Protein 7OJG (pdb70)

Structure (mmCIF, N/CA/C/O backbone):
data_7OJG
#
_entry.id   7OJG
#
_cell.length_a   1.000
_cell.length_b   1.000
_cell.length_c   1.000
_cell.angle_alpha   90.00
_cell.angle_beta   90.00
_cell.angle_gamma   90.00
#
_symmetry.space_group_name_H-M   'P 1'
#
loop_
_entity.id
_entity.type
_entity.pdbx_description
1 polymer 'Outer membrane lipoprotein slyB'
2 non-polymer 'PALMITIC ACID'
3 non-polymer GLYCEROL
4 non-polymer '(2~{R},4~{R},5~{R},6~{R})-6-[(1~{R})-1,2-bis(oxidanyl)ethyl]-2-[[(2~{R},3~{S},4~{R},5~{R},6~{R})-5-[[(~{E},3~{R})-3-dodecanoyloxytetradec-5-enoyl]amino]-6-[[(2~{R},3~{S},4~{R},5~{R},6~{R})-3-oxidanyl-5-[[(~{E},3~{R})-3-oxidanyltetradec-11-enoyl]amino]-4-[(~{E},3~{R})-3-oxidanyltetradec-5-enoyl]oxy-6-phosphonooxy-oxan-2-yl]methoxy]-3-phosphonooxy-4-[(~{E},3~{R})-3-tetradecanoyloxytetradec-7-enoyl]oxy-oxan-2-yl]methoxy]-4,5-bis(oxidanyl)oxane-2-carboxylic acid'
5 non-polymer '2-(HEXADECANOYLOXY)-1-[(PHOSPHONOOXY)METHYL]ETHYL HEXADECANOATE'
#
loop_
_atom_site.group_PDB
_atom_site.id
_atom_site.type_symbol
_atom_site.label_atom_id
_atom_site.label_alt_id
_atom_site.label_comp_id
_atom_site.label_asym_id
_atom_site.label_entity_id
_atom_site.label_seq_id
_atom_site.pdbx_PDB_ins_code
_atom_site.Cartn_x
_atom_site.Cartn_y
_atom_site.Cartn_z
_atom_site.occupancy
_atom_site.B_iso_or_equiv
_atom_site.auth_seq_id
_atom_site.auth_comp_id
_atom_site.auth_asym_id
_atom_site.auth_atom_id
_atom_site.pdbx_PDB_model_num
ATOM 1 N N . CYS A 1 18 ? 118.049 143.719 108.785 1.00 71.74 18 CYS A N 1
ATOM 2 C CA . CYS A 1 18 ? 118.414 144.636 107.717 1.00 71.74 18 CYS A CA 1
ATOM 3 C C . CYS A 1 18 ? 118.831 143.866 106.475 1.00 71.74 18 CYS A C 1
ATOM 4 O O . CYS A 1 18 ? 119.292 142.731 106.565 1.00 71.74 18 CYS A O 1
ATOM 7 N N . VAL A 1 19 ? 118.663 144.487 105.312 1.00 75.29 19 VAL A N 1
ATOM 8 C CA . VAL A 1 19 ? 119.138 143.944 104.047 1.00 75.29 19 VAL A CA 1
ATOM 9 C C . VAL A 1 19 ? 120.036 144.986 103.401 1.00 75.29 19 VAL A C 1
ATOM 10 O O . VAL A 1 19 ? 119.661 146.160 103.303 1.00 75.29 19 VAL A O 1
ATOM 14 N N . ASN A 1 20 ? 121.222 144.558 102.969 1.00 75.90 20 ASN A N 1
ATOM 15 C CA . ASN A 1 20 ? 122.249 145.472 102.471 1.00 75.90 20 ASN A CA 1
ATOM 16 C C . ASN A 1 20 ? 122.088 145.594 100.958 1.00 75.90 20 ASN A C 1
ATOM 17 O O . ASN A 1 20 ? 122.769 144.941 100.167 1.00 75.90 20 ASN A O 1
ATOM 22 N N . ASN A 1 21 ? 121.150 146.448 100.553 1.00 71.69 21 ASN A N 1
ATOM 23 C CA . ASN A 1 21 ? 120.898 146.685 99.133 1.00 71.69 21 ASN A CA 1
ATOM 24 C C . ASN A 1 21 ? 121.688 147.895 98.628 1.00 71.69 21 ASN A C 1
ATOM 25 O O . ASN A 1 21 ? 121.156 148.844 98.058 1.00 71.69 21 ASN A O 1
ATOM 30 N N . ASP A 1 22 ? 123.001 147.831 98.836 1.00 67.91 22 ASP A N 1
ATOM 31 C CA . ASP A 1 22 ? 123.919 148.802 98.260 1.00 67.91 22 ASP A CA 1
ATOM 32 C C . ASP A 1 22 ? 124.642 148.232 97.046 1.00 67.91 22 ASP A C 1
ATOM 33 O O . ASP A 1 22 ? 125.400 148.947 96.391 1.00 67.91 22 ASP A O 1
ATOM 38 N N . THR A 1 23 ? 124.418 146.962 96.730 1.00 62.87 23 THR A N 1
ATOM 39 C CA . THR A 1 23 ? 124.936 146.372 95.508 1.00 62.87 23 THR A CA 1
ATOM 40 C C . THR A 1 23 ? 124.061 146.673 94.301 1.00 62.87 23 THR A C 1
ATOM 41 O O . THR A 1 23 ? 124.208 146.012 93.269 1.00 62.87 23 THR A O 1
ATOM 45 N N . LEU A 1 24 ? 123.149 147.634 94.411 1.00 60.42 24 LEU A N 1
ATOM 46 C CA . LEU A 1 24 ? 122.279 148.045 93.316 1.00 60.42 24 LEU A CA 1
ATOM 47 C C . LEU A 1 24 ? 122.642 149.439 92.826 1.00 60.42 24 LEU A C 1
ATOM 48 O O . LEU A 1 24 ? 121.780 150.212 92.414 1.00 60.42 24 LEU A O 1
ATOM 53 N N . SER A 1 25 ? 123.921 149.776 92.876 1.00 57.70 25 SER A N 1
ATOM 54 C CA . SER A 1 25 ? 124.419 151.050 92.390 1.00 57.70 25 SER A CA 1
ATOM 55 C C . SER A 1 25 ? 125.297 150.818 91.166 1.00 57.70 25 SER A C 1
ATOM 56 O O . SER A 1 25 ? 125.540 149.684 90.745 1.00 57.70 25 SER A O 1
ATOM 59 N N . GLY A 1 26 ? 125.771 151.912 90.583 1.00 59.31 26 GLY A N 1
ATOM 60 C CA . GLY A 1 26 ? 126.603 151.823 89.402 1.00 59.31 26 GLY A CA 1
ATOM 61 C C . GLY A 1 26 ? 128.072 151.941 89.733 1.00 59.31 26 GLY A C 1
ATOM 62 O O . GLY A 1 26 ? 128.897 152.244 88.866 1.00 59.31 26 GLY A O 1
ATOM 63 N N . ASP A 1 27 ? 128.402 151.706 91.005 1.00 56.30 27 ASP A N 1
ATOM 64 C CA . ASP A 1 27 ? 129.758 151.899 91.502 1.00 56.30 27 ASP A CA 1
ATOM 65 C C . ASP A 1 27 ? 130.156 150.782 92.465 1.00 56.30 27 ASP A C 1
ATOM 66 O O . ASP A 1 27 ? 131.182 150.887 93.138 1.00 56.30 27 ASP A O 1
ATOM 71 N N . VAL A 1 28 ? 129.393 149.697 92.521 1.00 51.10 28 VAL A N 1
ATOM 72 C CA . VAL A 1 28 ? 129.662 148.588 93.431 1.00 51.10 28 VAL A CA 1
ATOM 73 C C . VAL A 1 28 ? 129.265 147.296 92.740 1.00 51.10 28 VAL A C 1
ATOM 74 O O . VAL A 1 28 ? 128.134 147.164 92.266 1.00 51.10 28 VAL A O 1
ATOM 78 N N . TYR A 1 29 ? 130.181 146.337 92.692 1.00 49.83 29 TYR A N 1
ATOM 79 C CA . TYR A 1 29 ? 129.941 145.049 92.057 1.00 49.83 29 TYR A CA 1
ATOM 80 C C . TYR A 1 29 ? 129.885 143.956 93.110 1.00 49.83 29 TYR A C 1
ATOM 81 O O . TYR A 1 29 ? 130.749 143.893 93.986 1.00 49.83 29 TYR A O 1
ATOM 90 N N . THR A 1 30 ? 128.881 143.092 93.020 1.00 50.56 30 THR A N 1
ATOM 91 C CA . THR A 1 30 ? 128.882 141.904 93.858 1.00 50.56 30 THR A CA 1
ATOM 92 C C . THR A 1 30 ? 130.043 141.003 93.462 1.00 50.56 30 THR A C 1
ATOM 93 O O . THR A 1 30 ? 130.511 141.026 92.323 1.00 50.56 30 THR A O 1
ATOM 97 N N . ALA A 1 31 ? 130.524 140.214 94.417 1.00 55.83 31 ALA A N 1
ATOM 98 C CA . ALA A 1 31 ? 131.759 139.467 94.215 1.00 55.83 31 ALA A CA 1
ATOM 99 C C . ALA A 1 31 ? 131.559 138.163 93.465 1.00 55.83 31 ALA A C 1
ATOM 100 O O . ALA A 1 31 ? 132.542 137.459 93.219 1.00 55.83 31 ALA A O 1
ATOM 102 N N . SER A 1 32 ? 130.330 137.816 93.104 1.00 58.47 32 SER A N 1
ATOM 103 C CA . SER A 1 32 ? 130.081 136.627 92.305 1.00 58.47 32 SER A CA 1
ATOM 104 C C . SER A 1 32 ? 130.125 136.906 90.811 1.00 58.47 32 SER A C 1
ATOM 105 O O . SER A 1 32 ? 129.855 135.999 90.019 1.00 58.47 32 SER A O 1
ATOM 108 N N . GLU A 1 33 ? 130.445 138.131 90.410 1.00 58.99 33 GLU A N 1
ATOM 109 C CA . GLU A 1 33 ? 130.578 138.491 89.006 1.00 58.99 33 GLU A CA 1
ATOM 110 C C . GLU A 1 33 ? 131.865 139.267 88.775 1.00 58.99 33 GLU A C 1
ATOM 111 O O . GLU A 1 33 ? 131.928 140.184 87.954 1.00 58.99 33 GLU A O 1
ATOM 117 N N . ALA A 1 34 ? 132.914 138.902 89.501 1.00 59.17 34 ALA A N 1
ATOM 118 C CA . ALA A 1 34 ? 134.261 139.359 89.211 1.00 59.17 34 ALA A CA 1
ATOM 119 C C . ALA A 1 34 ? 135.022 138.243 88.512 1.00 59.17 34 ALA A C 1
ATOM 120 O O . ALA A 1 34 ? 134.753 137.059 88.726 1.00 59.17 34 ALA A O 1
ATOM 122 N N . LYS A 1 35 ? 135.973 138.634 87.665 1.00 61.28 35 LYS A N 1
ATOM 123 C CA . LYS A 1 35 ? 136.695 137.710 86.793 1.00 61.28 35 LYS A CA 1
ATOM 124 C C . LYS A 1 35 ? 135.728 136.955 85.878 1.00 61.28 35 LYS A C 1
ATOM 125 O O . LYS A 1 35 ? 135.647 135.728 85.892 1.00 61.28 35 LYS A O 1
ATOM 131 N N . GLN A 1 36 ? 134.985 137.722 85.082 1.00 63.39 36 GLN A N 1
ATOM 132 C CA . GLN A 1 36 ? 134.125 137.187 84.032 1.00 63.39 36 GLN A CA 1
ATOM 133 C C . GLN A 1 36 ? 134.165 138.152 82.855 1.00 63.39 36 GLN A C 1
ATOM 134 O O . GLN A 1 36 ? 134.771 139.222 82.930 1.00 63.39 36 GLN A O 1
ATOM 140 N N . VAL A 1 37 ? 133.512 137.774 81.759 1.00 67.27 37 VAL A N 1
ATOM 141 C CA . VAL A 1 37 ? 133.529 138.552 80.525 1.00 67.27 37 VAL A CA 1
ATOM 142 C C . VAL A 1 37 ? 132.171 139.204 80.312 1.00 67.27 37 VAL A C 1
ATOM 143 O O . VAL A 1 37 ? 131.126 138.573 80.506 1.00 67.27 37 VAL A O 1
ATOM 147 N N . GLN A 1 38 ? 132.192 140.475 79.918 1.00 66.10 38 GLN A N 1
ATOM 148 C CA . GLN A 1 38 ? 130.985 141.258 79.711 1.00 66.10 38 GLN A CA 1
ATOM 149 C C . GLN A 1 38 ? 131.126 142.075 78.435 1.00 66.10 38 GLN A C 1
ATOM 150 O O . GLN A 1 38 ? 132.209 142.585 78.138 1.00 66.10 38 GLN A O 1
ATOM 156 N N . ASN A 1 39 ? 130.029 142.206 77.694 1.00 63.49 39 ASN A N 1
ATOM 157 C CA . ASN A 1 39 ? 130.024 142.883 76.406 1.00 63.49 39 ASN A CA 1
ATOM 158 C C . ASN A 1 39 ? 129.792 144.382 76.578 1.00 63.49 39 ASN A C 1
ATOM 159 O O . ASN A 1 39 ? 129.399 144.857 77.643 1.00 63.49 39 ASN A O 1
ATOM 164 N N . VAL A 1 40 ? 130.038 145.134 75.507 1.00 61.77 40 VAL A N 1
ATOM 165 C CA . VAL A 1 40 ? 130.034 146.592 75.551 1.00 61.77 40 VAL A CA 1
ATOM 166 C C . VAL A 1 40 ? 129.182 147.140 74.412 1.00 61.77 40 VAL A C 1
ATOM 167 O O . VAL A 1 40 ? 129.307 146.690 73.268 1.00 61.77 40 VAL A O 1
ATOM 171 N N . SER A 1 41 ? 128.324 148.113 74.725 1.00 62.11 41 SER A N 1
ATOM 172 C CA . SER A 1 41 ? 127.522 148.824 73.738 1.00 62.11 41 SER A CA 1
ATOM 173 C C . SER A 1 41 ? 127.526 150.308 74.079 1.00 62.11 41 SER A C 1
ATOM 174 O O . SER A 1 41 ? 127.997 150.716 75.141 1.00 62.11 41 SER A O 1
ATOM 177 N N . TYR A 1 42 ? 126.993 151.125 73.172 1.00 68.17 42 TYR A N 1
ATOM 178 C CA . TYR A 1 42 ? 126.941 152.570 73.358 1.00 68.17 42 TYR A CA 1
ATOM 179 C C . TYR A 1 42 ? 125.514 153.064 73.162 1.00 68.17 42 TYR A C 1
ATOM 180 O O . TYR A 1 42 ? 124.690 152.394 72.538 1.00 68.17 42 TYR A O 1
ATOM 189 N N . GLY A 1 43 ? 125.219 154.240 73.707 1.00 74.25 43 GLY A N 1
ATOM 190 C CA . GLY A 1 43 ? 123.874 154.764 73.600 1.00 74.25 43 GLY A CA 1
ATOM 191 C C . GLY A 1 43 ? 123.784 156.241 73.920 1.00 74.25 43 GLY A C 1
ATOM 192 O O . GLY A 1 43 ? 124.793 156.942 74.009 1.00 74.25 43 GLY A O 1
ATOM 193 N N . THR A 1 44 ? 122.545 156.705 74.086 1.00 75.03 44 THR A N 1
ATOM 194 C CA . THR A 1 44 ? 122.251 158.090 74.429 1.00 75.03 44 THR A CA 1
ATOM 195 C C . THR A 1 44 ? 121.085 158.099 75.411 1.00 75.03 44 THR A C 1
ATOM 196 O O . THR A 1 44 ? 120.291 157.158 75.457 1.00 75.03 44 THR A O 1
ATOM 200 N N . ILE A 1 45 ? 120.975 159.171 76.196 1.00 74.29 45 ILE A N 1
ATOM 201 C CA . ILE A 1 45 ? 120.131 159.202 77.388 1.00 74.29 45 ILE A CA 1
ATOM 202 C C . ILE A 1 45 ? 119.049 160.267 77.233 1.00 74.29 45 ILE A C 1
ATOM 203 O O . ILE A 1 45 ? 119.335 161.392 76.807 1.00 74.29 45 ILE A O 1
ATOM 208 N N . VAL A 1 46 ? 117.807 159.909 77.579 1.00 76.54 46 VAL A N 1
ATOM 209 C CA . VAL A 1 46 ? 116.683 160.845 77.586 1.00 76.54 46 VAL A CA 1
ATOM 210 C C . VAL A 1 46 ? 115.726 160.484 78.721 1.00 76.54 46 VAL A C 1
ATOM 211 O O . VAL A 1 46 ? 115.581 159.316 79.092 1.00 76.54 46 VAL A O 1
ATOM 215 N N . ASN A 1 47 ? 115.070 161.511 79.272 1.00 78.34 47 ASN A N 1
ATOM 216 C CA . ASN A 1 47 ? 113.898 161.374 80.142 1.00 78.34 47 ASN A CA 1
ATOM 217 C C . ASN A 1 47 ? 114.198 160.566 81.411 1.00 78.34 47 ASN A C 1
ATOM 218 O O . ASN A 1 47 ? 113.725 159.445 81.603 1.00 78.34 47 ASN A O 1
ATOM 223 N N . VAL A 1 48 ? 115.008 161.170 82.275 1.00 68.01 48 VAL A N 1
ATOM 224 C CA . VAL A 1 48 ? 115.229 160.667 83.628 1.00 68.01 48 VAL A CA 1
ATOM 225 C C . VAL A 1 48 ? 114.148 161.213 84.557 1.00 68.01 48 VAL A C 1
ATOM 226 O O . VAL A 1 48 ? 113.822 162.404 84.508 1.00 68.01 48 VAL A O 1
ATOM 230 N N . ARG A 1 49 ? 113.570 160.345 85.388 1.00 60.38 49 ARG A N 1
ATOM 231 C CA . ARG A 1 49 ? 112.638 160.784 86.422 1.00 60.38 49 ARG A CA 1
ATOM 232 C C . ARG A 1 49 ? 112.880 159.997 87.703 1.00 60.38 49 ARG A C 1
ATOM 233 O O . ARG A 1 49 ? 113.306 158.838 87.650 1.00 60.38 49 ARG A O 1
ATOM 241 N N . PRO A 1 50 ? 112.621 160.600 88.863 1.00 57.55 50 PRO A N 1
ATOM 242 C CA . PRO A 1 50 ? 112.950 159.947 90.135 1.00 57.55 50 PRO A CA 1
ATOM 243 C C . PRO A 1 50 ? 111.903 158.942 90.595 1.00 57.55 50 PRO A C 1
ATOM 244 O O . PRO A 1 50 ? 110.712 159.065 90.309 1.00 57.55 50 PRO A O 1
ATOM 248 N N . VAL A 1 51 ? 112.379 157.950 91.355 1.00 53.69 51 VAL A N 1
ATOM 249 C CA . VAL A 1 51 ? 111.611 156.765 91.719 1.00 53.69 51 VAL A CA 1
ATOM 250 C C . VAL A 1 51 ? 112.145 156.238 93.047 1.00 53.69 51 VAL A C 1
ATOM 251 O O . VAL A 1 51 ? 113.303 156.458 93.396 1.00 53.69 51 VAL A O 1
ATOM 255 N N . GLN A 1 52 ? 111.290 155.548 93.801 1.00 50.91 52 GLN A N 1
ATOM 256 C CA . GLN A 1 52 ? 111.676 154.918 95.056 1.00 50.91 52 GLN A CA 1
ATOM 257 C C . GLN A 1 52 ? 111.814 153.413 94.868 1.00 50.91 52 GLN A C 1
ATOM 258 O O . GLN A 1 52 ? 111.187 152.829 93.985 1.00 50.91 52 GLN A O 1
ATOM 264 N N . ILE A 1 53 ? 112.639 152.783 95.704 1.00 49.79 53 ILE A N 1
ATOM 265 C CA . ILE A 1 53 ? 112.952 151.361 95.582 1.00 49.79 53 ILE A CA 1
ATOM 266 C C . ILE A 1 53 ? 112.725 150.683 96.926 1.00 49.79 53 ILE A C 1
ATOM 267 O O . ILE A 1 53 ? 113.203 151.165 97.957 1.00 49.79 53 ILE A O 1
ATOM 272 N N . GLN A 1 54 ? 112.018 149.555 96.910 1.00 53.32 54 GLN A N 1
ATOM 273 C CA . GLN A 1 54 ? 111.623 148.826 98.114 1.00 53.32 54 GLN A CA 1
ATOM 274 C C . GLN A 1 54 ? 112.246 147.435 98.070 1.00 53.32 54 GLN A C 1
ATOM 275 O O . GLN A 1 54 ? 111.794 146.568 97.318 1.00 53.32 54 GLN A O 1
ATOM 281 N N . GLY A 1 55 ? 113.284 147.221 98.867 1.00 60.35 55 GLY A N 1
ATOM 282 C CA . GLY A 1 55 ? 113.967 145.946 98.931 1.00 60.35 55 GLY A CA 1
ATOM 283 C C . GLY A 1 55 ? 113.331 144.994 99.919 1.00 60.35 55 GLY A C 1
ATOM 284 O O . GLY A 1 55 ? 112.194 145.175 100.358 1.00 60.35 55 GLY A O 1
ATOM 285 N N . GLY A 1 56 ? 114.081 143.950 100.265 1.00 72.10 56 GLY A N 1
ATOM 286 C CA . GLY A 1 56 ? 113.635 143.030 101.294 1.00 72.10 56 GLY A CA 1
ATOM 287 C C . GLY A 1 56 ? 112.613 142.027 100.784 1.00 72.10 56 GLY A C 1
ATOM 288 O O . GLY A 1 56 ? 112.545 141.717 99.595 1.00 72.10 56 GLY A O 1
ATOM 289 N N . ASP A 1 57 ? 111.806 141.515 101.712 1.00 80.11 57 ASP A N 1
ATOM 290 C CA . ASP A 1 57 ? 110.774 140.536 101.405 1.00 80.11 57 ASP A CA 1
ATOM 291 C C . ASP A 1 57 ? 109.450 140.985 102.004 1.00 80.11 57 ASP A C 1
ATOM 292 O O . ASP A 1 57 ? 109.417 141.728 102.988 1.00 80.11 57 ASP A O 1
ATOM 297 N N . ASP A 1 58 ? 108.354 140.521 101.400 1.00 80.23 58 ASP A N 1
ATOM 298 C CA . ASP A 1 58 ? 107.028 141.011 101.762 1.00 80.23 58 ASP A CA 1
ATOM 299 C C . ASP A 1 58 ? 106.551 140.455 103.099 1.00 80.23 58 ASP A C 1
ATOM 300 O O . ASP A 1 58 ? 105.943 141.182 103.891 1.00 80.23 58 ASP A O 1
ATOM 305 N N . SER A 1 59 ? 106.797 139.176 103.369 1.00 79.92 59 SER A N 1
ATOM 306 C CA . SER A 1 59 ? 106.403 138.575 104.642 1.00 79.92 59 SER A CA 1
ATOM 307 C C . SER A 1 59 ? 107.507 138.836 105.656 1.00 79.92 59 SER A C 1
ATOM 308 O O . SER A 1 59 ? 108.526 138.144 105.676 1.00 79.92 59 SER A O 1
ATOM 311 N N . ASN A 1 60 ? 107.304 139.836 106.508 1.00 69.05 60 ASN A N 1
ATOM 312 C CA . ASN A 1 60 ? 108.307 140.229 107.489 1.00 69.05 60 ASN A CA 1
ATOM 313 C C . ASN A 1 60 ? 108.219 139.297 108.691 1.00 69.05 60 ASN A C 1
ATOM 314 O O . ASN A 1 60 ? 107.210 139.283 109.401 1.00 69.05 60 ASN A O 1
ATOM 319 N N . VAL A 1 61 ? 109.269 138.515 108.917 1.00 67.09 61 VAL A N 1
ATOM 320 C CA . VAL A 1 61 ? 109.307 137.561 110.015 1.00 67.09 61 VAL A CA 1
ATOM 321 C C . VAL A 1 61 ? 110.217 138.033 111.142 1.00 67.09 61 VAL A C 1
ATOM 322 O O . VAL A 1 61 ? 109.846 137.954 112.312 1.00 67.09 61 VAL A O 1
ATOM 326 N N . ILE A 1 62 ? 111.408 138.534 110.808 1.00 62.12 62 ILE A N 1
ATOM 327 C CA . ILE A 1 62 ? 112.357 138.940 111.840 1.00 62.12 62 ILE A CA 1
ATOM 328 C C . ILE A 1 62 ? 111.830 140.120 112.646 1.00 62.12 62 ILE A C 1
ATOM 329 O O . ILE A 1 62 ? 112.095 140.223 113.848 1.00 62.12 62 ILE A O 1
ATOM 334 N N . GLY A 1 63 ? 111.087 141.028 112.016 1.00 59.06 63 GLY A N 1
ATOM 335 C CA . GLY A 1 63 ? 110.508 142.132 112.764 1.00 59.06 63 GLY A CA 1
ATOM 336 C C . GLY A 1 63 ? 109.466 141.677 113.767 1.00 59.06 63 GLY A C 1
ATOM 337 O O . GLY A 1 63 ? 109.358 142.237 114.864 1.00 59.06 63 GLY A O 1
ATOM 338 N N . ALA A 1 64 ? 108.695 140.646 113.414 1.00 57.06 64 ALA A N 1
ATOM 339 C CA . ALA A 1 64 ? 107.622 140.184 114.288 1.00 57.06 64 ALA A CA 1
ATOM 340 C C . ALA A 1 64 ? 108.168 139.662 115.609 1.00 57.06 64 ALA A C 1
ATOM 341 O O . ALA A 1 64 ? 107.653 139.999 116.678 1.00 57.06 64 ALA A O 1
ATOM 343 N N . ILE A 1 65 ? 109.224 138.850 115.561 1.00 54.82 65 ILE A N 1
ATOM 344 C CA . ILE A 1 65 ? 109.740 138.241 116.783 1.00 54.82 65 ILE A CA 1
ATOM 345 C C . ILE A 1 65 ? 110.396 139.283 117.682 1.00 54.82 65 ILE A C 1
ATOM 346 O O . ILE A 1 65 ? 110.200 139.277 118.904 1.00 54.82 65 ILE A O 1
ATOM 351 N N . GLY A 1 66 ? 111.187 140.186 117.103 1.00 53.36 66 GLY A N 1
ATOM 352 C CA . GLY A 1 66 ? 111.786 141.240 117.904 1.00 53.36 66 GLY A CA 1
ATOM 353 C C . GLY A 1 66 ? 110.744 142.117 118.569 1.00 53.36 66 GLY A C 1
ATOM 354 O O . GLY A 1 66 ? 110.818 142.396 119.773 1.00 53.36 66 GLY A O 1
ATOM 355 N N . GLY A 1 67 ? 109.743 142.547 117.799 1.00 52.43 67 GLY A N 1
ATOM 356 C CA . GLY A 1 67 ? 108.669 143.327 118.386 1.00 52.43 67 GLY A CA 1
ATOM 357 C C . GLY A 1 67 ? 107.925 142.568 119.466 1.00 52.43 67 GLY A C 1
ATOM 358 O O . GLY A 1 67 ? 107.582 143.130 120.507 1.00 52.43 67 GLY A O 1
ATOM 359 N N . ALA A 1 68 ? 107.698 141.271 119.249 1.00 54.60 68 ALA A N 1
ATOM 360 C CA . ALA A 1 68 ? 106.959 140.467 120.213 1.00 54.60 68 ALA A CA 1
ATOM 361 C C . ALA A 1 68 ? 107.698 140.372 121.540 1.00 54.60 68 ALA A C 1
ATOM 362 O O . ALA A 1 68 ? 107.113 140.605 122.600 1.00 54.60 68 ALA A O 1
ATOM 364 N N . VAL A 1 69 ? 108.987 140.027 121.508 1.00 53.62 69 VAL A N 1
ATOM 365 C CA . VAL A 1 69 ? 109.706 139.885 122.772 1.00 53.62 69 VAL A CA 1
ATOM 366 C C . VAL A 1 69 ? 109.826 141.230 123.473 1.00 53.62 69 VAL A C 1
ATOM 367 O O . VAL A 1 69 ? 109.574 141.337 124.682 1.00 53.62 69 VAL A O 1
ATOM 371 N N . LEU A 1 70 ? 110.178 142.288 122.735 1.00 53.53 70 LEU A N 1
ATOM 372 C CA . LEU A 1 70 ? 110.356 143.574 123.400 1.00 53.53 70 LEU A CA 1
ATOM 373 C C . LEU A 1 70 ? 109.043 144.126 123.938 1.00 53.53 70 LEU A C 1
ATOM 374 O O . LEU A 1 70 ? 109.053 144.880 124.914 1.00 53.53 70 LEU A O 1
ATOM 379 N N . GLY A 1 71 ? 107.910 143.775 123.335 1.00 53.61 71 GLY A N 1
ATOM 380 C CA . GLY A 1 71 ? 106.639 144.213 123.876 1.00 53.61 71 GLY A CA 1
ATOM 381 C C . GLY A 1 71 ? 106.169 143.368 125.040 1.00 53.61 71 GLY A C 1
ATOM 382 O O . GLY A 1 71 ? 105.555 143.877 125.979 1.00 53.61 71 GLY A O 1
ATOM 383 N N . GLY A 1 72 ? 106.445 142.066 124.982 1.00 55.06 72 GLY A N 1
ATOM 384 C CA . GLY A 1 72 ? 106.040 141.185 126.062 1.00 55.06 72 GLY A CA 1
ATOM 385 C C . GLY A 1 72 ? 106.782 141.459 127.353 1.00 55.06 72 GLY A C 1
ATOM 386 O O . GLY A 1 72 ? 106.180 141.487 128.427 1.00 55.06 72 GLY A O 1
ATOM 387 N N . PHE A 1 73 ? 108.093 141.676 127.271 1.00 54.25 73 PHE A N 1
ATOM 388 C CA . PHE A 1 73 ? 108.831 141.915 128.507 1.00 54.25 73 PHE A CA 1
ATOM 389 C C . PHE A 1 73 ? 108.562 143.286 129.106 1.00 54.25 73 PHE A C 1
ATOM 390 O O . PHE A 1 73 ? 109.061 143.568 130.198 1.00 54.25 73 PHE A O 1
ATOM 398 N N . LEU A 1 74 ? 107.804 144.140 128.428 1.00 55.71 74 LEU A N 1
ATOM 399 C CA . LEU A 1 74 ? 107.338 145.397 128.994 1.00 55.71 74 LEU A CA 1
ATOM 400 C C . LEU A 1 74 ? 105.984 145.248 129.676 1.00 55.71 74 LEU A C 1
ATOM 401 O O . LEU A 1 74 ? 105.431 146.238 130.165 1.00 55.71 74 LEU A O 1
ATOM 406 N N . GLY A 1 75 ? 105.446 144.036 129.736 1.00 59.14 75 GLY A N 1
ATOM 407 C CA . GLY A 1 75 ? 104.139 143.827 130.322 1.00 59.14 75 GLY A CA 1
ATOM 408 C C . GLY A 1 75 ? 104.152 143.369 131.765 1.00 59.14 75 GLY A C 1
ATOM 409 O O . GLY A 1 75 ? 103.207 143.649 132.503 1.00 59.14 75 GLY A O 1
ATOM 410 N N . ASN A 1 76 ? 105.207 142.669 132.187 1.00 59.23 76 ASN A N 1
ATOM 411 C CA . ASN A 1 76 ? 105.246 142.162 133.554 1.00 59.23 76 ASN A CA 1
ATOM 412 C C . ASN A 1 76 ? 105.247 143.270 134.594 1.00 59.23 76 ASN A C 1
ATOM 413 O O . ASN A 1 76 ? 104.830 143.035 135.732 1.00 59.23 76 ASN A O 1
ATOM 418 N N . THR A 1 77 ? 105.690 144.469 134.238 1.00 63.46 77 THR A N 1
ATOM 419 C CA . THR A 1 77 ? 105.950 145.493 135.238 1.00 63.46 77 THR A CA 1
ATOM 420 C C . THR A 1 77 ? 104.695 146.208 135.725 1.00 63.46 77 THR A C 1
ATOM 421 O O . THR A 1 77 ? 104.816 147.156 136.507 1.00 63.46 77 THR A O 1
ATOM 425 N N . VAL A 1 78 ? 103.504 145.801 135.293 1.00 65.06 78 VAL A N 1
ATOM 426 C CA . VAL A 1 78 ? 102.264 146.386 135.788 1.00 65.06 78 VAL A CA 1
ATOM 427 C C . VAL A 1 78 ? 101.427 145.301 136.450 1.00 65.06 78 VAL A C 1
ATOM 428 O O . VAL A 1 78 ? 101.438 144.137 136.039 1.00 65.06 78 VAL A O 1
ATOM 432 N N . GLY A 1 79 ? 100.716 145.690 137.505 1.00 69.97 79 GLY A N 1
ATOM 433 C CA . GLY A 1 79 ? 99.743 144.818 138.136 1.00 69.97 79 GLY A CA 1
ATOM 434 C C . GLY A 1 79 ? 100.368 143.624 138.839 1.00 69.97 79 GLY A C 1
ATOM 435 O O . GLY A 1 79 ? 101.582 143.466 138.926 1.00 69.97 79 GLY A O 1
ATOM 436 N N . GLY A 1 80 ? 99.491 142.764 139.348 1.00 73.24 80 GLY A N 1
ATOM 437 C CA . GLY A 1 80 ? 99.919 141.538 139.993 1.00 73.24 80 GLY A CA 1
ATOM 438 C C . GLY A 1 80 ? 98.752 140.593 140.156 1.00 73.24 80 GLY A C 1
ATOM 439 O O . GLY A 1 80 ? 97.599 141.020 140.246 1.00 73.24 80 GLY A O 1
ATOM 440 N N . GLY A 1 81 ? 99.054 139.305 140.195 1.00 69.62 81 GLY A N 1
ATOM 441 C CA . GLY A 1 81 ? 98.030 138.284 140.341 1.00 69.62 81 GLY A CA 1
ATOM 442 C C . GLY A 1 81 ? 97.693 137.641 139.003 1.00 69.62 81 GLY A C 1
ATOM 443 O O . GLY A 1 81 ? 98.577 137.163 138.300 1.00 69.62 81 GLY A O 1
ATOM 444 N N . THR A 1 82 ? 96.404 137.616 138.668 1.00 69.44 82 THR A N 1
ATOM 445 C CA . THR A 1 82 ? 95.953 137.173 137.356 1.00 69.44 82 THR A CA 1
ATOM 446 C C . THR A 1 82 ? 95.738 138.328 136.393 1.00 69.44 82 THR A C 1
ATOM 447 O O . THR A 1 82 ? 95.378 138.094 135.238 1.00 69.44 82 THR A O 1
ATOM 451 N N . GLY A 1 83 ? 95.932 139.560 136.841 1.00 66.70 83 GLY A N 1
ATOM 452 C CA . GLY A 1 83 ? 95.903 140.708 135.968 1.00 66.70 83 GLY A CA 1
ATOM 453 C C . GLY A 1 83 ? 97.225 141.046 135.326 1.00 66.70 83 GLY A C 1
ATOM 454 O O . GLY A 1 83 ? 97.304 142.004 134.555 1.00 66.70 83 GLY A O 1
ATOM 455 N N . ARG A 1 84 ? 98.281 140.296 135.643 1.00 63.83 84 ARG A N 1
ATOM 456 C CA . ARG A 1 84 ? 99.565 140.475 134.977 1.00 63.83 84 ARG A CA 1
ATOM 457 C C . ARG A 1 84 ? 99.625 139.683 133.678 1.00 63.83 84 ARG A C 1
ATOM 458 O O . ARG A 1 84 ? 100.187 140.152 132.679 1.00 63.83 84 ARG A O 1
ATOM 466 N N . SER A 1 85 ? 99.045 138.482 133.679 1.00 60.18 85 SER A N 1
ATOM 467 C CA . SER A 1 85 ? 99.041 137.657 132.478 1.00 60.18 85 SER A CA 1
ATOM 468 C C . SER A 1 85 ? 98.307 138.350 131.340 1.00 60.18 85 SER A C 1
ATOM 469 O O . SER A 1 85 ? 98.753 138.311 130.189 1.00 60.18 85 SER A O 1
ATOM 472 N N . LEU A 1 86 ? 97.181 138.994 131.641 1.00 58.34 86 LEU A N 1
ATOM 473 C CA . LEU A 1 86 ? 96.456 139.720 130.606 1.00 58.34 86 LEU A CA 1
ATOM 474 C C . LEU A 1 86 ? 97.308 140.837 130.021 1.00 58.34 86 LEU A C 1
ATOM 475 O O . LEU A 1 86 ? 97.325 141.041 128.800 1.00 58.34 86 LEU A O 1
ATOM 480 N N . ALA A 1 87 ? 98.031 141.564 130.874 1.00 55.62 87 ALA A N 1
ATOM 481 C CA . ALA A 1 87 ? 98.862 142.659 130.388 1.00 55.62 87 ALA A CA 1
ATOM 482 C C . ALA A 1 87 ? 99.975 142.153 129.481 1.00 55.62 87 ALA A C 1
ATOM 483 O O . ALA A 1 87 ? 100.213 142.720 128.407 1.00 55.62 87 ALA A O 1
ATOM 485 N N . THR A 1 88 ? 100.665 141.083 129.885 1.00 54.04 88 THR A N 1
ATOM 486 C CA . THR A 1 88 ? 101.739 140.581 129.033 1.00 54.04 88 THR A CA 1
ATOM 487 C C . THR A 1 88 ? 101.191 140.025 127.720 1.00 54.04 88 THR A C 1
ATOM 488 O O . THR A 1 88 ? 101.790 140.235 126.655 1.00 54.04 88 THR A O 1
ATOM 492 N N . ALA A 1 89 ? 100.033 139.358 127.758 1.00 52.12 89 ALA A N 1
ATOM 493 C CA . ALA A 1 89 ? 99.456 138.828 126.528 1.00 52.12 89 ALA A CA 1
ATOM 494 C C . ALA A 1 89 ? 99.060 139.942 125.569 1.00 52.12 89 ALA A C 1
ATOM 495 O O . ALA A 1 89 ? 99.273 139.824 124.359 1.00 52.12 89 ALA A O 1
ATOM 497 N N . ALA A 1 90 ? 98.477 141.028 126.081 1.00 51.93 90 ALA A N 1
ATOM 498 C CA . ALA A 1 90 ? 98.128 142.142 125.204 1.00 51.93 90 ALA A CA 1
ATOM 499 C C . ALA A 1 90 ? 99.371 142.807 124.626 1.00 51.93 90 ALA A C 1
ATOM 500 O O . ALA A 1 90 ? 99.426 143.104 123.420 1.00 51.93 90 ALA A O 1
ATOM 502 N N . GLY A 1 91 ? 100.378 143.045 125.469 1.00 51.53 91 GLY A N 1
ATOM 503 C CA . GLY A 1 91 ? 101.592 143.678 124.993 1.00 51.53 91 GLY A CA 1
ATOM 504 C C . GLY A 1 91 ? 102.291 142.878 123.915 1.00 51.53 91 GLY A C 1
ATOM 505 O O . GLY A 1 91 ? 102.870 143.456 122.989 1.00 51.53 91 GLY A O 1
ATOM 506 N N . ALA A 1 92 ? 102.232 141.546 124.001 1.00 51.83 92 ALA A N 1
ATOM 507 C CA . ALA A 1 92 ? 102.905 140.722 123.002 1.00 51.83 92 ALA A CA 1
ATOM 508 C C . ALA A 1 92 ? 102.420 141.041 121.590 1.00 51.83 92 ALA A C 1
ATOM 509 O O . ALA A 1 92 ? 103.225 141.361 120.710 1.00 51.83 92 ALA A O 1
ATOM 511 N N . VAL A 1 93 ? 101.106 141.000 121.355 1.00 52.47 93 VAL A N 1
ATOM 512 C CA . VAL A 1 93 ? 100.608 141.235 119.999 1.00 52.47 93 VAL A CA 1
ATOM 513 C C . VAL A 1 93 ? 100.705 142.713 119.631 1.00 52.47 93 VAL A C 1
ATOM 514 O O . VAL A 1 93 ? 101.008 143.063 118.474 1.00 52.47 93 VAL A O 1
ATOM 518 N N . ALA A 1 94 ? 100.460 143.610 120.594 1.00 54.39 94 ALA A N 1
ATOM 519 C CA . ALA A 1 94 ? 100.541 145.024 120.256 1.00 54.39 94 ALA A CA 1
ATOM 520 C C . ALA A 1 94 ? 101.963 145.469 119.955 1.00 54.39 94 ALA A C 1
ATOM 521 O O . ALA A 1 94 ? 102.145 146.561 119.409 1.00 54.39 94 ALA A O 1
ATOM 523 N N . GLY A 1 95 ? 102.966 144.670 120.306 1.00 53.31 95 GLY A N 1
ATOM 524 C CA . GLY A 1 95 ? 104.315 144.941 119.852 1.00 53.31 95 GLY A CA 1
ATOM 525 C C . GLY A 1 95 ? 104.648 144.156 118.602 1.00 53.31 95 GLY A C 1
ATOM 526 O O . GLY A 1 95 ? 105.461 144.587 117.775 1.00 53.31 95 GLY A O 1
ATOM 527 N N . GLY A 1 96 ? 104.010 142.995 118.452 1.00 52.88 96 GLY A N 1
ATOM 528 C CA . GLY A 1 96 ? 104.254 142.175 117.278 1.00 52.88 96 GLY A CA 1
ATOM 529 C C . GLY A 1 96 ? 103.891 142.881 115.988 1.00 52.88 96 GLY A C 1
ATOM 530 O O . GLY A 1 96 ? 104.649 142.851 115.018 1.00 52.88 96 GLY A O 1
ATOM 531 N N . VAL A 1 97 ? 102.726 143.529 115.956 1.00 55.03 97 VAL A N 1
ATOM 532 C CA . VAL A 1 97 ? 102.362 144.214 114.712 1.00 55.03 97 VAL A CA 1
ATOM 533 C C . VAL A 1 97 ? 103.263 145.426 114.462 1.00 55.03 97 VAL A C 1
ATOM 534 O O . VAL A 1 97 ? 103.616 145.721 113.310 1.00 55.03 97 VAL A O 1
ATOM 538 N N . ALA A 1 98 ? 103.671 146.138 115.515 1.00 53.47 98 ALA A N 1
ATOM 539 C CA . ALA A 1 98 ? 104.560 147.279 115.317 1.00 53.47 98 ALA A CA 1
ATOM 540 C C . ALA A 1 98 ? 105.931 146.842 114.822 1.00 53.47 98 ALA A C 1
ATOM 541 O O . ALA A 1 98 ? 106.629 147.620 114.158 1.00 53.47 98 ALA A O 1
ATOM 543 N N . GLY A 1 99 ? 106.336 145.612 115.135 1.00 54.43 99 GLY A N 1
ATOM 544 C CA . GLY A 1 99 ? 107.593 145.111 114.600 1.00 54.43 99 GLY A CA 1
ATOM 545 C C . GLY A 1 99 ? 107.608 145.087 113.084 1.00 54.43 99 GLY A C 1
ATOM 546 O O . GLY A 1 99 ? 108.547 145.574 112.450 1.00 54.43 99 GLY A O 1
ATOM 547 N N . GLN A 1 100 ? 106.556 144.530 112.480 1.00 55.48 100 GLN A N 1
ATOM 548 C CA . GLN A 1 100 ? 106.433 144.566 111.028 1.00 55.48 100 GLN A CA 1
ATOM 549 C C . GLN A 1 100 ? 106.198 145.979 110.526 1.00 55.48 100 GLN A C 1
ATOM 550 O O . GLN A 1 100 ? 106.543 146.296 109.385 1.00 55.48 100 GLN A O 1
ATOM 556 N N . GLY A 1 101 ? 105.594 146.833 111.349 1.00 53.92 101 GLY A N 1
ATOM 557 C CA . GLY A 1 101 ? 105.437 148.221 110.948 1.00 53.92 101 GLY A CA 1
ATOM 558 C C . GLY A 1 101 ? 106.765 148.928 110.752 1.00 53.92 101 GLY A C 1
ATOM 559 O O . GLY A 1 101 ? 106.921 149.729 109.829 1.00 53.92 101 GLY A O 1
ATOM 560 N N . VAL A 1 102 ? 107.733 148.649 111.620 1.00 55.69 102 VAL A N 1
ATOM 561 C CA . VAL A 1 102 ? 109.016 149.348 111.548 1.00 55.69 102 VAL A CA 1
ATOM 562 C C . VAL A 1 102 ? 110.024 148.642 110.641 1.00 55.69 102 VAL A C 1
ATOM 563 O O . VAL A 1 102 ? 110.798 149.308 109.948 1.00 55.69 102 VAL A O 1
ATOM 567 N N . GLN A 1 103 ? 110.025 147.309 110.604 1.00 57.64 103 GLN A N 1
ATOM 568 C CA . GLN A 1 103 ? 111.054 146.588 109.861 1.00 57.64 103 GLN A CA 1
ATOM 569 C C . GLN A 1 103 ? 110.924 146.755 108.353 1.00 57.64 103 GLN A C 1
ATOM 570 O O . GLN A 1 103 ? 111.860 146.413 107.628 1.00 57.64 103 GLN A O 1
ATOM 576 N N . SER A 1 104 ? 109.809 147.298 107.865 1.00 56.97 104 SER A N 1
ATOM 577 C CA . SER A 1 104 ? 109.597 147.535 106.442 1.00 56.97 104 SER A CA 1
ATOM 578 C C . SER A 1 104 ? 109.525 149.022 106.117 1.00 56.97 104 SER A C 1
ATOM 579 O O . SER A 1 104 ? 108.851 149.422 105.167 1.00 56.97 104 SER A O 1
ATOM 582 N N . ALA A 1 105 ? 110.195 149.849 106.912 1.00 57.26 105 ALA A N 1
ATOM 583 C CA . ALA A 1 105 ? 110.381 151.252 106.588 1.00 57.26 105 ALA A CA 1
ATOM 584 C C . ALA A 1 105 ? 111.837 151.670 106.676 1.00 57.26 105 ALA A C 1
ATOM 585 O O . ALA A 1 105 ? 112.140 152.849 106.472 1.00 57.26 105 ALA A O 1
ATOM 587 N N . MET A 1 106 ? 112.742 150.742 106.981 1.00 60.20 106 MET A N 1
ATOM 588 C CA . MET A 1 106 ? 114.174 150.989 106.936 1.00 60.20 106 MET A CA 1
ATOM 589 C C . MET A 1 106 ? 114.832 150.316 105.739 1.00 60.20 106 MET A C 1
ATOM 590 O O . MET A 1 106 ? 116.062 150.244 105.678 1.00 60.20 106 MET A O 1
ATOM 595 N N . ASN A 1 107 ? 114.044 149.809 104.794 1.00 56.40 107 ASN A N 1
ATOM 596 C CA . ASN A 1 107 ? 114.579 149.191 103.590 1.00 56.40 107 ASN A CA 1
ATOM 597 C C . ASN A 1 107 ? 114.072 149.924 102.356 1.00 56.40 107 ASN A C 1
ATOM 598 O O . ASN A 1 107 ? 113.642 149.293 101.390 1.00 56.40 107 ASN A O 1
ATOM 603 N N . LYS A 1 108 ? 114.113 151.253 102.380 1.00 55.15 108 LYS A N 1
ATOM 604 C CA . LYS A 1 108 ? 113.516 152.078 101.338 1.00 55.15 108 LYS A CA 1
ATOM 605 C C . LYS A 1 108 ? 114.515 153.139 100.905 1.00 55.15 108 LYS A C 1
ATOM 606 O O . LYS A 1 108 ? 114.843 154.035 101.687 1.00 55.15 108 LYS A O 1
ATOM 612 N N . THR A 1 109 ? 114.982 153.051 99.663 1.00 56.34 109 THR A N 1
ATOM 613 C CA . THR A 1 109 ? 115.984 153.961 99.125 1.00 56.34 109 THR A CA 1
ATOM 614 C C . THR A 1 109 ? 115.405 154.727 97.942 1.00 56.34 109 THR A C 1
ATOM 615 O O . THR A 1 109 ? 114.289 154.465 97.495 1.00 56.34 109 THR A O 1
ATOM 619 N N . GLN A 1 110 ? 116.181 155.674 97.421 1.00 57.34 110 GLN A N 1
ATOM 620 C CA . GLN A 1 110 ? 115.746 156.519 96.317 1.00 57.34 110 GLN A CA 1
ATOM 621 C C . GLN A 1 110 ? 116.654 156.316 95.114 1.00 57.34 110 GLN A C 1
ATOM 622 O O . GLN A 1 110 ? 117.879 156.343 95.248 1.00 57.34 110 GLN A O 1
ATOM 628 N N . GLY A 1 111 ? 116.052 156.128 93.941 1.00 54.59 111 GLY A N 1
ATOM 629 C CA . GLY A 1 111 ? 116.804 155.930 92.716 1.00 54.59 111 GLY A CA 1
ATOM 630 C C . GLY A 1 111 ? 116.252 156.713 91.542 1.00 54.59 111 GLY A C 1
ATOM 631 O O . GLY A 1 111 ? 115.376 157.561 91.721 1.00 54.59 111 GLY A O 1
ATOM 632 N N . VAL A 1 112 ? 116.755 156.444 90.336 1.00 55.47 112 VAL A N 1
ATOM 633 C CA . VAL A 1 112 ? 116.315 157.128 89.130 1.00 55.47 112 VAL A CA 1
ATOM 634 C C . VAL A 1 112 ? 115.926 156.094 88.084 1.00 55.47 112 VAL A C 1
ATOM 635 O O . VAL A 1 112 ? 116.337 154.934 88.138 1.00 55.47 112 VAL A O 1
ATOM 639 N N . GLU A 1 113 ? 115.115 156.534 87.123 1.00 60.05 113 GLU A N 1
ATOM 640 C CA . GLU A 1 113 ? 114.734 155.722 85.978 1.00 60.05 113 GLU A CA 1
ATOM 641 C C . GLU A 1 113 ? 115.168 156.430 84.706 1.00 60.05 113 GLU A C 1
ATOM 642 O O . GLU A 1 113 ? 114.833 157.602 84.499 1.00 60.05 113 GLU A O 1
ATOM 648 N N . LEU A 1 114 ? 115.892 155.711 83.852 1.00 62.37 114 LEU A N 1
ATOM 649 C CA . LEU A 1 114 ? 116.540 156.269 82.674 1.00 62.37 114 LEU A CA 1
ATOM 650 C C . LEU A 1 114 ? 115.990 155.610 81.421 1.00 62.37 114 LEU A C 1
ATOM 651 O O . LEU A 1 114 ? 115.821 154.392 81.390 1.00 62.37 114 LEU A O 1
ATOM 656 N N . GLU A 1 115 ? 115.753 156.404 80.373 1.00 71.39 115 GLU A N 1
ATOM 657 C CA . GLU A 1 115 ? 115.357 155.893 79.061 1.00 71.39 115 GLU A CA 1
ATOM 658 C C . GLU A 1 115 ? 116.501 156.146 78.082 1.00 71.39 115 GLU A C 1
ATOM 659 O O . GLU A 1 115 ? 116.763 157.294 77.708 1.00 71.39 115 GLU A O 1
ATOM 665 N N . ILE A 1 116 ? 117.179 155.079 77.668 1.00 70.39 116 ILE A N 1
ATOM 666 C CA . ILE A 1 116 ? 118.341 155.177 76.793 1.00 70.39 116 ILE A CA 1
ATOM 667 C C . ILE A 1 116 ? 117.990 154.616 75.423 1.00 70.39 116 ILE A C 1
ATOM 668 O O . ILE A 1 116 ? 117.356 153.560 75.310 1.00 70.39 116 ILE A O 1
ATOM 673 N N . ARG A 1 117 ? 118.381 155.345 74.382 1.00 79.08 117 ARG A N 1
ATOM 674 C CA . ARG A 1 117 ? 118.206 154.936 72.995 1.00 79.08 117 ARG A CA 1
ATOM 675 C C . ARG A 1 117 ? 119.561 154.520 72.444 1.00 79.08 117 ARG A C 1
ATOM 676 O O . ARG A 1 117 ? 120.493 155.330 72.415 1.00 79.08 117 ARG A O 1
ATOM 684 N N . LYS A 1 118 ? 119.668 153.272 72.002 1.00 83.41 118 LYS A N 1
ATOM 685 C CA . LYS A 1 118 ? 120.944 152.754 71.540 1.00 83.41 118 LYS A CA 1
ATOM 686 C C . LYS A 1 118 ? 121.225 153.219 70.111 1.00 83.41 118 LYS A C 1
ATOM 687 O O . LYS A 1 118 ? 120.362 153.773 69.428 1.00 83.41 118 LYS A O 1
ATOM 693 N N . ASP A 1 119 ? 122.462 153.000 69.662 1.00 90.82 119 ASP A N 1
ATOM 694 C CA . ASP A 1 119 ? 122.841 153.334 68.293 1.00 90.82 119 ASP A CA 1
ATOM 695 C C . ASP A 1 119 ? 122.298 152.352 67.267 1.00 90.82 119 ASP A C 1
ATOM 696 O O . ASP A 1 119 ? 122.362 152.638 66.065 1.00 90.82 119 ASP A O 1
ATOM 701 N N . ASP A 1 120 ? 121.787 151.206 67.712 1.00 96.45 120 ASP A N 1
ATOM 702 C CA . ASP A 1 120 ? 121.078 150.305 66.813 1.00 96.45 120 ASP A CA 1
ATOM 703 C C . ASP A 1 120 ? 119.828 150.967 66.245 1.00 96.45 120 ASP A C 1
ATOM 704 O O . ASP A 1 120 ? 119.549 150.861 65.046 1.00 96.45 120 ASP A O 1
ATOM 709 N N . GLY A 1 121 ? 119.074 151.665 67.091 1.00 92.48 121 GLY A N 1
ATOM 710 C CA . GLY A 1 121 ? 117.816 152.272 66.709 1.00 92.48 121 GLY A CA 1
ATOM 711 C C . GLY A 1 121 ? 116.709 151.750 67.596 1.00 92.48 121 GLY A C 1
ATOM 712 O O . GLY A 1 121 ? 115.523 151.990 67.354 1.00 92.48 121 GLY A O 1
ATOM 713 N N . ASN A 1 122 ? 117.104 151.013 68.626 1.00 87.62 122 ASN A N 1
ATOM 714 C CA . ASN A 1 122 ? 116.194 150.379 69.562 1.00 87.62 122 ASN A CA 1
ATOM 715 C C . ASN A 1 122 ? 116.237 151.119 70.892 1.00 87.62 122 ASN A C 1
ATOM 716 O O . ASN A 1 122 ? 117.276 151.650 71.290 1.00 87.62 122 ASN A O 1
ATOM 721 N N . THR A 1 123 ? 115.093 151.158 71.568 1.00 75.13 123 THR A N 1
ATOM 722 C CA . THR A 1 123 ? 114.915 151.934 72.786 1.00 75.13 123 THR A CA 1
ATOM 723 C C . THR A 1 123 ? 114.638 151.016 73.969 1.00 75.13 123 THR A C 1
ATOM 724 O O . THR A 1 123 ? 113.897 150.037 73.844 1.00 75.13 123 THR A O 1
ATOM 728 N N . ILE A 1 124 ? 115.246 151.329 75.116 1.00 68.19 124 ILE A N 1
ATOM 729 C CA . ILE A 1 124 ? 115.021 150.608 76.364 1.00 68.19 124 ILE A CA 1
ATOM 730 C C . ILE A 1 124 ? 115.053 151.603 77.517 1.00 68.19 124 ILE A C 1
ATOM 731 O O . ILE A 1 124 ? 115.441 152.761 77.356 1.00 68.19 124 ILE A O 1
ATOM 736 N N . MET A 1 125 ? 114.636 151.138 78.697 1.00 64.64 125 MET A N 1
ATOM 737 C CA . MET A 1 125 ? 114.808 151.912 79.919 1.00 64.64 125 MET A CA 1
ATOM 738 C C . MET A 1 125 ? 115.240 150.996 81.056 1.00 64.64 125 MET A C 1
ATOM 739 O O . MET A 1 125 ? 114.877 149.819 81.097 1.00 64.64 125 MET A O 1
ATOM 744 N N . VAL A 1 126 ? 116.016 151.562 81.986 1.00 57.11 126 VAL A N 1
ATOM 745 C CA . VAL A 1 126 ? 116.596 150.831 83.109 1.00 57.11 126 VAL A CA 1
ATOM 746 C C . VAL A 1 126 ? 116.516 151.700 84.359 1.00 57.11 126 VAL A C 1
ATOM 747 O O . VAL A 1 126 ? 116.583 152.931 84.286 1.00 57.11 126 VAL A O 1
ATOM 751 N N . VAL A 1 127 ? 116.371 151.051 85.515 1.00 56.86 127 VAL A N 1
ATOM 752 C CA . VAL A 1 127 ? 116.180 151.728 86.794 1.00 56.86 127 VAL A CA 1
ATOM 753 C C . VAL A 1 127 ? 117.345 151.390 87.715 1.00 56.86 127 VAL A C 1
ATOM 754 O O . VAL A 1 127 ? 117.784 150.237 87.779 1.00 56.86 127 VAL A O 1
ATOM 758 N N . GLN A 1 128 ? 117.846 152.396 88.431 1.00 57.02 128 GLN A N 1
ATOM 759 C CA . GLN A 1 128 ? 119.121 152.252 89.117 1.00 57.02 128 GLN A CA 1
ATOM 760 C C . GLN A 1 128 ? 119.186 153.227 90.285 1.00 57.02 128 GLN A C 1
ATOM 761 O O . GLN A 1 128 ? 118.618 154.319 90.223 1.00 57.02 128 GLN A O 1
ATOM 767 N N . LYS A 1 129 ? 119.893 152.826 91.341 1.00 58.29 129 LYS A N 1
ATOM 768 C CA . LYS A 1 129 ? 119.912 153.594 92.581 1.00 58.29 129 LYS A CA 1
ATOM 769 C C . LYS A 1 129 ? 120.713 154.881 92.436 1.00 58.29 129 LYS A C 1
ATOM 770 O O . LYS A 1 129 ? 121.738 154.922 91.754 1.00 58.29 129 LYS A O 1
ATOM 776 N N . GLN A 1 130 ? 120.240 155.936 93.094 1.00 66.61 130 GLN A N 1
ATOM 777 C CA . GLN A 1 130 ? 120.931 157.216 93.069 1.00 66.61 130 GLN A CA 1
ATOM 778 C C . GLN A 1 130 ? 122.264 157.121 93.796 1.00 66.61 130 GLN A C 1
ATOM 779 O O . GLN A 1 130 ? 122.358 156.533 94.876 1.00 66.61 130 GLN A O 1
ATOM 785 N N . GLY A 1 131 ? 123.295 157.715 93.204 1.00 79.40 131 GLY A N 1
ATOM 786 C CA . GLY A 1 131 ? 124.620 157.704 93.794 1.00 79.40 131 GLY A CA 1
ATOM 787 C C . GLY A 1 131 ? 125.162 159.091 94.072 1.00 79.40 131 GLY A C 1
ATOM 788 O O . GLY A 1 131 ? 124.562 159.856 94.830 1.00 79.40 131 GLY A O 1
ATOM 789 N N . ASN A 1 132 ? 126.304 159.426 93.468 1.00 89.74 132 ASN A N 1
ATOM 790 C CA . ASN A 1 132 ? 126.902 160.746 93.625 1.00 89.74 132 ASN A CA 1
ATOM 791 C C . ASN A 1 132 ? 127.200 161.418 92.289 1.00 89.74 132 ASN A C 1
ATOM 792 O O . ASN A 1 132 ? 127.880 162.451 92.267 1.00 89.74 132 ASN A O 1
ATOM 797 N N . THR A 1 133 ? 126.717 160.862 91.183 1.00 86.63 133 THR A N 1
ATOM 798 C CA . THR A 1 133 ? 126.820 161.471 89.867 1.00 86.63 133 THR A CA 1
ATOM 799 C C . THR A 1 133 ? 125.428 161.834 89.375 1.00 86.63 133 THR A C 1
ATOM 800 O O . THR A 1 133 ? 124.469 161.090 89.596 1.00 86.63 133 THR A O 1
ATOM 804 N N . ARG A 1 134 ? 125.321 162.979 88.712 1.00 82.81 134 ARG A N 1
ATOM 805 C CA . ARG A 1 134 ? 124.045 163.486 88.231 1.00 82.81 134 ARG A CA 1
ATOM 806 C C . ARG A 1 134 ? 123.905 163.204 86.742 1.00 82.81 134 ARG A C 1
ATOM 807 O O . ARG A 1 134 ? 124.777 163.577 85.951 1.00 82.81 134 ARG A O 1
ATOM 815 N N . PHE A 1 135 ? 122.812 162.546 86.367 1.00 73.23 135 PHE A N 1
ATOM 816 C CA . PHE A 1 135 ? 122.497 162.310 84.967 1.00 73.23 135 PHE A CA 1
ATOM 817 C C . PHE A 1 135 ? 121.647 163.451 84.427 1.00 73.23 135 PHE A C 1
ATOM 818 O O . PHE A 1 135 ? 120.778 163.978 85.124 1.00 73.23 135 PHE A O 1
ATOM 826 N N . SER A 1 136 ? 121.902 163.830 83.184 1.00 77.07 136 SER A N 1
ATOM 827 C CA . SER A 1 136 ? 121.257 164.959 82.538 1.00 77.07 136 SER A CA 1
ATOM 828 C C . SER A 1 136 ? 120.692 164.522 81.196 1.00 77.07 136 SER A C 1
ATOM 829 O O . SER A 1 136 ? 121.136 163.522 80.626 1.00 77.07 136 SER A O 1
ATOM 832 N N . PRO A 1 137 ? 119.700 165.243 80.671 1.00 78.45 137 PRO A N 1
ATOM 833 C CA . PRO A 1 137 ? 119.174 164.920 79.336 1.00 78.45 137 PRO A CA 1
ATOM 834 C C . PRO A 1 137 ? 120.152 165.346 78.253 1.00 78.45 137 PRO A C 1
ATOM 835 O O . PRO A 1 137 ? 120.420 166.536 78.066 1.00 78.45 137 PRO A O 1
ATOM 839 N N . GLY A 1 138 ? 120.697 164.364 77.541 1.00 77.17 138 GLY A N 1
ATOM 840 C CA . GLY A 1 138 ? 121.681 164.611 76.505 1.00 77.17 138 GLY A CA 1
ATOM 841 C C . GLY A 1 138 ? 123.082 164.323 76.998 1.00 77.17 138 GLY A C 1
ATOM 842 O O . GLY A 1 138 ? 123.711 165.173 77.633 1.00 77.17 138 GLY A O 1
ATOM 843 N N . GLN A 1 139 ? 123.589 163.137 76.684 1.00 75.68 139 GLN A N 1
ATOM 844 C CA . GLN A 1 139 ? 124.847 162.645 77.229 1.00 75.68 139 GLN A CA 1
ATOM 845 C C . GLN A 1 139 ? 125.143 161.316 76.553 1.00 75.68 139 GLN A C 1
ATOM 846 O O . GLN A 1 139 ? 124.282 160.735 75.888 1.00 75.68 139 GLN A O 1
ATOM 852 N N . ARG A 1 140 ? 126.370 160.839 76.724 1.00 71.80 140 ARG A N 1
ATOM 853 C CA . ARG A 1 140 ? 126.808 159.580 76.140 1.00 71.80 140 ARG A CA 1
ATOM 854 C C . ARG A 1 140 ? 127.119 158.598 77.256 1.00 71.80 140 ARG A C 1
ATOM 855 O O . ARG A 1 140 ? 127.875 158.921 78.176 1.00 71.80 140 ARG A O 1
ATOM 863 N N . VAL A 1 141 ? 126.541 157.403 77.176 1.00 65.08 141 VAL A N 1
ATOM 864 C CA . VAL A 1 141 ? 126.755 156.376 78.182 1.00 65.08 141 VAL A CA 1
ATOM 865 C C . VAL A 1 141 ? 127.192 155.097 77.487 1.00 65.08 141 VAL A C 1
ATOM 866 O O . VAL A 1 141 ? 126.924 154.881 76.304 1.00 65.08 141 VAL A O 1
ATOM 870 N N . VAL A 1 142 ? 127.882 154.249 78.243 1.00 60.63 142 VAL A N 1
ATOM 871 C CA . VAL A 1 142 ? 128.369 152.964 77.756 1.00 60.63 142 VAL A CA 1
ATOM 872 C C . VAL A 1 142 ? 127.755 151.866 78.613 1.00 60.63 142 VAL A C 1
ATOM 873 O O . VAL A 1 142 ? 127.834 151.909 79.846 1.00 60.63 142 VAL A O 1
ATOM 877 N N . LEU A 1 143 ? 127.114 150.903 77.965 1.00 60.29 143 LEU A N 1
ATOM 878 C CA . LEU A 1 143 ? 126.415 149.834 78.661 1.00 60.29 143 LEU A CA 1
ATOM 879 C C . LEU A 1 143 ? 127.322 148.619 78.771 1.00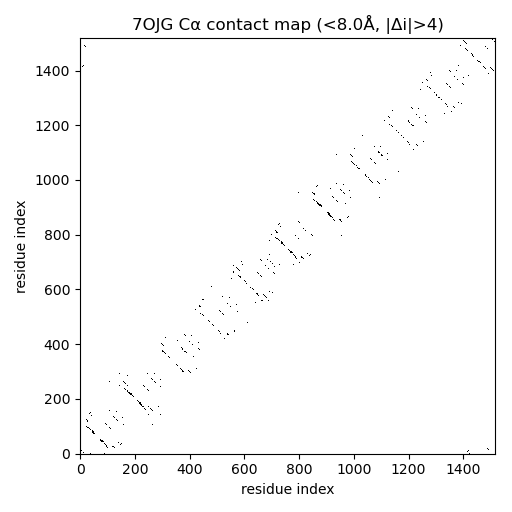 60.29 143 LEU A C 1
ATOM 880 O O . LEU A 1 143 ? 127.762 148.078 77.754 1.00 60.29 143 LEU A O 1
ATOM 885 N N . ALA A 1 144 ? 127.586 148.179 79.994 1.00 55.74 144 ALA A N 1
ATOM 886 C CA . ALA A 1 144 ? 128.300 146.934 80.230 1.00 55.74 144 ALA A CA 1
ATOM 887 C C . ALA A 1 144 ? 127.268 145.865 80.539 1.00 55.74 144 ALA A C 1
ATOM 888 O O . ALA A 1 144 ? 126.558 145.959 81.543 1.00 55.74 144 ALA A O 1
ATOM 890 N N . SER A 1 145 ? 127.189 144.850 79.689 1.00 62.33 145 SER A N 1
ATOM 891 C CA . SER A 1 145 ? 126.053 143.946 79.698 1.00 62.33 145 SER A CA 1
ATOM 892 C C . SER A 1 145 ? 126.496 142.499 79.828 1.00 62.33 145 SER A C 1
ATOM 893 O O . SER A 1 145 ? 127.615 142.131 79.467 1.00 62.33 145 SER A O 1
ATOM 896 N N . ASN A 1 146 ? 125.586 141.688 80.351 1.00 67.25 146 ASN A N 1
ATOM 897 C CA . ASN A 1 146 ? 125.724 140.242 80.412 1.00 67.25 146 ASN A CA 1
ATOM 898 C C . ASN A 1 146 ? 124.380 139.663 79.992 1.00 67.25 146 ASN A C 1
ATOM 899 O O . ASN A 1 146 ? 123.537 140.397 79.467 1.00 67.25 146 ASN A O 1
ATOM 904 N N . GLY A 1 147 ? 124.156 138.370 80.193 1.00 72.74 147 GLY A N 1
ATOM 905 C CA . GLY A 1 147 ? 122.835 137.841 79.930 1.00 72.74 147 GLY A CA 1
ATOM 906 C C . GLY A 1 147 ? 121.837 138.329 80.960 1.00 72.74 147 GLY A C 1
ATOM 907 O O . GLY A 1 147 ? 121.846 137.871 82.106 1.00 72.74 147 GLY A O 1
ATOM 908 N N . SER A 1 148 ? 120.965 139.254 80.554 1.00 75.09 148 SER A N 1
ATOM 909 C CA . SER A 1 148 ? 119.939 139.833 81.426 1.00 75.09 148 SER A CA 1
ATOM 910 C C . SER A 1 148 ? 120.545 140.494 82.667 1.00 75.09 148 SER A C 1
ATOM 911 O O . SER A 1 148 ? 120.084 140.296 83.791 1.00 75.09 148 SER A O 1
ATOM 914 N N . GLN A 1 149 ? 121.587 141.295 82.449 1.00 67.06 149 GLN A N 1
ATOM 915 C CA . GLN A 1 149 ? 122.182 142.149 83.470 1.00 67.06 149 GLN A CA 1
ATOM 916 C C . GLN A 1 149 ? 122.805 143.341 82.763 1.00 67.06 149 GLN A C 1
ATOM 917 O O . GLN A 1 149 ? 123.431 143.176 81.715 1.00 67.06 149 GLN A O 1
ATOM 923 N N . VAL A 1 150 ? 122.647 144.533 83.332 1.00 58.14 150 VAL A N 1
ATOM 924 C CA . VAL A 1 150 ? 123.164 145.752 82.716 1.00 58.14 150 VAL A CA 1
ATOM 925 C C . VAL A 1 150 ? 123.600 146.722 83.804 1.00 58.14 150 VAL A C 1
ATOM 926 O O . VAL A 1 150 ? 122.940 146.848 84.839 1.00 58.14 150 VAL A O 1
ATOM 930 N N . THR A 1 151 ? 124.725 147.401 83.572 1.00 56.74 151 THR A N 1
ATOM 931 C CA . THR A 1 151 ? 125.160 148.527 84.386 1.00 56.74 151 THR A CA 1
ATOM 932 C C . THR A 1 151 ? 125.413 149.711 83.469 1.00 56.74 151 THR A C 1
ATOM 933 O O . THR A 1 151 ? 126.016 149.557 82.404 1.00 56.74 151 THR A O 1
ATOM 937 N N . VAL A 1 152 ? 124.969 150.891 83.884 1.00 56.93 152 VAL A N 1
ATOM 938 C CA . VAL A 1 152 ? 125.126 152.111 83.102 1.00 56.93 152 VAL A CA 1
ATOM 939 C C . VAL A 1 152 ? 126.084 153.032 83.837 1.00 56.93 152 VAL A C 1
ATOM 940 O O . VAL A 1 152 ? 125.918 153.282 85.035 1.00 56.93 152 VAL A O 1
ATOM 944 N N . SER A 1 153 ? 127.080 153.536 83.122 1.00 64.03 153 SER A N 1
ATOM 945 C CA . SER A 1 153 ? 128.093 154.410 83.686 1.00 64.03 153 SER A CA 1
ATOM 946 C C . SER A 1 153 ? 128.316 155.578 82.746 1.00 64.03 153 SER A C 1
ATOM 947 O O . SER A 1 153 ? 128.208 155.422 81.525 1.00 64.03 153 SER A O 1
ATOM 950 N N . PRO A 1 154 ? 128.644 156.754 83.272 1.00 68.98 154 PRO A N 1
ATOM 951 C CA . PRO A 1 154 ? 128.770 157.934 82.415 1.00 68.98 154 PRO A CA 1
ATOM 952 C C . PRO A 1 154 ? 130.007 157.849 81.536 1.00 68.98 154 PRO A C 1
ATOM 953 O O . PRO A 1 154 ? 130.811 156.920 81.622 1.00 68.98 154 PRO A O 1
ATOM 957 N N . ARG A 1 155 ? 130.139 158.847 80.667 1.00 75.74 155 ARG A N 1
ATOM 958 C CA . ARG A 1 155 ? 131.210 158.895 79.676 1.00 75.74 155 ARG A CA 1
ATOM 959 C C . ARG A 1 155 ? 132.600 158.718 80.267 1.00 75.74 155 ARG A C 1
ATOM 960 O O . ARG A 1 155 ? 133.417 157.978 79.722 1.00 75.74 155 ARG A O 1
ATOM 968 N N . CYS B 1 18 ? 100.566 141.621 108.786 1.00 70.41 18 CYS B N 1
ATOM 969 C CA . CYS B 1 18 ? 100.377 142.589 107.718 1.00 70.41 18 CYS B CA 1
ATOM 970 C C . CYS B 1 18 ? 101.144 142.167 106.476 1.00 70.41 18 CYS B C 1
ATOM 971 O O . CYS B 1 18 ? 102.145 141.461 106.566 1.00 70.41 18 CYS B O 1
ATOM 974 N N . VAL B 1 19 ? 100.667 142.599 105.313 1.00 72.31 19 VAL B N 1
ATOM 975 C CA . VAL B 1 19 ? 101.360 142.398 104.048 1.00 72.31 19 VAL B CA 1
ATOM 976 C C . VAL B 1 19 ? 101.552 143.760 103.402 1.00 72.31 19 VAL B C 1
ATOM 977 O O . VAL B 1 19 ? 100.602 144.545 103.303 1.00 72.31 19 VAL B O 1
ATOM 981 N N . ASN B 1 20 ? 102.782 144.040 102.970 1.00 74.10 20 ASN B N 1
ATOM 982 C CA . ASN B 1 20 ? 103.152 145.364 102.471 1.00 74.10 20 ASN B CA 1
ATOM 983 C C . ASN B 1 20 ? 102.950 145.379 100.958 1.00 74.10 20 ASN B C 1
ATOM 984 O O . ASN B 1 20 ? 103.876 145.197 100.167 1.00 74.10 20 ASN B O 1
ATOM 989 N N . ASN B 1 21 ? 101.700 145.591 100.553 1.00 69.91 21 ASN B N 1
ATOM 990 C CA . ASN B 1 21 ? 101.360 145.653 99.133 1.00 69.91 21 ASN B CA 1
ATOM 991 C C . ASN B 1 21 ? 101.370 147.099 98.628 1.00 69.91 21 ASN B C 1
ATOM 992 O O . ASN B 1 21 ? 100.410 147.609 98.057 1.00 69.91 21 ASN B O 1
ATOM 997 N N . ASP B 1 22 ? 102.510 147.754 98.835 1.00 66.17 22 ASP B N 1
ATOM 998 C CA . ASP B 1 22 ? 102.758 149.067 98.259 1.00 66.17 22 ASP B CA 1
ATOM 999 C C . ASP B 1 22 ? 103.674 148.977 97.045 1.00 66.17 22 ASP B C 1
ATOM 1000 O O . ASP B 1 22 ? 103.926 149.989 96.389 1.00 66.17 22 ASP B O 1
ATOM 1005 N N . THR B 1 23 ? 104.172 147.788 96.729 1.00 60.89 23 THR B N 1
ATOM 1006 C CA . THR B 1 23 ? 104.926 147.571 95.507 1.00 60.89 23 THR B CA 1
ATOM 1007 C C . THR B 1 23 ? 104.027 147.351 94.301 1.00 60.89 23 THR B C 1
ATOM 1008 O O . THR B 1 23 ? 104.508 146.874 93.269 1.00 60.89 23 THR B O 1
ATOM 1012 N N . LEU B 1 24 ? 102.740 147.667 94.411 1.00 56.51 24 LEU B N 1
ATOM 1013 C CA . LEU B 1 24 ? 101.786 147.543 93.316 1.00 56.51 24 LEU B CA 1
ATOM 1014 C C . LEU B 1 24 ? 101.339 148.912 92.825 1.00 56.51 24 LEU B C 1
ATOM 1015 O O . LEU B 1 24 ? 100.195 149.097 92.414 1.00 56.51 24 LEU B O 1
ATOM 1020 N N . SER B 1 25 ? 102.233 149.886 92.875 1.00 52.96 25 SER B N 1
ATOM 1021 C CA . SER B 1 25 ? 101.964 151.227 92.389 1.00 52.96 25 SER B CA 1
ATOM 1022 C C . SER B 1 25 ? 102.828 151.506 91.164 1.00 52.96 25 SER B C 1
ATOM 1023 O O . SER B 1 25 ? 103.644 150.683 90.744 1.00 52.96 25 SER B O 1
ATOM 1026 N N . GLY B 1 26 ? 102.635 152.683 90.582 1.00 54.28 26 GLY B N 1
ATOM 1027 C CA . GLY B 1 26 ? 103.384 153.057 89.400 1.00 54.28 26 GLY B CA 1
ATOM 1028 C C . GLY B 1 26 ? 104.556 153.951 89.730 1.00 54.28 26 GLY B C 1
ATOM 1029 O O . GLY B 1 26 ? 105.086 154.651 88.863 1.00 54.28 26 GLY B O 1
ATOM 1030 N N . ASP B 1 27 ? 104.961 153.931 91.002 1.00 53.57 27 ASP B N 1
ATOM 1031 C CA . ASP B 1 27 ? 105.997 154.826 91.499 1.00 53.57 27 ASP B CA 1
ATOM 1032 C C . ASP B 1 27 ? 106.936 154.102 92.462 1.00 53.57 27 ASP B C 1
ATOM 1033 O O . ASP B 1 27 ? 107.743 154.744 93.135 1.00 53.57 27 ASP B O 1
ATOM 1038 N N . VAL B 1 28 ? 106.880 152.776 92.519 1.00 48.55 28 VAL B N 1
ATOM 1039 C CA . VAL B 1 28 ? 107.706 151.989 93.429 1.00 48.55 28 VAL B CA 1
ATOM 1040 C C . VAL B 1 28 ? 108.069 150.686 92.738 1.00 48.55 28 VAL B C 1
ATOM 1041 O O . VAL B 1 28 ? 107.189 149.964 92.265 1.00 48.55 28 VAL B O 1
ATOM 1045 N N . TYR B 1 29 ? 109.359 150.374 92.690 1.00 48.89 29 TYR B N 1
ATOM 1046 C CA . TYR B 1 29 ? 109.853 149.161 92.055 1.00 48.89 29 TYR B CA 1
ATOM 1047 C C . TYR B 1 29 ? 110.395 148.211 93.109 1.00 48.89 29 TYR B C 1
ATOM 1048 O O . TYR B 1 29 ? 111.157 148.625 93.984 1.00 48.89 29 TYR B O 1
ATOM 1057 N N . THR B 1 30 ? 110.018 146.941 93.019 1.00 51.86 30 THR B N 1
ATOM 1058 C CA . THR B 1 30 ? 110.660 145.943 93.857 1.00 51.86 30 THR B CA 1
ATOM 1059 C C . THR B 1 30 ? 112.124 145.812 93.461 1.00 51.86 30 THR B C 1
ATOM 1060 O O . THR B 1 30 ? 112.506 146.083 92.322 1.00 51.86 30 THR B O 1
ATOM 1064 N N . ALA B 1 31 ? 112.955 145.408 94.416 1.00 55.69 31 ALA B N 1
ATOM 1065 C CA . ALA B 1 31 ? 114.398 145.447 94.214 1.00 55.69 31 ALA B CA 1
ATOM 1066 C C . ALA B 1 31 ? 114.934 144.241 93.464 1.00 55.69 31 ALA B C 1
ATOM 1067 O O . ALA B 1 31 ? 116.142 144.179 93.218 1.00 55.69 31 ALA B O 1
ATOM 1069 N N . SER B 1 32 ? 114.088 143.285 93.104 1.00 57.97 32 SER B N 1
ATOM 1070 C CA . SER B 1 32 ? 114.520 142.149 92.304 1.00 57.97 32 SER B CA 1
ATOM 1071 C C . SER B 1 32 ? 114.406 142.407 90.811 1.00 57.97 32 SER B C 1
ATOM 1072 O O . SER B 1 32 ? 114.669 141.499 90.019 1.00 57.97 32 SER B O 1
ATOM 1075 N N . GLU B 1 33 ? 114.014 143.611 90.409 1.00 59.28 33 GLU B N 1
ATOM 1076 C CA . GLU B 1 33 ? 113.931 143.986 89.006 1.00 59.28 33 GLU B CA 1
ATOM 1077 C C . GLU B 1 33 ? 114.595 145.334 88.774 1.00 59.28 33 GLU B C 1
ATOM 1078 O O . GLU B 1 33 ? 114.152 146.140 87.953 1.00 59.28 33 GLU B O 1
ATOM 1084 N N . ALA B 1 34 ? 115.674 145.594 89.500 1.00 56.91 34 ALA B N 1
ATOM 1085 C CA . ALA B 1 34 ? 116.561 146.706 89.210 1.00 56.91 34 ALA B CA 1
ATOM 1086 C C . ALA B 1 34 ? 117.805 146.178 88.510 1.00 56.91 34 ALA B C 1
ATOM 1087 O O . ALA B 1 34 ? 118.218 145.036 88.724 1.00 56.91 34 ALA B O 1
ATOM 1089 N N . LYS B 1 35 ? 118.393 147.021 87.663 1.00 58.64 35 LYS B N 1
ATOM 1090 C CA . LYS B 1 35 ? 119.500 146.633 86.791 1.00 58.64 35 LYS B CA 1
ATOM 1091 C C . LYS B 1 35 ? 119.095 145.475 85.876 1.00 58.64 35 LYS B C 1
ATOM 1092 O O . LYS B 1 35 ? 119.690 144.398 85.890 1.00 58.64 35 LYS B O 1
ATOM 1098 N N . GLN B 1 36 ? 118.054 145.718 85.080 1.00 62.97 36 GLN B N 1
ATOM 1099 C CA . GLN B 1 36 ? 117.620 144.803 84.031 1.00 62.97 36 GLN B CA 1
ATOM 1100 C C . GLN B 1 36 ? 117.132 145.636 82.853 1.00 62.97 36 GLN B C 1
ATOM 1101 O O . GLN B 1 36 ? 117.064 146.864 82.928 1.00 62.97 36 GLN B O 1
ATOM 1107 N N . VAL B 1 37 ? 116.787 144.965 81.758 1.00 67.03 37 VAL B N 1
ATOM 1108 C CA . VAL B 1 37 ? 116.381 145.630 80.523 1.00 67.03 37 VAL B CA 1
ATOM 1109 C C . VAL B 1 37 ? 114.886 145.444 80.311 1.00 67.03 37 VAL B C 1
ATOM 1110 O O . VAL B 1 37 ? 114.347 144.348 80.506 1.00 67.03 37 VAL B O 1
ATOM 1114 N N . GLN B 1 38 ? 114.217 146.525 79.917 1.00 65.93 38 GLN B N 1
ATOM 1115 C CA . GLN B 1 38 ? 112.778 146.531 79.709 1.00 65.93 38 GLN B CA 1
ATOM 1116 C C . GLN B 1 38 ? 112.455 147.295 78.434 1.00 65.93 38 GLN B C 1
ATOM 1117 O O . GLN B 1 38 ? 113.090 148.309 78.136 1.00 65.93 38 GLN B O 1
ATOM 1123 N N . ASN B 1 39 ? 111.461 146.813 77.693 1.00 62.27 39 ASN B N 1
ATOM 1124 C CA . ASN B 1 39 ? 111.090 147.379 76.405 1.00 62.27 39 ASN B CA 1
ATOM 1125 C C . ASN B 1 39 ? 110.086 148.515 76.577 1.00 62.27 39 ASN B C 1
ATOM 1126 O O . ASN B 1 39 ? 109.498 148.703 77.641 1.00 62.27 39 ASN B O 1
ATOM 1131 N N . VAL B 1 40 ? 109.886 149.280 75.505 1.00 60.60 40 VAL B N 1
ATOM 1132 C CA . VAL B 1 40 ? 109.095 150.505 75.549 1.00 60.60 40 VAL B CA 1
ATOM 1133 C C . VAL B 1 40 ? 108.083 150.506 74.410 1.00 60.60 40 VAL B C 1
ATOM 1134 O O . VAL B 1 40 ? 108.430 150.195 73.266 1.00 60.60 40 VAL B O 1
ATOM 1138 N N . SER B 1 41 ? 106.835 150.861 74.724 1.00 61.16 41 SER B N 1
ATOM 1139 C CA . SER B 1 41 ? 105.775 151.026 73.736 1.00 61.16 41 SER B CA 1
ATOM 1140 C C . SER B 1 41 ? 104.977 152.277 74.077 1.00 61.16 41 SER B C 1
ATOM 1141 O O . SER B 1 41 ? 105.153 152.875 75.139 1.00 61.16 41 SER B O 1
ATOM 1144 N N . TYR B 1 42 ? 104.087 152.676 73.170 1.00 67.84 42 TYR B N 1
ATOM 1145 C CA . TYR B 1 42 ? 103.263 153.864 73.356 1.00 67.84 42 TYR B CA 1
ATOM 1146 C C . TYR B 1 42 ? 101.795 153.509 73.160 1.00 67.84 42 TYR B C 1
ATOM 1147 O O . TYR B 1 42 ? 101.463 152.500 72.537 1.00 67.84 42 TYR B O 1
ATOM 1156 N N . GLY B 1 43 ? 100.911 154.339 73.705 1.00 69.30 43 GLY B N 1
ATOM 1157 C CA . GLY B 1 43 ? 99.497 154.053 73.598 1.00 69.30 43 GLY B CA 1
ATOM 1158 C C . GLY B 1 43 ? 98.623 155.248 73.918 1.00 69.30 43 GLY B C 1
ATOM 1159 O O . GLY B 1 43 ? 99.093 156.382 74.006 1.00 69.30 43 GLY B O 1
ATOM 1160 N N . THR B 1 44 ? 97.330 154.969 74.084 1.00 70.04 44 THR B N 1
ATOM 1161 C CA . THR B 1 44 ? 96.334 155.976 74.427 1.00 70.04 44 THR B CA 1
ATOM 1162 C C . THR B 1 44 ? 95.348 155.353 75.409 1.00 70.04 44 THR B C 1
ATOM 1163 O O . THR B 1 44 ? 95.188 154.133 75.455 1.00 70.04 44 THR B O 1
ATOM 1167 N N . ILE B 1 45 ? 94.677 156.196 76.194 1.00 71.38 45 ILE B N 1
ATOM 1168 C CA . ILE B 1 45 ? 93.949 155.767 77.386 1.00 71.38 45 ILE B CA 1
ATOM 1169 C C . ILE B 1 45 ? 92.464 156.079 77.232 1.00 71.38 45 ILE B C 1
ATOM 1170 O O . ILE B 1 45 ? 92.096 157.180 76.805 1.00 71.38 45 ILE B O 1
ATOM 1175 N N . VAL B 1 46 ? 91.612 155.106 77.578 1.00 71.94 46 VAL B N 1
ATOM 1176 C CA . VAL B 1 46 ? 90.160 155.287 77.584 1.00 71.94 46 VAL B CA 1
ATOM 1177 C C . VAL B 1 46 ? 89.550 154.466 78.720 1.00 71.94 46 VAL B C 1
ATOM 1178 O O . VAL B 1 46 ? 90.059 153.405 79.091 1.00 71.94 46 VAL B O 1
ATOM 1182 N N . ASN B 1 47 ? 88.444 154.977 79.271 1.00 72.08 47 ASN B N 1
ATOM 1183 C CA . ASN B 1 47 ? 87.532 154.228 80.142 1.00 72.08 47 ASN B CA 1
ATOM 1184 C C . ASN B 1 47 ? 88.220 153.710 81.411 1.00 72.08 47 ASN B C 1
ATOM 1185 O O . ASN B 1 47 ? 88.428 152.512 81.602 1.00 72.08 47 ASN B O 1
ATOM 1190 N N . VAL B 1 48 ? 88.576 154.656 82.274 1.00 63.74 48 VAL B N 1
ATOM 1191 C CA . VAL B 1 48 ? 89.034 154.352 83.627 1.00 63.74 48 VAL B CA 1
ATOM 1192 C C . VAL B 1 48 ? 87.829 154.228 84.556 1.00 63.74 48 VAL B C 1
ATOM 1193 O O . VAL B 1 48 ? 86.911 155.055 84.507 1.00 63.74 48 VAL B O 1
ATOM 1197 N N . ARG B 1 49 ? 87.812 153.186 85.387 1.00 57.85 49 ARG B N 1
ATOM 1198 C CA . ARG B 1 49 ? 86.790 153.052 86.421 1.00 57.85 49 ARG B CA 1
ATOM 1199 C C . ARG B 1 49 ? 87.419 152.521 87.703 1.00 57.85 49 ARG B C 1
ATOM 1200 O O . ARG B 1 49 ? 88.404 151.776 87.650 1.00 57.85 49 ARG B O 1
ATOM 1208 N N . PRO B 1 50 ? 86.876 152.889 88.862 1.00 54.44 50 PRO B N 1
ATOM 1209 C CA . PRO B 1 50 ? 87.506 152.517 90.135 1.00 54.44 50 PRO B CA 1
ATOM 1210 C C . PRO B 1 50 ? 87.168 151.107 90.595 1.00 54.44 50 PRO B C 1
ATOM 1211 O O . PRO B 1 50 ? 86.099 150.566 90.310 1.00 54.44 50 PRO B O 1
ATOM 1215 N N . VAL B 1 51 ? 88.104 150.529 91.355 1.00 52.00 51 VAL B N 1
ATOM 1216 C CA . VAL B 1 51 ? 88.098 149.116 91.720 1.00 52.00 51 VAL B CA 1
ATOM 1217 C C . VAL B 1 51 ? 88.832 148.962 93.047 1.00 52.00 51 VAL B C 1
ATOM 1218 O O . VAL B 1 51 ? 89.687 149.773 93.396 1.00 52.00 51 VAL B O 1
ATOM 1222 N N . GLN B 1 52 ? 88.486 147.920 93.802 1.00 50.83 52 GLN B N 1
ATOM 1223 C CA . GLN B 1 52 ? 89.151 147.599 95.057 1.00 50.83 52 GLN B CA 1
ATOM 1224 C C . GLN B 1 52 ? 90.080 146.407 94.869 1.00 50.83 52 GLN B C 1
ATOM 1225 O O . GLN B 1 52 ? 89.868 145.576 93.986 1.00 50.83 52 GLN B O 1
ATOM 1231 N N . ILE B 1 53 ? 91.115 146.322 95.705 1.00 49.93 53 ILE B N 1
ATOM 1232 C CA . ILE B 1 53 ? 92.146 145.295 95.583 1.00 49.93 53 ILE B CA 1
ATOM 1233 C C . ILE B 1 53 ? 92.321 144.602 96.927 1.00 49.93 53 ILE B C 1
ATOM 1234 O O . ILE B 1 53 ? 92.463 145.266 97.958 1.00 49.93 53 ILE B O 1
ATOM 1239 N N . GLN B 1 54 ? 92.336 143.271 96.911 1.00 54.21 54 GLN B N 1
ATOM 1240 C CA . GLN B 1 54 ? 92.397 142.444 98.116 1.00 54.21 54 GLN B CA 1
ATOM 1241 C C . GLN B 1 54 ? 93.673 141.610 98.072 1.00 54.21 54 GLN B C 1
ATOM 1242 O O . GLN B 1 54 ? 93.761 140.637 97.320 1.00 54.21 54 GLN B O 1
ATOM 1248 N N . GLY B 1 55 ? 94.663 141.991 98.869 1.00 63.26 55 GLY B N 1
ATOM 1249 C CA . GLY B 1 55 ? 95.926 141.287 98.933 1.00 63.26 55 GLY B CA 1
ATOM 1250 C C . GLY B 1 55 ? 95.906 140.143 99.922 1.00 63.26 55 GLY B C 1
ATOM 1251 O O . GLY B 1 55 ? 94.851 139.681 100.360 1.00 63.26 55 GLY B O 1
ATOM 1252 N N . GLY B 1 56 ? 97.101 139.670 100.267 1.00 76.09 56 GLY B N 1
ATOM 1253 C CA . GLY B 1 56 ? 97.223 138.655 101.296 1.00 76.09 56 GLY B CA 1
ATOM 1254 C C . GLY B 1 56 ? 96.904 137.259 100.787 1.00 76.09 56 GLY B C 1
ATOM 1255 O O . GLY B 1 56 ? 97.014 136.961 99.598 1.00 76.09 56 GLY B O 1
ATOM 1256 N N . ASP B 1 57 ? 96.502 136.392 101.715 1.00 85.89 57 ASP B N 1
ATOM 1257 C CA . ASP B 1 57 ? 96.163 135.010 101.408 1.00 85.89 57 ASP B CA 1
ATOM 1258 C C . ASP B 1 57 ? 94.806 134.673 102.008 1.00 85.89 57 ASP B C 1
ATOM 1259 O O . ASP B 1 57 ? 94.376 135.281 102.992 1.00 85.89 57 ASP B O 1
ATOM 1264 N N . ASP B 1 58 ? 94.134 133.690 101.404 1.00 86.87 58 ASP B N 1
ATOM 1265 C CA . ASP B 1 58 ? 92.754 133.387 101.766 1.00 86.87 58 ASP B CA 1
ATOM 1266 C C . ASP B 1 58 ? 92.653 132.661 103.104 1.00 86.87 58 ASP B C 1
ATOM 1267 O O . ASP B 1 58 ? 91.749 132.945 103.895 1.00 86.87 58 ASP B O 1
ATOM 1272 N N . SER B 1 59 ? 93.551 131.718 103.373 1.00 83.90 59 SER B N 1
ATOM 1273 C CA . SER B 1 59 ? 93.544 131.000 104.646 1.00 83.90 59 SER B CA 1
ATOM 1274 C C . SER B 1 59 ? 94.332 131.816 105.660 1.00 83.90 59 SER B C 1
ATOM 1275 O O . SER B 1 59 ? 95.564 131.784 105.681 1.00 83.90 59 SER B O 1
ATOM 1278 N N . ASN B 1 60 ? 93.621 132.548 106.512 1.00 75.03 60 ASN B N 1
ATOM 1279 C CA . ASN B 1 60 ? 94.253 133.421 107.493 1.00 75.03 60 ASN B CA 1
ATOM 1280 C C . ASN B 1 60 ? 94.682 132.590 108.695 1.00 75.03 60 ASN B C 1
ATOM 1281 O O . ASN B 1 60 ? 93.841 132.033 109.406 1.00 75.03 60 ASN B O 1
ATOM 1286 N N . VAL B 1 61 ? 95.989 132.499 108.921 1.00 70.52 61 VAL B N 1
ATOM 1287 C CA . VAL B 1 61 ? 96.536 131.717 110.019 1.00 70.52 61 VAL B CA 1
ATOM 1288 C C . VAL B 1 61 ? 97.047 132.605 111.146 1.00 70.52 61 VAL B C 1
ATOM 1289 O O . VAL B 1 61 ? 96.777 132.339 112.316 1.00 70.52 61 VAL B O 1
ATOM 1293 N N . ILE B 1 62 ? 97.778 133.671 110.812 1.00 66.53 62 ILE B N 1
ATOM 1294 C CA . ILE B 1 62 ? 98.358 134.526 111.843 1.00 66.53 62 ILE B CA 1
ATOM 1295 C C . ILE B 1 62 ? 97.277 135.233 112.650 1.00 66.53 62 ILE B C 1
ATOM 1296 O O . ILE B 1 62 ? 97.445 135.464 113.851 1.00 66.53 62 ILE B O 1
ATOM 1301 N N . GLY B 1 63 ? 96.161 135.596 112.019 1.00 61.66 63 GLY B N 1
ATOM 1302 C CA . GLY B 1 63 ? 95.078 136.213 112.767 1.00 61.66 63 GLY B CA 1
ATOM 1303 C C . GLY B 1 63 ? 94.446 135.267 113.770 1.00 61.66 63 GLY B C 1
ATOM 1304 O O . GLY B 1 63 ? 94.053 135.680 114.867 1.00 61.66 63 GLY B O 1
ATOM 1305 N N . ALA B 1 64 ? 94.354 133.983 113.418 1.00 57.01 64 ALA B N 1
ATOM 1306 C CA . ALA B 1 64 ? 93.702 133.015 114.292 1.00 57.01 64 ALA B CA 1
ATOM 1307 C C . ALA B 1 64 ? 94.443 132.871 115.613 1.00 57.01 64 ALA B C 1
ATOM 1308 O O . ALA B 1 64 ? 93.827 132.877 116.682 1.00 57.01 64 ALA B O 1
ATOM 1310 N N . ILE B 1 65 ? 95.770 132.758 115.565 1.00 54.16 65 ILE B N 1
ATOM 1311 C CA . ILE B 1 65 ? 96.534 132.524 116.787 1.00 54.16 65 ILE B CA 1
ATOM 1312 C C . ILE B 1 65 ? 96.522 133.756 117.685 1.00 54.16 65 ILE B C 1
ATOM 1313 O O . ILE B 1 65 ? 96.361 133.645 118.908 1.00 54.16 65 ILE B O 1
ATOM 1318 N N . GLY B 1 66 ? 96.700 134.943 117.106 1.00 50.66 66 GLY B N 1
ATOM 1319 C CA . GLY B 1 66 ? 96.635 136.154 117.907 1.00 50.66 66 GLY B CA 1
ATOM 1320 C C . GLY B 1 66 ? 95.285 136.329 118.572 1.00 50.66 66 GLY B C 1
ATOM 1321 O O . GLY B 1 66 ? 95.196 136.604 119.776 1.00 50.66 66 GLY B O 1
ATOM 1322 N N . GLY B 1 67 ? 94.210 136.150 117.802 1.00 50.56 67 GLY B N 1
ATOM 1323 C CA . GLY B 1 67 ? 92.884 136.226 118.389 1.00 50.56 67 GLY B CA 1
ATOM 1324 C C . GLY B 1 67 ? 92.669 135.186 119.470 1.00 50.56 67 GLY B C 1
ATOM 1325 O O . GLY B 1 67 ? 92.076 135.474 120.511 1.00 50.56 67 GLY B O 1
ATOM 1326 N N . ALA B 1 68 ? 93.179 133.972 119.253 1.00 52.25 68 ALA B N 1
ATOM 1327 C CA . ALA B 1 68 ? 92.991 132.896 120.217 1.00 52.25 68 ALA B CA 1
ATOM 1328 C C . ALA B 1 68 ? 93.665 133.216 121.544 1.00 52.25 68 ALA B C 1
ATOM 1329 O O . ALA B 1 68 ? 93.047 133.096 122.605 1.00 52.25 68 ALA B O 1
ATOM 1331 N N . VAL B 1 69 ? 94.936 133.622 121.512 1.00 51.27 69 VAL B N 1
ATOM 1332 C CA . VAL B 1 69 ? 95.617 133.891 122.776 1.00 51.27 69 VAL B CA 1
ATOM 1333 C C . VAL B 1 69 ? 94.992 135.089 123.477 1.00 51.27 69 VAL B C 1
ATOM 1334 O O . VAL B 1 69 ? 94.722 135.042 124.685 1.00 51.27 69 VAL B O 1
ATOM 1338 N N . LEU B 1 70 ? 94.716 136.169 122.738 1.00 50.61 70 LEU B N 1
ATOM 1339 C CA . LEU B 1 70 ? 94.172 137.347 123.402 1.00 50.61 70 LEU B CA 1
ATOM 1340 C C . LEU B 1 70 ? 92.768 137.102 123.941 1.00 50.61 70 LEU B C 1
ATOM 1341 O O . LEU B 1 70 ? 92.369 137.742 124.917 1.00 50.61 70 LEU B O 1
ATOM 1346 N N . GLY B 1 71 ? 92.005 136.194 123.338 1.00 51.46 71 GLY B N 1
ATOM 1347 C CA . GLY B 1 71 ? 90.699 135.876 123.880 1.00 51.46 71 GLY B CA 1
ATOM 1348 C C . GLY B 1 71 ? 90.760 134.912 125.044 1.00 51.46 71 GLY B C 1
ATOM 1349 O O . GLY B 1 71 ? 89.968 135.009 125.983 1.00 51.46 71 GLY B O 1
ATOM 1350 N N . GLY B 1 72 ? 91.695 133.965 124.986 1.00 52.73 72 GLY B N 1
ATOM 1351 C CA . GLY B 1 72 ? 91.830 133.005 126.066 1.00 52.73 72 GLY B CA 1
ATOM 1352 C C . GLY B 1 72 ? 92.307 133.637 127.357 1.00 52.73 72 GLY B C 1
ATOM 1353 O O . GLY B 1 72 ? 91.785 133.336 128.432 1.00 52.73 72 GLY B O 1
ATOM 1354 N N . PHE B 1 73 ? 93.293 134.529 127.275 1.00 53.11 73 PHE B N 1
ATOM 1355 C CA . PHE B 1 73 ? 93.785 135.128 128.511 1.00 53.11 73 PHE B CA 1
ATOM 1356 C C . PHE B 1 73 ? 92.818 136.136 129.110 1.00 53.11 73 PHE B C 1
ATOM 1357 O O . PHE B 1 73 ? 93.086 136.644 130.201 1.00 53.11 73 PHE B O 1
ATOM 1365 N N . LEU B 1 74 ? 91.719 136.446 128.432 1.00 55.28 74 LEU B N 1
ATOM 1366 C CA . LEU B 1 74 ? 90.648 137.252 128.997 1.00 55.28 74 LEU B CA 1
ATOM 1367 C C . LEU B 1 74 ? 89.588 136.395 129.679 1.00 55.28 74 LEU B C 1
ATOM 1368 O O . LEU B 1 74 ? 88.589 136.929 130.168 1.00 55.28 74 LEU B O 1
ATOM 1373 N N . GLY B 1 75 ? 89.791 135.084 129.740 1.00 58.18 75 GLY B N 1
ATOM 1374 C CA . GLY B 1 75 ? 88.804 134.202 130.326 1.00 58.18 75 GLY B CA 1
ATOM 1375 C C . GLY B 1 75 ? 89.063 133.825 131.769 1.00 58.18 75 GLY B C 1
ATOM 1376 O O . GLY B 1 75 ? 88.116 133.550 132.508 1.00 58.18 75 GLY B O 1
ATOM 1377 N N . ASN B 1 76 ? 90.329 133.806 132.192 1.00 58.52 76 ASN B N 1
ATOM 1378 C CA . ASN B 1 76 ? 90.636 133.400 133.558 1.00 58.52 76 ASN B CA 1
ATOM 1379 C C . ASN B 1 76 ? 90.038 134.334 134.598 1.00 58.52 76 ASN B C 1
ATOM 1380 O O . ASN B 1 76 ? 89.813 133.911 135.736 1.00 58.52 76 ASN B O 1
ATOM 1385 N N . THR B 1 77 ? 89.763 135.582 134.242 1.00 63.63 77 THR B N 1
ATOM 1386 C CA . THR B 1 77 ? 89.428 136.584 135.241 1.00 63.63 77 THR B CA 1
ATOM 1387 C C . THR B 1 77 ? 87.986 136.508 135.729 1.00 63.63 77 THR B C 1
ATOM 1388 O O . THR B 1 77 ? 87.576 137.372 136.510 1.00 63.63 77 THR B O 1
ATOM 1392 N N . VAL B 1 78 ? 87.204 135.522 135.297 1.00 65.19 78 VAL B N 1
ATOM 1393 C CA . VAL B 1 78 ? 85.844 135.344 135.792 1.00 65.19 78 VAL B CA 1
ATOM 1394 C C . VAL B 1 78 ? 85.725 133.980 136.455 1.00 65.19 78 VAL B C 1
ATOM 1395 O O . VAL B 1 78 ? 86.364 133.006 136.044 1.00 65.19 78 VAL B O 1
ATOM 1399 N N . GLY B 1 79 ? 84.918 133.923 137.509 1.00 70.21 79 GLY B N 1
ATOM 1400 C CA . GLY B 1 79 ? 84.570 132.663 138.141 1.00 70.21 79 GLY B CA 1
ATOM 1401 C C . GLY B 1 79 ? 85.741 131.997 138.844 1.00 70.21 79 GLY B C 1
ATOM 1402 O O . GLY B 1 79 ? 86.848 132.520 138.931 1.00 70.21 79 GLY B O 1
ATOM 1403 N N . GLY B 1 80 ? 85.468 130.799 139.354 1.00 72.98 80 GLY B N 1
ATOM 1404 C CA . GLY B 1 80 ? 86.490 129.999 139.998 1.00 72.98 80 GLY B CA 1
ATOM 1405 C C . GLY B 1 80 ? 86.019 128.574 140.162 1.00 72.98 80 GLY B C 1
ATOM 1406 O O . GLY B 1 80 ? 84.818 128.310 140.252 1.00 72.98 80 GLY B O 1
ATOM 1407 N N . GLY B 1 81 ? 86.969 127.653 140.201 1.00 68.91 81 GLY B N 1
ATOM 1408 C CA . GLY B 1 81 ? 86.659 126.241 140.348 1.00 68.91 81 GLY B CA 1
ATOM 1409 C C . GLY B 1 81 ? 86.722 125.517 139.010 1.00 68.91 81 GLY B C 1
ATOM 1410 O O . GLY B 1 81 ? 87.725 125.592 138.306 1.00 68.91 81 GLY B O 1
ATOM 1411 N N . THR B 1 82 ? 85.652 124.799 138.675 1.00 68.62 82 THR B N 1
ATOM 1412 C CA . THR B 1 82 ? 85.511 124.183 137.364 1.00 68.62 82 THR B CA 1
ATOM 1413 C C . THR B 1 82 ? 84.706 125.038 136.400 1.00 68.62 82 THR B C 1
ATOM 1414 O O . THR B 1 82 ? 84.529 124.647 135.245 1.00 68.62 82 THR B O 1
ATOM 1418 N N . GLY B 1 83 ? 84.204 126.180 136.848 1.00 66.49 83 GLY B N 1
ATOM 1419 C CA . GLY B 1 83 ? 83.559 127.130 135.974 1.00 66.49 83 GLY B CA 1
ATOM 1420 C C . GLY B 1 83 ? 84.489 128.128 135.333 1.00 66.49 83 GLY B C 1
ATOM 1421 O O . GLY B 1 83 ? 84.037 128.977 134.561 1.00 66.49 83 GLY B O 1
ATOM 1422 N N . ARG B 1 84 ? 85.783 128.068 135.649 1.00 62.17 84 ARG B N 1
ATOM 1423 C CA . ARG B 1 84 ? 86.766 128.912 134.983 1.00 62.17 84 ARG B CA 1
ATOM 1424 C C . ARG B 1 84 ? 87.244 128.278 133.684 1.00 62.17 84 ARG B C 1
ATOM 1425 O O . ARG B 1 84 ? 87.464 128.976 132.685 1.00 62.17 84 ARG B O 1
ATOM 1433 N N . SER B 1 85 ? 87.405 126.954 133.685 1.00 59.97 85 SER B N 1
ATOM 1434 C CA . SER B 1 85 ? 87.847 126.257 132.485 1.00 59.97 85 SER B CA 1
ATOM 1435 C C . SER B 1 85 ? 86.855 126.443 131.347 1.00 59.97 85 SER B C 1
ATOM 1436 O O . SER B 1 85 ? 87.252 126.651 130.195 1.00 59.97 85 SER B O 1
ATOM 1439 N N . LEU B 1 86 ? 85.559 126.377 131.648 1.00 58.32 86 LEU B N 1
ATOM 1440 C CA . LEU B 1 86 ? 84.557 126.596 130.613 1.00 58.32 86 LEU B CA 1
ATOM 1441 C C . LEU B 1 86 ? 84.671 127.996 130.027 1.00 58.32 86 LEU B C 1
ATOM 1442 O O . LEU B 1 86 ? 84.575 128.177 128.806 1.00 58.32 86 LEU B O 1
ATOM 1447 N N . ALA B 1 87 ? 84.886 128.999 130.880 1.00 55.23 87 ALA B N 1
ATOM 1448 C CA . ALA B 1 87 ? 84.994 130.369 130.393 1.00 55.23 87 ALA B CA 1
ATOM 1449 C C . ALA B 1 87 ? 86.204 130.544 129.487 1.00 55.23 87 ALA B C 1
ATOM 1450 O O . ALA B 1 87 ? 86.098 131.150 128.413 1.00 55.23 87 ALA B O 1
ATOM 1452 N N . THR B 1 88 ? 87.363 130.017 129.890 1.00 53.83 88 THR B N 1
ATOM 1453 C CA . THR B 1 88 ? 88.538 130.174 129.038 1.00 53.83 88 THR B CA 1
ATOM 1454 C C . THR B 1 88 ? 88.377 129.411 127.725 1.00 53.83 88 THR B C 1
ATOM 1455 O O . THR B 1 88 ? 88.768 129.910 126.661 1.00 53.83 88 THR B O 1
ATOM 1459 N N . ALA B 1 89 ? 87.763 128.223 127.764 1.00 51.25 89 ALA B N 1
ATOM 1460 C CA . ALA B 1 89 ? 87.564 127.465 126.534 1.00 51.25 89 ALA B CA 1
ATOM 1461 C C . ALA B 1 89 ? 86.629 128.189 125.575 1.00 51.25 89 ALA B C 1
ATOM 1462 O O . ALA B 1 89 ? 86.871 128.203 124.365 1.00 51.25 89 ALA B O 1
ATOM 1464 N N . ALA B 1 90 ? 85.551 128.787 126.087 1.00 51.59 90 ALA B N 1
ATOM 1465 C CA . ALA B 1 90 ? 84.655 129.536 125.210 1.00 51.59 90 ALA B CA 1
ATOM 1466 C C . ALA B 1 90 ? 85.342 130.767 124.632 1.00 51.59 90 ALA B C 1
ATOM 1467 O O . ALA B 1 90 ? 85.228 131.047 123.426 1.00 51.59 90 ALA B O 1
ATOM 1469 N N . GLY B 1 91 ? 86.061 131.512 125.475 1.00 50.56 91 GLY B N 1
ATOM 1470 C CA . GLY B 1 91 ? 86.741 132.700 124.998 1.00 50.56 91 GLY B CA 1
ATOM 1471 C C . GLY B 1 91 ? 87.761 132.404 123.919 1.00 50.56 91 GLY B C 1
ATOM 1472 O O . GLY B 1 91 ? 87.936 133.203 122.994 1.00 50.56 91 GLY B O 1
ATOM 1473 N N . ALA B 1 92 ? 88.431 131.252 124.006 1.00 50.83 92 ALA B N 1
ATOM 1474 C CA . ALA B 1 92 ? 89.442 130.921 123.007 1.00 50.83 92 ALA B CA 1
ATOM 1475 C C . ALA B 1 92 ? 88.862 130.928 121.595 1.00 50.83 92 ALA B C 1
ATOM 1476 O O . ALA B 1 92 ? 89.366 131.631 120.715 1.00 50.83 92 ALA B O 1
ATOM 1478 N N . VAL B 1 93 ? 87.778 130.183 121.360 1.00 51.54 93 VAL B N 1
ATOM 1479 C CA . VAL B 1 93 ? 87.231 130.111 120.005 1.00 51.54 93 VAL B CA 1
ATOM 1480 C C . VAL B 1 93 ? 86.515 131.408 119.636 1.00 51.54 93 VAL B C 1
ATOM 1481 O O . VAL B 1 93 ? 86.581 131.865 118.480 1.00 51.54 93 VAL B O 1
ATOM 1485 N N . ALA B 1 94 ? 85.824 132.030 120.599 1.00 54.87 94 ALA B N 1
ATOM 1486 C CA . ALA B 1 94 ? 85.129 133.263 120.261 1.00 54.87 94 ALA B CA 1
ATOM 1487 C C . ALA B 1 94 ? 86.085 134.407 119.960 1.00 54.87 94 ALA B C 1
ATOM 1488 O O . ALA B 1 94 ? 85.648 135.423 119.414 1.00 54.87 94 ALA B O 1
ATOM 1490 N N . GLY B 1 95 ? 87.361 134.276 120.310 1.00 53.62 95 GLY B N 1
ATOM 1491 C CA . GLY B 1 95 ? 88.349 135.232 119.856 1.00 53.62 95 GLY B CA 1
ATOM 1492 C C . GLY B 1 95 ? 89.054 134.751 118.606 1.00 53.62 95 GLY B C 1
ATOM 1493 O O . GLY B 1 95 ? 89.504 135.553 117.779 1.00 53.62 95 GLY B O 1
ATOM 1494 N N . GLY B 1 96 ? 89.144 133.429 118.456 1.00 54.43 96 GLY B N 1
ATOM 1495 C CA . GLY B 1 96 ? 89.792 132.871 117.283 1.00 54.43 96 GLY B CA 1
ATOM 1496 C C . GLY B 1 96 ? 89.105 133.269 115.993 1.00 54.43 96 GLY B C 1
ATOM 1497 O O . GLY B 1 96 ? 89.759 133.653 115.022 1.00 54.43 96 GLY B O 1
ATOM 1498 N N . VAL B 1 97 ? 87.774 133.185 115.961 1.00 56.68 97 VAL B N 1
ATOM 1499 C CA . VAL B 1 97 ? 87.098 133.564 114.717 1.00 56.68 97 VAL B CA 1
ATOM 1500 C C . VAL B 1 97 ? 87.202 135.071 114.466 1.00 56.68 97 VAL B C 1
ATOM 1501 O O . VAL B 1 97 ? 87.339 135.509 113.314 1.00 56.68 97 VAL B O 1
ATOM 1505 N N . ALA B 1 98 ? 87.160 135.891 115.519 1.00 55.50 98 ALA B N 1
ATOM 1506 C CA . ALA B 1 98 ? 87.292 137.331 115.320 1.00 55.50 98 ALA B CA 1
ATOM 1507 C C . ALA B 1 98 ? 88.681 137.704 114.826 1.00 55.50 98 ALA B C 1
ATOM 1508 O O . ALA B 1 98 ? 88.848 138.735 114.161 1.00 55.50 98 ALA B O 1
ATOM 1510 N N . GLY B 1 99 ? 89.687 136.887 115.139 1.00 55.61 99 GLY B N 1
ATOM 1511 C CA . GLY B 1 99 ? 91.015 137.145 114.603 1.00 55.61 99 GLY B CA 1
ATOM 1512 C C . GLY B 1 99 ? 91.041 137.132 113.087 1.00 55.61 99 GLY B C 1
ATOM 1513 O O . GLY B 1 99 ? 91.568 138.050 112.453 1.00 55.61 99 GLY B O 1
ATOM 1514 N N . GLN B 1 100 ? 90.456 136.095 112.484 1.00 58.36 100 GLN B N 1
ATOM 1515 C CA . GLN B 1 100 ? 90.333 136.059 111.031 1.00 58.36 100 GLN B CA 1
ATOM 1516 C C . GLN B 1 100 ? 89.371 137.121 110.530 1.00 58.36 100 GLN B C 1
ATOM 1517 O O . GLN B 1 100 ? 89.491 137.574 109.389 1.00 58.36 100 GLN B O 1
ATOM 1523 N N . GLY B 1 101 ? 88.402 137.514 111.352 1.00 56.45 101 GLY B N 1
ATOM 1524 C CA . GLY B 1 101 ? 87.521 138.596 110.951 1.00 56.45 101 GLY B CA 1
ATOM 1525 C C . GLY B 1 101 ? 88.255 139.909 110.755 1.00 56.45 101 GLY B C 1
ATOM 1526 O O . GLY B 1 101 ? 87.955 140.667 109.832 1.00 56.45 101 GLY B O 1
ATOM 1527 N N . VAL B 1 102 ? 89.221 140.198 111.623 1.00 57.53 102 VAL B N 1
ATOM 1528 C CA . VAL B 1 102 ? 89.923 141.478 111.550 1.00 57.53 102 VAL B CA 1
ATOM 1529 C C . VAL B 1 102 ? 91.153 141.429 110.643 1.00 57.53 102 VAL B C 1
ATOM 1530 O O . VAL B 1 102 ? 91.444 142.407 109.950 1.00 57.53 102 VAL B O 1
ATOM 1534 N N . GLN B 1 103 ? 91.874 140.308 110.607 1.00 60.25 103 GLN B N 1
ATOM 1535 C CA . GLN B 1 103 ? 93.130 140.256 109.864 1.00 60.25 103 GLN B CA 1
ATOM 1536 C C . GLN B 1 103 ? 92.929 140.326 108.355 1.00 60.25 103 GLN B C 1
ATOM 1537 O O . GLN B 1 103 ? 93.902 140.545 107.630 1.00 60.25 103 GLN B O 1
ATOM 1543 N N . SER B 1 104 ? 91.698 140.181 107.867 1.00 60.51 104 SER B N 1
ATOM 1544 C CA . SER B 1 104 ? 91.391 140.266 106.445 1.00 60.51 104 SER B CA 1
ATOM 1545 C C . SER B 1 104 ? 90.527 141.477 106.119 1.00 60.51 104 SER B C 1
ATOM 1546 O O . SER B 1 104 ? 89.744 141.450 105.170 1.00 60.51 104 SER B O 1
ATOM 1549 N N . ALA B 1 105 ? 90.644 142.536 106.914 1.00 59.61 105 ALA B N 1
ATOM 1550 C CA . ALA B 1 105 ? 90.043 143.817 106.589 1.00 59.61 105 ALA B CA 1
ATOM 1551 C C . ALA B 1 105 ? 91.042 144.955 106.677 1.00 59.61 105 ALA B C 1
ATOM 1552 O O . ALA B 1 105 ? 90.660 146.111 106.473 1.00 59.61 105 ALA B O 1
ATOM 1554 N N . MET B 1 106 ? 92.305 144.663 106.982 1.00 62.77 106 MET B N 1
ATOM 1555 C CA . MET B 1 106 ? 93.377 145.645 106.937 1.00 62.77 106 MET B CA 1
ATOM 1556 C C . MET B 1 106 ? 94.294 145.434 105.740 1.00 62.77 106 MET B C 1
ATOM 1557 O O . MET B 1 106 ? 95.367 146.037 105.679 1.00 62.77 106 MET B O 1
ATOM 1562 N N . ASN B 1 107 ? 93.904 144.581 104.796 1.00 56.54 107 ASN B N 1
ATOM 1563 C CA . ASN B 1 107 ? 94.688 144.350 103.591 1.00 56.54 107 ASN B CA 1
ATOM 1564 C C . ASN B 1 107 ? 93.866 144.693 102.357 1.00 56.54 107 ASN B C 1
ATOM 1565 O O . ASN B 1 107 ? 93.845 143.929 101.391 1.00 56.54 107 ASN B O 1
ATOM 1570 N N . LYS B 1 108 ? 93.182 145.833 102.381 1.00 54.97 108 LYS B N 1
ATOM 1571 C CA . LYS B 1 108 ? 92.234 146.204 101.339 1.00 54.97 108 LYS B CA 1
ATOM 1572 C C . LYS B 1 108 ? 92.501 147.637 100.906 1.00 54.97 108 LYS B C 1
ATOM 1573 O O . LYS B 1 108 ? 92.293 148.568 101.687 1.00 54.97 108 LYS B O 1
ATOM 1579 N N . THR B 1 109 ? 92.942 147.815 99.664 1.00 55.91 109 THR B N 1
ATOM 1580 C CA . THR B 1 109 ? 93.293 149.122 99.125 1.00 55.91 109 THR B CA 1
ATOM 1581 C C . THR B 1 109 ? 92.392 149.453 97.942 1.00 55.91 109 THR B C 1
ATOM 1582 O O . THR B 1 109 ? 91.594 148.629 97.495 1.00 55.91 109 THR B O 1
ATOM 1586 N N . GLN B 1 110 ? 92.533 150.669 97.421 1.00 58.42 110 GLN B N 1
ATOM 1587 C CA . GLN B 1 110 ? 91.711 151.145 96.317 1.00 58.42 110 GLN B CA 1
ATOM 1588 C C . GLN B 1 110 ? 92.584 151.464 95.114 1.00 58.42 110 GLN B C 1
ATOM 1589 O O . GLN B 1 110 ? 93.600 152.149 95.248 1.00 58.42 110 GLN B O 1
ATOM 1595 N N . GLY B 1 111 ? 92.180 150.981 93.941 1.00 53.54 111 GLY B N 1
ATOM 1596 C CA . GLY B 1 111 ? 92.919 151.220 92.716 1.00 53.54 111 GLY B CA 1
ATOM 1597 C C . GLY B 1 111 ? 92.032 151.580 91.542 1.00 53.54 111 GLY B C 1
ATOM 1598 O O . GLY B 1 111 ? 90.836 151.821 91.720 1.00 53.54 111 GLY B O 1
ATOM 1599 N N . VAL B 1 112 ? 92.600 151.625 90.336 1.00 54.72 112 VAL B N 1
ATOM 1600 C CA . VAL B 1 112 ? 91.860 151.963 89.129 1.00 54.72 112 VAL B CA 1
ATOM 1601 C C . VAL B 1 112 ? 92.091 150.883 88.084 1.00 54.72 112 VAL B C 1
ATOM 1602 O O . VAL B 1 112 ? 93.064 150.128 88.138 1.00 54.72 112 VAL B O 1
ATOM 1606 N N . GLU B 1 113 ? 91.171 150.814 87.123 1.00 58.48 113 GLU B N 1
ATOM 1607 C CA . GLU B 1 113 ? 91.289 149.925 85.978 1.00 58.48 113 GLU B CA 1
ATOM 1608 C C . GLU B 1 113 ? 91.271 150.755 84.706 1.00 58.48 113 GLU B C 1
ATOM 1609 O O . GLU B 1 113 ? 90.357 151.560 84.499 1.00 58.48 113 GLU B O 1
ATOM 1615 N N . LEU B 1 114 ? 92.268 150.541 83.851 1.00 60.26 114 LEU B N 1
ATOM 1616 C CA . LEU B 1 114 ? 92.512 151.360 82.674 1.00 60.26 114 LEU B CA 1
ATOM 1617 C C . LEU B 1 114 ? 92.406 150.508 81.421 1.00 60.26 114 LEU B C 1
ATOM 1618 O O . LEU B 1 114 ? 92.922 149.392 81.390 1.00 60.26 114 LEU B O 1
ATOM 1623 N N . GLU B 1 115 ? 91.778 151.048 80.372 1.00 69.84 115 GLU B N 1
ATOM 1624 C CA . GLU B 1 115 ? 91.720 150.404 79.060 1.00 69.84 115 GLU B CA 1
ATOM 1625 C C . GLU B 1 115 ? 92.546 151.235 78.082 1.00 69.84 115 GLU B C 1
ATOM 1626 O O . GLU B 1 115 ? 92.146 152.342 77.707 1.00 69.84 115 GLU B O 1
ATOM 1632 N N . ILE B 1 116 ? 93.693 150.703 77.667 1.00 67.61 116 ILE B N 1
ATOM 1633 C CA . ILE B 1 116 ? 94.618 151.412 76.792 1.00 67.61 116 ILE B CA 1
ATOM 1634 C C . ILE B 1 116 ? 94.625 150.750 75.422 1.00 67.61 116 ILE B C 1
ATOM 1635 O O . ILE B 1 116 ? 94.662 149.520 75.310 1.00 67.61 116 ILE B O 1
ATOM 1640 N N . ARG B 1 117 ? 94.560 151.575 74.382 1.00 72.88 117 ARG B N 1
ATOM 1641 C CA . ARG B 1 117 ? 94.634 151.136 72.994 1.00 72.88 117 ARG B CA 1
ATOM 1642 C C . ARG B 1 117 ? 95.999 151.518 72.443 1.00 72.88 117 ARG B C 1
ATOM 1643 O O . ARG B 1 117 ? 96.346 152.703 72.413 1.00 72.88 117 ARG B O 1
ATOM 1651 N N . LYS B 1 118 ? 96.763 150.525 72.001 1.00 74.36 118 LYS B N 1
ATOM 1652 C CA . LYS B 1 118 ? 98.116 150.778 71.539 1.00 74.36 118 LYS B CA 1
ATOM 1653 C C . LYS B 1 118 ? 98.102 151.321 70.110 1.00 74.36 118 LYS B C 1
ATOM 1654 O O . LYS B 1 118 ? 97.077 151.321 69.427 1.00 74.36 118 LYS B O 1
ATOM 1660 N N . ASP B 1 119 ? 99.261 151.805 69.661 1.00 81.35 119 ASP B N 1
ATOM 1661 C CA . ASP B 1 119 ? 99.399 152.291 68.292 1.00 81.35 119 ASP B CA 1
ATOM 1662 C C . ASP B 1 119 ? 99.472 151.171 67.266 1.00 81.35 119 ASP B C 1
ATOM 1663 O O . ASP B 1 119 ? 99.372 151.445 66.064 1.00 81.35 119 ASP B O 1
ATOM 1668 N N . ASP B 1 120 ? 99.662 149.930 67.711 1.00 85.83 120 ASP B N 1
ATOM 1669 C CA . ASP B 1 120 ? 99.552 148.788 66.812 1.00 85.83 120 ASP B CA 1
ATOM 1670 C C . ASP B 1 120 ? 98.142 148.670 66.245 1.00 85.83 120 ASP B C 1
ATOM 1671 O O . ASP B 1 120 ? 97.964 148.430 65.046 1.00 85.83 120 ASP B O 1
ATOM 1676 N N . GLY B 1 121 ? 97.131 148.850 67.090 1.00 82.62 121 GLY B N 1
ATOM 1677 C CA . GLY B 1 121 ? 95.744 148.682 66.709 1.00 82.62 121 GLY B CA 1
ATOM 1678 C C . GLY B 1 121 ? 95.095 147.645 67.596 1.00 82.62 121 GLY B C 1
ATOM 1679 O O . GLY B 1 121 ? 93.968 147.206 67.354 1.00 82.62 121 GLY B O 1
ATOM 1680 N N . ASN B 1 122 ? 95.825 147.238 68.626 1.00 80.50 122 ASN B N 1
ATOM 1681 C CA . ASN B 1 122 ? 95.402 146.214 69.563 1.00 80.50 122 ASN B CA 1
ATOM 1682 C C . ASN B 1 122 ? 95.039 146.859 70.892 1.00 80.50 122 ASN B C 1
ATOM 1683 O O . ASN B 1 122 ? 95.627 147.868 71.290 1.00 80.50 122 ASN B O 1
ATOM 1688 N N . THR B 1 123 ? 94.056 146.274 71.569 1.00 72.58 123 THR B N 1
ATOM 1689 C CA . THR B 1 123 ? 93.486 146.831 72.787 1.00 72.58 123 THR B CA 1
ATOM 1690 C C . THR B 1 123 ? 93.749 145.909 73.970 1.00 72.58 123 THR B C 1
ATOM 1691 O O . THR B 1 123 ? 93.654 144.685 73.845 1.00 72.58 123 THR B O 1
ATOM 1695 N N . ILE B 1 124 ? 94.092 146.502 75.117 1.00 66.60 124 ILE B N 1
ATOM 1696 C CA . ILE B 1 124 ? 94.293 145.774 76.365 1.00 66.60 124 ILE B CA 1
ATOM 1697 C C . ILE B 1 124 ? 93.782 146.629 77.518 1.00 66.60 124 ILE B C 1
ATOM 1698 O O . ILE B 1 124 ? 93.483 147.813 77.357 1.00 66.60 124 ILE B O 1
ATOM 1703 N N . MET B 1 125 ? 93.682 146.013 78.698 1.00 63.41 125 MET B N 1
ATOM 1704 C CA . MET B 1 125 ? 93.409 146.757 79.919 1.00 63.41 125 MET B CA 1
ATOM 1705 C C . MET B 1 125 ? 94.267 146.220 81.056 1.00 63.41 125 MET B C 1
ATOM 1706 O O . MET B 1 125 ? 94.598 145.033 81.097 1.00 63.41 125 MET B O 1
ATOM 1711 N N . VAL B 1 126 ? 94.614 147.115 81.987 1.00 58.39 126 VAL B N 1
ATOM 1712 C CA . VAL B 1 126 ? 95.498 146.815 83.109 1.00 58.39 126 VAL B CA 1
ATOM 1713 C C . VAL B 1 126 ? 94.961 147.503 84.359 1.00 58.39 126 VAL B C 1
ATOM 1714 O O . VAL B 1 126 ? 94.353 148.575 84.286 1.00 58.39 126 VAL B O 1
ATOM 1718 N N . VAL B 1 127 ? 95.190 146.878 85.515 1.00 57.09 127 VAL B N 1
ATOM 1719 C CA . VAL B 1 127 ? 94.663 147.345 86.794 1.00 57.09 127 VAL B CA 1
ATOM 1720 C C . VAL B 1 127 ? 95.826 147.691 87.715 1.00 57.09 127 VAL B C 1
ATOM 1721 O O . VAL B 1 127 ? 96.819 146.958 87.779 1.00 57.09 127 VAL B O 1
ATOM 1725 N N . GLN B 1 128 ? 95.704 148.808 88.431 1.00 55.82 128 GLN B N 1
ATOM 1726 C CA . GLN B 1 128 ? 96.856 149.376 89.117 1.00 55.82 128 GLN B CA 1
ATOM 1727 C C . GLN B 1 128 ? 96.383 150.231 90.284 1.00 55.82 128 GLN B C 1
ATOM 1728 O O . GLN B 1 128 ? 95.316 150.843 90.223 1.00 55.82 128 GLN B O 1
ATOM 1734 N N . LYS B 1 129 ? 97.195 150.276 91.340 1.00 57.64 129 LYS B N 1
ATOM 1735 C CA . LYS B 1 129 ? 96.797 150.933 92.581 1.00 57.64 129 LYS B CA 1
ATOM 1736 C C . LYS B 1 129 ? 96.775 152.449 92.435 1.00 57.64 129 LYS B C 1
ATOM 1737 O O . LYS B 1 129 ? 97.615 153.037 91.752 1.00 57.64 129 LYS B O 1
ATOM 1743 N N . GLN B 1 130 ? 95.807 153.081 93.092 1.00 68.17 130 GLN B N 1
ATOM 1744 C CA . GLN B 1 130 ? 95.697 154.532 93.068 1.00 68.17 130 GLN B CA 1
ATOM 1745 C C . GLN B 1 130 ? 96.870 155.172 93.794 1.00 68.17 130 GLN B C 1
ATOM 1746 O O . GLN B 1 130 ? 97.267 154.729 94.874 1.00 68.17 130 GLN B O 1
ATOM 1752 N N . GLY B 1 131 ? 97.417 156.229 93.202 1.00 79.88 131 GLY B N 1
ATOM 1753 C CA . GLY B 1 131 ? 98.538 156.936 93.791 1.00 79.88 131 GLY B CA 1
ATOM 1754 C C . GLY B 1 131 ? 98.245 158.396 94.069 1.00 79.88 131 GLY B C 1
ATOM 1755 O O . GLY B 1 131 ? 97.326 158.716 94.827 1.00 79.88 131 GLY B O 1
ATOM 1756 N N . ASN B 1 132 ? 99.025 159.295 93.464 1.00 90.86 132 ASN B N 1
ATOM 1757 C CA . ASN B 1 132 ? 98.814 160.728 93.621 1.00 90.86 132 ASN B CA 1
ATOM 1758 C C . ASN B 1 132 ? 98.702 161.455 92.285 1.00 90.86 132 ASN B C 1
ATOM 1759 O O . ASN B 1 132 ? 98.716 162.691 92.263 1.00 90.86 132 ASN B O 1
ATOM 1764 N N . THR B 1 133 ? 98.596 160.725 91.180 1.00 89.61 133 THR B N 1
ATOM 1765 C CA . THR B 1 133 ? 98.353 161.293 89.863 1.00 89.61 133 THR B CA 1
ATOM 1766 C C . THR B 1 133 ? 96.986 160.847 89.371 1.00 89.61 133 THR B C 1
ATOM 1767 O O . THR B 1 133 ? 96.581 159.703 89.593 1.00 89.61 133 THR B O 1
ATOM 1771 N N . ARG B 1 134 ? 96.277 161.752 88.708 1.00 83.05 134 ARG B N 1
ATOM 1772 C CA . ARG B 1 134 ? 94.929 161.489 88.228 1.00 83.05 134 ARG B CA 1
ATOM 1773 C C . ARG B 1 134 ? 94.964 161.176 86.739 1.00 83.05 134 ARG B C 1
ATOM 1774 O O . ARG B 1 134 ? 95.497 161.960 85.947 1.00 83.05 134 ARG B O 1
ATOM 1782 N N . PHE B 1 135 ? 94.400 160.032 86.364 1.00 74.72 135 PHE B N 1
ATOM 1783 C CA . PHE B 1 135 ? 94.262 159.663 84.964 1.00 74.72 135 PHE B CA 1
ATOM 1784 C C . PHE B 1 135 ? 92.930 160.164 84.424 1.00 74.72 135 PHE B C 1
ATOM 1785 O O . PHE B 1 135 ? 91.914 160.137 85.121 1.00 74.72 135 PHE B O 1
ATOM 1793 N N . SER B 1 136 ? 92.941 160.620 83.181 1.00 79.98 136 SER B N 1
ATOM 1794 C CA . SER B 1 136 ? 91.787 161.221 82.535 1.00 79.98 136 SER B CA 1
ATOM 1795 C C . SER B 1 136 ? 91.548 160.548 81.194 1.00 79.98 136 SER B C 1
ATOM 1796 O O . SER B 1 136 ? 92.462 159.946 80.624 1.00 79.98 136 SER B O 1
ATOM 1799 N N . PRO B 1 137 ? 90.324 160.618 80.668 1.00 82.84 137 PRO B N 1
ATOM 1800 C CA . PRO B 1 137 ? 90.055 160.062 79.334 1.00 82.84 137 PRO B CA 1
ATOM 1801 C C . PRO B 1 137 ? 90.648 160.949 78.251 1.00 82.84 137 PRO B C 1
ATOM 1802 O O . PRO B 1 137 ? 90.231 162.095 78.063 1.00 82.84 137 PRO B O 1
ATOM 1806 N N . GLY B 1 138 ? 91.637 160.417 77.538 1.00 79.03 138 GLY B N 1
ATOM 1807 C CA . GLY B 1 138 ? 92.331 161.156 76.502 1.00 79.03 138 GLY B CA 1
ATOM 1808 C C . GLY B 1 138 ? 93.666 161.671 76.995 1.00 79.03 138 GLY B C 1
ATOM 1809 O O . GLY B 1 138 ? 93.736 162.726 77.630 1.00 79.03 138 GLY B O 1
ATOM 1810 N N . GLN B 1 139 ? 94.733 160.946 76.681 1.00 74.08 139 GLN B N 1
ATOM 1811 C CA . GLN B 1 139 ? 96.058 161.212 77.226 1.00 74.08 139 GLN B CA 1
ATOM 1812 C C . GLN B 1 139 ? 97.025 160.253 76.549 1.00 74.08 139 GLN B C 1
ATOM 1813 O O . GLN B 1 139 ? 96.614 159.299 75.885 1.00 74.08 139 GLN B O 1
ATOM 1819 N N . ARG B 1 140 ? 98.315 160.515 76.721 1.00 71.34 140 ARG B N 1
ATOM 1820 C CA . ARG B 1 140 ? 99.363 159.692 76.137 1.00 71.34 140 ARG B CA 1
ATOM 1821 C C . ARG B 1 140 ? 100.156 159.034 77.253 1.00 71.34 140 ARG B C 1
ATOM 1822 O O . ARG B 1 140 ? 100.617 159.714 78.173 1.00 71.34 140 ARG B O 1
ATOM 1830 N N . VAL B 1 141 ? 100.316 157.716 77.173 1.00 65.62 141 VAL B N 1
ATOM 1831 C CA . VAL B 1 141 ? 101.051 156.968 78.179 1.00 65.62 141 VAL B CA 1
ATOM 1832 C C . VAL B 1 141 ? 102.109 156.127 77.485 1.00 65.62 141 VAL B C 1
ATOM 1833 O O . VAL B 1 141 ? 102.000 155.800 76.301 1.00 65.62 141 VAL B O 1
ATOM 1837 N N . VAL B 1 142 ? 103.148 155.787 78.240 1.00 59.41 142 VAL B N 1
ATOM 1838 C CA . VAL B 1 142 ? 104.252 154.968 77.754 1.00 59.41 142 VAL B CA 1
ATOM 1839 C C . VAL B 1 142 ? 104.329 153.713 78.611 1.00 59.41 142 VAL B C 1
ATOM 1840 O O . VAL B 1 142 ? 104.372 153.792 79.843 1.00 59.41 142 VAL B O 1
ATOM 1844 N N . LEU B 1 143 ? 104.309 152.556 77.963 1.00 57.62 143 LEU B N 1
ATOM 1845 C CA . LEU B 1 143 ? 104.298 151.279 78.660 1.00 57.62 143 LEU B CA 1
ATOM 1846 C C . LEU B 1 143 ? 105.718 150.747 78.769 1.00 57.62 143 LEU B C 1
ATOM 1847 O O . LEU B 1 143 ? 106.381 150.529 77.752 1.00 57.62 143 LEU B O 1
ATOM 1852 N N . ALA B 1 144 ? 106.178 150.519 79.992 1.00 54.07 144 ALA B N 1
ATOM 1853 C CA . ALA B 1 144 ? 107.452 149.857 80.228 1.00 54.07 144 ALA B CA 1
ATOM 1854 C C . ALA B 1 144 ? 107.161 148.400 80.538 1.00 54.07 144 ALA B C 1
ATOM 1855 O O . ALA B 1 144 ? 106.512 148.096 81.542 1.00 54.07 144 ALA B O 1
ATOM 1857 N N . SER B 1 145 ? 107.643 147.503 79.689 1.00 62.02 145 SER B N 1
ATOM 1858 C CA . SER B 1 145 ? 107.176 146.129 79.698 1.00 62.02 145 SER B CA 1
ATOM 1859 C C . SER B 1 145 ? 108.330 145.151 79.828 1.00 62.02 145 SER B C 1
ATOM 1860 O O . SER B 1 145 ? 109.470 145.445 79.467 1.00 62.02 145 SER B O 1
ATOM 1863 N N . ASN B 1 146 ? 108.002 143.976 80.351 1.00 67.97 146 ASN B N 1
ATOM 1864 C CA . ASN B 1 146 ? 108.900 142.834 80.412 1.00 67.97 146 ASN B CA 1
ATOM 1865 C C . ASN B 1 146 ? 108.082 141.621 79.992 1.00 67.97 146 ASN B C 1
ATOM 1866 O O . ASN B 1 146 ? 106.976 141.783 79.468 1.00 67.97 146 ASN B O 1
ATOM 1871 N N . GLY B 1 147 ? 108.592 140.412 80.194 1.00 73.58 147 GLY B N 1
ATOM 1872 C CA . GLY B 1 147 ? 107.766 139.253 79.931 1.00 73.58 147 GLY B CA 1
ATOM 1873 C C . GLY B 1 147 ? 106.662 139.124 80.961 1.00 73.58 147 GLY B C 1
ATOM 1874 O O . GLY B 1 147 ? 106.918 138.745 82.107 1.00 73.58 147 GLY B O 1
ATOM 1875 N N . SER B 1 148 ? 105.429 139.432 80.555 1.00 75.08 148 SER B N 1
ATOM 1876 C CA . SER B 1 148 ? 104.253 139.365 81.427 1.00 75.08 148 SER B CA 1
ATOM 1877 C C . SER B 1 148 ? 104.406 140.249 82.668 1.00 75.08 148 SER B C 1
ATOM 1878 O O . SER B 1 148 ? 104.125 139.833 83.792 1.00 75.08 148 SER B O 1
ATOM 1881 N N . GLN B 1 149 ? 104.850 141.486 82.450 1.00 66.40 149 GLN B N 1
ATOM 1882 C CA . GLN B 1 149 ? 104.889 142.527 83.471 1.00 66.40 149 GLN B CA 1
ATOM 1883 C C . GLN B 1 149 ? 104.769 143.866 82.764 1.00 66.40 149 GLN B C 1
ATOM 1884 O O . GLN B 1 149 ? 105.385 144.065 81.715 1.00 66.40 149 GLN B O 1
ATOM 1890 N N . VAL B 1 150 ? 103.992 144.784 83.332 1.00 57.83 150 VAL B N 1
ATOM 1891 C CA . VAL B 1 150 ? 103.769 146.088 82.716 1.00 57.83 150 VAL B CA 1
ATOM 1892 C C . VAL B 1 150 ? 103.612 147.141 83.803 1.00 57.83 150 VAL B C 1
ATOM 1893 O O . VAL B 1 150 ? 102.989 146.890 84.838 1.00 57.83 150 VAL B O 1
ATOM 1897 N N . THR B 1 151 ? 104.192 148.320 83.571 1.00 56.08 151 THR B N 1
ATOM 1898 C CA . THR B 1 151 ? 103.949 149.502 84.384 1.00 56.08 151 THR B CA 1
ATOM 1899 C C . THR B 1 151 ? 103.523 150.635 83.468 1.00 56.08 151 THR B C 1
ATOM 1900 O O . THR B 1 151 ? 104.113 150.831 82.403 1.00 56.08 151 THR B O 1
ATOM 1904 N N . VAL B 1 152 ? 102.511 151.389 83.883 1.00 53.83 152 VAL B N 1
ATOM 1905 C CA . VAL B 1 152 ? 101.984 152.499 83.101 1.00 53.83 152 VAL B CA 1
ATOM 1906 C C . VAL B 1 152 ? 102.293 153.792 83.835 1.00 53.83 152 VAL B C 1
ATOM 1907 O O . VAL B 1 152 ? 102.018 153.913 85.033 1.00 53.83 152 VAL B O 1
ATOM 1911 N N . SER B 1 153 ? 102.858 154.755 83.120 1.00 60.77 153 SER B N 1
ATOM 1912 C CA . SER B 1 153 ? 103.239 156.037 83.683 1.00 60.77 153 SER B CA 1
ATOM 1913 C C . SER B 1 153 ? 102.795 157.141 82.743 1.00 60.77 153 SER B C 1
ATOM 1914 O O . SER B 1 153 ? 102.789 156.951 81.522 1.00 60.77 153 SER B O 1
ATOM 1917 N N . PRO B 1 154 ? 102.436 158.307 83.268 1.00 66.26 154 PRO B N 1
ATOM 1918 C CA . PRO B 1 154 ? 101.904 159.369 82.412 1.00 66.26 154 PRO B CA 1
ATOM 1919 C C . PRO B 1 154 ? 102.991 159.965 81.532 1.00 66.26 154 PRO B C 1
ATOM 1920 O O . PRO B 1 154 ? 104.170 159.617 81.618 1.00 66.26 154 PRO B O 1
ATOM 1924 N N . ARG B 1 155 ? 102.563 160.876 80.663 1.00 73.63 155 ARG B N 1
ATOM 1925 C CA . ARG B 1 155 ? 103.439 161.494 79.672 1.00 73.63 155 ARG B CA 1
ATOM 1926 C C . ARG B 1 155 ? 104.704 162.097 80.263 1.00 73.63 155 ARG B C 1
ATOM 1927 O O . ARG B 1 155 ? 105.792 161.915 79.717 1.00 73.63 155 ARG B O 1
ATOM 1935 N N . CYS C 1 18 ? 87.005 130.385 108.789 1.00 74.40 18 CYS C N 1
ATOM 1936 C CA . CYS C 1 18 ? 86.322 131.098 107.721 1.00 74.40 18 CYS C CA 1
ATOM 1937 C C . CYS C 1 18 ? 87.195 131.158 106.478 1.00 74.40 18 CYS C C 1
ATOM 1938 O O . CYS C 1 18 ? 88.420 131.106 106.568 1.00 74.40 18 CYS C O 1
ATOM 1941 N N . VAL C 1 19 ? 86.561 131.263 105.315 1.00 73.86 19 VAL C N 1
ATOM 1942 C CA . VAL C 1 19 ? 87.252 131.470 104.051 1.00 73.86 19 VAL C CA 1
ATOM 1943 C C . VAL C 1 19 ? 86.677 132.720 103.405 1.00 73.86 19 VAL C C 1
ATOM 1944 O O . VAL C 1 19 ? 85.454 132.866 103.307 1.00 73.86 19 VAL C O 1
ATOM 1948 N N . ASN C 1 20 ? 87.560 133.621 102.973 1.00 75.71 20 ASN C N 1
ATOM 1949 C CA . ASN C 1 20 ? 87.154 134.935 102.475 1.00 75.71 20 ASN C CA 1
ATOM 1950 C C . ASN C 1 20 ? 86.976 134.839 100.962 1.00 75.71 20 ASN C C 1
ATOM 1951 O O . ASN C 1 20 ? 87.853 135.188 100.171 1.00 75.71 20 ASN C O 1
ATOM 1956 N N . ASN C 1 21 ? 85.810 134.341 100.557 1.00 69.43 21 ASN C N 1
ATOM 1957 C CA . ASN C 1 21 ? 85.490 134.210 99.137 1.00 69.43 21 ASN C CA 1
ATOM 1958 C C . ASN C 1 21 ? 84.717 135.431 98.632 1.00 69.43 21 ASN C C 1
ATOM 1959 O O . ASN C 1 21 ? 83.633 135.341 98.062 1.00 69.43 21 ASN C O 1
ATOM 1964 N N . ASP C 1 22 ? 85.321 136.599 98.840 1.00 63.63 22 ASP C N 1
ATOM 1965 C CA . ASP C 1 22 ? 84.819 137.837 98.265 1.00 63.63 22 ASP C CA 1
ATOM 1966 C C . ASP C 1 22 ? 85.637 138.258 97.051 1.00 63.63 22 ASP C C 1
ATOM 1967 O O . ASP C 1 22 ? 85.302 139.246 96.395 1.00 63.63 22 ASP C O 1
ATOM 1972 N N . THR C 1 23 ? 86.700 137.528 96.734 1.00 58.47 23 THR C N 1
ATOM 1973 C CA . THR C 1 23 ? 87.452 137.754 95.512 1.00 58.47 23 THR C CA 1
ATOM 1974 C C . THR C 1 23 ? 86.815 137.083 94.306 1.00 58.47 23 THR C C 1
ATOM 1975 O O . THR C 1 23 ? 87.477 136.943 93.274 1.00 58.47 23 THR C O 1
ATOM 1979 N N . LEU C 1 24 ? 85.561 136.653 94.415 1.00 54.29 24 LEU C N 1
ATOM 1980 C CA . LEU C 1 24 ? 84.826 136.032 93.320 1.00 54.29 24 LEU C CA 1
ATOM 1981 C C . LEU C 1 24 ? 83.709 136.941 92.830 1.00 54.29 24 LEU C C 1
ATOM 1982 O O . LEU C 1 24 ? 82.648 136.478 92.418 1.00 54.29 24 LEU C O 1
ATOM 1987 N N . SER C 1 25 ? 83.934 138.244 92.880 1.00 50.53 25 SER C N 1
ATOM 1988 C CA . SER C 1 25 ? 82.982 139.227 92.395 1.00 50.53 25 SER C CA 1
ATOM 1989 C C . SER C 1 25 ? 83.558 139.930 91.171 1.00 50.53 25 SER C C 1
ATOM 1990 O O . SER C 1 25 ? 84.690 139.680 90.750 1.00 50.53 25 SER C O 1
ATOM 1993 N N . GLY C 1 26 ? 82.759 140.815 90.588 1.00 52.14 26 GLY C N 1
ATOM 1994 C CA . GLY C 1 26 ? 83.186 141.536 89.406 1.00 52.14 26 GLY C CA 1
ATOM 1995 C C . GLY C 1 26 ? 83.688 142.921 89.738 1.00 52.14 26 GLY C C 1
ATOM 1996 O O . GLY C 1 26 ? 83.755 143.797 88.871 1.00 52.14 26 GLY C O 1
ATOM 1997 N N . ASP C 1 27 ? 84.039 143.123 91.010 1.00 51.68 27 ASP C N 1
ATOM 1998 C CA . ASP C 1 27 ? 84.426 144.436 91.507 1.00 51.68 27 ASP C CA 1
ATOM 1999 C C . ASP C 1 27 ? 85.608 144.335 92.471 1.00 51.68 27 ASP C C 1
ATOM 2000 O O . ASP C 1 27 ? 85.938 145.312 93.144 1.00 51.68 27 ASP C O 1
ATOM 2005 N N . VAL C 1 28 ? 86.278 143.190 92.526 1.00 47.45 28 VAL C N 1
ATOM 2006 C CA . VAL C 1 28 ? 87.398 142.975 93.437 1.00 47.45 28 VAL C CA 1
ATOM 2007 C C . VAL C 1 28 ? 88.409 142.076 92.745 1.00 47.45 28 VAL C C 1
ATOM 2008 O O . VAL C 1 28 ? 88.059 140.993 92.272 1.00 47.45 28 VAL C O 1
ATOM 2012 N N . TYR C 1 29 ? 89.662 142.511 92.697 1.00 48.87 29 TYR C N 1
ATOM 2013 C CA . TYR C 1 29 ? 90.734 141.759 92.062 1.00 48.87 29 TYR C CA 1
ATOM 2014 C C . TYR C 1 29 ? 91.705 141.253 93.116 1.00 48.87 29 TYR C C 1
ATOM 2015 O O . TYR C 1 29 ? 92.121 142.014 93.992 1.00 48.87 29 TYR C O 1
ATOM 2024 N N . THR C 1 30 ? 92.074 139.981 93.026 1.00 51.85 30 THR C N 1
ATOM 2025 C CA . THR C 1 30 ? 93.155 139.489 93.863 1.00 51.85 30 THR C CA 1
ATOM 2026 C C . THR C 1 30 ? 94.456 140.171 93.467 1.00 51.85 30 THR C C 1
ATOM 2027 O O . THR C 1 30 ? 94.630 140.606 92.329 1.00 51.85 30 THR C O 1
ATOM 2031 N N . ALA C 1 31 ? 95.374 140.281 94.423 1.00 55.32 31 ALA C N 1
ATOM 2032 C CA . ALA C 1 31 ? 96.567 141.095 94.221 1.00 55.32 31 ALA C CA 1
ATOM 2033 C C . ALA C 1 31 ? 97.670 140.371 93.471 1.00 55.32 31 ALA C C 1
ATOM 2034 O O . ALA C 1 31 ? 98.718 140.972 93.225 1.00 55.32 31 ALA C O 1
ATOM 2036 N N . SER C 1 32 ? 97.476 139.109 93.110 1.00 57.82 32 SER C N 1
ATOM 2037 C CA . SER C 1 32 ? 98.454 138.388 92.310 1.00 57.82 32 SER C CA 1
ATOM 2038 C C . SER C 1 32 ? 98.218 138.544 90.817 1.00 57.82 32 SER C C 1
ATOM 2039 O O . SER C 1 32 ? 98.931 137.923 90.024 1.00 57.82 32 SER C O 1
ATOM 2042 N N . GLU C 1 33 ? 97.237 139.345 90.415 1.00 58.58 33 GLU C N 1
ATOM 2043 C CA . GLU C 1 33 ? 96.964 139.616 89.012 1.00 58.58 33 GLU C CA 1
ATOM 2044 C C . GLU C 1 33 ? 96.793 141.108 88.781 1.00 58.58 33 GLU C C 1
ATOM 2045 O O . GLU C 1 33 ? 95.984 141.546 87.960 1.00 58.58 33 GLU C O 1
ATOM 2051 N N . ALA C 1 34 ? 97.560 141.911 89.507 1.00 55.39 34 ALA C N 1
ATOM 2052 C CA . ALA C 1 34 ? 97.704 143.326 89.218 1.00 55.39 34 ALA C CA 1
ATOM 2053 C C . ALA C 1 34 ? 99.036 143.555 88.518 1.00 55.39 34 ALA C C 1
ATOM 2054 O O . ALA C 1 34 ? 100.001 142.819 88.732 1.00 55.39 34 ALA C O 1
ATOM 2056 N N . LYS C 1 35 ? 99.074 144.583 87.672 1.00 57.67 35 LYS C N 1
ATOM 2057 C CA . LYS C 1 35 ? 100.215 144.856 86.800 1.00 57.67 35 LYS C CA 1
ATOM 2058 C C . LYS C 1 35 ? 100.501 143.663 85.885 1.00 57.67 35 LYS C C 1
ATOM 2059 O O . LYS C 1 35 ? 101.584 143.080 85.898 1.00 57.67 35 LYS C O 1
ATOM 2065 N N . GLN C 1 36 ? 99.494 143.305 85.088 1.00 59.66 36 GLN C N 1
ATOM 2066 C CA . GLN C 1 36 ? 99.624 142.301 84.039 1.00 59.66 36 GLN C CA 1
ATOM 2067 C C . GLN C 1 36 ? 98.763 142.738 82.861 1.00 59.66 36 GLN C C 1
ATOM 2068 O O . GLN C 1 36 ? 98.041 143.734 82.936 1.00 59.66 36 GLN C O 1
ATOM 2074 N N . VAL C 1 37 ? 98.836 141.987 81.765 1.00 63.18 37 VAL C N 1
ATOM 2075 C CA . VAL C 1 37 ? 98.135 142.327 80.531 1.00 63.18 37 VAL C CA 1
ATOM 2076 C C . VAL C 1 37 ? 96.978 141.362 80.318 1.00 63.18 37 VAL C C 1
ATOM 2077 O O . VAL C 1 37 ? 97.118 140.149 80.512 1.00 63.18 37 VAL C O 1
ATOM 2081 N N . GLN C 1 38 ? 95.831 141.909 79.924 1.00 64.89 38 GLN C N 1
ATOM 2082 C CA . GLN C 1 38 ? 94.617 141.136 79.716 1.00 64.89 38 GLN C CA 1
ATOM 2083 C C . GLN C 1 38 ? 93.933 141.604 78.441 1.00 64.89 38 GLN C C 1
ATOM 2084 O O . GLN C 1 38 ? 93.918 142.800 78.144 1.00 64.89 38 GLN C O 1
ATOM 2090 N N . ASN C 1 39 ? 93.357 140.660 77.700 1.00 62.97 39 ASN C N 1
ATOM 2091 C CA . ASN C 1 39 ? 92.740 140.937 76.412 1.00 62.97 39 ASN C CA 1
ATOM 2092 C C . ASN C 1 39 ? 91.280 141.348 76.584 1.00 62.97 39 ASN C C 1
ATOM 2093 O O . ASN C 1 39 ? 90.684 141.188 77.648 1.00 62.97 39 ASN C O 1
ATOM 2098 N N . VAL C 1 40 ? 90.698 141.885 75.512 1.00 62.82 40 VAL C N 1
ATOM 2099 C CA . VAL C 1 40 ? 89.370 142.487 75.556 1.00 62.82 40 VAL C CA 1
ATOM 2100 C C . VAL C 1 40 ? 88.518 141.939 74.417 1.00 62.82 40 VAL C C 1
ATOM 2101 O O . VAL C 1 40 ? 88.979 141.866 73.273 1.00 62.82 40 VAL C O 1
ATOM 2105 N N . SER C 1 41 ? 87.276 141.563 74.731 1.00 63.88 41 SER C N 1
ATOM 2106 C CA . SER C 1 41 ? 86.296 141.128 73.743 1.00 63.88 41 SER C CA 1
ATOM 2107 C C . SER C 1 41 ? 84.948 141.748 74.084 1.00 63.88 41 SER C C 1
ATOM 2108 O O . SER C 1 41 ? 84.773 142.346 75.146 1.00 63.88 41 SER C O 1
ATOM 2111 N N . TYR C 1 42 ? 83.983 141.603 73.177 1.00 70.36 42 TYR C N 1
ATOM 2112 C CA . TYR C 1 42 ? 82.647 142.156 73.363 1.00 70.36 42 TYR C CA 1
ATOM 2113 C C . TYR C 1 42 ? 81.606 141.062 73.167 1.00 70.36 42 TYR C C 1
ATOM 2114 O O . TYR C 1 42 ? 81.873 140.035 72.543 1.00 70.36 42 TYR C O 1
ATOM 2123 N N . GLY C 1 43 ? 80.413 141.282 73.712 1.00 72.88 43 GLY C N 1
ATOM 2124 C CA . GLY C 1 43 ? 79.379 140.277 73.605 1.00 72.88 43 GLY C CA 1
ATOM 2125 C C . GLY C 1 43 ? 77.997 140.808 73.925 1.00 72.88 43 GLY C C 1
ATOM 2126 O O . GLY C 1 43 ? 77.779 142.016 74.013 1.00 72.88 43 GLY C O 1
ATOM 2127 N N . THR C 1 44 ? 77.060 139.874 74.090 1.00 73.60 44 THR C N 1
ATOM 2128 C CA . THR C 1 44 ? 75.679 140.181 74.433 1.00 73.60 44 THR C CA 1
ATOM 2129 C C . THR C 1 44 ? 75.186 139.123 75.415 1.00 73.60 44 THR C C 1
ATOM 2130 O O . THR C 1 44 ? 75.712 138.011 75.461 1.00 73.60 44 THR C O 1
ATOM 2134 N N . ILE C 1 45 ? 74.165 139.469 76.200 1.00 75.05 45 ILE C N 1
ATOM 2135 C CA . ILE C 1 45 ? 73.786 138.714 77.392 1.00 75.05 45 ILE C CA 1
ATOM 2136 C C . ILE C 1 45 ? 72.368 138.172 77.237 1.00 75.05 45 ILE C C 1
ATOM 2137 O O . ILE C 1 45 ? 71.463 138.899 76.811 1.00 75.05 45 ILE C O 1
ATOM 2142 N N . VAL C 1 46 ? 72.178 136.893 77.582 1.00 76.58 46 VAL C N 1
ATOM 2143 C CA . VAL C 1 46 ? 70.860 136.259 77.589 1.00 76.58 46 VAL C CA 1
ATOM 2144 C C . VAL C 1 46 ? 70.790 135.238 78.724 1.00 76.58 46 VAL C C 1
ATOM 2145 O O . VAL C 1 46 ? 71.793 134.621 79.094 1.00 76.58 46 VAL C O 1
ATOM 2149 N N . ASN C 1 47 ? 69.584 135.069 79.275 1.00 77.53 47 ASN C N 1
ATOM 2150 C CA . ASN C 1 47 ? 69.222 133.945 80.145 1.00 77.53 47 ASN C CA 1
ATOM 2151 C C . ASN C 1 47 ? 70.081 133.882 81.414 1.00 77.53 47 ASN C C 1
ATOM 2152 O O . ASN C 1 47 ? 70.904 132.987 81.605 1.00 77.53 47 ASN C O 1
ATOM 2157 N N . VAL C 1 48 ? 69.868 134.870 82.278 1.00 67.64 48 VAL C N 1
ATOM 2158 C CA . VAL C 1 48 ? 70.418 134.861 83.631 1.00 67.64 48 VAL C CA 1
ATOM 2159 C C . VAL C 1 48 ? 69.472 134.104 84.560 1.00 67.64 48 VAL C C 1
ATOM 2160 O O . VAL C 1 48 ? 68.253 134.303 84.510 1.00 67.64 48 VAL C O 1
ATOM 2164 N N . ARG C 1 49 ? 70.022 133.218 85.391 1.00 60.03 49 ARG C N 1
ATOM 2165 C CA . ARG C 1 49 ? 69.235 132.553 86.424 1.00 60.03 49 ARG C CA 1
ATOM 2166 C C . ARG C 1 49 ? 70.051 132.446 87.706 1.00 60.03 49 ARG C C 1
ATOM 2167 O O . ARG C 1 49 ? 71.283 132.352 87.653 1.00 60.03 49 ARG C O 1
ATOM 2175 N N . PRO C 1 50 ? 69.395 132.461 88.865 1.00 54.12 50 PRO C N 1
ATOM 2176 C CA . PRO C 1 50 ? 70.126 132.488 90.138 1.00 54.12 50 PRO C CA 1
ATOM 2177 C C . PRO C 1 50 ? 70.605 131.119 90.598 1.00 54.12 50 PRO C C 1
ATOM 2178 O O . PRO C 1 50 ? 69.999 130.086 90.312 1.00 54.12 50 PRO C O 1
ATOM 2182 N N . VAL C 1 51 ? 71.705 131.140 91.357 1.00 50.83 51 VAL C N 1
ATOM 2183 C CA . VAL C 1 51 ? 72.464 129.948 91.722 1.00 50.83 51 VAL C CA 1
ATOM 2184 C C . VAL C 1 51 ? 73.165 130.215 93.049 1.00 50.83 51 VAL C C 1
ATOM 2185 O O . VAL C 1 51 ? 73.445 131.360 93.399 1.00 50.83 51 VAL C O 1
ATOM 2189 N N . GLN C 1 52 ? 73.438 129.151 93.804 1.00 48.57 52 GLN C N 1
ATOM 2190 C CA . GLN C 1 52 ? 74.171 129.241 95.058 1.00 48.57 52 GLN C CA 1
ATOM 2191 C C . GLN C 1 52 ? 75.598 128.741 94.870 1.00 48.57 52 GLN C C 1
ATOM 2192 O O . GLN C 1 52 ? 75.869 127.929 93.987 1.00 48.57 52 GLN C O 1
ATOM 2198 N N . ILE C 1 53 ? 76.513 129.229 95.706 1.00 48.04 53 ILE C N 1
ATOM 2199 C CA . ILE C 1 53 ? 77.936 128.924 95.584 1.00 48.04 53 ILE C CA 1
ATOM 2200 C C . ILE C 1 53 ? 78.459 128.435 96.928 1.00 48.04 53 ILE C C 1
ATOM 2201 O O . ILE C 1 53 ? 78.219 129.070 97.959 1.00 48.04 53 ILE C O 1
ATOM 2206 N N . GLN C 1 54 ? 79.191 127.324 96.912 1.00 51.79 54 GLN C N 1
ATOM 2207 C CA . GLN C 1 54 ? 79.691 126.662 98.116 1.00 51.79 54 GLN C CA 1
ATOM 2208 C C . GLN C 1 54 ? 81.215 126.651 98.072 1.00 51.79 54 GLN C C 1
ATOM 2209 O O . GLN C 1 54 ? 81.816 125.880 97.320 1.00 51.79 54 GLN C O 1
ATOM 2215 N N . GLY C 1 55 ? 81.841 127.506 98.870 1.00 59.42 55 GLY C N 1
ATOM 2216 C CA . GLY C 1 55 ? 83.284 127.598 98.934 1.00 59.42 55 GLY C CA 1
ATOM 2217 C C . GLY C 1 55 ? 83.886 126.624 99.922 1.00 59.42 55 GLY C C 1
ATOM 2218 O O . GLY C 1 55 ? 83.249 125.665 100.360 1.00 59.42 55 GLY C O 1
ATOM 2219 N N . GLY C 1 56 ? 85.147 126.873 100.268 1.00 71.79 56 GLY C N 1
ATOM 2220 C CA . GLY C 1 56 ? 85.799 126.085 101.297 1.00 71.79 56 GLY C CA 1
ATOM 2221 C C . GLY C 1 56 ? 86.287 124.739 100.787 1.00 71.79 56 GLY C C 1
ATOM 2222 O O . GLY C 1 56 ? 86.540 124.549 99.598 1.00 71.79 56 GLY C O 1
ATOM 2223 N N . ASP C 1 57 ? 86.418 123.792 101.714 1.00 77.72 57 ASP C N 1
ATOM 2224 C CA . ASP C 1 57 ? 86.880 122.447 101.407 1.00 77.72 57 ASP C CA 1
ATOM 2225 C C . ASP C 1 57 ? 85.921 121.428 102.006 1.00 77.72 57 ASP C C 1
ATOM 2226 O O . ASP C 1 57 ? 85.231 121.707 102.990 1.00 77.72 57 ASP C O 1
ATOM 2231 N N . ASP C 1 58 ? 85.888 120.239 101.401 1.00 77.56 58 ASP C N 1
ATOM 2232 C CA . ASP C 1 58 ? 84.892 119.236 101.764 1.00 77.56 58 ASP C CA 1
ATOM 2233 C C . ASP C 1 58 ? 85.200 118.571 103.101 1.00 77.56 58 ASP C C 1
ATOM 2234 O O . ASP C 1 58 ? 84.286 118.320 103.892 1.00 77.56 58 ASP C O 1
ATOM 2239 N N . SER C 1 59 ? 86.465 118.264 103.370 1.00 75.17 59 SER C N 1
ATOM 2240 C CA . SER C 1 59 ? 86.848 117.656 104.643 1.00 75.17 59 SER C CA 1
ATOM 2241 C C . SER C 1 59 ? 87.069 118.768 105.657 1.00 75.17 59 SER C C 1
ATOM 2242 O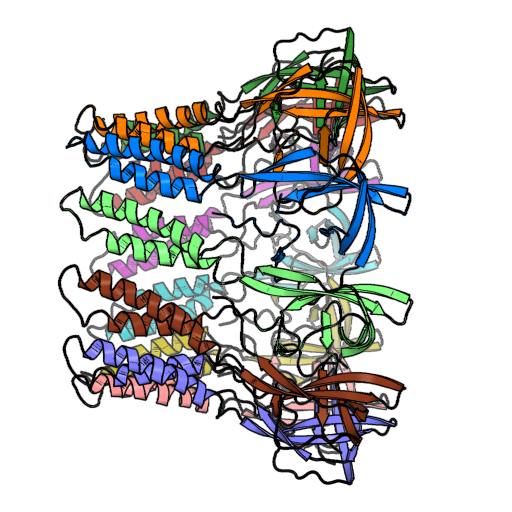 O . SER C 1 59 ? 88.122 119.408 105.678 1.00 75.17 59 SER C O 1
ATOM 2245 N N . ASN C 1 60 ? 86.075 118.998 106.509 1.00 66.38 60 ASN C N 1
ATOM 2246 C CA . ASN C 1 60 ? 86.134 120.074 107.491 1.00 66.38 60 ASN C CA 1
ATOM 2247 C C . ASN C 1 60 ? 86.945 119.607 108.692 1.00 66.38 60 ASN C C 1
ATOM 2248 O O . ASN C 1 60 ? 86.539 118.683 109.403 1.00 66.38 60 ASN C O 1
ATOM 2253 N N . VAL C 1 61 ? 88.092 120.238 108.919 1.00 64.17 61 VAL C N 1
ATOM 2254 C CA . VAL C 1 61 ? 88.976 119.875 110.017 1.00 64.17 61 VAL C CA 1
ATOM 2255 C C . VAL C 1 61 ? 88.925 120.899 111.144 1.00 64.17 61 VAL C C 1
ATOM 2256 O O . VAL C 1 61 ? 88.842 120.528 112.314 1.00 64.17 61 VAL C O 1
ATOM 2260 N N . ILE C 1 62 ? 88.963 122.190 110.811 1.00 61.33 62 ILE C N 1
ATOM 2261 C CA . ILE C 1 62 ? 88.988 123.223 111.843 1.00 61.33 62 ILE C CA 1
ATOM 2262 C C . ILE C 1 62 ? 87.696 123.232 112.649 1.00 61.33 62 ILE C C 1
ATOM 2263 O O . ILE C 1 62 ? 87.712 123.516 113.851 1.00 61.33 62 ILE C O 1
ATOM 2268 N N . GLY C 1 63 ? 86.561 122.934 112.018 1.00 57.99 63 GLY C N 1
ATOM 2269 C CA . GLY C 1 63 ? 85.317 122.866 112.766 1.00 57.99 63 GLY C CA 1
ATOM 2270 C C . GLY C 1 63 ? 85.297 121.728 113.769 1.00 57.99 63 GLY C C 1
ATOM 2271 O O . GLY C 1 63 ? 84.743 121.863 114.866 1.00 57.99 63 GLY C O 1
ATOM 2272 N N . ALA C 1 64 ? 85.915 120.599 113.416 1.00 54.44 64 ALA C N 1
ATOM 2273 C CA . ALA C 1 64 ? 85.890 119.431 114.289 1.00 54.44 64 ALA C CA 1
ATOM 2274 C C . ALA C 1 64 ? 86.591 119.711 115.611 1.00 54.44 64 ALA C C 1
ATOM 2275 O O . ALA C 1 64 ? 86.070 119.382 116.679 1.00 54.44 64 ALA C O 1
ATOM 2277 N N . ILE C 1 65 ? 87.769 120.335 115.563 1.00 52.16 65 ILE C N 1
ATOM 2278 C CA . ILE C 1 65 ? 88.537 120.550 116.785 1.00 52.16 65 ILE C CA 1
ATOM 2279 C C . ILE C 1 65 ? 87.861 121.580 117.684 1.00 52.16 65 ILE C C 1
ATOM 2280 O O . ILE C 1 65 ? 87.785 121.399 118.906 1.00 52.16 65 ILE C O 1
ATOM 2285 N N . GLY C 1 66 ? 87.368 122.674 117.105 1.00 51.04 66 GLY C N 1
ATOM 2286 C CA . GLY C 1 66 ? 86.658 123.657 117.906 1.00 51.04 66 GLY C CA 1
ATOM 2287 C C . GLY C 1 66 ? 85.427 123.073 118.571 1.00 51.04 66 GLY C C 1
ATOM 2288 O O . GLY C 1 66 ? 85.204 123.256 119.775 1.00 51.04 66 GLY C O 1
ATOM 2289 N N . GLY C 1 67 ? 84.621 122.341 117.801 1.00 50.68 67 GLY C N 1
ATOM 2290 C CA . GLY C 1 67 ? 83.465 121.688 118.387 1.00 50.68 67 GLY C CA 1
ATOM 2291 C C . GLY C 1 67 ? 83.847 120.696 119.468 1.00 50.68 67 GLY C C 1
ATOM 2292 O O . GLY C 1 67 ? 83.192 120.617 120.509 1.00 50.68 67 GLY C O 1
ATOM 2293 N N . ALA C 1 68 ? 84.932 119.951 119.250 1.00 53.22 68 ALA C N 1
ATOM 2294 C CA . ALA C 1 68 ? 85.357 118.944 120.214 1.00 53.22 68 ALA C CA 1
ATOM 2295 C C . ALA C 1 68 ? 85.750 119.578 121.541 1.00 53.22 68 ALA C C 1
ATOM 2296 O O . ALA C 1 68 ? 85.295 119.142 122.602 1.00 53.22 68 ALA C O 1
ATOM 2298 N N . VAL C 1 69 ? 86.599 120.607 121.510 1.00 51.28 69 VAL C N 1
ATOM 2299 C CA . VAL C 1 69 ? 87.027 121.201 122.774 1.00 51.28 69 VAL C CA 1
ATOM 2300 C C . VAL C 1 69 ? 85.853 121.870 123.475 1.00 51.28 69 VAL C C 1
ATOM 2301 O O . VAL C 1 69 ? 85.651 121.684 124.684 1.00 51.28 69 VAL C O 1
ATOM 2305 N N . LEU C 1 70 ? 85.036 122.629 122.737 1.00 52.47 70 LEU C N 1
ATOM 2306 C CA . LEU C 1 70 ? 83.941 123.325 123.402 1.00 52.47 70 LEU C CA 1
ATOM 2307 C C . LEU C 1 70 ? 82.893 122.359 123.940 1.00 52.47 70 LEU C C 1
ATOM 2308 O O . LEU C 1 70 ? 82.211 122.681 124.916 1.00 52.47 70 LEU C O 1
ATOM 2313 N N . GLY C 1 71 ? 82.742 121.183 123.336 1.00 53.58 71 GLY C N 1
ATOM 2314 C CA . GLY C 1 71 ? 81.816 120.208 123.878 1.00 53.58 71 GLY C CA 1
ATOM 2315 C C . GLY C 1 71 ? 82.389 119.430 125.041 1.00 53.58 71 GLY C C 1
ATOM 2316 O O . GLY C 1 71 ? 81.671 119.083 125.981 1.00 53.58 71 GLY C O 1
ATOM 2317 N N . GLY C 1 72 ? 83.689 119.140 124.984 1.00 56.12 72 GLY C N 1
ATOM 2318 C CA . GLY C 1 72 ? 84.321 118.406 126.063 1.00 56.12 72 GLY C CA 1
ATOM 2319 C C . GLY C 1 72 ? 84.380 119.194 127.354 1.00 56.12 72 GLY C C 1
ATOM 2320 O O . GLY C 1 72 ? 84.105 118.658 128.429 1.00 56.12 72 GLY C O 1
ATOM 2321 N N . PHE C 1 73 ? 84.727 120.478 127.273 1.00 55.32 73 PHE C N 1
ATOM 2322 C CA . PHE C 1 73 ? 84.816 121.247 128.509 1.00 55.32 73 PHE C CA 1
ATOM 2323 C C . PHE C 1 73 ? 83.457 121.572 129.108 1.00 55.32 73 PHE C C 1
ATOM 2324 O O . PHE C 1 73 ? 83.408 122.143 130.200 1.00 55.32 73 PHE C O 1
ATOM 2332 N N . LEU C 1 74 ? 82.366 121.237 128.430 1.00 58.52 74 LEU C N 1
ATOM 2333 C CA . LEU C 1 74 ? 81.029 121.335 128.996 1.00 58.52 74 LEU C CA 1
ATOM 2334 C C . LEU C 1 74 ? 80.601 120.042 129.677 1.00 58.52 74 LEU C C 1
ATOM 2335 O O . LEU C 1 74 ? 79.472 119.949 130.166 1.00 58.52 74 LEU C O 1
ATOM 2340 N N . GLY C 1 75 ? 81.481 119.048 129.738 1.00 61.35 75 GLY C N 1
ATOM 2341 C CA . GLY C 1 75 ? 81.129 117.773 130.323 1.00 61.35 75 GLY C CA 1
ATOM 2342 C C . GLY C 1 75 ? 81.550 117.594 131.766 1.00 61.35 75 GLY C C 1
ATOM 2343 O O . GLY C 1 75 ? 80.903 116.850 132.504 1.00 61.35 75 GLY C O 1
ATOM 2344 N N . ASN C 1 76 ? 82.625 118.263 132.189 1.00 61.67 76 ASN C N 1
ATOM 2345 C CA . ASN C 1 76 ? 83.103 118.088 133.555 1.00 61.67 76 ASN C CA 1
ATOM 2346 C C . ASN C 1 76 ? 82.095 118.549 134.595 1.00 61.67 76 ASN C C 1
ATOM 2347 O O . ASN C 1 76 ? 82.135 118.071 135.733 1.00 61.67 76 ASN C O 1
ATOM 2352 N N . THR C 1 77 ? 81.188 119.450 134.239 1.00 65.25 77 THR C N 1
ATOM 2353 C CA . THR C 1 77 ? 80.364 120.111 135.239 1.00 65.25 77 THR C CA 1
ATOM 2354 C C . THR C 1 77 ? 79.193 119.266 135.726 1.00 65.25 77 THR C C 1
ATOM 2355 O O . THR C 1 77 ? 78.381 119.770 136.508 1.00 65.25 77 THR C O 1
ATOM 2359 N N . VAL C 1 78 ? 79.069 118.014 135.294 1.00 65.51 78 VAL C N 1
ATOM 2360 C CA . VAL C 1 78 ? 78.022 117.128 135.789 1.00 65.51 78 VAL C CA 1
ATOM 2361 C C . VAL C 1 78 ? 78.660 115.917 136.451 1.00 65.51 78 VAL C C 1
ATOM 2362 O O . VAL C 1 78 ? 79.724 115.443 136.039 1.00 65.51 78 VAL C O 1
ATOM 2366 N N . GLY C 1 79 ? 78.012 115.431 137.505 1.00 70.61 79 GLY C N 1
ATOM 2367 C CA . GLY C 1 79 ? 78.401 114.184 138.136 1.00 70.61 79 GLY C CA 1
ATOM 2368 C C . GLY C 1 79 ? 79.746 114.256 138.839 1.00 70.61 79 GLY C C 1
ATOM 2369 O O . GLY C 1 79 ? 80.394 115.296 138.926 1.00 70.61 79 GLY C O 1
ATOM 2370 N N . GLY C 1 80 ? 80.165 113.101 139.348 1.00 72.70 80 GLY C N 1
ATOM 2371 C CA . GLY C 1 80 ? 81.458 112.981 139.993 1.00 72.70 80 GLY C CA 1
ATOM 2372 C C . GLY C 1 80 ? 81.833 111.528 140.156 1.00 72.70 80 GLY C C 1
ATOM 2373 O O . GLY C 1 80 ? 80.965 110.657 140.246 1.00 72.70 80 GLY C O 1
ATOM 2374 N N . GLY C 1 81 ? 83.130 111.268 140.195 1.00 67.74 81 GLY C N 1
ATOM 2375 C CA . GLY C 1 81 ? 83.633 109.912 140.341 1.00 67.74 81 GLY C CA 1
ATOM 2376 C C . GLY C 1 81 ? 84.078 109.338 139.003 1.00 67.74 81 GLY C C 1
ATOM 2377 O O . GLY C 1 81 ? 84.881 109.945 138.300 1.00 67.74 81 GLY C O 1
ATOM 2378 N N . THR C 1 82 ? 83.567 108.156 138.668 1.00 66.95 82 THR C N 1
ATOM 2379 C CA . THR C 1 82 ? 83.781 107.562 137.356 1.00 66.95 82 THR C CA 1
ATOM 2380 C C . THR C 1 82 ? 82.642 107.846 136.393 1.00 66.95 82 THR C C 1
ATOM 2381 O O . THR C 1 82 ? 82.705 107.422 135.237 1.00 66.95 82 THR C O 1
ATOM 2385 N N . GLY C 1 83 ? 81.602 108.534 136.840 1.00 65.87 83 GLY C N 1
ATOM 2386 C CA . GLY C 1 83 ? 80.545 108.984 135.967 1.00 65.87 83 GLY C CA 1
ATOM 2387 C C . GLY C 1 83 ? 80.787 110.327 135.326 1.00 65.87 83 GLY C C 1
ATOM 2388 O O . GLY C 1 83 ? 79.948 110.797 134.554 1.00 65.87 83 GLY C O 1
ATOM 2389 N N . ARG C 1 84 ? 81.908 110.977 135.643 1.00 62.41 84 ARG C N 1
ATOM 2390 C CA . ARG C 1 84 ? 82.278 112.219 134.977 1.00 62.41 84 ARG C CA 1
ATOM 2391 C C . ARG C 1 84 ? 83.023 111.945 133.679 1.00 62.41 84 ARG C C 1
ATOM 2392 O O . ARG C 1 84 ? 82.830 112.652 132.679 1.00 62.41 84 ARG C O 1
ATOM 2400 N N . SER C 1 85 ? 83.875 110.919 133.679 1.00 59.49 85 SER C N 1
ATOM 2401 C CA . SER C 1 85 ? 84.624 110.572 132.479 1.00 59.49 85 SER C CA 1
ATOM 2402 C C . SER C 1 85 ? 83.689 110.193 131.340 1.00 59.49 85 SER C C 1
ATOM 2403 O O . SER C 1 85 ? 83.910 110.583 130.189 1.00 59.49 85 SER C O 1
ATOM 2406 N N . LEU C 1 86 ? 82.635 109.436 131.641 1.00 58.50 86 LEU C N 1
ATOM 2407 C CA . LEU C 1 86 ? 81.674 109.078 130.606 1.00 58.50 86 LEU C CA 1
ATOM 2408 C C . LEU C 1 86 ? 81.012 110.317 130.021 1.00 58.50 86 LEU C C 1
ATOM 2409 O O . LEU C 1 86 ? 80.833 110.418 128.800 1.00 58.50 86 LEU C O 1
ATOM 2414 N N . ALA C 1 87 ? 80.650 111.277 130.874 1.00 56.87 87 ALA C N 1
ATOM 2415 C CA . ALA C 1 87 ? 79.999 112.487 130.388 1.00 56.87 87 ALA C CA 1
ATOM 2416 C C . ALA C 1 87 ? 80.922 113.289 129.482 1.00 56.87 87 ALA C C 1
ATOM 2417 O O . ALA C 1 87 ? 80.505 113.742 128.408 1.00 56.87 87 ALA C O 1
ATOM 2419 N N . THR C 1 88 ? 82.182 113.473 129.885 1.00 53.81 88 THR C N 1
ATOM 2420 C CA . THR C 1 88 ? 83.085 114.242 129.033 1.00 53.81 88 THR C CA 1
ATOM 2421 C C . THR C 1 88 ? 83.363 113.513 127.720 1.00 53.81 88 THR C C 1
ATOM 2422 O O . THR C 1 88 ? 83.421 114.145 126.656 1.00 53.81 88 THR C O 1
ATOM 2426 N N . ALA C 1 89 ? 83.489 112.183 127.759 1.00 50.92 89 ALA C N 1
ATOM 2427 C CA . ALA C 1 89 ? 83.732 111.437 126.528 1.00 50.92 89 ALA C CA 1
ATOM 2428 C C . ALA C 1 89 ? 82.554 111.540 125.569 1.00 50.92 89 ALA C C 1
ATOM 2429 O O . ALA C 1 89 ? 82.750 111.684 124.359 1.00 50.92 89 ALA C O 1
ATOM 2431 N N . ALA C 1 90 ? 81.324 111.460 126.081 1.00 50.35 90 ALA C N 1
ATOM 2432 C CA . ALA C 1 90 ? 80.165 111.606 125.204 1.00 50.35 90 ALA C CA 1
ATOM 2433 C C . ALA C 1 90 ? 80.077 113.013 124.626 1.00 50.35 90 ALA C C 1
ATOM 2434 O O . ALA C 1 90 ? 79.829 113.186 123.421 1.00 50.35 90 ALA C O 1
ATOM 2436 N N . GLY C 1 91 ? 80.278 114.028 125.470 1.00 49.19 91 GLY C N 1
ATOM 2437 C CA . GLY C 1 91 ? 80.207 115.395 124.993 1.00 49.19 91 GLY C CA 1
ATOM 2438 C C . GLY C 1 91 ? 81.224 115.699 123.915 1.00 49.19 91 GLY C C 1
ATOM 2439 O O . GLY C 1 91 ? 80.940 116.465 122.990 1.00 49.19 91 GLY C O 1
ATOM 2440 N N . ALA C 1 92 ? 82.412 115.092 124.001 1.00 50.64 92 ALA C N 1
ATOM 2441 C CA . ALA C 1 92 ? 83.441 115.361 123.003 1.00 50.64 92 ALA C CA 1
ATOM 2442 C C . ALA C 1 92 ? 82.949 115.054 121.590 1.00 50.64 92 ALA C C 1
ATOM 2443 O O . ALA C 1 92 ? 82.993 115.919 120.711 1.00 50.64 92 ALA C O 1
ATOM 2445 N N . VAL C 1 93 ? 82.441 113.841 121.355 1.00 50.77 93 VAL C N 1
ATOM 2446 C CA . VAL C 1 93 ? 82.021 113.485 120.000 1.00 50.77 93 VAL C CA 1
ATOM 2447 C C . VAL C 1 93 ? 80.717 114.188 119.631 1.00 50.77 93 VAL C C 1
ATOM 2448 O O . VAL C 1 93 ? 80.524 114.609 118.475 1.00 50.77 93 VAL C O 1
ATOM 2452 N N . ALA C 1 94 ? 79.798 114.337 120.594 1.00 51.47 94 ALA C N 1
ATOM 2453 C CA . ALA C 1 94 ? 78.547 114.998 120.256 1.00 51.47 94 ALA C CA 1
ATOM 2454 C C . ALA C 1 94 ? 78.731 116.477 119.956 1.00 51.47 94 ALA C C 1
ATOM 2455 O O . ALA C 1 94 ? 77.815 117.096 119.410 1.00 51.47 94 ALA C O 1
ATOM 2457 N N . GLY C 1 95 ? 79.875 117.058 120.306 1.00 51.74 95 GLY C N 1
ATOM 2458 C CA . GLY C 1 95 ? 80.189 118.397 119.853 1.00 51.74 95 GLY C CA 1
ATOM 2459 C C . GLY C 1 95 ? 81.042 118.375 118.603 1.00 51.74 95 GLY C C 1
ATOM 2460 O O . GLY C 1 95 ? 80.987 119.293 117.776 1.00 51.74 95 GLY C O 1
ATOM 2461 N N . GLY C 1 96 ? 81.833 117.311 118.453 1.00 51.58 96 GLY C N 1
ATOM 2462 C CA . GLY C 1 96 ? 82.680 117.193 117.279 1.00 51.58 96 GLY C CA 1
ATOM 2463 C C . GLY C 1 96 ? 81.887 117.157 115.989 1.00 51.58 96 GLY C C 1
ATOM 2464 O O . GLY C 1 96 ? 82.230 117.834 115.019 1.00 51.58 96 GLY C O 1
ATOM 2465 N N . VAL C 1 97 ? 80.813 116.365 115.957 1.00 55.21 97 VAL C N 1
ATOM 2466 C CA . VAL C 1 97 ? 80.040 116.319 114.713 1.00 55.21 97 VAL C CA 1
ATOM 2467 C C . VAL C 1 97 ? 79.311 117.642 114.463 1.00 55.21 97 VAL C C 1
ATOM 2468 O O . VAL C 1 97 ? 79.190 118.086 113.311 1.00 55.21 97 VAL C O 1
ATOM 2472 N N . ALA C 1 98 ? 78.832 118.309 115.516 1.00 52.32 98 ALA C N 1
ATOM 2473 C CA . ALA C 1 98 ? 78.164 119.592 115.318 1.00 52.32 98 ALA C CA 1
ATOM 2474 C C . ALA C 1 98 ? 79.130 120.658 114.823 1.00 52.32 98 ALA C C 1
ATOM 2475 O O . ALA C 1 98 ? 78.713 121.615 114.159 1.00 52.32 98 ALA C O 1
ATOM 2477 N N . GLY C 1 99 ? 80.418 120.515 115.136 1.00 52.68 99 GLY C N 1
ATOM 2478 C CA . GLY C 1 99 ? 81.395 121.451 114.602 1.00 52.68 99 GLY C CA 1
ATOM 2479 C C . GLY C 1 99 ? 81.424 121.454 113.085 1.00 52.68 99 GLY C C 1
ATOM 2480 O O . GLY C 1 99 ? 81.371 122.511 112.452 1.00 52.68 99 GLY C O 1
ATOM 2481 N N . GLN C 1 100 ? 81.494 120.266 112.481 1.00 54.70 100 GLN C N 1
ATOM 2482 C CA . GLN C 1 100 ? 81.410 120.169 111.029 1.00 54.70 100 GLN C CA 1
ATOM 2483 C C . GLN C 1 100 ? 80.027 120.542 110.528 1.00 54.70 100 GLN C C 1
ATOM 2484 O O . GLN C 1 100 ? 79.882 120.989 109.387 1.00 54.70 100 GLN C O 1
ATOM 2490 N N . GLY C 1 101 ? 78.999 120.348 111.350 1.00 53.16 101 GLY C N 1
ATOM 2491 C CA . GLY C 1 101 ? 77.672 120.781 110.949 1.00 53.16 101 GLY C CA 1
ATOM 2492 C C . GLY C 1 101 ? 77.579 122.283 110.754 1.00 53.16 101 GLY C C 1
ATOM 2493 O O . GLY C 1 101 ? 76.917 122.758 109.831 1.00 53.16 101 GLY C O 1
ATOM 2494 N N . VAL C 1 102 ? 78.236 123.048 111.622 1.00 55.07 102 VAL C N 1
ATOM 2495 C CA . VAL C 1 102 ? 78.133 124.505 111.550 1.00 55.07 102 VAL C CA 1
ATOM 2496 C C . VAL C 1 102 ? 79.193 125.129 110.643 1.00 55.07 102 VAL C C 1
ATOM 2497 O O . VAL C 1 102 ? 78.909 126.110 109.950 1.00 55.07 102 VAL C O 1
ATOM 2501 N N . GLN C 1 103 ? 80.407 124.577 110.606 1.00 56.80 103 GLN C N 1
ATOM 2502 C CA . GLN C 1 103 ? 81.490 125.213 109.864 1.00 56.80 103 GLN C CA 1
ATOM 2503 C C . GLN C 1 103 ? 81.284 125.164 108.355 1.00 56.80 103 GLN C C 1
ATOM 2504 O O . GLN C 1 103 ? 81.983 125.874 107.630 1.00 56.80 103 GLN C O 1
ATOM 2510 N N . SER C 1 104 ? 80.327 124.376 107.867 1.00 56.79 104 SER C N 1
ATOM 2511 C CA . SER C 1 104 ? 80.023 124.282 106.444 1.00 56.79 104 SER C CA 1
ATOM 2512 C C . SER C 1 104 ? 78.641 124.833 106.119 1.00 56.79 104 SER C C 1
ATOM 2513 O O . SER C 1 104 ? 77.997 124.387 105.169 1.00 56.79 104 SER C O 1
ATOM 2516 N N . ALA C 1 105 ? 78.166 125.786 106.914 1.00 57.36 105 ALA C N 1
ATOM 2517 C CA . ALA C 1 105 ? 76.967 126.538 106.590 1.00 57.36 105 ALA C CA 1
ATOM 2518 C C . ALA C 1 105 ? 77.192 128.036 106.678 1.00 57.36 105 ALA C C 1
ATOM 2519 O O . ALA C 1 105 ? 76.245 128.802 106.474 1.00 57.36 105 ALA C O 1
ATOM 2521 N N . MET C 1 106 ? 78.412 128.474 106.983 1.00 60.79 106 MET C N 1
ATOM 2522 C CA . MET C 1 106 ? 78.782 129.879 106.939 1.00 60.79 106 MET C CA 1
ATOM 2523 C C . MET C 1 106 ? 79.667 130.199 105.742 1.00 60.79 106 MET C C 1
ATOM 2524 O O . MET C 1 106 ? 80.244 131.287 105.681 1.00 60.79 106 MET C O 1
ATOM 2529 N N . ASN C 1 107 ? 79.802 129.271 104.797 1.00 55.35 107 ASN C N 1
ATOM 2530 C CA . ASN C 1 107 ? 80.586 129.502 103.592 1.00 55.35 107 ASN C CA 1
ATOM 2531 C C . ASN C 1 107 ? 79.709 129.345 102.359 1.00 55.35 107 ASN C C 1
ATOM 2532 O O . ASN C 1 107 ? 80.104 128.692 101.392 1.00 55.35 107 ASN C O 1
ATOM 2537 N N . LYS C 1 108 ? 78.517 129.934 102.383 1.00 54.46 108 LYS C N 1
ATOM 2538 C CA . LYS C 1 108 ? 77.518 129.734 101.341 1.00 54.46 108 LYS C CA 1
ATOM 2539 C C . LYS C 1 108 ? 76.968 131.083 100.908 1.00 54.46 108 LYS C C 1
ATOM 2540 O O . LYS C 1 108 ? 76.289 131.753 101.690 1.00 54.46 108 LYS C O 1
ATOM 2546 N N . THR C 1 109 ? 77.242 131.472 99.666 1.00 54.02 109 THR C N 1
ATOM 2547 C CA . THR C 1 109 ? 76.830 132.761 99.128 1.00 54.02 109 THR C CA 1
ATOM 2548 C C . THR C 1 109 ? 75.893 132.553 97.945 1.00 54.02 109 THR C C 1
ATOM 2549 O O . THR C 1 109 ? 75.668 131.428 97.498 1.00 54.02 109 THR C O 1
ATOM 2553 N N . GLN C 1 110 ? 75.354 133.652 97.424 1.00 55.34 110 GLN C N 1
ATOM 2554 C CA . GLN C 1 110 ? 74.405 133.608 96.320 1.00 55.34 110 GLN C CA 1
ATOM 2555 C C . GLN C 1 110 ? 74.967 134.349 95.117 1.00 55.34 110 GLN C C 1
ATOM 2556 O O . GLN C 1 110 ? 75.450 135.475 95.252 1.00 55.34 110 GLN C O 1
ATOM 2562 N N . GLY C 1 111 ? 74.888 133.724 93.944 1.00 53.87 111 GLY C N 1
ATOM 2563 C CA . GLY C 1 111 ? 75.380 134.325 92.719 1.00 53.87 111 GLY C CA 1
ATOM 2564 C C . GLY C 1 111 ? 74.439 134.149 91.545 1.00 53.87 111 GLY C C 1
ATOM 2565 O O . GLY C 1 111 ? 73.303 133.705 91.724 1.00 53.87 111 GLY C O 1
ATOM 2566 N N . VAL C 1 112 ? 74.893 134.495 90.339 1.00 54.10 112 VAL C N 1
ATOM 2567 C CA . VAL C 1 112 ? 74.087 134.379 89.133 1.00 54.10 112 VAL C CA 1
ATOM 2568 C C . VAL C 1 112 ? 74.866 133.596 88.087 1.00 54.10 112 VAL C C 1
ATOM 2569 O O . VAL C 1 112 ? 76.093 133.488 88.142 1.00 54.10 112 VAL C O 1
ATOM 2573 N N . GLU C 1 113 ? 74.130 133.041 87.126 1.00 60.27 113 GLU C N 1
ATOM 2574 C CA . GLU C 1 113 ? 74.711 132.357 85.980 1.00 60.27 113 GLU C CA 1
ATOM 2575 C C . GLU C 1 113 ? 74.246 133.046 84.709 1.00 60.27 113 GLU C C 1
ATOM 2576 O O . GLU C 1 113 ? 73.042 133.228 84.502 1.00 60.27 113 GLU C O 1
ATOM 2582 N N . LEU C 1 114 ? 75.201 133.406 83.855 1.00 62.49 114 LEU C N 1
ATOM 2583 C CA . LEU C 1 114 ? 74.962 134.228 82.677 1.00 62.49 114 LEU C CA 1
ATOM 2584 C C . LEU C 1 114 ? 75.334 133.454 81.424 1.00 62.49 114 LEU C C 1
ATOM 2585 O O . LEU C 1 114 ? 76.372 132.795 81.393 1.00 62.49 114 LEU C O 1
ATOM 2590 N N . GLU C 1 115 ? 74.513 133.569 80.376 1.00 71.50 115 GLU C N 1
ATOM 2591 C CA . GLU C 1 115 ? 74.814 132.997 79.063 1.00 71.50 115 GLU C CA 1
ATOM 2592 C C . GLU C 1 115 ? 75.059 134.142 78.085 1.00 71.50 115 GLU C C 1
ATOM 2593 O O . GLU C 1 115 ? 74.123 134.857 77.711 1.00 71.50 115 GLU C O 1
ATOM 2599 N N . ILE C 1 116 ? 76.311 134.316 77.671 1.00 68.58 116 ILE C N 1
ATOM 2600 C CA . ILE C 1 116 ? 76.705 135.414 76.797 1.00 68.58 116 ILE C CA 1
ATOM 2601 C C . ILE C 1 116 ? 77.069 134.862 75.426 1.00 68.58 116 ILE C C 1
ATOM 2602 O O . ILE C 1 116 ? 77.766 133.847 75.313 1.00 68.58 116 ILE C O 1
ATOM 2607 N N . ARG C 1 117 ? 76.568 135.520 74.386 1.00 74.80 117 ARG C N 1
ATOM 2608 C CA . ARG C 1 117 ? 76.868 135.192 72.998 1.00 74.80 117 ARG C CA 1
ATOM 2609 C C . ARG C 1 117 ? 77.809 136.252 72.448 1.00 74.80 117 ARG C C 1
ATOM 2610 O O . ARG C 1 117 ? 77.459 137.436 72.418 1.00 74.80 117 ARG C O 1
ATOM 2618 N N . LYS C 1 118 ? 78.989 135.831 72.006 1.00 79.05 118 LYS C N 1
ATOM 2619 C CA . LYS C 1 118 ? 79.990 136.776 71.544 1.00 79.05 118 LYS C CA 1
ATOM 2620 C C . LYS C 1 118 ? 79.684 137.225 70.115 1.00 79.05 118 LYS C C 1
ATOM 2621 O O . LYS C 1 118 ? 78.822 136.671 69.432 1.00 79.05 118 LYS C O 1
ATOM 2627 N N . ASP C 1 119 ? 80.397 138.260 69.666 1.00 87.11 119 ASP C N 1
ATOM 2628 C CA . ASP C 1 119 ? 80.250 138.744 68.298 1.00 87.11 119 ASP C CA 1
ATOM 2629 C C . ASP C 1 119 ? 80.918 137.842 67.271 1.00 87.11 119 ASP C C 1
ATOM 2630 O O . ASP C 1 119 ? 80.685 138.019 66.069 1.00 87.11 119 ASP C O 1
ATOM 2635 N N . ASP C 1 120 ? 81.749 136.901 67.716 1.00 91.63 120 ASP C N 1
ATOM 2636 C CA . ASP C 1 120 ? 82.274 135.882 66.817 1.00 91.63 120 ASP C CA 1
ATOM 2637 C C . ASP C 1 120 ? 81.153 135.020 66.249 1.00 91.63 120 ASP C C 1
ATOM 2638 O O . ASP C 1 120 ? 81.133 134.722 65.050 1.00 91.63 120 ASP C O 1
ATOM 2643 N N . GLY C 1 121 ? 80.205 134.623 67.094 1.00 87.20 121 GLY C N 1
ATOM 2644 C CA . GLY C 1 121 ? 79.130 133.731 66.712 1.00 87.20 121 GLY C CA 1
ATOM 2645 C C . GLY C 1 121 ? 79.145 132.508 67.599 1.00 87.20 121 GLY C C 1
ATOM 2646 O O . GLY C 1 121 ? 78.435 131.529 67.357 1.00 87.20 121 GLY C O 1
ATOM 2647 N N . ASN C 1 122 ? 79.979 132.561 68.629 1.00 82.99 122 ASN C N 1
ATOM 2648 C CA . ASN C 1 122 ? 80.178 131.470 69.565 1.00 82.99 122 ASN C CA 1
ATOM 2649 C C . ASN C 1 122 ? 79.523 131.815 70.895 1.00 82.99 122 ASN C C 1
ATOM 2650 O O . ASN C 1 122 ? 79.471 132.982 71.293 1.00 82.99 122 ASN C O 1
ATOM 2655 N N . THR C 1 123 ? 79.013 130.791 71.571 1.00 74.13 123 THR C N 1
ATOM 2656 C CA . THR C 1 123 ? 78.233 130.951 72.789 1.00 74.13 123 THR C CA 1
ATOM 2657 C C . THR C 1 123 ? 78.952 130.318 73.972 1.00 74.13 123 THR C C 1
ATOM 2658 O O . THR C 1 123 ? 79.535 129.237 73.846 1.00 74.13 123 THR C O 1
ATOM 2662 N N . ILE C 1 124 ? 78.920 131.001 75.119 1.00 66.25 124 ILE C N 1
ATOM 2663 C CA . ILE C 1 124 ? 79.483 130.497 76.367 1.00 66.25 124 ILE C CA 1
ATOM 2664 C C . ILE C 1 124 ? 78.590 130.939 77.520 1.00 66.25 124 ILE C C 1
ATOM 2665 O O . ILE C 1 124 ? 77.698 131.773 77.359 1.00 66.25 124 ILE C O 1
ATOM 2670 N N . MET C 1 125 ? 78.840 130.366 78.700 1.00 61.92 125 MET C N 1
ATOM 2671 C CA . MET C 1 125 ? 78.207 130.843 79.922 1.00 61.92 125 MET C CA 1
ATOM 2672 C C . MET C 1 125 ? 79.219 130.856 81.059 1.00 61.92 125 MET C C 1
ATOM 2673 O O . MET C 1 125 ? 80.140 130.037 81.099 1.00 61.92 125 MET C O 1
ATOM 2678 N N . VAL C 1 126 ? 79.027 131.796 81.989 1.00 56.90 126 VAL C N 1
ATOM 2679 C CA . VAL C 1 126 ? 79.933 132.021 83.112 1.00 56.90 126 VAL C CA 1
ATOM 2680 C C . VAL C 1 126 ? 79.109 132.309 84.362 1.00 56.90 126 VAL C C 1
ATOM 2681 O O . VAL C 1 126 ? 78.017 132.881 84.289 1.00 56.90 126 VAL C O 1
ATOM 2685 N N . VAL C 1 127 ? 79.640 131.907 85.518 1.00 54.17 127 VAL C N 1
ATOM 2686 C CA . VAL C 1 127 ? 78.944 132.014 86.797 1.00 54.17 127 VAL C CA 1
ATOM 2687 C C . VAL C 1 127 ? 79.735 132.934 87.719 1.00 54.17 127 VAL C C 1
ATOM 2688 O O . VAL C 1 127 ? 80.966 132.855 87.782 1.00 54.17 127 VAL C O 1
ATOM 2692 N N . GLN C 1 128 ? 79.028 133.807 88.435 1.00 53.71 128 GLN C N 1
ATOM 2693 C CA . GLN C 1 128 ? 79.689 134.907 89.121 1.00 53.71 128 GLN C CA 1
ATOM 2694 C C . GLN C 1 128 ? 78.828 135.370 90.288 1.00 53.71 128 GLN C C 1
ATOM 2695 O O . GLN C 1 128 ? 77.599 135.307 90.227 1.00 53.71 128 GLN C O 1
ATOM 2701 N N . LYS C 1 129 ? 79.487 135.847 91.344 1.00 55.90 129 LYS C N 1
ATOM 2702 C CA . LYS C 1 129 ? 78.796 136.183 92.585 1.00 55.90 129 LYS C CA 1
ATOM 2703 C C . LYS C 1 129 ? 77.958 137.447 92.440 1.00 55.90 129 LYS C C 1
ATOM 2704 O O . LYS C 1 129 ? 78.346 138.396 91.758 1.00 55.90 129 LYS C O 1
ATOM 2710 N N . GLN C 1 130 ? 76.801 137.454 93.097 1.00 65.89 130 GLN C N 1
ATOM 2711 C CA . GLN C 1 130 ? 75.924 138.615 93.073 1.00 65.89 130 GLN C CA 1
ATOM 2712 C C . GLN C 1 130 ? 76.564 139.787 93.800 1.00 65.89 130 GLN C C 1
ATOM 2713 O O . GLN C 1 130 ? 77.138 139.629 94.880 1.00 65.89 130 GLN C O 1
ATOM 2719 N N . GLY C 1 131 ? 76.452 140.972 93.208 1.00 76.28 131 GLY C N 1
ATOM 2720 C CA . GLY C 1 131 ? 77.012 142.173 93.798 1.00 76.28 131 GLY C CA 1
ATOM 2721 C C . GLY C 1 131 ? 75.975 143.242 94.076 1.00 76.28 131 GLY C C 1
ATOM 2722 O O . GLY C 1 131 ? 75.030 143.013 94.834 1.00 76.28 131 GLY C O 1
ATOM 2723 N N . ASN C 1 132 ? 76.144 144.420 93.472 1.00 86.50 132 ASN C N 1
ATOM 2724 C CA . ASN C 1 132 ? 75.192 145.512 93.630 1.00 86.50 132 ASN C CA 1
ATOM 2725 C C . ASN C 1 132 ? 74.704 146.063 92.294 1.00 86.50 132 ASN C C 1
ATOM 2726 O O . ASN C 1 132 ? 74.047 147.109 92.273 1.00 86.50 132 ASN C O 1
ATOM 2731 N N . THR C 1 133 ? 75.010 145.391 91.188 1.00 84.31 133 THR C N 1
ATOM 2732 C CA . THR C 1 133 ? 74.498 145.739 89.872 1.00 84.31 133 THR C CA 1
ATOM 2733 C C . THR C 1 133 ? 73.590 144.624 89.379 1.00 84.31 133 THR C C 1
ATOM 2734 O O . THR C 1 133 ? 73.869 143.442 89.600 1.00 84.31 133 THR C O 1
ATOM 2738 N N . ARG C 1 134 ? 72.505 145.001 88.716 1.00 83.68 134 ARG C N 1
ATOM 2739 C CA . ARG C 1 134 ? 71.513 144.051 88.235 1.00 83.68 134 ARG C CA 1
ATOM 2740 C C . ARG C 1 134 ? 71.712 143.807 86.746 1.00 83.68 134 ARG C C 1
ATOM 2741 O O . ARG C 1 134 ? 71.735 144.755 85.955 1.00 83.68 134 ARG C O 1
ATOM 2749 N N . PHE C 1 135 ? 71.857 142.540 86.371 1.00 74.57 135 PHE C N 1
ATOM 2750 C CA . PHE C 1 135 ? 71.941 142.156 84.971 1.00 74.57 135 PHE C CA 1
ATOM 2751 C C . PHE C 1 135 ? 70.549 141.856 84.431 1.00 74.57 135 PHE C C 1
ATOM 2752 O O . PHE C 1 135 ? 69.709 141.284 85.128 1.00 74.57 135 PHE C O 1
ATOM 2760 N N . SER C 1 136 ? 70.311 142.246 83.188 1.00 79.87 136 SER C N 1
ATOM 2761 C CA . SER C 1 136 ? 69.016 142.128 82.542 1.00 79.87 136 SER C CA 1
ATOM 2762 C C . SER C 1 136 ? 69.179 141.433 81.200 1.00 79.87 136 SER C C 1
ATOM 2763 O O . SER C 1 136 ? 70.274 141.421 80.630 1.00 79.87 136 SER C O 1
ATOM 2766 N N . PRO C 1 137 ? 68.112 140.829 80.674 1.00 83.35 137 PRO C N 1
ATOM 2767 C CA . PRO C 1 137 ? 68.187 140.217 79.340 1.00 83.35 137 PRO C CA 1
ATOM 2768 C C . PRO C 1 137 ? 68.206 141.284 78.257 1.00 83.35 137 PRO C C 1
ATOM 2769 O O . PRO C 1 137 ? 67.234 142.022 78.069 1.00 83.35 137 PRO C O 1
ATOM 2773 N N . GLY C 1 138 ? 69.325 141.372 77.544 1.00 80.61 138 GLY C N 1
ATOM 2774 C CA . GLY C 1 138 ? 69.509 142.370 76.509 1.00 80.61 138 GLY C CA 1
ATOM 2775 C C . GLY C 1 138 ? 70.353 143.525 77.003 1.00 80.61 138 GLY C C 1
ATOM 2776 O O . GLY C 1 138 ? 69.841 144.450 77.638 1.00 80.61 138 GLY C O 1
ATOM 2777 N N . GLN C 1 139 ? 71.643 143.493 76.688 1.00 75.28 139 GLN C N 1
ATOM 2778 C CA . GLN C 1 139 ? 72.612 144.433 77.234 1.00 75.28 139 GLN C CA 1
ATOM 2779 C C . GLN C 1 139 ? 73.944 144.151 76.557 1.00 75.28 139 GLN C C 1
ATOM 2780 O O . GLN C 1 139 ? 74.116 143.126 75.893 1.00 75.28 139 GLN C O 1
ATOM 2786 N N . ARG C 1 140 ? 74.887 145.069 76.729 1.00 71.90 140 ARG C N 1
ATOM 2787 C CA . ARG C 1 140 ? 76.214 144.945 76.145 1.00 71.90 140 ARG C CA 1
ATOM 2788 C C . ARG C 1 140 ? 77.237 144.820 77.261 1.00 71.90 140 ARG C C 1
ATOM 2789 O O . ARG C 1 140 ? 77.257 145.641 78.181 1.00 71.90 140 ARG C O 1
ATOM 2797 N N . VAL C 1 141 ? 78.085 143.798 77.181 1.00 65.35 141 VAL C N 1
ATOM 2798 C CA . VAL C 1 141 ? 79.108 143.566 78.187 1.00 65.35 141 VAL C CA 1
ATOM 2799 C C . VAL C 1 141 ? 80.452 143.432 77.492 1.00 65.35 141 VAL C C 1
ATOM 2800 O O . VAL C 1 141 ? 80.538 143.099 76.309 1.00 65.35 141 VAL C O 1
ATOM 2804 N N . VAL C 1 142 ? 81.511 143.708 78.248 1.00 60.26 142 VAL C N 1
ATOM 2805 C CA . VAL C 1 142 ? 82.881 143.617 77.761 1.00 60.26 142 VAL C CA 1
ATOM 2806 C C . VAL C 1 142 ? 83.626 142.603 78.618 1.00 60.26 142 VAL C C 1
ATOM 2807 O O . VAL C 1 142 ? 83.619 142.692 79.851 1.00 60.26 142 VAL C O 1
ATOM 2811 N N . LEU C 1 143 ? 84.235 141.620 77.970 1.00 59.73 143 LEU C N 1
ATOM 2812 C CA . LEU C 1 143 ? 84.917 140.540 78.666 1.00 59.73 143 LEU C CA 1
ATOM 2813 C C . LEU C 1 143 ? 86.399 140.861 78.776 1.00 59.73 143 LEU C C 1
ATOM 2814 O O . LEU C 1 143 ? 87.074 141.037 77.759 1.00 59.73 143 LEU C O 1
ATOM 2819 N N . ALA C 1 144 ? 86.909 140.918 79.999 1.00 56.53 144 ALA C N 1
ATOM 2820 C CA . ALA C 1 144 ? 88.338 141.050 80.235 1.00 56.53 144 ALA C CA 1
ATOM 2821 C C . ALA C 1 144 ? 88.882 139.667 80.544 1.00 56.53 144 ALA C C 1
ATOM 2822 O O . ALA C 1 144 ? 88.502 139.060 81.548 1.00 56.53 144 ALA C O 1
ATOM 2824 N N . SER C 1 145 ? 89.773 139.174 79.694 1.00 63.37 145 SER C N 1
ATOM 2825 C CA . SER C 1 145 ? 90.124 137.766 79.703 1.00 63.37 145 SER C CA 1
ATOM 2826 C C . SER C 1 145 ? 91.624 137.568 79.833 1.00 63.37 145 SER C C 1
ATOM 2827 O O . SER C 1 145 ? 92.424 138.432 79.473 1.00 63.37 145 SER C O 1
ATOM 2830 N N . ASN C 1 146 ? 91.984 136.403 80.355 1.00 68.99 146 ASN C N 1
ATOM 2831 C CA . ASN C 1 146 ? 93.357 135.928 80.417 1.00 68.99 146 ASN C CA 1
ATOM 2832 C C . ASN C 1 146 ? 93.325 134.465 79.996 1.00 68.99 146 ASN C C 1
ATOM 2833 O O . ASN C 1 146 ? 92.308 134.003 79.471 1.00 68.99 146 ASN C O 1
ATOM 2838 N N . GLY C 1 147 ? 94.409 133.724 80.198 1.00 75.91 147 GLY C N 1
ATOM 2839 C CA . GLY C 1 147 ? 94.341 132.302 79.935 1.00 75.91 147 GLY C CA 1
ATOM 2840 C C . GLY C 1 147 ? 93.483 131.597 80.964 1.00 75.91 147 GLY C C 1
ATOM 2841 O O . GLY C 1 147 ? 93.903 131.416 82.110 1.00 75.91 147 GLY C O 1
ATOM 2842 N N . SER C 1 148 ? 92.279 131.188 80.558 1.00 75.91 148 SER C N 1
ATOM 2843 C CA . SER C 1 148 ? 91.326 130.495 81.430 1.00 75.91 148 SER C CA 1
ATOM 2844 C C . SER C 1 148 ? 90.976 131.321 82.671 1.00 75.91 148 SER C C 1
ATOM 2845 O O . SER C 1 148 ? 90.966 130.819 83.794 1.00 75.91 148 SER C O 1
ATOM 2848 N N . GLN C 1 149 ? 90.681 132.602 82.453 1.00 68.13 149 GLN C N 1
ATOM 2849 C CA . GLN C 1 149 ? 90.151 133.497 83.475 1.00 68.13 149 GLN C CA 1
ATOM 2850 C C . GLN C 1 149 ? 89.325 134.559 82.768 1.00 68.13 149 GLN C C 1
ATOM 2851 O O . GLN C 1 149 ? 89.735 135.060 81.720 1.00 68.13 149 GLN C O 1
ATOM 2857 N N . VAL C 1 150 ? 88.175 134.910 83.336 1.00 58.73 150 VAL C N 1
ATOM 2858 C CA . VAL C 1 150 ? 87.281 135.886 82.721 1.00 58.73 150 VAL C CA 1
ATOM 2859 C C . VAL C 1 150 ? 86.579 136.687 83.808 1.00 58.73 150 VAL C C 1
ATOM 2860 O O . VAL C 1 150 ? 86.191 136.138 84.843 1.00 58.73 150 VAL C O 1
ATOM 2864 N N . THR C 1 151 ? 86.429 137.991 83.576 1.00 58.04 151 THR C N 1
ATOM 2865 C CA . THR C 1 151 ? 85.585 138.854 84.390 1.00 58.04 151 THR C CA 1
ATOM 2866 C C . THR C 1 151 ? 84.613 139.577 83.474 1.00 58.04 151 THR C C 1
ATOM 2867 O O . THR C 1 151 ? 85.004 140.061 82.409 1.00 58.04 151 THR C O 1
ATOM 2871 N N . VAL C 1 152 ? 83.355 139.663 83.889 1.00 57.76 152 VAL C N 1
ATOM 2872 C CA . VAL C 1 152 ? 82.311 140.312 83.107 1.00 57.76 152 VAL C CA 1
ATOM 2873 C C . VAL C 1 152 ? 81.871 141.566 83.842 1.00 57.76 152 VAL C C 1
ATOM 2874 O O . VAL C 1 152 ? 81.574 141.518 85.040 1.00 57.76 152 VAL C O 1
ATOM 2878 N N . SER C 1 153 ? 81.825 142.682 83.127 1.00 63.07 153 SER C N 1
ATOM 2879 C CA . SER C 1 153 ? 81.452 143.965 83.691 1.00 63.07 153 SER C CA 1
ATOM 2880 C C . SER C 1 153 ? 80.481 144.654 82.751 1.00 63.07 153 SER C C 1
ATOM 2881 O O . SER C 1 153 ? 80.579 144.491 81.530 1.00 63.07 153 SER C O 1
ATOM 2884 N N . PRO C 1 154 ? 79.548 145.440 83.277 1.00 68.85 154 PRO C N 1
ATOM 2885 C CA . PRO C 1 154 ? 78.526 146.045 82.420 1.00 68.85 154 PRO C CA 1
ATOM 2886 C C . PRO C 1 154 ? 79.118 147.135 81.541 1.00 68.85 154 PRO C C 1
ATOM 2887 O O . PRO C 1 154 ? 80.297 147.481 81.628 1.00 68.85 154 PRO C O 1
ATOM 2891 N N . ARG C 1 155 ? 78.265 147.670 80.672 1.00 76.22 155 ARG C N 1
ATOM 2892 C CA . ARG C 1 155 ? 78.666 148.664 79.682 1.00 76.22 155 ARG C CA 1
ATOM 2893 C C . ARG C 1 155 ? 79.404 149.856 80.273 1.00 76.22 155 ARG C C 1
ATOM 2894 O O . ARG C 1 155 ? 80.417 150.291 79.728 1.00 76.22 155 ARG C O 1
ATOM 2902 N N . CYS D 1 18 ? 81.660 113.610 108.787 1.00 70.48 18 CYS D N 1
ATOM 2903 C CA . CYS D 1 18 ? 80.700 113.840 107.719 1.00 70.48 18 CYS D CA 1
ATOM 2904 C C . CYS D 1 18 ? 81.403 114.363 106.476 1.00 70.48 18 CYS D C 1
ATOM 2905 O O . CYS D 1 18 ? 82.461 114.981 106.566 1.00 70.48 18 CYS D O 1
ATOM 2908 N N . VAL D 1 19 ? 80.812 114.108 105.313 1.00 71.88 19 VAL D N 1
ATOM 2909 C CA . VAL D 1 19 ? 81.282 114.656 104.049 1.00 71.88 19 VAL D CA 1
ATOM 2910 C C . VAL D 1 19 ? 80.122 115.396 103.403 1.00 71.88 19 VAL D C 1
ATOM 2911 O O . VAL D 1 19 ? 79.014 114.857 103.305 1.00 71.88 19 VAL D O 1
ATOM 2915 N N . ASN D 1 20 ? 80.377 116.632 102.971 1.00 73.66 20 ASN D N 1
ATOM 2916 C CA . ASN D 1 20 ? 79.325 117.517 102.473 1.00 73.66 20 ASN D CA 1
ATOM 2917 C C . ASN D 1 20 ? 79.227 117.340 100.960 1.00 73.66 20 ASN D C 1
ATOM 2918 O O . ASN D 1 20 ? 79.777 118.108 100.169 1.00 73.66 20 ASN D O 1
ATOM 2923 N N . ASN D 1 21 ? 78.516 116.291 100.555 1.00 69.47 21 ASN D N 1
ATOM 2924 C CA . ASN D 1 21 ? 78.318 116.007 99.135 1.00 69.47 21 ASN D CA 1
ATOM 2925 C C . ASN D 1 21 ? 77.007 116.616 98.630 1.00 69.47 21 ASN D C 1
ATOM 2926 O O . ASN D 1 21 ? 76.144 115.954 98.060 1.00 69.47 21 ASN D O 1
ATOM 2931 N N . ASP D 1 22 ? 76.883 117.925 98.838 1.00 64.34 22 ASP D N 1
ATOM 2932 C CA . ASP D 1 22 ? 75.792 118.695 98.262 1.00 64.34 22 ASP D CA 1
ATOM 2933 C C . ASP D 1 22 ? 76.253 119.492 97.048 1.00 64.34 22 ASP D C 1
ATOM 2934 O O . ASP D 1 22 ? 75.436 120.141 96.393 1.00 64.34 22 ASP D O 1
ATOM 2939 N N . THR D 1 23 ? 77.541 119.452 96.732 1.00 59.40 23 THR D N 1
ATOM 2940 C CA . THR D 1 23 ? 78.051 120.049 95.510 1.00 59.40 23 THR D CA 1
ATOM 2941 C C . THR D 1 23 ? 77.879 119.140 94.303 1.00 59.40 23 THR D C 1
ATOM 2942 O O . THR D 1 23 ? 78.511 119.379 93.271 1.00 59.40 23 THR D O 1
ATOM 2946 N N . LEU D 1 24 ? 77.057 118.099 94.413 1.00 55.97 24 LEU D N 1
ATOM 2947 C CA . LEU D 1 24 ? 76.774 117.180 93.318 1.00 55.97 24 LEU D CA 1
ATOM 2948 C C . LEU D 1 24 ? 75.342 117.341 92.828 1.00 55.97 24 LEU D C 1
ATOM 2949 O O . LEU D 1 24 ? 74.700 116.377 92.416 1.00 55.97 24 LEU D O 1
ATOM 2954 N N . SER D 1 25 ? 74.827 118.558 92.878 1.00 52.59 25 SER D N 1
ATOM 2955 C CA . SER D 1 25 ? 73.495 118.870 92.392 1.00 52.59 25 SER D CA 1
ATOM 2956 C C . SER D 1 25 ? 73.599 119.772 91.168 1.00 52.59 25 SER D C 1
ATOM 2957 O O . SER D 1 25 ? 74.687 120.174 90.747 1.00 52.59 25 SER D O 1
ATOM 2960 N N . GLY D 1 26 ? 72.449 120.085 90.586 1.00 55.29 26 GLY D N 1
ATOM 2961 C CA . GLY D 1 26 ? 72.418 120.922 89.404 1.00 55.29 26 GLY D CA 1
ATOM 2962 C C . GLY D 1 26 ? 72.091 122.359 89.735 1.00 55.29 26 GLY D C 1
ATOM 2963 O O . GLY D 1 26 ? 71.674 123.132 88.868 1.00 55.29 26 GLY D O 1
ATOM 2964 N N . ASP D 1 27 ? 72.278 122.719 91.007 1.00 53.89 27 ASP D N 1
ATOM 2965 C CA . ASP D 1 27 ? 71.893 124.033 91.504 1.00 53.89 27 ASP D CA 1
ATOM 2966 C C . ASP D 1 27 ? 72.942 124.587 92.467 1.00 53.89 27 ASP D C 1
ATOM 2967 O O . ASP D 1 27 ? 72.692 125.587 93.140 1.00 53.89 27 ASP D O 1
ATOM 2972 N N . VAL D 1 28 ? 74.125 123.986 92.523 1.00 49.22 28 VAL D N 1
ATOM 2973 C CA . VAL D 1 28 ? 75.183 124.411 93.433 1.00 49.22 28 VAL D CA 1
ATOM 2974 C C . VAL D 1 28 ? 76.519 124.201 92.742 1.00 49.22 28 VAL D C 1
ATOM 2975 O O . VAL D 1 28 ? 76.811 123.101 92.268 1.00 49.22 28 VAL D O 1
ATOM 2979 N N . TYR D 1 29 ? 77.338 125.245 92.694 1.00 48.48 29 TYR D N 1
ATOM 2980 C CA . TYR D 1 29 ? 78.647 125.191 92.058 1.00 48.48 29 TYR D CA 1
ATOM 2981 C C . TYR D 1 29 ? 79.737 125.291 93.112 1.00 48.48 29 TYR D C 1
ATOM 2982 O O . TYR D 1 29 ? 79.676 126.156 93.988 1.00 48.48 29 TYR D O 1
ATOM 2991 N N . THR D 1 30 ? 80.736 124.421 93.022 1.00 48.31 30 THR D N 1
ATOM 2992 C CA . THR D 1 30 ? 81.911 124.591 93.860 1.00 48.31 30 THR D CA 1
ATOM 2993 C C . THR D 1 30 ? 82.637 125.869 93.463 1.00 48.31 30 THR D C 1
ATOM 2994 O O . THR D 1 30 ? 82.548 126.329 92.325 1.00 48.31 30 THR D O 1
ATOM 2998 N N . ALA D 1 31 ? 83.349 126.458 94.419 1.00 51.81 31 ALA D N 1
ATOM 2999 C CA . ALA D 1 31 ? 83.913 127.787 94.217 1.00 51.81 31 ALA D CA 1
ATOM 3000 C C . ALA D 1 31 ? 85.232 127.775 93.467 1.00 51.81 31 ALA D C 1
ATOM 3001 O O . ALA D 1 31 ? 85.789 128.847 93.220 1.00 51.81 31 ALA D O 1
ATOM 3003 N N . SER D 1 32 ? 85.751 126.608 93.106 1.00 53.65 32 SER D N 1
ATOM 3004 C CA . SER D 1 32 ? 86.963 126.530 92.306 1.00 53.65 32 SER D CA 1
ATOM 3005 C C . SER D 1 32 ? 86.681 126.534 90.813 1.00 53.65 32 SER D C 1
ATOM 3006 O O . SER D 1 32 ? 87.616 126.396 90.020 1.00 53.65 32 SER D O 1
ATOM 3009 N N . GLU D 1 33 ? 85.422 126.677 90.411 1.00 57.22 33 GLU D N 1
ATOM 3010 C CA . GLU D 1 33 ? 85.047 126.757 89.008 1.00 57.22 33 GLU D CA 1
ATOM 3011 C C . GLU D 1 33 ? 84.096 127.920 88.777 1.00 57.22 33 GLU D C 1
ATOM 3012 O O . GLU D 1 33 ? 83.178 127.851 87.956 1.00 57.22 33 GLU D O 1
ATOM 3018 N N . ALA D 1 34 ? 84.307 129.010 89.502 1.00 54.23 34 ALA D N 1
ATOM 3019 C CA . ALA D 1 34 ? 83.663 130.278 89.213 1.00 54.23 34 ALA D CA 1
ATOM 3020 C C . ALA D 1 34 ? 84.659 131.191 88.513 1.00 54.23 34 ALA D C 1
ATOM 3021 O O . ALA D 1 34 ? 85.869 131.094 88.727 1.00 54.23 34 ALA D O 1
ATOM 3023 N N . LYS D 1 35 ? 84.136 132.076 87.667 1.00 56.34 35 LYS D N 1
ATOM 3024 C CA . LYS D 1 35 ? 84.948 132.923 86.795 1.00 56.34 35 LYS D CA 1
ATOM 3025 C C . LYS D 1 35 ? 85.833 132.074 85.880 1.00 56.34 35 LYS D C 1
ATOM 3026 O O . LYS D 1 35 ? 87.059 132.168 85.893 1.00 56.34 35 LYS D O 1
ATOM 3032 N N . GLN D 1 36 ? 85.179 131.228 85.084 1.00 60.97 36 GLN D N 1
ATOM 3033 C CA . GLN D 1 36 ? 85.832 130.454 84.034 1.00 60.97 36 GLN D CA 1
ATOM 3034 C C . GLN D 1 36 ? 84.871 130.355 82.856 1.00 60.97 36 GLN D C 1
ATOM 3035 O O . GLN D 1 36 ? 83.725 130.803 82.931 1.00 60.97 36 GLN D O 1
ATOM 3041 N N . VAL D 1 37 ? 85.338 129.763 81.761 1.00 64.69 37 VAL D N 1
ATOM 3042 C CA . VAL D 1 37 ? 84.565 129.669 80.526 1.00 64.69 37 VAL D CA 1
ATOM 3043 C C . VAL D 1 37 ? 84.114 128.232 80.314 1.00 64.69 37 VAL D C 1
ATOM 3044 O O . VAL D 1 37 ? 84.887 127.288 80.508 1.00 64.69 37 VAL D O 1
ATOM 3048 N N . GLN D 1 38 ? 82.853 128.072 79.920 1.00 64.22 38 GLN D N 1
ATOM 3049 C CA . GLN D 1 38 ? 82.250 126.765 79.712 1.00 64.22 38 GLN D CA 1
ATOM 3050 C C . GLN D 1 38 ? 81.421 126.788 78.437 1.00 64.22 38 GLN D C 1
ATOM 3051 O O . GLN D 1 38 ? 80.761 127.787 78.140 1.00 64.22 38 GLN D O 1
ATOM 3057 N N . ASN D 1 39 ? 81.447 125.684 77.696 1.00 63.47 39 ASN D N 1
ATOM 3058 C CA . ASN D 1 39 ? 80.778 125.582 76.408 1.00 63.47 39 ASN D CA 1
ATOM 3059 C C . ASN D 1 39 ? 79.327 125.139 76.580 1.00 63.47 39 ASN D C 1
ATOM 3060 O O . ASN D 1 39 ? 78.913 124.682 77.645 1.00 63.47 39 ASN D O 1
ATOM 3065 N N . VAL D 1 40 ? 78.548 125.275 75.509 1.00 63.11 40 VAL D N 1
ATOM 3066 C CA . VAL D 1 40 ? 77.105 125.063 75.553 1.00 63.11 40 VAL D CA 1
ATOM 3067 C C . VAL D 1 40 ? 76.685 124.142 74.414 1.00 63.11 40 VAL D C 1
ATOM 3068 O O . VAL D 1 40 ? 77.112 124.330 73.270 1.00 63.11 40 VAL D O 1
ATOM 3072 N N . SER D 1 41 ? 75.844 123.154 74.727 1.00 63.09 41 SER D N 1
ATOM 3073 C CA . SER D 1 41 ? 75.254 122.258 73.740 1.00 63.09 41 SER D CA 1
ATOM 3074 C C . SER D 1 41 ? 73.785 122.051 74.081 1.00 63.09 41 SER D C 1
ATOM 3075 O O . SER D 1 41 ? 73.314 122.459 75.143 1.00 63.09 41 SER D O 1
ATOM 3078 N N . TYR D 1 42 ? 73.052 121.407 73.174 1.00 68.98 42 TYR D N 1
ATOM 3079 C CA . TYR D 1 42 ? 71.629 121.150 73.361 1.00 68.98 42 TYR D CA 1
ATOM 3080 C C . TYR D 1 42 ? 71.344 119.667 73.164 1.00 68.98 42 TYR D C 1
ATOM 3081 O O . TYR D 1 42 ? 72.124 118.947 72.540 1.00 68.98 42 TYR D O 1
ATOM 3090 N N . GLY D 1 43 ? 70.222 119.207 73.709 1.00 72.63 43 GLY D N 1
ATOM 3091 C CA . GLY D 1 43 ? 69.896 117.802 73.603 1.00 72.63 43 GLY D CA 1
ATOM 3092 C C . GLY D 1 43 ? 68.447 117.502 73.923 1.00 72.63 43 GLY D C 1
ATOM 3093 O O . GLY D 1 43 ? 67.609 118.400 74.011 1.00 72.63 43 GLY D O 1
ATOM 3094 N N . THR D 1 44 ? 68.163 116.209 74.088 1.00 74.28 44 THR D N 1
ATOM 3095 C CA . THR D 1 44 ? 66.835 115.721 74.431 1.00 74.28 44 THR D CA 1
ATOM 3096 C C . THR D 1 44 ? 66.993 114.565 75.413 1.00 74.28 44 THR D C 1
ATOM 3097 O O . THR D 1 44 ? 68.037 113.914 75.459 1.00 74.28 44 THR D O 1
ATOM 3101 N N . ILE D 1 45 ? 65.947 114.304 76.198 1.00 75.17 45 ILE D N 1
ATOM 3102 C CA . ILE D 1 45 ? 66.036 113.464 77.390 1.00 75.17 45 ILE D CA 1
ATOM 3103 C C . ILE D 1 45 ? 65.136 112.241 77.236 1.00 75.17 45 ILE D C 1
ATOM 3104 O O . ILE D 1 45 ? 63.982 112.363 76.810 1.00 75.17 45 ILE D O 1
ATOM 3109 N N . VAL D 1 46 ? 65.668 111.062 77.581 1.00 75.73 46 VAL D N 1
ATOM 3110 C CA . VAL D 1 46 ? 64.902 109.817 77.588 1.00 75.73 46 VAL D CA 1
ATOM 3111 C C . VAL D 1 46 ? 65.395 108.921 78.723 1.00 75.73 46 VAL D C 1
ATOM 3112 O O . VAL D 1 46 ? 66.573 108.943 79.094 1.00 75.73 46 VAL D O 1
ATOM 3116 N N . ASN D 1 47 ? 64.472 108.125 79.274 1.00 75.66 47 ASN D N 1
ATOM 3117 C CA . ASN D 1 47 ? 64.776 106.985 80.145 1.00 75.66 47 ASN D CA 1
ATOM 3118 C C . ASN D 1 47 ? 65.533 107.397 81.414 1.00 75.66 47 ASN D C 1
ATOM 3119 O O . ASN D 1 47 ? 66.709 107.088 81.605 1.00 75.66 47 ASN D O 1
ATOM 3124 N N . VAL D 1 48 ? 64.819 108.112 82.277 1.00 67.43 48 VAL D N 1
ATOM 3125 C CA . VAL D 1 48 ? 65.286 108.403 83.631 1.00 67.43 48 VAL D CA 1
ATOM 3126 C C . VAL D 1 48 ? 64.900 107.255 84.559 1.00 67.43 48 VAL D C 1
ATOM 3127 O O . VAL D 1 48 ? 63.767 106.762 84.510 1.00 67.43 48 VAL D O 1
ATOM 3131 N N . ARG D 1 49 ? 65.841 106.807 85.390 1.00 57.60 49 ARG D N 1
ATOM 3132 C CA . ARG D 1 49 ? 65.539 105.821 86.424 1.00 57.60 49 ARG D CA 1
ATOM 3133 C C . ARG D 1 49 ? 66.284 106.173 87.705 1.00 57.60 49 ARG D C 1
ATOM 3134 O O . ARG D 1 49 ? 67.371 106.760 87.652 1.00 57.60 49 ARG D O 1
ATOM 3142 N N . PRO D 1 50 ? 65.724 105.831 88.865 1.00 55.68 50 PRO D N 1
ATOM 3143 C CA . PRO D 1 50 ? 66.324 106.249 90.138 1.00 55.68 50 PRO D CA 1
ATOM 3144 C C . PRO D 1 50 ? 67.467 105.357 90.597 1.00 55.68 50 PRO D C 1
ATOM 3145 O O . PRO D 1 50 ? 67.516 104.160 90.312 1.00 55.68 50 PRO D O 1
ATOM 3149 N N . VAL D 1 51 ? 68.381 105.969 91.357 1.00 51.74 51 VAL D N 1
ATOM 3150 C CA . VAL D 1 51 ? 69.665 105.378 91.721 1.00 51.74 51 VAL D CA 1
ATOM 3151 C C . VAL D 1 51 ? 70.109 105.981 93.049 1.00 51.74 51 VAL D C 1
ATOM 3152 O O . VAL D 1 51 ? 69.726 107.096 93.398 1.00 51.74 51 VAL D O 1
ATOM 3156 N N . GLN D 1 52 ? 70.915 105.234 93.803 1.00 51.32 52 GLN D N 1
ATOM 3157 C CA . GLN D 1 52 ? 71.483 105.706 95.058 1.00 51.32 52 GLN D CA 1
ATOM 3158 C C . GLN D 1 52 ? 72.953 106.057 94.870 1.00 51.32 52 GLN D C 1
ATOM 3159 O O . GLN D 1 52 ? 73.621 105.520 93.987 1.00 51.32 52 GLN D O 1
ATOM 3165 N N . ILE D 1 53 ? 73.459 106.963 95.706 1.00 49.60 53 ILE D N 1
ATOM 3166 C CA . ILE D 1 53 ? 74.822 107.475 95.584 1.00 49.60 53 ILE D CA 1
ATOM 3167 C C . ILE D 1 53 ? 75.526 107.347 96.928 1.00 49.60 53 ILE D C 1
ATOM 3168 O O . ILE D 1 53 ? 74.980 107.752 97.959 1.00 49.60 53 ILE D O 1
ATOM 3173 N N . GLN D 1 54 ? 76.742 106.808 96.911 1.00 53.24 54 GLN D N 1
ATOM 3174 C CA . GLN D 1 54 ? 77.521 106.521 98.116 1.00 53.24 54 GLN D CA 1
ATOM 3175 C C . GLN D 1 54 ? 78.809 107.336 98.071 1.00 53.24 54 GLN D C 1
ATOM 3176 O O . GLN D 1 54 ? 79.731 107.013 97.319 1.00 53.24 54 GLN D O 1
ATOM 3182 N N . GLY D 1 55 ? 78.873 108.394 98.869 1.00 60.14 55 GLY D N 1
ATOM 3183 C CA . GLY D 1 55 ? 80.038 109.252 98.932 1.00 60.14 55 GLY D CA 1
ATOM 3184 C C . GLY D 1 55 ? 81.070 108.759 99.921 1.00 60.14 55 GLY D C 1
ATOM 3185 O O . GLY D 1 55 ? 81.053 107.607 100.359 1.00 60.14 55 GLY D O 1
ATOM 3186 N N . GLY D 1 56 ? 81.996 109.650 100.267 1.00 74.14 56 GLY D N 1
ATOM 3187 C CA . GLY D 1 56 ? 82.971 109.339 101.295 1.00 74.14 56 GLY D CA 1
ATOM 3188 C C . GLY D 1 56 ? 84.109 108.471 100.786 1.00 74.14 56 GLY D C 1
ATOM 3189 O O . GLY D 1 56 ? 84.425 108.448 99.596 1.00 74.14 56 GLY D O 1
ATOM 3190 N N . ASP D 1 57 ? 84.731 107.745 101.713 1.00 84.32 57 ASP D N 1
ATOM 3191 C CA . ASP D 1 57 ? 85.847 106.864 101.406 1.00 84.32 57 ASP D CA 1
ATOM 3192 C C . ASP D 1 57 ? 85.592 105.489 102.006 1.00 84.32 57 ASP D C 1
ATOM 3193 O O . ASP D 1 57 ? 84.861 105.350 102.990 1.00 84.32 57 ASP D O 1
ATOM 3198 N N . ASP D 1 58 ? 86.207 104.470 101.401 1.00 84.84 58 ASP D N 1
ATOM 3199 C CA . ASP D 1 58 ? 85.911 103.088 101.763 1.00 84.84 58 ASP D CA 1
ATOM 3200 C C . ASP D 1 58 ? 86.530 102.695 103.101 1.00 84.84 58 ASP D C 1
ATOM 3201 O O . ASP D 1 58 ? 85.897 101.990 103.892 1.00 84.84 58 ASP D O 1
ATOM 3206 N N . SER D 1 59 ? 87.760 103.121 103.370 1.00 82.81 59 SER D N 1
ATOM 3207 C CA . SER D 1 59 ? 88.411 102.817 104.643 1.00 82.81 59 SER D CA 1
ATOM 3208 C C . SER D 1 59 ? 87.995 103.872 105.657 1.00 82.81 59 SER D C 1
ATOM 3209 O O . SER D 1 59 ? 88.535 104.979 105.677 1.00 82.81 59 SER D O 1
ATOM 3212 N N . ASN D 1 60 ? 87.035 103.528 106.509 1.00 72.43 60 ASN D N 1
ATOM 3213 C CA . ASN D 1 60 ? 86.503 104.466 107.490 1.00 72.43 60 ASN D CA 1
ATOM 3214 C C . ASN D 1 60 ? 87.438 104.511 108.692 1.00 72.43 60 ASN D C 1
ATOM 3215 O O . ASN D 1 60 ? 87.596 103.514 109.402 1.00 72.43 60 ASN D O 1
ATOM 3220 N N . VAL D 1 61 ? 88.062 105.662 108.918 1.00 67.98 61 VAL D N 1
ATOM 3221 C CA . VAL D 1 61 ? 89.001 105.835 110.016 1.00 67.98 61 VAL D CA 1
ATOM 3222 C C . VAL D 1 61 ? 88.405 106.669 111.143 1.00 67.98 61 VAL D C 1
ATOM 3223 O O . VAL D 1 61 ? 88.535 106.312 112.313 1.00 67.98 61 VAL D O 1
ATOM 3227 N N . ILE D 1 62 ? 87.739 107.776 110.810 1.00 63.78 62 ILE D N 1
ATOM 3228 C CA . ILE D 1 62 ? 87.201 108.658 111.841 1.00 63.78 62 ILE D CA 1
ATOM 3229 C C . ILE D 1 62 ? 86.109 107.967 112.648 1.00 63.78 62 ILE D C 1
ATOM 3230 O O . ILE D 1 62 ? 85.970 108.215 113.850 1.00 63.78 62 ILE D O 1
ATOM 3235 N N . GLY D 1 63 ? 85.316 107.103 112.017 1.00 60.48 63 GLY D N 1
ATOM 3236 C CA . GLY D 1 63 ? 84.306 106.373 112.765 1.00 60.48 63 GLY D CA 1
ATOM 3237 C C . GLY D 1 63 ? 84.905 105.405 113.768 1.00 60.48 63 GLY D C 1
ATOM 3238 O O . GLY D 1 63 ? 84.366 105.219 114.865 1.00 60.48 63 GLY D O 1
ATOM 3239 N N . ALA D 1 64 ? 86.035 104.789 113.415 1.00 57.28 64 ALA D N 1
ATOM 3240 C CA . ALA D 1 64 ? 86.646 103.794 114.289 1.00 57.28 64 ALA D CA 1
ATOM 3241 C C . ALA D 1 64 ? 87.085 104.408 115.610 1.00 57.28 64 ALA D C 1
ATOM 3242 O O . ALA D 1 64 ? 86.824 103.850 116.679 1.00 57.28 64 ALA D O 1
ATOM 3244 N N . ILE D 1 65 ? 87.737 105.570 115.562 1.00 52.80 65 ILE D N 1
ATOM 3245 C CA . ILE D 1 65 ? 88.267 106.167 116.785 1.00 52.80 65 ILE D CA 1
ATOM 3246 C C . ILE D 1 65 ? 87.142 106.667 117.683 1.00 52.80 65 ILE D C 1
ATOM 3247 O O . ILE D 1 65 ? 87.176 106.474 118.906 1.00 52.80 65 ILE D O 1
ATOM 3252 N N . GLY D 1 66 ? 86.136 107.321 117.104 1.00 50.20 66 GLY D N 1
ATOM 3253 C CA . GLY D 1 66 ? 85.007 107.764 117.905 1.00 50.20 66 GLY D CA 1
ATOM 3254 C C . GLY D 1 66 ? 84.287 106.608 118.570 1.00 50.20 66 GLY D C 1
ATOM 3255 O O . GLY D 1 66 ? 84.001 106.641 119.774 1.00 50.20 66 GLY D O 1
ATOM 3256 N N . GLY D 1 67 ? 84.005 105.556 117.800 1.00 50.29 67 GLY D N 1
ATOM 3257 C CA . GLY D 1 67 ? 83.386 104.381 118.387 1.00 50.29 67 GLY D CA 1
ATOM 3258 C C . GLY D 1 67 ? 84.243 103.754 119.467 1.00 50.29 67 GLY D C 1
ATOM 3259 O O . GLY D 1 67 ? 83.736 103.333 120.508 1.00 50.29 67 GLY D O 1
ATOM 3260 N N . ALA D 1 68 ? 85.559 103.714 119.250 1.00 52.53 68 ALA D N 1
ATOM 3261 C CA . ALA D 1 68 ? 86.461 103.097 120.214 1.00 52.53 68 ALA D CA 1
ATOM 3262 C C . ALA D 1 68 ? 86.449 103.842 121.541 1.00 52.53 68 ALA D C 1
ATOM 3263 O O . ALA D 1 68 ? 86.302 103.230 122.602 1.00 52.53 68 ALA D O 1
ATOM 3265 N N . VAL D 1 69 ? 86.607 105.167 121.509 1.00 51.16 69 VAL D N 1
ATOM 3266 C CA . VAL D 1 69 ? 86.645 105.899 122.773 1.00 51.16 69 VAL D CA 1
ATOM 3267 C C . VAL D 1 69 ? 85.296 105.826 123.474 1.00 51.16 69 VAL D C 1
ATOM 3268 O O . VAL D 1 69 ? 85.227 105.561 124.683 1.00 51.16 69 VAL D O 1
ATOM 3272 N N . LEU D 1 70 ? 84.199 106.023 122.737 1.00 51.77 70 LEU D N 1
ATOM 3273 C CA . LEU D 1 70 ? 82.901 106.016 123.401 1.00 51.77 70 LEU D CA 1
ATOM 3274 C C . LEU D 1 70 ? 82.542 104.638 123.939 1.00 51.77 70 LEU D C 1
ATOM 3275 O O . LEU D 1 70 ? 81.794 104.540 124.915 1.00 51.77 70 LEU D O 1
ATOM 3280 N N . GLY D 1 71 ? 83.051 103.566 123.336 1.00 53.32 71 GLY D N 1
ATOM 3281 C CA . GLY D 1 71 ? 82.799 102.246 123.878 1.00 53.32 71 GLY D CA 1
ATOM 3282 C C . GLY D 1 71 ? 83.702 101.901 125.041 1.00 53.32 71 GLY D C 1
ATOM 3283 O O . GLY D 1 71 ? 83.285 101.221 125.981 1.00 53.32 71 GLY D O 1
ATOM 3284 N N . GLY D 1 72 ? 84.952 102.360 124.983 1.00 54.55 72 GLY D N 1
ATOM 3285 C CA . GLY D 1 72 ? 85.881 102.085 126.063 1.00 54.55 72 GLY D CA 1
ATOM 3286 C C . GLY D 1 72 ? 85.504 102.780 127.354 1.00 54.55 72 GLY D C 1
ATOM 3287 O O . GLY D 1 72 ? 85.562 102.180 128.429 1.00 54.55 72 GLY D O 1
ATOM 3288 N N . PHE D 1 73 ? 85.102 104.047 127.272 1.00 56.42 73 PHE D N 1
ATOM 3289 C CA . PHE D 1 73 ? 84.761 104.743 128.508 1.00 56.42 73 PHE D CA 1
ATOM 3290 C C . PHE D 1 73 ? 83.442 104.281 129.108 1.00 56.42 73 PHE D C 1
ATOM 3291 O O . PHE D 1 73 ? 83.092 104.735 130.199 1.00 56.42 73 PHE D O 1
ATOM 3299 N N . LEU D 1 74 ? 82.705 103.410 128.430 1.00 57.86 74 LEU D N 1
ATOM 3300 C CA . LEU D 1 74 ? 81.528 102.769 128.996 1.00 57.86 74 LEU D CA 1
ATOM 3301 C C . LEU D 1 74 ? 81.867 101.450 129.677 1.00 57.86 74 LEU D C 1
ATOM 3302 O O . LEU D 1 74 ? 80.967 100.762 130.166 1.00 57.86 74 LEU D O 1
ATOM 3307 N N . GLY D 1 75 ? 83.144 101.090 129.738 1.00 60.98 75 GLY D N 1
ATOM 3308 C CA . GLY D 1 75 ? 83.538 99.827 130.323 1.00 60.98 75 GLY D CA 1
ATOM 3309 C C . GLY D 1 75 ? 83.989 99.905 131.766 1.00 60.98 75 GLY D C 1
ATOM 3310 O O . GLY D 1 75 ? 83.847 98.929 132.504 1.00 60.98 75 GLY D O 1
ATOM 3311 N N . ASN D 1 76 ? 84.532 101.049 132.189 1.00 63.19 76 ASN D N 1
ATOM 3312 C CA . ASN D 1 76 ? 85.028 101.160 133.555 1.00 63.19 76 ASN D CA 1
ATOM 3313 C C . ASN D 1 76 ? 83.931 101.003 134.595 1.00 63.19 76 ASN D C 1
ATOM 3314 O O . ASN D 1 76 ? 84.223 100.623 135.733 1.00 63.19 76 ASN D O 1
ATOM 3319 N N . THR D 1 77 ? 82.681 101.270 134.239 1.00 67.27 77 THR D N 1
ATOM 3320 C CA . THR D 1 77 ? 81.631 101.381 135.239 1.00 67.27 77 THR D CA 1
ATOM 3321 C C . THR D 1 77 ? 81.102 100.037 135.726 1.00 67.27 77 THR D C 1
ATOM 3322 O O . THR D 1 77 ? 80.146 100.022 136.508 1.00 67.27 77 THR D O 1
ATOM 3326 N N . VAL D 1 78 ? 81.675 98.917 135.294 1.00 68.39 78 VAL D N 1
ATOM 3327 C CA . VAL D 1 78 ? 81.273 97.605 135.789 1.00 68.39 78 VAL D CA 1
ATOM 3328 C C . VAL D 1 78 ? 82.465 96.931 136.452 1.00 68.39 78 VAL D C 1
ATOM 3329 O O . VAL D 1 78 ? 83.616 97.108 136.040 1.00 68.39 78 VAL D O 1
ATOM 3333 N N . GLY D 1 79 ? 82.182 96.173 137.506 1.00 74.51 79 GLY D N 1
ATOM 3334 C CA . GLY D 1 79 ? 83.184 95.334 138.137 1.00 74.51 79 GLY D CA 1
ATOM 3335 C C . GLY D 1 79 ? 84.276 96.122 138.840 1.00 74.51 79 GLY D C 1
ATOM 3336 O O . GLY D 1 79 ? 84.260 97.347 138.927 1.00 74.51 79 GLY D O 1
ATOM 3337 N N . GLY D 1 80 ? 85.253 95.377 139.349 1.00 77.22 80 GLY D N 1
ATOM 3338 C CA . GLY D 1 80 ? 86.406 95.976 139.994 1.00 77.22 80 GLY D CA 1
ATOM 3339 C C . GLY D 1 80 ? 87.507 94.956 140.157 1.00 77.22 80 GLY D C 1
ATOM 3340 O O . GLY D 1 80 ? 87.248 93.754 140.247 1.00 77.22 80 GLY D O 1
ATOM 3341 N N . GLY D 1 81 ? 88.738 95.438 140.196 1.00 72.81 81 GLY D N 1
ATOM 3342 C CA . GLY D 1 81 ? 89.895 94.570 140.342 1.00 72.81 81 GLY D CA 1
ATOM 3343 C C . GLY D 1 81 ? 90.580 94.328 139.004 1.00 72.81 81 GLY D C 1
ATOM 3344 O O . GLY D 1 81 ? 90.927 95.272 138.300 1.00 72.81 81 GLY D O 1
ATOM 3345 N N . THR D 1 82 ? 90.789 93.056 138.669 1.00 70.70 82 THR D N 1
ATOM 3346 C CA . THR D 1 82 ? 91.291 92.672 137.357 1.00 70.70 82 THR D CA 1
ATOM 3347 C C . THR D 1 82 ? 90.178 92.295 136.394 1.00 70.70 82 THR D C 1
ATOM 3348 O O . THR D 1 82 ? 90.461 91.972 135.238 1.00 70.70 82 THR D O 1
ATOM 3352 N N . GLY D 1 83 ? 88.931 92.312 136.842 1.00 68.37 83 GLY D N 1
ATOM 3353 C CA . GLY D 1 83 ? 87.799 92.119 135.969 1.00 68.37 83 GLY D CA 1
ATOM 3354 C C . GLY D 1 83 ? 87.276 93.380 135.327 1.00 68.37 83 GLY D C 1
ATOM 3355 O O . GLY D 1 83 ? 86.316 93.321 134.556 1.00 68.37 83 GLY D O 1
ATOM 3356 N N . ARG D 1 84 ? 87.868 94.532 135.644 1.00 65.26 84 ARG D N 1
ATOM 3357 C CA . ARG D 1 84 ? 87.507 95.777 134.978 1.00 65.26 84 ARG D CA 1
ATOM 3358 C C . ARG D 1 84 ? 88.283 95.949 133.679 1.00 65.26 84 ARG D C 1
ATOM 3359 O O . ARG D 1 84 ? 87.738 96.439 132.680 1.00 65.26 84 ARG D O 1
ATOM 3367 N N . SER D 1 85 ? 89.554 95.547 133.680 1.00 61.01 85 SER D N 1
ATOM 3368 C CA . SER D 1 85 ? 90.371 95.660 132.479 1.00 61.01 85 SER D CA 1
ATOM 3369 C C . SER D 1 85 ? 89.790 94.835 131.341 1.00 61.01 85 SER D C 1
ATOM 3370 O O . SER D 1 85 ? 89.765 95.282 130.189 1.00 61.01 85 SER D O 1
ATOM 3373 N N . LEU D 1 86 ? 89.313 93.628 131.642 1.00 58.16 86 LEU D N 1
ATOM 3374 C CA . LEU D 1 86 ? 88.698 92.807 130.607 1.00 58.16 86 LEU D CA 1
ATOM 3375 C C . LEU D 1 86 ? 87.471 93.491 130.022 1.00 58.16 86 LEU D C 1
ATOM 3376 O O . LEU D 1 86 ? 87.266 93.480 128.801 1.00 58.16 86 LEU D O 1
ATOM 3381 N N . ALA D 1 87 ? 86.648 94.103 130.875 1.00 56.35 87 ALA D N 1
ATOM 3382 C CA . ALA D 1 87 ? 85.446 94.770 130.389 1.00 56.35 87 ALA D CA 1
ATOM 3383 C C . ALA D 1 87 ? 85.788 95.943 129.483 1.00 56.35 87 ALA D C 1
ATOM 3384 O O . ALA D 1 87 ? 85.192 96.099 128.409 1.00 56.35 87 ALA D O 1
ATOM 3386 N N . THR D 1 88 ? 86.749 96.779 129.886 1.00 54.41 88 THR D N 1
ATOM 3387 C CA . THR D 1 88 ? 87.092 97.914 129.034 1.00 54.41 88 THR D CA 1
ATOM 3388 C C . THR D 1 88 ? 87.720 97.451 127.721 1.00 54.41 88 THR D C 1
ATOM 3389 O O . THR D 1 88 ? 87.427 98.014 126.656 1.00 54.41 88 THR D O 1
ATOM 3393 N N . ALA D 1 89 ? 88.546 96.400 127.759 1.00 51.42 89 ALA D N 1
ATOM 3394 C CA . ALA D 1 89 ? 89.153 95.904 126.529 1.00 51.42 89 ALA D CA 1
ATOM 3395 C C . ALA D 1 89 ? 88.107 95.354 125.570 1.00 51.42 89 ALA D C 1
ATOM 3396 O O . ALA D 1 89 ? 88.193 95.581 124.360 1.00 51.42 89 ALA D O 1
ATOM 3398 N N . ALA D 1 90 ? 87.115 94.622 126.082 1.00 50.30 90 ALA D N 1
ATOM 3399 C CA . ALA D 1 90 ? 86.062 94.117 125.205 1.00 50.30 90 ALA D CA 1
ATOM 3400 C C . ALA D 1 90 ? 85.226 95.253 124.627 1.00 50.30 90 ALA D C 1
ATOM 3401 O O . ALA D 1 90 ? 84.924 95.265 123.422 1.00 50.30 90 ALA D O 1
ATOM 3403 N N . GLY D 1 91 ? 84.847 96.216 125.470 1.00 49.66 91 GLY D N 1
ATOM 3404 C CA . GLY D 1 91 ? 84.048 97.327 124.994 1.00 49.66 91 GLY D CA 1
ATOM 3405 C C . GLY D 1 91 ? 84.739 98.133 123.916 1.00 49.66 91 GLY D C 1
ATOM 3406 O O . GLY D 1 91 ? 84.086 98.624 122.991 1.00 49.66 91 GLY D O 1
ATOM 3407 N N . ALA D 1 92 ? 86.066 98.264 124.002 1.00 50.46 92 ALA D N 1
ATOM 3408 C CA . ALA D 1 92 ? 86.787 99.048 123.003 1.00 50.46 92 ALA D CA 1
ATOM 3409 C C . ALA D 1 92 ? 86.539 98.523 121.591 1.00 50.46 92 ALA D C 1
ATOM 3410 O O . ALA D 1 92 ? 86.108 99.273 120.711 1.00 50.46 92 ALA D O 1
ATOM 3412 N N . VAL D 1 93 ? 86.767 97.227 121.356 1.00 49.59 93 VAL D N 1
ATOM 3413 C CA . VAL D 1 93 ? 86.606 96.701 120.000 1.00 49.59 93 VAL D CA 1
ATOM 3414 C C . VAL D 1 93 ? 85.129 96.587 119.632 1.00 49.59 93 VAL D C 1
ATOM 3415 O O . VAL D 1 93 ? 84.740 96.836 118.476 1.00 49.59 93 VAL D O 1
ATOM 3419 N N . ALA D 1 94 ? 84.276 96.216 120.595 1.00 53.12 94 ALA D N 1
ATOM 3420 C CA . ALA D 1 94 ? 82.865 96.095 120.257 1.00 53.12 94 ALA D CA 1
ATOM 3421 C C . ALA D 1 94 ? 82.221 97.439 119.957 1.00 53.12 94 ALA D C 1
ATOM 3422 O O . ALA D 1 94 ? 81.115 97.464 119.411 1.00 53.12 94 ALA D O 1
ATOM 3424 N N . GLY D 1 95 ? 82.870 98.546 120.307 1.00 53.03 95 GLY D N 1
ATOM 3425 C CA . GLY D 1 95 ? 82.409 99.842 119.853 1.00 53.03 95 GLY D CA 1
ATOM 3426 C C . GLY D 1 95 ? 83.139 100.284 118.603 1.00 53.03 95 GLY D C 1
ATOM 3427 O O . GLY D 1 95 ? 82.596 101.027 117.776 1.00 53.03 95 GLY D O 1
ATOM 3428 N N . GLY D 1 96 ? 84.379 99.817 118.453 1.00 53.34 96 GLY D N 1
ATOM 3429 C CA . GLY D 1 96 ? 85.155 100.176 117.279 1.00 53.34 96 GLY D CA 1
ATOM 3430 C C . GLY D 1 96 ? 84.508 99.716 115.989 1.00 53.34 96 GLY D C 1
ATOM 3431 O O . GLY D 1 96 ? 84.430 100.471 115.019 1.00 53.34 96 GLY D O 1
ATOM 3432 N N . VAL D 1 97 ? 84.033 98.470 115.958 1.00 56.51 97 VAL D N 1
ATOM 3433 C CA . VAL D 1 97 ? 83.407 98.012 114.713 1.00 56.51 97 VAL D CA 1
ATOM 3434 C C . VAL D 1 97 ? 82.079 98.732 114.463 1.00 56.51 97 VAL D C 1
ATOM 3435 O O . VAL D 1 97 ? 81.737 99.039 113.311 1.00 56.51 97 VAL D O 1
ATOM 3439 N N . ALA D 1 98 ? 81.316 99.034 115.516 1.00 53.71 98 ALA D N 1
ATOM 3440 C CA . ALA D 1 98 ? 80.060 99.751 115.318 1.00 53.71 98 ALA D CA 1
ATOM 3441 C C . ALA D 1 98 ? 80.296 101.170 114.824 1.00 53.71 98 ALA D C 1
ATOM 3442 O O . ALA D 1 98 ? 79.427 101.750 114.159 1.00 53.71 98 ALA D O 1
ATOM 3444 N N . GLY D 1 99 ? 81.457 101.747 115.136 1.00 55.65 99 GLY D N 1
ATOM 3445 C CA . GLY D 1 99 ? 81.773 103.062 114.601 1.00 55.65 99 GLY D CA 1
ATOM 3446 C C . GLY D 1 99 ? 81.795 103.081 113.085 1.00 55.65 99 GLY D C 1
ATOM 3447 O O . GLY D 1 99 ? 81.179 103.941 112.451 1.00 55.65 99 GLY D O 1
ATOM 3448 N N . GLN D 1 100 ? 82.496 102.118 112.481 1.00 58.00 100 GLN D N 1
ATOM 3449 C CA . GLN D 1 100 ? 82.477 101.991 111.029 1.00 58.00 100 GLN D CA 1
ATOM 3450 C C . GLN D 1 100 ? 81.112 101.557 110.528 1.00 58.00 100 GLN D C 1
ATOM 3451 O O . GLN D 1 100 ? 80.750 101.855 109.387 1.00 58.00 100 GLN D O 1
ATOM 3457 N N . GLY D 1 101 ? 80.353 100.838 111.350 1.00 56.26 101 GLY D N 1
ATOM 3458 C CA . GLY D 1 101 ? 79.002 100.485 110.949 1.00 56.26 101 GLY D CA 1
ATOM 3459 C C . GLY D 1 101 ? 78.113 101.698 110.754 1.00 56.26 101 GLY D C 1
ATOM 3460 O O . GLY D 1 101 ? 77.298 101.739 109.831 1.00 56.26 101 GLY D O 1
ATOM 3461 N N . VAL D 1 102 ? 78.251 102.697 111.622 1.00 55.66 102 VAL D N 1
ATOM 3462 C CA . VAL D 1 102 ? 77.377 103.867 111.549 1.00 55.66 102 VAL D CA 1
ATOM 3463 C C . VAL D 1 102 ? 77.931 104.965 110.643 1.00 55.66 102 VAL D C 1
ATOM 3464 O O . VAL D 1 102 ? 77.162 105.636 109.950 1.00 55.66 102 VAL D O 1
ATOM 3468 N N . GLN D 1 103 ? 79.251 105.157 110.606 1.00 58.96 103 GLN D N 1
ATOM 3469 C CA . GLN D 1 103 ? 79.818 106.278 109.863 1.00 58.96 103 GLN D CA 1
ATOM 3470 C C . GLN D 1 103 ? 79.671 106.124 108.354 1.00 58.96 103 GLN D C 1
ATOM 3471 O O . GLN D 1 103 ? 79.875 107.100 107.630 1.00 58.96 103 GLN D O 1
ATOM 3477 N N . SER D 1 104 ? 79.292 104.944 107.866 1.00 58.92 104 SER D N 1
ATOM 3478 C CA . SER D 1 104 ? 79.087 104.701 106.444 1.00 58.92 104 SER D CA 1
ATOM 3479 C C . SER D 1 104 ? 77.627 104.417 106.118 1.00 58.92 104 SER D C 1
ATOM 3480 O O . SER D 1 104 ? 77.326 103.693 105.169 1.00 58.92 104 SER D O 1
ATOM 3483 N N . ALA D 1 105 ? 76.712 104.962 106.913 1.00 59.01 105 ALA D N 1
ATOM 3484 C CA . ALA D 1 105 ? 75.297 104.946 106.589 1.00 59.01 105 ALA D CA 1
ATOM 3485 C C . ALA D 1 105 ? 74.676 106.328 106.678 1.00 59.01 105 ALA D C 1
ATOM 3486 O O . ALA D 1 105 ? 73.466 106.460 106.474 1.00 59.01 105 ALA D O 1
ATOM 3488 N N . MET D 1 106 ? 75.465 107.356 106.983 1.00 63.53 106 MET D N 1
ATOM 3489 C CA . MET D 1 106 ? 75.017 108.738 106.938 1.00 63.53 106 MET D CA 1
ATOM 3490 C C . MET D 1 106 ? 75.589 109.485 105.741 1.00 63.53 106 MET D C 1
ATOM 3491 O O . MET D 1 106 ? 75.485 110.713 105.680 1.00 63.53 106 MET D O 1
ATOM 3496 N N . ASN D 1 107 ? 76.203 108.777 104.796 1.00 57.36 107 ASN D N 1
ATOM 3497 C CA . ASN D 1 107 ? 76.738 109.395 103.591 1.00 57.36 107 ASN D CA 1
ATOM 3498 C C . ASN D 1 107 ? 76.085 108.789 102.358 1.00 57.36 107 ASN D C 1
ATOM 3499 O O . ASN D 1 107 ? 76.771 108.454 101.391 1.00 57.36 107 ASN D O 1
ATOM 3504 N N . LYS D 1 108 ? 74.764 108.640 102.382 1.00 55.26 108 LYS D N 1
ATOM 3505 C CA . LYS D 1 108 ? 74.032 107.931 101.340 1.00 55.26 108 LYS D CA 1
ATOM 3506 C C . LYS D 1 108 ? 72.839 108.769 100.907 1.00 55.26 108 LYS D C 1
ATOM 3507 O O . LYS D 1 108 ? 71.906 108.965 101.689 1.00 55.26 108 LYS D O 1
ATOM 3513 N N . THR D 1 109 ? 72.860 109.244 99.665 1.00 54.62 109 THR D N 1
ATOM 3514 C CA . THR D 1 109 ? 71.816 110.106 99.127 1.00 54.62 109 THR D CA 1
ATOM 3515 C C . THR D 1 109 ? 71.141 109.424 97.945 1.00 54.62 109 THR D C 1
ATOM 3516 O O . THR D 1 109 ? 71.559 108.356 97.497 1.00 54.62 109 THR D O 1
ATOM 3520 N N . GLN D 1 110 ? 70.093 110.056 97.423 1.00 56.98 110 GLN D N 1
ATOM 3521 C CA . GLN D 1 110 ? 69.318 109.506 96.319 1.00 56.98 110 GLN D CA 1
ATOM 3522 C C . GLN D 1 110 ? 69.390 110.433 95.116 1.00 56.98 110 GLN D C 1
ATOM 3523 O O . GLN D 1 110 ? 69.188 111.642 95.251 1.00 56.98 110 GLN D O 1
ATOM 3529 N N . GLY D 1 111 ? 69.662 109.865 93.944 1.00 53.69 111 GLY D N 1
ATOM 3530 C CA . GLY D 1 111 ? 69.750 110.637 92.718 1.00 53.69 111 GLY D CA 1
ATOM 3531 C C . GLY D 1 111 ? 69.054 109.979 91.544 1.00 53.69 111 GLY D C 1
ATOM 3532 O O . GLY D 1 111 ? 68.339 108.991 91.723 1.00 53.69 111 GLY D O 1
ATOM 3533 N N . VAL D 1 112 ? 69.249 110.515 90.338 1.00 55.00 112 VAL D N 1
ATOM 3534 C CA . VAL D 1 112 ? 68.634 109.982 89.132 1.00 55.00 112 VAL D CA 1
ATOM 3535 C C . VAL D 1 112 ? 69.712 109.744 88.086 1.00 55.00 112 VAL D C 1
ATOM 3536 O O . VAL D 1 112 ? 70.803 110.317 88.140 1.00 55.00 112 VAL D O 1
ATOM 3540 N N . GLU D 1 113 ? 69.393 108.879 87.126 1.00 59.05 113 GLU D N 1
ATOM 3541 C CA . GLU D 1 113 ? 70.251 108.618 85.980 1.00 59.05 113 GLU D CA 1
ATOM 3542 C C . GLU D 1 113 ? 69.488 108.946 84.708 1.00 59.05 113 GLU D C 1
ATOM 3543 O O . GLU D 1 113 ? 68.376 108.448 84.502 1.00 59.05 113 GLU D O 1
ATOM 3549 N N . LEU D 1 114 ? 70.096 109.765 83.854 1.00 63.43 114 LEU D N 1
ATOM 3550 C CA . LEU D 1 114 ? 69.451 110.327 82.676 1.00 63.43 114 LEU D CA 1
ATOM 3551 C C . LEU D 1 114 ? 70.182 109.877 81.423 1.00 63.43 114 LEU D C 1
ATOM 3552 O O . LEU D 1 114 ? 71.412 109.883 81.392 1.00 63.43 114 LEU D O 1
ATOM 3557 N N . GLU D 1 115 ? 69.430 109.529 80.375 1.00 73.16 115 GLU D N 1
ATOM 3558 C CA . GLU D 1 115 ? 69.993 109.210 79.063 1.00 73.16 115 GLU D CA 1
ATOM 3559 C C . GLU D 1 115 ? 69.579 110.306 78.084 1.00 73.16 115 GLU D C 1
ATOM 3560 O O . GLU D 1 115 ? 68.405 110.402 77.710 1.00 73.16 115 GLU D O 1
ATOM 3566 N N . ILE D 1 116 ? 70.538 111.129 77.670 1.00 70.29 116 ILE D N 1
ATOM 3567 C CA . ILE D 1 116 ? 70.276 112.266 76.795 1.00 70.29 116 ILE D CA 1
ATOM 3568 C C . ILE D 1 116 ? 70.881 111.998 75.425 1.00 70.29 116 ILE D C 1
ATOM 3569 O O . ILE D 1 116 ? 72.016 111.521 75.312 1.00 70.29 116 ILE D O 1
ATOM 3574 N N . ARG D 1 117 ? 70.104 112.281 74.384 1.00 76.70 117 ARG D N 1
ATOM 3575 C CA . ARG D 1 117 ? 70.533 112.166 72.997 1.00 76.70 117 ARG D CA 1
ATOM 3576 C C . ARG D 1 117 ? 70.751 113.567 72.446 1.00 76.70 117 ARG D C 1
ATOM 3577 O O . ARG D 1 117 ? 69.817 114.374 72.417 1.00 76.70 117 ARG D O 1
ATOM 3585 N N . LYS D 1 118 ? 71.971 113.851 72.004 1.00 79.25 118 LYS D N 1
ATOM 3586 C CA . LYS D 1 118 ? 72.302 115.187 71.542 1.00 79.25 118 LYS D CA 1
ATOM 3587 C C . LYS D 1 118 ? 71.802 115.399 70.114 1.00 79.25 118 LYS D C 1
ATOM 3588 O O . LYS D 1 118 ? 71.377 114.467 69.430 1.00 79.25 118 LYS D O 1
ATOM 3594 N N . ASP D 1 119 ? 71.842 116.655 69.664 1.00 86.44 119 ASP D N 1
ATOM 3595 C CA . ASP D 1 119 ? 71.457 116.982 68.296 1.00 86.44 119 ASP D CA 1
ATOM 3596 C C . ASP D 1 119 ? 72.507 116.585 67.269 1.00 86.44 119 ASP D C 1
ATOM 3597 O O . ASP D 1 119 ? 72.215 116.608 66.067 1.00 86.44 119 ASP D O 1
ATOM 3602 N N . ASP D 1 120 ? 73.714 116.243 67.714 1.00 89.39 120 ASP D N 1
ATOM 3603 C CA . ASP D 1 120 ? 74.708 115.669 66.815 1.00 89.39 120 ASP D CA 1
ATOM 3604 C C . ASP D 1 120 ? 74.230 114.338 66.247 1.00 89.39 120 ASP D C 1
ATOM 3605 O O . ASP D 1 120 ? 74.375 114.076 65.048 1.00 89.39 120 ASP D O 1
ATOM 3610 N N . GLY D 1 121 ? 73.647 113.492 67.093 1.00 85.28 121 GLY D N 1
ATOM 3611 C CA . GLY D 1 121 ? 73.225 112.160 66.711 1.00 85.28 121 GLY D CA 1
ATOM 3612 C C . GLY D 1 121 ? 73.900 111.139 67.598 1.00 85.28 121 GLY D C 1
ATOM 3613 O O . GLY D 1 121 ? 73.832 109.932 67.356 1.00 85.28 121 GLY D O 1
ATOM 3614 N N . ASN D 1 122 ? 74.573 111.635 68.628 1.00 81.66 122 ASN D N 1
ATOM 3615 C CA . ASN D 1 122 ? 75.330 110.825 69.564 1.00 81.66 122 ASN D CA 1
ATOM 3616 C C . ASN D 1 122 ? 74.592 110.762 70.893 1.00 81.66 122 ASN D C 1
ATOM 3617 O O . ASN D 1 122 ? 73.918 111.715 71.292 1.00 81.66 122 ASN D O 1
ATOM 3622 N N . THR D 1 123 ? 74.717 109.624 71.570 1.00 72.51 123 THR D N 1
ATOM 3623 C CA . THR D 1 123 ? 73.974 109.337 72.788 1.00 72.51 123 THR D CA 1
ATOM 3624 C C . THR D 1 123 ? 74.922 109.194 73.971 1.00 72.51 123 THR D C 1
ATOM 3625 O O . THR D 1 123 ? 75.997 108.600 73.845 1.00 72.51 123 THR D O 1
ATOM 3629 N N . ILE D 1 124 ? 74.525 109.751 75.118 1.00 67.25 124 ILE D N 1
ATOM 3630 C CA . ILE D 1 124 ? 75.271 109.631 76.366 1.00 67.25 124 ILE D CA 1
ATOM 3631 C C . ILE D 1 124 ? 74.282 109.521 77.519 1.00 67.25 124 ILE D C 1
ATOM 3632 O O . ILE D 1 124 ? 73.080 109.740 77.358 1.00 67.25 124 ILE D O 1
ATOM 3637 N N . MET D 1 125 ? 74.801 109.175 78.699 1.00 64.26 125 MET D N 1
ATOM 3638 C CA . MET D 1 125 ? 74.011 109.234 79.921 1.00 64.26 125 MET D CA 1
ATOM 3639 C C . MET D 1 125 ? 74.856 109.792 81.057 1.00 64.26 125 MET D C 1
ATOM 3640 O O . MET D 1 125 ? 76.073 109.601 81.098 1.00 64.26 125 MET D O 1
ATOM 3645 N N . VAL D 1 126 ? 74.186 110.479 81.988 1.00 58.51 126 VAL D N 1
ATOM 3646 C CA . VAL D 1 126 ? 74.826 111.158 83.111 1.00 58.51 126 VAL D CA 1
ATOM 3647 C C . VAL D 1 126 ? 73.977 110.955 84.360 1.00 58.51 126 VAL D C 1
ATOM 3648 O O . VAL D 1 126 ? 72.750 110.846 84.288 1.00 58.51 126 VAL D O 1
ATOM 3652 N N . VAL D 1 127 ? 74.641 110.904 85.517 1.00 56.91 127 VAL D N 1
ATOM 3653 C CA . VAL D 1 127 ? 73.999 110.618 86.796 1.00 56.91 127 VAL D CA 1
ATOM 3654 C C . VAL D 1 127 ? 74.166 111.820 87.717 1.00 56.91 127 VAL D C 1
ATOM 3655 O O . VAL D 1 127 ? 75.245 112.419 87.781 1.00 56.91 127 VAL D O 1
ATOM 3659 N N . GLN D 1 128 ? 73.099 112.172 88.433 1.00 56.04 128 GLN D N 1
ATOM 3660 C CA . GLN D 1 128 ? 73.060 113.455 89.119 1.00 56.04 128 GLN D CA 1
ATOM 3661 C C . GLN D 1 128 ? 72.086 113.379 90.287 1.00 56.04 128 GLN D C 1
ATOM 3662 O O . GLN D 1 128 ? 71.086 112.662 90.225 1.00 56.04 128 GLN D O 1
ATOM 3668 N N . LYS D 1 129 ? 72.382 114.137 91.343 1.00 57.35 129 LYS D N 1
ATOM 3669 C CA . LYS D 1 129 ? 71.620 114.046 92.583 1.00 57.35 129 LYS D CA 1
ATOM 3670 C C . LYS D 1 129 ? 70.231 114.656 92.438 1.00 57.35 129 LYS D C 1
ATOM 3671 O O . LYS D 1 129 ? 70.044 115.664 91.756 1.00 57.35 129 LYS D O 1
ATOM 3677 N N . GLN D 1 130 ? 69.254 114.037 93.096 1.00 66.19 130 GLN D N 1
ATOM 3678 C CA . GLN D 1 130 ? 67.888 114.539 93.071 1.00 66.19 130 GLN D CA 1
ATOM 3679 C C . GLN D 1 130 ? 67.793 115.871 93.799 1.00 66.19 130 GLN D C 1
ATOM 3680 O O . GLN D 1 130 ? 68.362 116.048 94.878 1.00 66.19 130 GLN D O 1
ATOM 3686 N N . GLY D 1 131 ? 67.058 116.807 93.206 1.00 76.75 131 GLY D N 1
ATOM 3687 C CA . GLY D 1 131 ? 66.880 118.120 93.796 1.00 76.75 131 GLY D CA 1
ATOM 3688 C C . GLY D 1 131 ? 65.430 118.459 94.074 1.00 76.75 131 GLY D C 1
ATOM 3689 O O . GLY D 1 131 ? 64.758 117.756 94.832 1.00 76.75 131 GLY D O 1
ATOM 3690 N N . ASN D 1 132 ? 64.935 119.542 93.470 1.00 85.55 132 ASN D N 1
ATOM 3691 C CA . ASN D 1 132 ? 63.544 119.945 93.627 1.00 85.55 132 ASN D CA 1
ATOM 3692 C C . ASN D 1 132 ? 62.836 120.144 92.292 1.00 85.55 132 ASN D C 1
ATOM 3693 O O . ASN D 1 132 ? 61.717 120.670 92.270 1.00 85.55 132 ASN D O 1
ATOM 3698 N N . THR D 1 133 ? 63.456 119.745 91.186 1.00 83.49 133 THR D N 1
ATOM 3699 C CA . THR D 1 133 ? 62.837 119.760 89.869 1.00 83.49 133 THR D CA 1
ATOM 3700 C C . THR D 1 133 ? 62.676 118.331 89.377 1.00 83.49 133 THR D C 1
ATOM 3701 O O . THR D 1 133 ? 63.550 117.488 89.598 1.00 83.49 133 THR D O 1
ATOM 3705 N N . ARG D 1 134 ? 61.559 118.062 88.714 1.00 80.85 134 ARG D N 1
ATOM 3706 C CA . ARG D 1 134 ? 61.238 116.726 88.234 1.00 80.85 134 ARG D CA 1
ATOM 3707 C C . ARG D 1 134 ? 61.538 116.628 86.745 1.00 80.85 134 ARG D C 1
ATOM 3708 O O . ARG D 1 134 ? 61.045 117.438 85.953 1.00 80.85 134 ARG D O 1
ATOM 3716 N N . PHE D 1 135 ? 62.345 115.641 86.369 1.00 71.92 135 PHE D N 1
ATOM 3717 C CA . PHE D 1 135 ? 62.623 115.362 84.969 1.00 71.92 135 PHE D CA 1
ATOM 3718 C C . PHE D 1 135 ? 61.615 114.358 84.429 1.00 71.92 135 PHE D C 1
ATOM 3719 O O . PHE D 1 135 ? 61.217 113.422 85.126 1.00 71.92 135 PHE D O 1
ATOM 3727 N N . SER D 1 136 ? 61.204 114.557 83.186 1.00 75.38 136 SER D N 1
ATOM 3728 C CA . SER D 1 136 ? 60.178 113.757 82.541 1.00 75.38 136 SER D CA 1
ATOM 3729 C C . SER D 1 136 ? 60.691 113.260 81.199 1.00 75.38 136 SER D C 1
ATOM 3730 O O . SER D 1 136 ? 61.618 113.843 80.629 1.00 75.38 136 SER D O 1
ATOM 3733 N N . PRO D 1 137 ? 60.119 112.176 80.673 1.00 78.44 137 PRO D N 1
ATOM 3734 C CA . PRO D 1 137 ? 60.514 111.701 79.339 1.00 78.44 137 PRO D CA 1
ATOM 3735 C C . PRO D 1 137 ? 59.952 112.608 78.256 1.00 78.44 137 PRO D C 1
ATOM 3736 O O . PRO D 1 137 ? 58.736 112.704 78.068 1.00 78.44 137 PRO D O 1
ATOM 3740 N N . GLY D 1 138 ? 60.846 113.288 77.543 1.00 77.50 138 GLY D N 1
ATOM 3741 C CA . GLY D 1 138 ? 60.461 114.227 76.508 1.00 77.50 138 GLY D CA 1
ATOM 3742 C C . GLY D 1 138 ? 60.547 115.654 77.001 1.00 77.50 138 GLY D C 1
ATOM 3743 O O . GLY D 1 138 ? 59.616 116.156 77.636 1.00 77.50 138 GLY D O 1
ATOM 3744 N N . GLN D 1 139 ? 61.649 116.325 76.687 1.00 74.21 139 GLN D N 1
ATOM 3745 C CA . GLN D 1 139 ? 61.956 117.640 77.232 1.00 74.21 139 GLN D CA 1
ATOM 3746 C C . GLN D 1 139 ? 63.230 118.123 76.555 1.00 74.21 139 GLN D C 1
ATOM 3747 O O . GLN D 1 139 ? 63.928 117.353 75.891 1.00 74.21 139 GLN D O 1
ATOM 3753 N N . ARG D 1 140 ? 63.526 119.405 76.727 1.00 70.40 140 ARG D N 1
ATOM 3754 C CA . ARG D 1 140 ? 64.710 120.018 76.143 1.00 70.40 140 ARG D CA 1
ATOM 3755 C C . ARG D 1 140 ? 65.638 120.466 77.259 1.00 70.40 140 ARG D C 1
ATOM 3756 O O . ARG D 1 140 ? 65.210 121.168 78.179 1.00 70.40 140 ARG D O 1
ATOM 3764 N N . VAL D 1 141 ? 66.903 120.065 77.178 1.00 62.89 141 VAL D N 1
ATOM 3765 C CA . VAL D 1 141 ? 67.889 120.423 78.185 1.00 62.89 141 VAL D CA 1
ATOM 3766 C C . VAL D 1 141 ? 69.093 121.038 77.489 1.00 62.89 141 VAL D C 1
ATOM 3767 O O . VAL D 1 141 ? 69.345 120.803 76.306 1.00 62.89 141 VAL D O 1
ATOM 3771 N N . VAL D 1 142 ? 69.834 121.842 78.245 1.00 59.06 142 VAL D N 1
ATOM 3772 C CA . VAL D 1 142 ? 71.036 122.506 77.758 1.00 59.06 142 VAL D CA 1
ATOM 3773 C C . VAL D 1 142 ? 72.211 122.056 78.615 1.00 59.06 142 VAL D C 1
ATOM 3774 O O . VAL D 1 142 ? 72.157 122.127 79.848 1.00 59.06 142 VAL D O 1
ATOM 3778 N N . LEU D 1 143 ? 73.255 121.558 77.967 1.00 58.61 143 LEU D N 1
ATOM 3779 C CA . LEU D 1 143 ? 74.413 121.019 78.663 1.00 58.61 143 LEU D CA 1
ATOM 3780 C C . LEU D 1 143 ? 75.486 122.090 78.773 1.00 58.61 143 LEU D C 1
ATOM 3781 O O . LEU D 1 143 ? 75.958 122.603 77.756 1.00 58.61 143 LEU D O 1
ATOM 3786 N N . ALA D 1 144 ? 75.884 122.414 79.996 1.00 54.71 144 ALA D N 1
ATOM 3787 C CA . ALA D 1 144 ? 77.015 123.298 80.232 1.00 54.71 144 ALA D CA 1
ATOM 3788 C C . ALA D 1 144 ? 78.220 122.429 80.541 1.00 54.71 144 ALA D C 1
ATOM 3789 O O . ALA D 1 144 ? 78.228 121.712 81.545 1.00 54.71 144 ALA D O 1
ATOM 3791 N N . SER D 1 145 ? 79.236 122.495 79.691 1.00 62.02 145 SER D N 1
ATOM 3792 C CA . SER D 1 145 ? 80.293 121.501 79.700 1.00 62.02 145 SER D CA 1
ATOM 3793 C C . SER D 1 145 ? 81.661 122.145 79.830 1.00 62.02 145 SER D C 1
ATOM 3794 O O . SER D 1 145 ? 81.867 123.305 79.469 1.00 62.02 145 SER D O 1
ATOM 3797 N N . ASN D 1 146 ? 82.594 121.360 80.352 1.00 67.74 146 ASN D N 1
ATOM 3798 C CA . ASN D 1 146 ? 84.006 121.703 80.413 1.00 67.74 146 ASN D CA 1
ATOM 3799 C C . ASN D 1 146 ? 84.770 120.455 79.993 1.00 67.74 146 ASN D C 1
ATOM 3800 O O . ASN D 1 146 ? 84.164 119.516 79.469 1.00 67.74 146 ASN D O 1
ATOM 3805 N N . GLY D 1 147 ? 86.082 120.418 80.195 1.00 72.35 147 GLY D N 1
ATOM 3806 C CA . GLY D 1 147 ? 86.794 119.185 79.932 1.00 72.35 147 GLY D CA 1
ATOM 3807 C C . GLY D 1 147 ? 86.454 118.128 80.961 1.00 72.35 147 GLY D C 1
ATOM 3808 O O . GLY D 1 147 ? 86.905 118.203 82.107 1.00 72.35 147 GLY D O 1
ATOM 3809 N N . SER D 1 148 ? 85.662 117.133 80.555 1.00 72.99 148 SER D N 1
ATOM 3810 C CA . SER D 1 148 ? 85.235 116.035 81.427 1.00 72.99 148 SER D CA 1
ATOM 3811 C C . SER D 1 148 ? 84.494 116.541 82.668 1.00 72.99 148 SER D C 1
ATOM 3812 O O . SER D 1 148 ? 84.757 116.113 83.792 1.00 72.99 148 SER D O 1
ATOM 3815 N N . GLN D 1 149 ? 83.553 117.458 82.450 1.00 66.11 149 GLN D N 1
ATOM 3816 C CA . GLN D 1 149 ? 82.623 117.925 83.472 1.00 66.11 149 GLN D CA 1
ATOM 3817 C C . GLN D 1 149 ? 81.354 118.372 82.765 1.00 66.11 149 GLN D C 1
ATOM 3818 O O . GLN D 1 149 ? 81.428 119.014 81.717 1.00 66.11 149 GLN D O 1
ATOM 3824 N N . VAL D 1 150 ? 80.197 118.045 83.333 1.00 56.35 150 VAL D N 1
ATOM 3825 C CA . VAL D 1 150 ? 78.917 118.383 82.718 1.00 56.35 150 VAL D CA 1
ATOM 3826 C C . VAL D 1 150 ? 77.894 118.677 83.805 1.00 56.35 150 VAL D C 1
ATOM 3827 O O . VAL D 1 150 ? 77.864 118.006 84.840 1.00 56.35 150 VAL D O 1
ATOM 3831 N N . THR D 1 151 ? 77.063 119.693 83.574 1.00 55.07 151 THR D N 1
ATOM 3832 C CA . THR D 1 151 ? 75.886 119.963 84.388 1.00 55.07 151 THR D CA 1
ATOM 3833 C C . THR D 1 151 ? 74.678 120.045 83.471 1.00 55.07 151 THR D C 1
ATOM 3834 O O . THR D 1 151 ? 74.744 120.664 82.406 1.00 55.07 151 THR D O 1
ATOM 3838 N N . VAL D 1 152 ? 73.573 119.437 83.886 1.00 55.06 152 VAL D N 1
ATOM 3839 C CA . VAL D 1 152 ? 72.344 119.418 83.104 1.00 55.06 152 VAL D CA 1
ATOM 3840 C C . VAL D 1 152 ? 71.295 120.235 83.839 1.00 55.06 152 VAL D C 1
ATOM 3841 O O . VAL D 1 152 ? 71.072 120.035 85.038 1.00 55.06 152 VAL D O 1
ATOM 3845 N N . SER D 1 153 ? 70.654 121.149 83.125 1.00 60.83 153 SER D N 1
ATOM 3846 C CA . SER D 1 153 ? 69.645 122.027 83.688 1.00 60.83 153 SER D CA 1
ATOM 3847 C C . SER D 1 153 ? 68.457 122.081 82.749 1.00 60.83 153 SER D C 1
ATOM 3848 O O . SER D 1 153 ? 68.626 121.997 81.527 1.00 60.83 153 SER D O 1
ATOM 3851 N N . PRO D 1 154 ? 67.246 122.238 83.274 1.00 63.78 154 PRO D N 1
ATOM 3852 C CA . PRO D 1 154 ? 66.060 122.195 82.418 1.00 63.78 154 PRO D CA 1
ATOM 3853 C C . PRO D 1 154 ? 65.968 123.431 81.538 1.00 63.78 154 PRO D C 1
ATOM 3854 O O . PRO D 1 154 ? 66.773 124.359 81.625 1.00 63.78 154 PRO D O 1
ATOM 3858 N N . ARG D 1 155 ? 64.961 123.420 80.669 1.00 72.97 155 ARG D N 1
ATOM 3859 C CA . ARG D 1 155 ? 64.761 124.473 79.678 1.00 72.97 155 ARG D CA 1
ATOM 3860 C C . ARG D 1 155 ? 64.738 125.874 80.270 1.00 72.97 155 ARG D C 1
ATOM 3861 O O . ARG D 1 155 ? 65.354 126.789 79.724 1.00 72.97 155 ARG D O 1
ATOM 3869 N N . CYS E 1 18 ? 86.237 96.611 108.787 1.00 71.73 18 CYS E N 1
ATOM 3870 C CA . CYS E 1 18 ? 85.305 96.286 107.719 1.00 71.73 18 CYS E CA 1
ATOM 3871 C C . CYS E 1 18 ? 85.614 97.106 106.476 1.00 71.73 18 CYS E C 1
ATOM 3872 O O . CYS E 1 18 ? 86.170 98.198 106.566 1.00 71.73 18 CYS E O 1
ATOM 3875 N N . VAL E 1 19 ? 85.254 96.572 105.314 1.00 74.30 19 VAL E N 1
ATOM 3876 C CA . VAL E 1 19 ? 85.353 97.287 104.049 1.00 74.30 19 VAL E CA 1
ATOM 3877 C C . VAL E 1 19 ? 83.978 97.283 103.403 1.00 74.30 19 VAL E C 1
ATOM 3878 O O . VAL E 1 19 ? 83.336 96.231 103.305 1.00 74.30 19 VAL E O 1
ATOM 3882 N N . ASN E 1 20 ? 83.525 98.460 102.971 1.00 74.35 20 ASN E N 1
ATOM 3883 C CA . ASN E 1 20 ? 82.161 98.637 102.473 1.00 74.35 20 ASN E CA 1
ATOM 3884 C C . ASN E 1 20 ? 82.174 98.435 100.960 1.00 74.35 20 ASN E C 1
ATOM 3885 O O . ASN E 1 20 ? 82.222 99.378 100.169 1.00 74.35 20 ASN E O 1
ATOM 3890 N N . ASN E 1 21 ? 82.143 97.168 100.555 1.00 70.04 21 ASN E N 1
ATOM 3891 C CA . ASN E 1 21 ? 82.129 96.822 99.135 1.00 70.04 21 ASN E CA 1
ATOM 3892 C C . ASN E 1 21 ? 80.697 96.626 98.631 1.00 70.04 21 ASN E C 1
ATOM 3893 O O . ASN E 1 21 ? 80.328 95.603 98.060 1.00 70.04 21 ASN E O 1
ATOM 3898 N N . ASP E 1 22 ? 79.886 97.660 98.838 1.00 63.64 22 ASP E N 1
ATOM 3899 C CA . ASP E 1 22 ? 78.551 97.719 98.263 1.00 63.64 22 ASP E CA 1
ATOM 3900 C C . ASP E 1 22 ? 78.508 98.638 97.049 1.00 63.64 22 ASP E C 1
ATOM 3901 O O . ASP E 1 22 ? 77.470 98.743 96.393 1.00 63.64 22 ASP E O 1
ATOM 3906 N N . THR E 1 23 ? 79.614 99.300 96.732 1.00 58.16 23 THR E N 1
ATOM 3907 C CA . THR E 1 23 ? 79.720 100.078 95.510 1.00 58.16 23 THR E CA 1
ATOM 3908 C C . THR E 1 23 ? 80.066 99.220 94.304 1.00 58.16 23 THR E C 1
ATOM 3909 O O . THR E 1 23 ? 80.469 99.763 93.272 1.00 58.16 23 THR E O 1
ATOM 3913 N N . LEU E 1 24 ? 79.937 97.901 94.414 1.00 55.55 24 LEU E N 1
ATOM 3914 C CA . LEU E 1 24 ? 80.196 96.974 93.319 1.00 55.55 24 LEU E CA 1
ATOM 3915 C C . LEU E 1 24 ? 78.904 96.336 92.829 1.00 55.55 24 LEU E C 1
ATOM 3916 O O . LEU E 1 24 ? 78.884 95.178 92.417 1.00 55.55 24 LEU E O 1
ATOM 3921 N N . SER E 1 25 ? 77.812 97.082 92.879 1.00 51.57 25 SER E N 1
ATOM 3922 C CA . SER E 1 25 ? 76.523 96.624 92.393 1.00 51.57 25 SER E CA 1
ATOM 3923 C C . SER E 1 25 ? 76.123 97.440 91.169 1.00 51.57 25 SER E C 1
ATOM 3924 O O . SER E 1 25 ? 76.821 98.365 90.748 1.00 51.57 25 SER E O 1
ATOM 3927 N N . GLY E 1 26 ? 74.986 97.081 90.587 1.00 54.54 26 GLY E N 1
ATOM 3928 C CA . GLY E 1 26 ? 74.508 97.769 89.405 1.00 54.54 26 GLY E CA 1
ATOM 3929 C C . GLY E 1 26 ? 73.456 98.801 89.736 1.00 54.54 26 GLY E C 1
ATOM 3930 O O . GLY E 1 26 ? 72.687 99.226 88.869 1.00 54.54 26 GLY E O 1
ATOM 3931 N N . ASP E 1 27 ? 73.419 99.205 91.008 1.00 53.11 27 ASP E N 1
ATOM 3932 C CA . ASP E 1 27 ? 72.385 100.103 91.506 1.00 53.11 27 ASP E CA 1
ATOM 3933 C C . ASP E 1 27 ? 72.969 101.136 92.469 1.00 53.11 27 ASP E C 1
ATOM 3934 O O . ASP E 1 27 ? 72.218 101.842 93.141 1.00 53.11 27 ASP E O 1
ATOM 3939 N N . VAL E 1 28 ? 74.289 101.269 92.524 1.00 49.34 28 VAL E N 1
ATOM 3940 C CA . VAL E 1 28 ? 74.950 102.199 93.434 1.00 49.34 28 VAL E CA 1
ATOM 3941 C C . VAL E 1 28 ? 76.187 102.744 92.743 1.00 49.34 28 VAL E C 1
ATOM 3942 O O . VAL E 1 28 ? 77.027 101.976 92.269 1.00 49.34 28 VAL E O 1
ATOM 3946 N N . TYR E 1 29 ? 76.312 104.065 92.694 1.00 48.83 29 TYR E N 1
ATOM 3947 C CA . TYR E 1 29 ? 77.442 104.728 92.059 1.00 48.83 29 TYR E CA 1
ATOM 3948 C C . TYR E 1 29 ? 78.306 105.400 93.112 1.00 48.83 29 TYR E C 1
ATOM 3949 O O . TYR E 1 29 ? 77.787 106.095 93.988 1.00 48.83 29 TYR E O 1
ATOM 3958 N N . THR E 1 30 ? 79.616 105.208 93.022 1.00 49.48 30 THR E N 1
ATOM 3959 C CA . THR E 1 30 ? 80.513 105.986 93.860 1.00 49.48 30 THR E CA 1
ATOM 3960 C C . THR E 1 30 ? 80.433 107.453 93.464 1.00 49.48 30 THR E C 1
ATOM 3961 O O . THR E 1 30 ? 80.110 107.792 92.325 1.00 49.48 30 THR E O 1
ATOM 3965 N N . ALA E 1 31 ? 80.715 108.334 94.419 1.00 54.50 31 ALA E N 1
ATOM 3966 C CA . ALA E 1 31 ? 80.471 109.757 94.217 1.00 54.50 31 ALA E CA 1
ATOM 3967 C C . ALA E 1 31 ? 81.588 110.459 93.467 1.00 54.50 31 ALA E C 1
ATOM 3968 O O . ALA E 1 31 ? 81.476 111.663 93.220 1.00 54.50 31 ALA E O 1
ATOM 3970 N N . SER E 1 32 ? 82.654 109.758 93.106 1.00 57.16 32 SER E N 1
ATOM 3971 C CA . SER E 1 32 ? 83.716 110.348 92.306 1.00 57.16 32 SER E CA 1
ATOM 3972 C C . SER E 1 32 ? 83.477 110.198 90.812 1.00 57.16 32 SER E C 1
ATOM 3973 O O . SER E 1 32 ? 84.338 110.588 90.020 1.00 57.16 32 SER E O 1
ATOM 3976 N N . GLU E 1 33 ? 82.340 109.638 90.411 1.00 58.82 33 GLU E N 1
ATOM 3977 C CA . GLU E 1 33 ? 81.981 109.503 89.008 1.00 58.82 33 GLU E CA 1
ATOM 3978 C C . GLU E 1 33 ? 80.552 109.967 88.777 1.00 58.82 33 GLU E C 1
ATOM 3979 O O . GLU E 1 33 ? 79.817 109.414 87.956 1.00 58.82 33 GLU E O 1
ATOM 3985 N N . ALA E 1 34 ? 80.141 110.999 89.502 1.00 56.73 34 ALA E N 1
ATOM 3986 C CA . ALA E 1 34 ? 78.914 111.718 89.213 1.00 56.73 34 ALA E CA 1
ATOM 3987 C C . ALA E 1 34 ? 79.259 113.024 88.513 1.00 56.73 34 ALA E C 1
ATOM 3988 O O . ALA E 1 34 ? 80.330 113.596 88.727 1.00 56.73 34 ALA E O 1
ATOM 3990 N N . LYS E 1 35 ? 78.340 113.486 87.667 1.00 57.22 35 LYS E N 1
ATOM 3991 C CA . LYS E 1 35 ? 78.566 114.637 86.795 1.00 57.22 35 LYS E CA 1
ATOM 3992 C C . LYS E 1 35 ? 79.769 114.401 85.880 1.00 57.22 35 LYS E C 1
ATOM 3993 O O . LYS E 1 35 ? 80.750 115.143 85.893 1.00 57.22 35 LYS E O 1
ATOM 3999 N N . GLN E 1 36 ? 79.676 113.336 85.084 1.00 61.06 36 GLN E N 1
ATOM 4000 C CA . GLN E 1 36 ? 80.643 113.037 84.034 1.00 61.06 36 GLN E CA 1
ATOM 4001 C C . GLN E 1 36 ? 79.888 112.435 82.856 1.00 61.06 36 GLN E C 1
ATOM 4002 O O . GLN E 1 36 ? 78.682 112.193 82.931 1.00 61.06 36 GLN E O 1
ATOM 4008 N N . VAL E 1 37 ? 80.601 112.189 81.761 1.00 66.91 37 VAL E N 1
ATOM 4009 C CA . VAL E 1 37 ? 80.001 111.692 80.526 1.00 66.91 37 VAL E CA 1
ATOM 4010 C C . VAL E 1 37 ? 80.398 110.239 80.314 1.00 66.91 37 VAL E C 1
ATOM 4011 O O . VAL E 1 37 ? 81.559 109.863 80.508 1.00 66.91 37 VAL E O 1
ATOM 4015 N N . GLN E 1 38 ? 79.423 109.423 79.920 1.00 65.80 38 GLN E N 1
ATOM 4016 C CA . GLN E 1 38 ? 79.622 107.998 79.713 1.00 65.80 38 GLN E CA 1
ATOM 4017 C C . GLN E 1 38 ? 78.912 107.570 78.437 1.00 65.80 38 GLN E C 1
ATOM 4018 O O . GLN E 1 38 ? 77.817 108.053 78.140 1.00 65.80 38 GLN E O 1
ATOM 4024 N N . ASN E 1 39 ? 79.531 106.654 77.696 1.00 63.12 39 ASN E N 1
ATOM 4025 C CA . ASN E 1 39 ? 79.023 106.207 76.408 1.00 63.12 39 ASN E CA 1
ATOM 4026 C C . ASN E 1 39 ? 78.042 105.050 76.581 1.00 63.12 39 ASN E C 1
ATOM 4027 O O . ASN E 1 39 ? 77.940 104.442 77.645 1.00 63.12 39 ASN E O 1
ATOM 4032 N N . VAL E 1 40 ? 77.312 104.743 75.509 1.00 61.47 40 VAL E N 1
ATOM 4033 C CA . VAL E 1 40 ? 76.212 103.786 75.554 1.00 61.47 40 VAL E CA 1
ATOM 4034 C C . VAL E 1 40 ? 76.356 102.784 74.414 1.00 61.47 40 VAL E C 1
ATOM 4035 O O . VAL E 1 40 ? 76.614 103.172 73.271 1.00 61.47 40 VAL E O 1
ATOM 4039 N N . SER E 1 41 ? 76.183 101.498 74.728 1.00 60.52 41 SER E N 1
ATOM 4040 C CA . SER E 1 41 ? 76.170 100.425 73.741 1.00 60.52 41 SER E CA 1
ATOM 4041 C C . SER E 1 41 ? 75.046 99.457 74.082 1.00 60.52 41 SER E C 1
ATOM 4042 O O . SER E 1 41 ? 74.429 99.546 75.145 1.00 60.52 41 SER E O 1
ATOM 4045 N N . TYR E 1 42 ? 74.777 98.519 73.176 1.00 67.14 42 TYR E N 1
ATOM 4046 C CA . TYR E 1 42 ? 73.719 97.534 73.362 1.00 67.14 42 TYR E CA 1
ATOM 4047 C C . TYR E 1 42 ? 74.281 96.132 73.166 1.00 67.14 42 TYR E C 1
ATOM 4048 O O . TYR E 1 42 ? 75.326 95.947 72.542 1.00 67.14 42 TYR E O 1
ATOM 4057 N N . GLY E 1 43 ? 73.585 95.138 73.711 1.00 72.96 43 GLY E N 1
ATOM 4058 C CA . GLY E 1 43 ? 74.070 93.780 73.604 1.00 72.96 43 GLY E CA 1
ATOM 4059 C C . GLY E 1 43 ? 73.013 92.744 73.924 1.00 72.96 43 GLY E C 1
ATOM 4060 O O . GLY E 1 43 ? 71.822 93.047 74.013 1.00 72.96 43 GLY E O 1
ATOM 4061 N N . THR E 1 44 ? 73.473 91.504 74.090 1.00 73.04 44 THR E N 1
ATOM 4062 C CA . THR E 1 44 ? 72.619 90.375 74.433 1.00 73.04 44 THR E CA 1
ATOM 4063 C C . THR E 1 44 ? 73.376 89.487 75.415 1.00 73.04 44 THR E C 1
ATOM 4064 O O . THR E 1 44 ? 74.607 89.504 75.461 1.00 73.04 44 THR E O 1
ATOM 4068 N N . ILE E 1 45 ? 72.638 88.703 76.200 1.00 72.74 45 ILE E N 1
ATOM 4069 C CA . ILE E 1 45 ? 73.167 88.044 77.392 1.00 72.74 45 ILE E CA 1
ATOM 4070 C C . ILE E 1 45 ? 73.070 86.529 77.238 1.00 72.74 45 ILE E C 1
ATOM 4071 O O . ILE E 1 45 ? 72.033 86.008 76.812 1.00 72.74 45 ILE E O 1
ATOM 4076 N N . VAL E 1 46 ? 74.155 85.824 77.583 1.00 74.10 46 VAL E N 1
ATOM 4077 C CA . VAL E 1 46 ? 74.183 84.362 77.590 1.00 74.10 46 VAL E CA 1
ATOM 4078 C C . VAL E 1 46 ? 75.083 83.875 78.725 1.00 74.10 46 VAL E C 1
ATOM 4079 O O . VAL E 1 46 ? 76.061 84.531 79.096 1.00 74.10 46 VAL E O 1
ATOM 4083 N N . ASN E 1 47 ? 74.736 82.708 79.276 1.00 76.25 47 ASN E N 1
ATOM 4084 C CA . ASN E 1 47 ? 75.607 81.912 80.147 1.00 76.25 47 ASN E CA 1
ATOM 4085 C C . ASN E 1 47 ? 76.022 82.667 81.415 1.00 76.25 47 ASN E C 1
ATOM 4086 O O . ASN E 1 47 ? 77.178 83.044 81.607 1.00 76.25 47 ASN E O 1
ATOM 4091 N N . VAL E 1 48 ? 75.035 82.884 82.279 1.00 64.72 48 VAL E N 1
ATOM 4092 C CA . VAL E 1 48 ? 75.271 83.381 83.632 1.00 64.72 48 VAL E CA 1
ATOM 4093 C C . VAL E 1 48 ? 75.566 82.206 84.561 1.00 64.72 48 VAL E C 1
ATOM 4094 O O . VAL E 1 48 ? 74.879 81.179 84.512 1.00 64.72 48 VAL E O 1
ATOM 4098 N N . ARG E 1 49 ? 76.601 82.338 85.392 1.00 56.88 49 ARG E N 1
ATOM 4099 C CA . ARG E 1 49 ? 76.879 81.346 86.426 1.00 56.88 49 ARG E CA 1
ATOM 4100 C C . ARG E 1 49 ? 77.316 82.044 87.707 1.00 56.88 49 ARG E C 1
ATOM 4101 O O . ARG E 1 49 ? 77.913 83.125 87.654 1.00 56.88 49 ARG E O 1
ATOM 4109 N N . PRO E 1 50 ? 77.030 81.454 88.867 1.00 53.20 50 PRO E N 1
ATOM 4110 C CA . PRO E 1 50 ? 77.309 82.130 90.139 1.00 53.20 50 PRO E CA 1
ATOM 4111 C C . PRO E 1 50 ? 78.753 81.997 90.599 1.00 53.20 50 PRO E C 1
ATOM 4112 O O . PRO E 1 50 ? 79.441 81.016 90.313 1.00 53.20 50 PRO E O 1
ATOM 4116 N N . VAL E 1 51 ? 79.191 83.006 91.358 1.00 51.24 51 VAL E N 1
ATOM 4117 C CA . VAL E 1 51 ? 80.591 83.202 91.723 1.00 51.24 51 VAL E CA 1
ATOM 4118 C C . VAL E 1 51 ? 80.639 83.950 93.050 1.00 51.24 51 VAL E C 1
ATOM 4119 O O . VAL E 1 51 ? 79.714 84.681 93.400 1.00 51.24 51 VAL E O 1
ATOM 4123 N N . GLN E 1 52 ? 81.721 83.756 93.804 1.00 50.50 52 GLN E N 1
ATOM 4124 C CA . GLN E 1 52 ? 81.944 84.460 95.059 1.00 50.50 52 GLN E CA 1
ATOM 4125 C C . GLN E 1 52 ? 82.991 85.550 94.871 1.00 50.50 52 GLN E C 1
ATOM 4126 O O . GLN E 1 52 ? 83.843 85.459 93.988 1.00 50.50 52 GLN E O 1
ATOM 4132 N N . ILE E 1 53 ? 82.928 86.586 95.707 1.00 48.92 53 ILE E N 1
ATOM 4133 C CA . ILE E 1 53 ? 83.797 87.754 95.584 1.00 48.92 53 ILE E CA 1
ATOM 4134 C C . ILE E 1 53 ? 84.459 88.026 96.928 1.00 48.92 53 ILE E C 1
ATOM 4135 O O . ILE E 1 53 ? 83.781 88.072 97.959 1.00 48.92 53 ILE E O 1
ATOM 4140 N N . GLN E 1 54 ? 85.774 88.230 96.912 1.00 54.71 54 GLN E N 1
ATOM 4141 C CA . GLN E 1 54 ? 86.584 88.409 98.116 1.00 54.71 54 GLN E CA 1
ATOM 4142 C C . GLN E 1 54 ? 87.227 89.791 98.072 1.00 54.71 54 GLN E C 1
ATOM 4143 O O . GLN E 1 54 ? 88.178 90.017 97.319 1.00 54.71 54 GLN E O 1
ATOM 4149 N N . GLY E 1 55 ? 86.710 90.716 98.869 1.00 61.54 55 GLY E N 1
ATOM 4150 C CA . GLY E 1 55 ? 87.226 92.067 98.933 1.00 61.54 55 GLY E CA 1
ATOM 4151 C C . GLY E 1 55 ? 88.362 92.210 99.921 1.00 61.54 55 GLY E C 1
ATOM 4152 O O . GLY E 1 55 ? 88.969 91.232 100.359 1.00 61.54 55 GLY E O 1
ATOM 4153 N N . GLY E 1 56 ? 88.659 93.460 100.267 1.00 75.02 56 GLY E N 1
ATOM 4154 C CA . GLY E 1 56 ? 89.647 93.726 101.295 1.00 75.02 56 GLY E CA 1
ATOM 4155 C C . GLY E 1 56 ? 91.074 93.610 100.785 1.00 75.02 56 GLY E C 1
ATOM 4156 O O . GLY E 1 56 ? 91.353 93.762 99.596 1.00 75.02 56 GLY E O 1
ATOM 4157 N N . ASP E 1 57 ? 91.990 93.336 101.712 1.00 85.51 57 ASP E N 1
ATOM 4158 C CA . ASP E 1 57 ? 93.405 93.197 101.405 1.00 85.51 57 ASP E CA 1
ATOM 4159 C C . ASP E 1 57 ? 93.934 91.902 102.005 1.00 85.51 57 ASP E C 1
ATOM 4160 O O . ASP E 1 57 ? 93.394 91.390 102.989 1.00 85.51 57 ASP E O 1
ATOM 4165 N N . ASP E 1 58 ? 95.002 91.377 101.400 1.00 84.25 58 ASP E N 1
ATOM 4166 C CA . ASP E 1 58 ? 95.499 90.054 101.763 1.00 84.25 58 ASP E CA 1
ATOM 4167 C C . ASP E 1 58 ? 96.233 90.058 103.100 1.00 84.25 58 ASP E C 1
ATOM 4168 O O . ASP E 1 58 ? 96.081 89.123 103.891 1.00 84.25 58 ASP E O 1
ATOM 4173 N N . SER E 1 59 ? 97.037 91.081 103.369 1.00 81.08 59 SER E N 1
ATOM 4174 C CA . SER E 1 59 ? 97.750 91.177 104.642 1.00 81.08 59 SER E CA 1
ATOM 4175 C C . SER E 1 59 ? 96.830 91.841 105.656 1.00 81.08 59 SER E C 1
ATOM 4176 O O . SER E 1 59 ? 96.686 93.064 105.676 1.00 81.08 59 SER E O 1
ATOM 4179 N N . ASN E 1 60 ? 96.208 91.032 106.508 1.00 71.66 60 ASN E N 1
ATOM 4180 C CA . ASN E 1 60 ? 95.254 91.534 107.490 1.00 71.66 60 ASN E CA 1
ATOM 4181 C C . ASN E 1 60 ? 96.016 92.077 108.691 1.00 71.66 60 ASN E C 1
ATOM 4182 O O . ASN E 1 60 ? 96.687 91.324 109.402 1.00 71.66 60 ASN E O 1
ATOM 4187 N N . VAL E 1 61 ? 95.919 93.383 108.917 1.00 68.16 61 VAL E N 1
ATOM 4188 C CA . VAL E 1 61 ? 96.616 94.036 110.015 1.00 68.16 61 VAL E CA 1
ATOM 4189 C C . VAL E 1 61 ? 95.664 94.416 111.142 1.00 68.16 61 VAL E C 1
ATOM 4190 O O . VAL E 1 61 ? 95.967 94.186 112.313 1.00 68.16 61 VAL E O 1
ATOM 4194 N N . ILE E 1 62 ? 94.505 94.987 110.809 1.00 64.22 62 ILE E N 1
ATOM 4195 C CA . ILE E 1 62 ? 93.577 95.439 111.841 1.00 64.22 62 ILE E CA 1
ATOM 4196 C C . ILE E 1 62 ? 93.031 94.268 112.647 1.00 64.22 62 ILE E C 1
ATOM 4197 O O . ILE E 1 62 ? 92.779 94.401 113.849 1.00 64.22 62 ILE E O 1
ATOM 4202 N N . GLY E 1 63 ? 92.830 93.112 112.017 1.00 61.12 63 GLY E N 1
ATOM 4203 C CA . GLY E 1 63 ? 92.375 91.952 112.765 1.00 61.12 63 GLY E CA 1
ATOM 4204 C C . GLY E 1 63 ? 93.402 91.461 113.768 1.00 61.12 63 GLY E C 1
ATOM 4205 O O . GLY E 1 63 ? 93.049 91.014 114.865 1.00 61.12 63 GLY E O 1
ATOM 4206 N N . ALA E 1 64 ? 94.686 91.554 113.414 1.00 58.19 64 ALA E N 1
ATOM 4207 C CA . ALA E 1 64 ? 95.737 91.046 114.288 1.00 58.19 64 ALA E CA 1
ATOM 4208 C C . ALA E 1 64 ? 95.775 91.800 115.610 1.00 58.19 64 ALA E C 1
ATOM 4209 O O . ALA E 1 64 ? 95.857 91.190 116.678 1.00 58.19 64 ALA E O 1
ATOM 4211 N N . ILE E 1 65 ? 95.697 93.130 115.561 1.00 55.33 65 ILE E N 1
ATOM 4212 C CA . ILE E 1 65 ? 95.820 93.919 116.784 1.00 55.33 65 ILE E CA 1
ATOM 4213 C C . ILE E 1 65 ? 94.603 93.732 117.682 1.00 55.33 65 ILE E C 1
ATOM 4214 O O . ILE E 1 65 ? 94.736 93.588 118.905 1.00 55.33 65 ILE E O 1
ATOM 4219 N N . GLY E 1 66 ? 93.402 93.739 117.103 1.00 53.20 66 GLY E N 1
ATOM 4220 C CA . GLY E 1 66 ? 92.213 93.501 117.905 1.00 53.20 66 GLY E CA 1
ATOM 4221 C C . GLY E 1 66 ? 92.233 92.140 118.570 1.00 53.20 66 GLY E C 1
ATOM 4222 O O . GLY E 1 66 ? 91.974 92.013 119.774 1.00 53.20 66 GLY E O 1
ATOM 4223 N N . GLY E 1 67 ? 92.563 91.102 117.800 1.00 52.43 67 GLY E N 1
ATOM 4224 C CA . GLY E 1 67 ? 92.678 89.779 118.387 1.00 52.43 67 GLY E CA 1
ATOM 4225 C C . GLY E 1 67 ? 93.738 89.714 119.467 1.00 52.43 67 GLY E C 1
ATOM 4226 O O . GLY E 1 67 ? 93.538 89.086 120.508 1.00 52.43 67 GLY E O 1
ATOM 4227 N N . ALA E 1 68 ? 94.867 90.392 119.249 1.00 54.01 68 ALA E N 1
ATOM 4228 C CA . ALA E 1 68 ? 95.959 90.360 120.213 1.00 54.01 68 ALA E CA 1
ATOM 4229 C C . ALA E 1 68 ? 95.547 90.981 121.540 1.00 54.01 68 ALA E C 1
ATOM 4230 O O . ALA E 1 68 ? 95.754 90.386 122.601 1.00 54.01 68 ALA E O 1
ATOM 4232 N N . VAL E 1 69 ? 94.964 92.181 121.509 1.00 53.61 69 VAL E N 1
ATOM 4233 C CA . VAL E 1 69 ? 94.601 92.817 122.773 1.00 53.61 69 VAL E CA 1
ATOM 4234 C C . VAL E 1 69 ? 93.505 92.027 123.474 1.00 53.61 69 VAL E C 1
ATOM 4235 O O . VAL E 1 69 ? 93.590 91.767 124.683 1.00 53.61 69 VAL E O 1
ATOM 4239 N N . LEU E 1 70 ? 92.475 91.600 122.736 1.00 52.09 70 LEU E N 1
ATOM 4240 C CA . LEU E 1 70 ? 91.387 90.893 123.401 1.00 52.09 70 LEU E CA 1
ATOM 4241 C C . LEU E 1 70 ? 91.829 89.539 123.939 1.00 52.09 70 LEU E C 1
ATOM 4242 O O . LEU E 1 70 ? 91.253 89.053 124.915 1.00 52.09 70 LEU E O 1
ATOM 4247 N N . GLY E 1 71 ? 92.836 88.912 123.336 1.00 53.63 71 GLY E N 1
ATOM 4248 C CA . GLY E 1 71 ? 93.338 87.665 123.877 1.00 53.63 71 GLY E CA 1
ATOM 4249 C C . GLY E 1 71 ? 94.284 87.863 125.041 1.00 53.63 71 GLY E C 1
ATOM 4250 O O . GLY E 1 71 ? 94.301 87.066 125.980 1.00 53.63 71 GLY E O 1
ATOM 4251 N N . GLY E 1 72 ? 95.088 88.925 124.983 1.00 54.64 72 GLY E N 1
ATOM 4252 C CA . GLY E 1 72 ? 96.019 89.195 126.063 1.00 54.64 72 GLY E CA 1
ATOM 4253 C C . GLY E 1 72 ? 95.326 89.576 127.353 1.00 54.64 72 GLY E C 1
ATOM 4254 O O . GLY E 1 72 ? 95.699 89.103 128.428 1.00 54.64 72 GLY E O 1
ATOM 4255 N N . PHE E 1 73 ? 94.303 90.425 127.272 1.00 53.72 73 PHE E N 1
ATOM 4256 C CA . PHE E 1 73 ? 93.640 90.827 128.508 1.00 53.72 73 PHE E CA 1
ATOM 4257 C C . PHE E 1 73 ? 92.780 89.726 129.107 1.00 53.72 73 PHE E C 1
ATOM 4258 O O . PHE E 1 73 ? 92.240 89.919 130.199 1.00 53.72 73 PHE E O 1
ATOM 4266 N N . LEU E 1 74 ? 92.631 88.594 128.429 1.00 56.60 74 LEU E N 1
ATOM 4267 C CA . LEU E 1 74 ? 91.986 87.419 128.995 1.00 56.60 74 LEU E CA 1
ATOM 4268 C C . LEU E 1 74 ? 92.985 86.492 129.677 1.00 56.60 74 LEU E C 1
ATOM 4269 O O . LEU E 1 74 ? 92.600 85.427 130.166 1.00 56.60 74 LEU E O 1
ATOM 4274 N N . GLY E 1 75 ? 94.254 86.880 129.737 1.00 61.55 75 GLY E N 1
ATOM 4275 C CA . GLY E 1 75 ? 95.268 86.029 130.323 1.00 61.55 75 GLY E CA 1
ATOM 4276 C C . GLY E 1 75 ? 95.605 86.339 131.765 1.00 61.55 75 GLY E C 1
ATOM 4277 O O . GLY E 1 75 ? 96.013 85.441 132.504 1.00 61.55 75 GLY E O 1
ATOM 4278 N N . ASN E 1 76 ? 95.444 87.595 132.188 1.00 60.01 76 ASN E N 1
ATOM 4279 C CA . ASN E 1 76 ? 95.802 87.956 133.554 1.00 60.01 76 ASN E CA 1
ATOM 4280 C C . ASN E 1 76 ? 94.963 87.231 134.595 1.00 60.01 76 ASN E C 1
ATOM 4281 O O . ASN E 1 76 ? 95.415 87.070 135.733 1.00 60.01 76 ASN E O 1
ATOM 4286 N N . THR E 1 77 ? 93.767 86.781 134.239 1.00 64.43 77 THR E N 1
ATOM 4287 C CA . THR E 1 77 ? 92.824 86.307 135.239 1.00 64.43 77 THR E CA 1
ATOM 4288 C C . THR E 1 77 ? 93.105 84.890 135.726 1.00 64.43 77 THR E C 1
ATOM 4289 O O . THR E 1 77 ? 92.309 84.361 136.508 1.00 64.43 77 THR E O 1
ATOM 4293 N N . VAL E 1 78 ? 94.192 84.257 135.294 1.00 66.58 78 VAL E N 1
ATOM 4294 C CA . VAL E 1 78 ? 94.563 82.936 135.789 1.00 66.58 78 VAL E CA 1
ATOM 4295 C C . VAL E 1 78 ? 95.930 83.014 136.451 1.00 66.58 78 VAL E C 1
ATOM 4296 O O . VAL E 1 78 ? 96.803 83.784 136.039 1.00 66.58 78 VAL E O 1
ATOM 4300 N N . GLY E 1 79 ? 96.102 82.222 137.505 1.00 71.03 79 GLY E N 1
ATOM 4301 C CA . GLY E 1 79 ? 97.399 82.058 138.136 1.00 71.03 79 GLY E CA 1
ATOM 4302 C C . GLY E 1 79 ? 97.892 83.312 138.839 1.00 71.03 79 GLY E C 1
ATOM 4303 O O . GLY E 1 79 ? 97.216 84.333 138.926 1.00 71.03 79 GLY E O 1
ATOM 4304 N N . GLY E 1 80 ? 99.116 83.213 139.349 1.00 73.88 80 GLY E N 1
ATOM 4305 C CA . GLY E 1 80 ? 99.763 84.339 139.993 1.00 73.88 80 GLY E CA 1
ATOM 4306 C C . GLY E 1 80 ? 101.240 84.076 140.156 1.00 73.88 80 GLY E C 1
ATOM 4307 O O . GLY E 1 80 ? 101.673 82.925 140.246 1.00 73.88 80 GLY E O 1
ATOM 4308 N N . GLY E 1 81 ? 102.016 85.147 140.194 1.00 72.16 81 GLY E N 1
ATOM 4309 C CA . GLY E 1 81 ? 103.458 85.042 140.341 1.00 72.16 81 GLY E CA 1
ATOM 4310 C C . GLY E 1 81 ? 104.165 85.208 139.003 1.00 72.16 81 GLY E C 1
ATOM 4311 O O . GLY E 1 81 ? 103.947 86.190 138.299 1.00 72.16 81 GLY E O 1
ATOM 4312 N N . THR E 1 82 ? 105.028 84.251 138.667 1.00 69.21 82 THR E N 1
ATOM 4313 C CA . THR E 1 82 ? 105.658 84.199 137.356 1.00 69.21 82 THR E CA 1
ATOM 4314 C C . THR E 1 82 ? 104.926 83.280 136.393 1.00 69.21 82 THR E C 1
ATOM 4315 O O . THR E 1 82 ? 105.338 83.161 135.237 1.00 69.21 82 THR E O 1
ATOM 4319 N N . GLY E 1 83 ? 103.867 82.621 136.840 1.00 66.69 83 GLY E N 1
ATOM 4320 C CA . GLY E 1 83 ? 103.019 81.847 135.967 1.00 66.69 83 GLY E CA 1
ATOM 4321 C C . GLY E 1 83 ? 101.898 82.625 135.326 1.00 66.69 83 GLY E C 1
ATOM 4322 O O . GLY E 1 83 ? 101.122 82.056 134.555 1.00 66.69 83 GLY E O 1
ATOM 4323 N N . ARG E 1 84 ? 101.773 83.914 135.643 1.00 63.12 84 ARG E N 1
ATOM 4324 C CA . ARG E 1 84 ? 100.796 84.767 134.977 1.00 63.12 84 ARG E CA 1
ATOM 4325 C C . ARG E 1 84 ? 101.356 85.331 133.678 1.00 63.12 84 ARG E C 1
ATOM 4326 O O . ARG E 1 84 ? 100.633 85.448 132.679 1.00 63.12 84 ARG E O 1
ATOM 4334 N N . SER E 1 85 ? 102.644 85.679 133.679 1.00 60.56 85 SER E N 1
ATOM 4335 C CA . SER E 1 85 ? 103.269 86.216 132.478 1.00 60.56 85 SER E CA 1
ATOM 4336 C C . SER E 1 85 ? 103.226 85.207 131.340 1.00 60.56 85 SER E C 1
ATOM 4337 O O . SER E 1 85 ? 102.963 85.570 130.188 1.00 60.56 85 SER E O 1
ATOM 4340 N N . LEU E 1 86 ? 103.477 83.934 131.641 1.00 59.65 86 LEU E N 1
ATOM 4341 C CA . LEU E 1 86 ? 103.403 82.911 130.606 1.00 59.65 86 LEU E CA 1
ATOM 4342 C C . LEU E 1 86 ? 102.000 82.824 130.021 1.00 59.65 86 LEU E C 1
ATOM 4343 O O . LEU E 1 86 ? 101.834 82.703 128.800 1.00 59.65 86 LEU E O 1
ATOM 4348 N N . ALA E 1 87 ? 100.977 82.894 130.874 1.00 57.24 87 ALA E N 1
ATOM 4349 C CA . ALA E 1 87 ? 99.606 82.805 130.388 1.00 57.24 87 ALA E CA 1
ATOM 4350 C C . ALA E 1 87 ? 99.259 83.977 129.482 1.00 57.24 87 ALA E C 1
ATOM 4351 O O . ALA E 1 87 ? 98.674 83.786 128.408 1.00 57.24 87 ALA E O 1
ATOM 4353 N N . THR E 1 88 ? 99.616 85.200 129.885 1.00 55.68 88 THR E N 1
ATOM 4354 C CA . THR E 1 88 ? 99.292 86.340 129.033 1.00 55.68 88 THR E CA 1
ATOM 4355 C C . THR E 1 88 ? 100.070 86.290 127.720 1.00 55.68 88 THR E C 1
ATOM 4356 O O . THR E 1 88 ? 99.520 86.605 126.655 1.00 55.68 88 THR E O 1
ATOM 4360 N N . ALA E 1 89 ? 101.333 85.852 127.758 1.00 53.77 89 ALA E N 1
ATOM 4361 C CA . ALA E 1 89 ? 102.112 85.763 126.528 1.00 53.77 89 ALA E CA 1
ATOM 4362 C C . ALA E 1 89 ? 101.529 84.734 125.569 1.00 53.77 89 ALA E C 1
ATOM 4363 O O . ALA E 1 89 ? 101.479 84.972 124.359 1.00 53.77 89 ALA E O 1
ATOM 4365 N N . ALA E 1 90 ? 101.090 83.582 126.081 1.00 53.22 90 ALA E N 1
ATOM 4366 C CA . ALA E 1 90 ? 100.476 82.588 125.204 1.00 53.22 90 ALA E CA 1
ATOM 4367 C C . ALA E 1 90 ? 99.160 83.093 124.627 1.00 53.22 90 ALA E C 1
ATOM 4368 O O . ALA E 1 90 ? 98.899 82.940 123.421 1.00 53.22 90 ALA E O 1
ATOM 4370 N N . GLY E 1 91 ? 98.320 83.698 125.470 1.00 52.84 91 GLY E N 1
ATOM 4371 C CA . GLY E 1 91 ? 97.047 84.201 124.994 1.00 52.84 91 GLY E CA 1
ATOM 4372 C C . GLY E 1 91 ? 97.194 85.253 123.915 1.00 52.84 91 GLY E C 1
ATOM 4373 O O . GLY E 1 91 ? 96.378 85.312 122.990 1.00 52.84 91 GLY E O 1
ATOM 4374 N N . ALA E 1 92 ? 98.239 86.080 124.001 1.00 52.61 92 ALA E N 1
ATOM 4375 C CA . ALA E 1 92 ? 98.422 87.129 123.002 1.00 52.61 92 ALA E CA 1
ATOM 4376 C C . ALA E 1 92 ? 98.497 86.553 121.590 1.00 52.61 92 ALA E C 1
ATOM 4377 O O . ALA E 1 92 ? 97.729 86.952 120.710 1.00 52.61 92 ALA E O 1
ATOM 4379 N N . VAL E 1 93 ? 99.389 85.587 121.355 1.00 53.56 93 VAL E N 1
ATOM 4380 C CA . VAL E 1 93 ? 99.537 85.056 120.000 1.00 53.56 93 VAL E CA 1
ATOM 4381 C C . VAL E 1 93 ? 98.356 84.162 119.631 1.00 53.56 93 VAL E C 1
ATOM 4382 O O . VAL E 1 93 ? 97.894 84.162 118.475 1.00 53.56 93 VAL E O 1
ATOM 4386 N N . ALA E 1 94 ? 97.839 83.389 120.595 1.00 57.12 94 ALA E N 1
ATOM 4387 C CA . ALA E 1 94 ? 96.718 82.525 120.256 1.00 57.12 94 ALA E CA 1
ATOM 4388 C C . ALA E 1 94 ? 95.449 83.308 119.956 1.00 57.12 94 ALA E C 1
ATOM 4389 O O . ALA E 1 94 ? 94.505 82.731 119.410 1.00 57.12 94 ALA E O 1
ATOM 4391 N N . GLY E 1 95 ? 95.397 84.590 120.307 1.00 56.04 95 GLY E N 1
ATOM 4392 C CA . GLY E 1 95 ? 94.309 85.432 119.853 1.00 56.04 95 GLY E CA 1
ATOM 4393 C C . GLY E 1 95 ? 94.684 86.198 118.603 1.00 56.04 95 GLY E C 1
ATOM 4394 O O . GLY E 1 95 ? 93.825 86.529 117.776 1.00 56.04 95 GLY E O 1
ATOM 4395 N N . GLY E 1 96 ? 95.980 86.475 118.453 1.00 55.02 96 GLY E N 1
ATOM 4396 C CA . GLY E 1 96 ? 96.439 87.196 117.279 1.00 55.02 96 GLY E CA 1
ATOM 4397 C C . GLY E 1 96 ? 96.142 86.460 115.989 1.00 55.02 96 GLY E C 1
ATOM 4398 O O . GLY E 1 96 ? 95.669 87.053 115.019 1.00 55.02 96 GLY E O 1
ATOM 4399 N N . VAL E 1 97 ? 96.416 85.155 115.957 1.00 58.73 97 VAL E N 1
ATOM 4400 C CA . VAL E 1 97 ? 96.137 84.431 114.713 1.00 58.73 97 VAL E CA 1
ATOM 4401 C C . VAL E 1 97 ? 94.630 84.319 114.463 1.00 58.73 97 VAL E C 1
ATOM 4402 O O . VAL E 1 97 ? 94.176 84.392 113.311 1.00 58.73 97 VAL E O 1
ATOM 4406 N N . ALA E 1 98 ? 93.825 84.160 115.516 1.00 55.08 98 ALA E N 1
ATOM 4407 C CA . ALA E 1 98 ? 92.380 84.086 115.318 1.00 55.08 98 ALA E CA 1
ATOM 4408 C C . ALA E 1 98 ? 91.813 85.408 114.824 1.00 55.08 98 ALA E C 1
ATOM 4409 O O . ALA E 1 98 ? 90.768 85.426 114.159 1.00 55.08 98 ALA E O 1
ATOM 4411 N N . GLY E 1 99 ? 92.478 86.520 115.136 1.00 55.56 99 GLY E N 1
ATOM 4412 C CA . GLY E 1 99 ? 92.033 87.797 114.601 1.00 55.56 99 GLY E CA 1
ATOM 4413 C C . GLY E 1 99 ? 92.041 87.825 113.085 1.00 55.56 99 GLY E C 1
ATOM 4414 O O . GLY E 1 99 ? 91.058 88.215 112.451 1.00 55.56 99 GLY E O 1
ATOM 4415 N N . GLN E 1 100 ? 93.151 87.394 112.481 1.00 59.40 100 GLN E N 1
ATOM 4416 C CA . GLN E 1 100 ? 93.204 87.277 111.029 1.00 59.40 100 GLN E CA 1
ATOM 4417 C C . GLN E 1 100 ? 92.290 86.174 110.528 1.00 59.40 100 GLN E C 1
ATOM 4418 O O . GLN E 1 100 ? 91.824 86.228 109.387 1.00 59.40 100 GLN E O 1
ATOM 4424 N N . GLY E 1 101 ? 92.040 85.159 111.350 1.00 57.12 101 GLY E N 1
ATOM 4425 C CA . GLY E 1 101 ? 91.094 84.132 110.949 1.00 57.12 101 GLY E CA 1
ATOM 4426 C C . GLY E 1 101 ? 89.690 84.671 110.754 1.00 57.12 101 GLY E C 1
ATOM 4427 O O . GLY E 1 101 ? 88.982 84.266 109.831 1.00 57.12 101 GLY E O 1
ATOM 4428 N N . VAL E 1 102 ? 89.266 85.587 111.622 1.00 57.81 102 VAL E N 1
ATOM 4429 C CA . VAL E 1 102 ? 87.898 86.098 111.550 1.00 57.81 102 VAL E CA 1
ATOM 4430 C C . VAL E 1 102 ? 87.772 87.322 110.643 1.00 57.81 102 VAL E C 1
ATOM 4431 O O . VAL E 1 102 ? 86.761 87.471 109.950 1.00 57.81 102 VAL E O 1
ATOM 4435 N N . GLN E 1 103 ? 88.778 88.196 110.606 1.00 59.19 103 GLN E N 1
ATOM 4436 C CA . GLN E 1 103 ? 88.650 89.446 109.863 1.00 59.19 103 GLN E CA 1
ATOM 4437 C C . GLN E 1 103 ? 88.608 89.238 108.355 1.00 59.19 103 GLN E C 1
ATOM 4438 O O . GLN E 1 103 ? 88.253 90.169 107.630 1.00 59.19 103 GLN E O 1
ATOM 4444 N N . SER E 1 104 ? 88.928 88.040 107.867 1.00 58.98 104 SER E N 1
ATOM 4445 C CA . SER E 1 104 ? 88.887 87.724 106.444 1.00 58.98 104 SER E CA 1
ATOM 4446 C C . SER E 1 104 ? 87.811 86.696 106.119 1.00 58.98 104 SER E C 1
ATOM 4447 O O . SER E 1 104 ? 87.949 85.925 105.169 1.00 58.98 104 SER E O 1
ATOM 4450 N N . ALA E 1 105 ? 86.747 86.661 106.914 1.00 58.57 105 ALA E N 1
ATOM 4451 C CA . ALA E 1 105 ? 85.565 85.883 106.590 1.00 58.57 105 ALA E CA 1
ATOM 4452 C C . ALA E 1 105 ? 84.295 86.710 106.679 1.00 58.57 105 ALA E C 1
ATOM 4453 O O . ALA E 1 105 ? 83.206 86.167 106.475 1.00 58.57 105 ALA E O 1
ATOM 4455 N N . MET E 1 106 ? 84.404 88.001 106.983 1.00 62.01 106 MET E N 1
ATOM 4456 C CA . MET E 1 106 ? 83.280 88.922 106.939 1.00 62.01 106 MET E CA 1
ATOM 4457 C C . MET E 1 106 ? 83.358 89.860 105.742 1.00 62.01 106 MET E C 1
ATOM 4458 O O . MET E 1 106 ? 82.607 90.836 105.681 1.00 62.01 106 MET E O 1
ATOM 4463 N N . ASN E 1 107 ? 84.257 89.596 104.797 1.00 58.22 107 ASN E N 1
ATOM 4464 C CA . ASN E 1 107 ? 84.373 90.405 103.592 1.00 58.22 107 ASN E CA 1
ATOM 4465 C C . ASN E 1 107 ? 84.151 89.542 102.359 1.00 58.22 107 ASN E C 1
ATOM 4466 O O . ASN E 1 107 ? 84.909 89.630 101.392 1.00 58.22 107 ASN E O 1
ATOM 4471 N N . LYS E 1 108 ? 83.120 88.702 102.383 1.00 57.29 108 LYS E N 1
ATOM 4472 C CA . LYS E 1 108 ? 82.887 87.711 101.341 1.00 57.29 108 LYS E CA 1
ATOM 4473 C C . LYS E 1 108 ? 81.431 87.771 100.908 1.00 57.29 108 LYS E C 1
ATOM 4474 O O . LYS E 1 108 ? 80.539 87.432 101.690 1.00 57.29 108 LYS E O 1
ATOM 4480 N N . THR E 1 109 ? 81.191 88.182 99.666 1.00 54.62 109 THR E N 1
ATOM 4481 C CA . THR E 1 109 ? 79.847 88.343 99.128 1.00 54.62 109 THR E CA 1
ATOM 4482 C C . THR E 1 109 ? 79.647 87.404 97.946 1.00 54.62 109 THR E C 1
ATOM 4483 O O . THR E 1 109 ? 80.576 86.732 97.498 1.00 54.62 109 THR E O 1
ATOM 4487 N N . GLN E 1 110 ? 78.424 87.370 97.425 1.00 56.82 110 GLN E N 1
ATOM 4488 C CA . GLN E 1 110 ? 78.069 86.488 96.321 1.00 56.82 110 GLN E CA 1
ATOM 4489 C C . GLN E 1 110 ? 77.628 87.307 95.118 1.00 56.82 110 GLN E C 1
ATOM 4490 O O . GLN E 1 110 ? 76.805 88.215 95.252 1.00 56.82 110 GLN E O 1
ATOM 4496 N N . GLY E 1 111 ? 78.164 86.976 93.945 1.00 53.87 111 GLY E N 1
ATOM 4497 C CA . GLY E 1 111 ? 77.821 87.673 92.720 1.00 53.87 111 GLY E CA 1
ATOM 4498 C C . GLY E 1 111 ? 77.590 86.744 91.546 1.00 53.87 111 GLY E C 1
ATOM 4499 O O . GLY E 1 111 ? 77.523 85.526 91.724 1.00 53.87 111 GLY E O 1
ATOM 4500 N N . VAL E 1 112 ? 77.465 87.300 90.340 1.00 53.16 112 VAL E N 1
ATOM 4501 C CA . VAL E 1 112 ? 77.235 86.519 89.133 1.00 53.16 112 VAL E CA 1
ATOM 4502 C C . VAL E 1 112 ? 78.271 86.902 88.087 1.00 53.16 112 VAL E C 1
ATOM 4503 O O . VAL E 1 112 ? 78.879 87.972 88.142 1.00 53.16 112 VAL E O 1
ATOM 4507 N N . GLU E 1 113 ? 78.470 86.001 87.127 1.00 59.14 113 GLU E N 1
ATOM 4508 C CA . GLU E 1 113 ? 79.333 86.245 85.981 1.00 59.14 113 GLU E CA 1
ATOM 4509 C C . GLU E 1 113 ? 78.513 86.108 84.709 1.00 59.14 113 GLU E C 1
ATOM 4510 O O . GLU E 1 113 ? 77.847 85.088 84.503 1.00 59.14 113 GLU E O 1
ATOM 4516 N N . LEU E 1 114 ? 78.582 87.126 83.855 1.00 60.53 114 LEU E N 1
ATOM 4517 C CA . LEU E 1 114 ? 77.736 87.251 82.678 1.00 60.53 114 LEU E CA 1
ATOM 4518 C C . LEU E 1 114 ? 78.594 87.267 81.425 1.00 60.53 114 LEU E C 1
ATOM 4519 O O . LEU E 1 114 ? 79.625 87.937 81.393 1.00 60.53 114 LEU E O 1
ATOM 4524 N N . GLU E 1 115 ? 78.149 86.568 80.376 1.00 70.98 115 GLU E N 1
ATOM 4525 C CA . GLU E 1 115 ? 78.794 86.603 79.064 1.00 70.98 115 GLU E CA 1
ATOM 4526 C C . GLU E 1 115 ? 77.854 87.302 78.086 1.00 70.98 115 GLU E C 1
ATOM 4527 O O . GLU E 1 115 ? 76.815 86.748 77.711 1.00 70.98 115 GLU E O 1
ATOM 4533 N N . ILE E 1 116 ? 78.216 88.513 77.671 1.00 69.58 116 ILE E N 1
ATOM 4534 C CA . ILE E 1 116 ? 77.382 89.327 76.797 1.00 69.58 116 ILE E CA 1
ATOM 4535 C C . ILE E 1 116 ? 78.035 89.429 75.426 1.00 69.58 116 ILE E C 1
ATOM 4536 O O . ILE E 1 116 ? 79.248 89.641 75.313 1.00 69.58 116 ILE E O 1
ATOM 4541 N N . ARG E 1 117 ? 77.228 89.247 74.386 1.00 75.70 117 ARG E N 1
ATOM 4542 C CA . ARG E 1 117 ? 77.651 89.382 72.998 1.00 75.70 117 ARG E CA 1
ATOM 4543 C C . ARG E 1 117 ? 77.078 90.679 72.448 1.00 75.70 117 ARG E C 1
ATOM 4544 O O . ARG E 1 117 ? 75.856 90.853 72.418 1.00 75.70 117 ARG E O 1
ATOM 4552 N N . LYS E 1 118 ? 77.951 91.577 72.005 1.00 75.94 118 LYS E N 1
ATOM 4553 C CA . LYS E 1 118 ? 77.507 92.880 71.543 1.00 75.94 118 LYS E CA 1
ATOM 4554 C C . LYS E 1 118 ? 76.972 92.788 70.115 1.00 75.94 118 LYS E C 1
ATOM 4555 O O . LYS E 1 118 ? 77.117 91.774 69.431 1.00 75.94 118 LYS E O 1
ATOM 4561 N N . ASP E 1 119 ? 76.327 93.867 69.665 1.00 85.39 119 ASP E N 1
ATOM 4562 C CA . ASP E 1 119 ? 75.826 93.934 68.297 1.00 85.39 119 ASP E CA 1
ATOM 4563 C C . ASP E 1 119 ? 76.923 94.166 67.270 1.00 85.39 119 ASP E C 1
ATOM 4564 O O . ASP E 1 119 ? 76.666 94.028 66.068 1.00 85.39 119 ASP E O 1
ATOM 4569 N N . ASP E 1 120 ? 78.124 94.531 67.715 1.00 89.55 120 ASP E N 1
ATOM 4570 C CA . ASP E 1 120 ? 79.270 94.585 66.816 1.00 89.55 120 ASP E CA 1
ATOM 4571 C C . ASP E 1 120 ? 79.588 93.207 66.248 1.00 89.55 120 ASP E C 1
ATOM 4572 O O . ASP E 1 120 ? 79.851 93.065 65.049 1.00 89.55 120 ASP E O 1
ATOM 4577 N N . GLY E 1 121 ? 79.554 92.180 67.094 1.00 85.09 121 GLY E N 1
ATOM 4578 C CA . GLY E 1 121 ? 79.919 90.831 66.712 1.00 85.09 121 GLY E CA 1
ATOM 4579 C C . GLY E 1 121 ? 81.038 90.337 67.599 1.00 85.09 121 GLY E C 1
ATOM 4580 O O . GLY E 1 121 ? 81.634 89.284 67.356 1.00 85.09 121 GLY E O 1
ATOM 4581 N N . ASN E 1 122 ? 81.337 91.118 68.629 1.00 83.54 122 ASN E N 1
ATOM 4582 C CA . ASN E 1 122 ? 82.412 90.845 69.565 1.00 83.54 122 ASN E CA 1
ATOM 4583 C C . ASN E 1 122 ? 81.825 90.394 70.894 1.00 83.54 122 ASN E C 1
ATOM 4584 O O . ASN E 1 122 ? 80.743 90.831 71.293 1.00 83.54 122 ASN E O 1
ATOM 4589 N N . THR E 1 123 ? 82.545 89.504 71.571 1.00 73.72 123 THR E N 1
ATOM 4590 C CA . THR E 1 123 ? 82.075 88.861 72.789 1.00 73.72 123 THR E CA 1
ATOM 4591 C C . THR E 1 123 ? 82.951 89.253 73.972 1.00 73.72 123 THR E C 1
ATOM 4592 O O . THR E 1 123 ? 84.176 89.333 73.846 1.00 73.72 123 THR E O 1
ATOM 4596 N N . ILE E 1 124 ? 82.315 89.507 75.119 1.00 67.41 124 ILE E N 1
ATOM 4597 C CA . ILE E 1 124 ? 83.008 89.810 76.367 1.00 67.41 124 ILE E CA 1
ATOM 4598 C C . ILE E 1 124 ? 82.235 89.182 77.520 1.00 67.41 124 ILE E C 1
ATOM 4599 O O . ILE E 1 124 ? 81.106 88.717 77.359 1.00 67.41 124 ILE E O 1
ATOM 4604 N N . MET E 1 125 ? 82.860 89.172 78.700 1.00 63.15 125 MET E N 1
ATOM 4605 C CA . MET E 1 125 ? 82.163 88.795 79.921 1.00 63.15 125 MET E CA 1
ATOM 4606 C C . MET E 1 125 ? 82.572 89.721 81.058 1.00 63.15 125 MET E C 1
ATOM 4607 O O . MET E 1 125 ? 83.700 90.218 81.099 1.00 63.15 125 MET E O 1
ATOM 4612 N N . VAL E 1 126 ? 81.637 89.937 81.989 1.00 57.15 126 VAL E N 1
ATOM 4613 C CA . VAL E 1 126 ? 81.809 90.854 83.112 1.00 57.15 126 VAL E CA 1
ATOM 4614 C C . VAL E 1 126 ? 81.205 90.225 84.361 1.00 57.15 126 VAL E C 1
ATOM 4615 O O . VAL E 1 126 ? 80.231 89.470 84.289 1.00 57.15 126 VAL E O 1
ATOM 4619 N N . VAL E 1 127 ? 81.791 90.540 85.518 1.00 54.88 127 VAL E N 1
ATOM 4620 C CA . VAL E 1 127 ? 81.405 89.953 86.797 1.00 54.88 127 VAL E CA 1
ATOM 4621 C C . VAL E 1 127 ? 80.897 91.055 87.718 1.00 54.88 127 VAL E C 1
ATOM 4622 O O . VAL E 1 127 ? 81.481 92.141 87.782 1.00 54.88 127 VAL E O 1
ATOM 4626 N N . GLN E 1 128 ? 79.809 90.774 88.434 1.00 55.03 128 GLN E N 1
ATOM 4627 C CA . GLN E 1 128 ? 79.083 91.833 89.120 1.00 55.03 128 GLN E CA 1
ATOM 4628 C C . GLN E 1 128 ? 78.304 91.243 90.288 1.00 55.03 128 GLN E C 1
ATOM 4629 O O . GLN E 1 128 ? 77.851 90.099 90.227 1.00 55.03 128 GLN E O 1
ATOM 4635 N N . LYS E 1 129 ? 78.144 92.040 91.344 1.00 56.43 129 LYS E N 1
ATOM 4636 C CA . LYS E 1 129 ? 77.552 91.552 92.585 1.00 56.43 129 LYS E CA 1
ATOM 4637 C C . LYS E 1 129 ? 76.054 91.315 92.440 1.00 56.43 129 LYS E C 1
ATOM 4638 O O . LYS E 1 129 ? 75.352 92.062 91.757 1.00 56.43 129 LYS E O 1
ATOM 4644 N N . GLN E 1 130 ? 75.567 90.266 93.097 1.00 67.43 130 GLN E N 1
ATOM 4645 C CA . GLN E 1 130 ? 74.146 89.950 93.073 1.00 67.43 130 GLN E CA 1
ATOM 4646 C C . GLN E 1 130 ? 73.346 91.020 93.800 1.00 67.43 130 GLN E C 1
ATOM 4647 O O . GLN E 1 130 ? 73.729 91.476 94.880 1.00 67.43 130 GLN E O 1
ATOM 4653 N N . GLY E 1 131 ? 72.221 91.410 93.208 1.00 78.91 131 GLY E N 1
ATOM 4654 C CA . GLY E 1 131 ? 71.362 92.419 93.798 1.00 78.91 131 GLY E CA 1
ATOM 4655 C C . GLY E 1 131 ? 69.959 91.921 94.076 1.00 78.91 131 GLY E C 1
ATOM 4656 O O . GLY E 1 131 ? 69.774 90.966 94.834 1.00 78.91 131 GLY E O 1
ATOM 4657 N N . ASN E 1 132 ? 68.958 92.564 93.472 1.00 89.66 132 ASN E N 1
ATOM 4658 C CA . ASN E 1 132 ? 67.569 92.151 93.630 1.00 89.66 132 ASN E CA 1
ATOM 4659 C C . ASN E 1 132 ? 66.865 91.937 92.294 1.00 89.66 132 ASN E C 1
ATOM 4660 O O . ASN E 1 132 ? 65.640 91.774 92.273 1.00 89.66 132 ASN E O 1
ATOM 4665 N N . THR E 1 133 ? 67.603 91.936 91.188 1.00 87.63 133 THR E N 1
ATOM 4666 C CA . THR E 1 133 ? 67.074 91.614 89.872 1.00 87.63 133 THR E CA 1
ATOM 4667 C C . THR E 1 133 ? 67.711 90.325 89.380 1.00 87.63 133 THR E C 1
ATOM 4668 O O . THR E 1 133 ? 68.901 90.087 89.601 1.00 87.63 133 THR E O 1
ATOM 4672 N N . ARG E 1 134 ? 66.916 89.494 88.717 1.00 85.90 134 ARG E N 1
ATOM 4673 C CA . ARG E 1 134 ? 67.368 88.197 88.236 1.00 85.90 134 ARG E CA 1
ATOM 4674 C C . ARG E 1 134 ? 67.672 88.277 86.747 1.00 85.90 134 ARG E C 1
ATOM 4675 O O . ARG E 1 134 ? 66.820 88.692 85.956 1.00 85.90 134 ARG E O 1
ATOM 4683 N N . PHE E 1 135 ? 68.885 87.882 86.372 1.00 73.30 135 PHE E N 1
ATOM 4684 C CA . PHE E 1 135 ? 69.270 87.798 84.971 1.00 73.30 135 PHE E CA 1
ATOM 4685 C C . PHE E 1 135 ? 68.964 86.408 84.432 1.00 73.30 135 PHE E C 1
ATOM 4686 O O . PHE E 1 135 ? 69.135 85.406 85.129 1.00 73.30 135 PHE E O 1
ATOM 4694 N N . SER E 1 136 ? 68.510 86.353 83.189 1.00 74.51 136 SER E N 1
ATOM 4695 C CA . SER E 1 136 ? 68.079 85.126 82.544 1.00 74.51 136 SER E CA 1
ATOM 4696 C C . SER E 1 136 ? 68.779 84.985 81.201 1.00 74.51 136 SER E C 1
ATOM 4697 O O . SER E 1 136 ? 69.244 85.975 80.631 1.00 74.51 136 SER E O 1
ATOM 4700 N N . PRO E 1 137 ? 68.884 83.763 80.676 1.00 77.40 137 PRO E N 1
ATOM 4701 C CA . PRO E 1 137 ? 69.472 83.577 79.341 1.00 77.40 137 PRO E CA 1
ATOM 4702 C C . PRO E 1 137 ? 68.510 84.037 78.259 1.00 77.40 137 PRO E C 1
ATOM 4703 O O . PRO E 1 137 ? 67.435 83.460 78.071 1.00 77.40 137 PRO E O 1
ATOM 4707 N N . GLY E 1 138 ? 68.895 85.092 77.546 1.00 75.80 138 GLY E N 1
ATOM 4708 C CA . GLY E 1 138 ? 68.063 85.674 76.510 1.00 75.80 138 GLY E CA 1
ATOM 4709 C C . GLY E 1 138 ? 67.364 86.921 77.004 1.00 75.80 138 GLY E C 1
ATOM 4710 O O . GLY E 1 138 ? 66.310 86.840 77.639 1.00 75.80 138 GLY E O 1
ATOM 4711 N N . GLN E 1 139 ? 67.929 88.081 76.689 1.00 72.55 139 GLN E N 1
ATOM 4712 C CA . GLN E 1 139 ? 67.477 89.354 77.234 1.00 72.55 139 GLN E CA 1
ATOM 4713 C C . GLN E 1 139 ? 68.288 90.448 76.557 1.00 72.55 139 GLN E C 1
ATOM 4714 O O . GLN E 1 139 ? 69.290 90.178 75.893 1.00 72.55 139 GLN E O 1
ATOM 4720 N N . ARG E 1 140 ? 67.844 91.687 76.729 1.00 71.14 140 ARG E N 1
ATOM 4721 C CA . ARG E 1 140 ? 68.509 92.842 76.145 1.00 71.14 140 ARG E CA 1
ATOM 4722 C C . ARG E 1 140 ? 69.048 93.721 77.261 1.00 71.14 140 ARG E C 1
ATOM 4723 O O . ARG E 1 140 ? 68.309 94.080 78.181 1.00 71.14 140 ARG E O 1
ATOM 4731 N N . VAL E 1 141 ? 70.329 94.067 77.180 1.00 64.62 141 VAL E N 1
ATOM 4732 C CA . VAL E 1 141 ? 70.966 94.901 78.186 1.00 64.62 141 VAL E CA 1
ATOM 4733 C C . VAL E 1 141 ? 71.646 96.069 77.491 1.00 64.62 141 VAL E C 1
ATOM 4734 O O . VAL E 1 141 ? 71.985 96.008 76.308 1.00 64.62 141 VAL E O 1
ATOM 4738 N N . VAL E 1 142 ? 71.835 97.146 78.246 1.00 59.59 142 VAL E N 1
ATOM 4739 C CA . VAL E 1 142 ? 72.488 98.355 77.760 1.00 59.59 142 VAL E CA 1
ATOM 4740 C C . VAL E 1 142 ? 73.720 98.610 78.617 1.00 59.59 142 VAL E C 1
ATOM 4741 O O . VAL E 1 142 ? 73.636 98.642 79.849 1.00 59.59 142 VAL E O 1
ATOM 4745 N N . LEU E 1 143 ? 74.867 98.756 77.968 1.00 57.49 143 LEU E N 1
ATOM 4746 C CA . LEU E 1 143 ? 76.133 98.928 78.664 1.00 57.4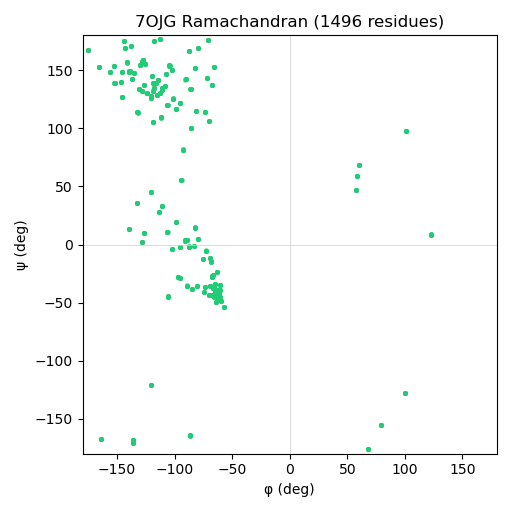9 143 LEU E CA 1
ATOM 4747 C C . LEU E 1 143 ? 76.457 100.409 78.774 1.00 57.49 143 LEU E C 1
ATOM 4748 O O . LEU E 1 143 ? 76.577 101.096 77.756 1.00 57.49 143 LEU E O 1
ATOM 4753 N N . ALA E 1 144 ? 76.617 100.896 79.997 1.00 55.71 144 ALA E N 1
ATOM 4754 C CA . ALA E 1 144 ? 77.090 102.252 80.233 1.00 55.71 144 ALA E CA 1
ATOM 4755 C C . ALA E 1 144 ? 78.575 102.172 80.542 1.00 55.71 144 ALA E C 1
ATOM 4756 O O . ALA E 1 144 ? 78.968 101.573 81.546 1.00 55.71 144 ALA E O 1
ATOM 4758 N N . SER E 1 145 ? 79.393 102.776 79.692 1.00 62.14 145 SER E N 1
ATOM 4759 C CA . SER E 1 145 ? 80.820 102.511 79.700 1.00 62.14 145 SER E CA 1
ATOM 4760 C C . SER E 1 145 ? 81.623 103.792 79.830 1.00 62.14 145 SER E C 1
ATOM 4761 O O . SER E 1 145 ? 81.169 104.879 79.469 1.00 62.14 145 SER E O 1
ATOM 4764 N N . ASN E 1 146 ? 82.833 103.636 80.352 1.00 66.38 146 ASN E N 1
ATOM 4765 C CA . ASN E 1 146 ? 83.835 104.687 80.413 1.00 66.38 146 ASN E CA 1
ATOM 4766 C C . ASN E 1 146 ? 85.152 104.050 79.993 1.00 66.38 146 ASN E C 1
ATOM 4767 O O . ASN E 1 146 ? 85.150 102.933 79.468 1.00 66.38 146 ASN E O 1
ATOM 4772 N N . GLY E 1 147 ? 86.276 104.728 80.195 1.00 72.43 147 GLY E N 1
ATOM 4773 C CA . GLY E 1 147 ? 87.542 104.076 79.931 1.00 72.43 147 GLY E CA 1
ATOM 4774 C C . GLY E 1 147 ? 87.827 103.002 80.961 1.00 72.43 147 GLY E C 1
ATOM 4775 O O . GLY E 1 147 ? 88.166 103.309 82.107 1.00 72.43 147 GLY E O 1
ATOM 4776 N N . SER E 1 148 ? 87.698 101.737 80.555 1.00 72.55 148 SER E N 1
ATOM 4777 C CA . SER E 1 148 ? 87.933 100.582 81.427 1.00 72.55 148 SER E CA 1
ATOM 4778 C C . SER E 1 148 ? 87.036 100.608 82.668 1.00 72.55 148 SER E C 1
ATOM 4779 O O . SER E 1 148 ? 87.488 100.389 83.792 1.00 72.55 148 SER E O 1
ATOM 4782 N N . GLN E 1 149 ? 85.748 100.871 82.450 1.00 65.62 149 GLN E N 1
ATOM 4783 C CA . GLN E 1 149 ? 84.713 100.761 83.472 1.00 65.62 149 GLN E CA 1
ATOM 4784 C C . GLN E 1 149 ? 83.404 100.451 82.765 1.00 65.62 149 GLN E C 1
ATOM 4785 O O . GLN E 1 149 ? 83.119 101.032 81.717 1.00 65.62 149 GLN E O 1
ATOM 4791 N N . VAL E 1 150 ? 82.607 99.551 83.334 1.00 57.73 150 VAL E N 1
ATOM 4792 C CA . VAL E 1 150 ? 81.348 99.144 82.719 1.00 57.73 150 VAL E CA 1
ATOM 4793 C C . VAL E 1 150 ? 80.328 98.839 83.806 1.00 57.73 150 VAL E C 1
ATOM 4794 O O . VAL E 1 150 ? 80.666 98.258 84.841 1.00 57.73 150 VAL E O 1
ATOM 4798 N N . THR E 1 151 ? 79.079 99.244 83.574 1.00 56.62 151 THR E N 1
ATOM 4799 C CA . THR E 1 151 ? 77.944 98.836 84.388 1.00 56.62 151 THR E CA 1
ATOM 4800 C C . THR E 1 151 ? 76.883 98.252 83.472 1.00 56.62 151 THR E C 1
ATOM 4801 O O . THR E 1 151 ? 76.604 98.808 82.407 1.00 56.62 151 THR E O 1
ATOM 4805 N N . VAL E 1 152 ? 76.281 97.143 83.887 1.00 55.99 152 VAL E N 1
ATOM 4806 C CA . VAL E 1 152 ? 75.257 96.463 83.106 1.00 55.99 152 VAL E CA 1
ATOM 4807 C C . VAL E 1 152 ? 73.934 96.584 83.841 1.00 55.99 152 VAL E C 1
ATOM 4808 O O . VAL E 1 152 ? 73.854 96.295 85.039 1.00 55.99 152 VAL E O 1
ATOM 4812 N N . SER E 1 153 ? 72.900 97.006 83.126 1.00 63.05 153 SER E N 1
ATOM 4813 C CA . SER E 1 153 ? 71.577 97.200 83.690 1.00 63.05 153 SER E CA 1
ATOM 4814 C C . SER E 1 153 ? 70.547 96.603 82.750 1.00 63.05 153 SER E C 1
ATOM 4815 O O . SER E 1 153 ? 70.735 96.624 81.529 1.00 63.05 153 SER E O 1
ATOM 4818 N N . PRO E 1 154 ? 69.444 96.081 83.276 1.00 68.31 154 PRO E N 1
ATOM 4819 C CA . PRO E 1 154 ? 68.469 95.404 82.420 1.00 68.31 154 PRO E CA 1
ATOM 4820 C C . PRO E 1 154 ? 67.723 96.395 81.540 1.00 68.31 154 PRO E C 1
ATOM 4821 O O . PRO E 1 154 ? 67.899 97.610 81.627 1.00 68.31 154 PRO E O 1
ATOM 4825 N N . ARG E 1 155 ? 66.883 95.841 80.672 1.00 75.79 155 ARG E N 1
ATOM 4826 C CA . ARG E 1 155 ? 66.145 96.619 79.681 1.00 75.79 155 ARG E CA 1
ATOM 4827 C C . ARG E 1 155 ? 65.368 97.785 80.272 1.00 75.79 155 ARG E C 1
ATOM 4828 O O . ARG E 1 155 ? 65.393 98.888 79.727 1.00 75.79 155 ARG E O 1
ATOM 4836 N N . CYS F 1 18 ? 99.272 84.781 108.786 1.00 77.07 18 CYS F N 1
ATOM 4837 C CA . CYS F 1 18 ? 98.664 84.004 107.719 1.00 77.07 18 CYS F CA 1
ATOM 4838 C C . CYS F 1 18 ? 98.480 84.860 106.476 1.00 77.07 18 CYS F C 1
ATOM 4839 O O . CYS F 1 18 ? 98.358 86.079 106.566 1.00 77.07 18 CYS F O 1
ATOM 4842 N N . VAL F 1 19 ? 98.466 84.216 105.313 1.00 74.83 19 VAL F N 1
ATOM 4843 C CA . VAL F 1 19 ? 98.163 84.872 104.048 1.00 74.83 19 VAL F CA 1
ATOM 4844 C C . VAL F 1 19 ? 97.008 84.125 103.402 1.00 74.83 19 VAL F C 1
ATOM 4845 O O . VAL F 1 19 ? 97.038 82.893 103.305 1.00 74.83 19 VAL F O 1
ATOM 4849 N N . ASN F 1 20 ? 95.991 84.870 102.971 1.00 74.61 20 ASN F N 1
ATOM 4850 C CA . ASN F 1 20 ? 94.748 84.282 102.472 1.00 74.61 20 ASN F CA 1
ATOM 4851 C C . ASN F 1 20 ? 94.868 84.119 100.960 1.00 74.61 20 ASN F C 1
ATOM 4852 O O . ASN F 1 20 ? 94.399 84.938 100.169 1.00 74.61 20 ASN F O 1
ATOM 4857 N N . ASN F 1 21 ? 95.527 83.036 100.555 1.00 70.29 21 ASN F N 1
ATOM 4858 C CA . ASN F 1 21 ? 95.702 82.738 99.135 1.00 70.29 21 ASN F CA 1
ATOM 4859 C C . ASN F 1 21 ? 94.603 81.799 98.630 1.00 70.29 21 ASN F C 1
ATOM 4860 O O . ASN F 1 21 ? 94.846 80.739 98.060 1.00 70.29 21 ASN F O 1
ATOM 4865 N N . ASP F 1 22 ? 93.362 82.230 98.838 1.00 67.21 22 ASP F N 1
ATOM 4866 C CA . ASP F 1 22 ? 92.207 81.558 98.262 1.00 67.21 22 ASP F CA 1
ATOM 4867 C C . ASP F 1 22 ? 91.674 82.308 97.048 1.00 67.21 22 ASP F C 1
ATOM 4868 O O . ASP F 1 22 ? 90.744 81.835 96.393 1.00 67.21 22 ASP F O 1
ATOM 4873 N N . THR F 1 23 ? 92.246 83.463 96.732 1.00 59.69 23 THR F N 1
ATOM 4874 C CA . THR F 1 23 ? 91.916 84.175 95.510 1.00 59.69 23 THR F CA 1
ATOM 4875 C C . THR F 1 23 ? 92.670 83.640 94.303 1.00 59.69 23 THR F C 1
ATOM 4876 O O . THR F 1 23 ? 92.716 84.315 93.271 1.00 59.69 23 THR F O 1
ATOM 4880 N N . LEU F 1 24 ? 93.275 82.460 94.413 1.00 56.68 24 LEU F N 1
ATOM 4881 C CA . LEU F 1 24 ? 93.994 81.821 93.318 1.00 56.68 24 LEU F CA 1
ATOM 4882 C C . LEU F 1 24 ? 93.252 80.586 92.828 1.00 56.68 24 LEU F C 1
ATOM 4883 O O . LEU F 1 24 ? 93.861 79.601 92.417 1.00 56.68 24 LEU F O 1
ATOM 4888 N N . SER F 1 25 ? 91.930 80.623 92.878 1.00 53.48 25 SER F N 1
ATOM 4889 C CA . SER F 1 25 ? 91.093 79.541 92.393 1.00 53.48 25 SER F CA 1
ATOM 4890 C C . SER F 1 25 ? 90.315 80.011 91.168 1.00 53.48 25 SER F C 1
ATOM 4891 O O . SER F 1 25 ? 90.402 81.167 90.748 1.00 53.48 25 SER F O 1
ATOM 4894 N N . GLY F 1 26 ? 89.553 79.094 90.586 1.00 57.51 26 GLY F N 1
ATOM 4895 C CA . GLY F 1 26 ? 88.779 79.414 89.404 1.00 57.51 26 GLY F CA 1
ATOM 4896 C C . GLY F 1 26 ? 87.336 79.715 89.736 1.00 57.51 26 GLY F C 1
ATOM 4897 O O . GLY F 1 26 ? 86.459 79.657 88.869 1.00 57.51 26 GLY F O 1
ATOM 4898 N N . ASP F 1 27 ? 87.086 80.034 91.008 1.00 55.00 27 ASP F N 1
ATOM 4899 C CA . ASP F 1 27 ? 85.731 80.231 91.505 1.00 55.00 27 ASP F CA 1
ATOM 4900 C C . ASP F 1 27 ? 85.664 81.415 92.468 1.00 55.00 27 ASP F C 1
ATOM 4901 O O . ASP F 1 27 ? 84.650 81.604 93.141 1.00 55.00 27 ASP F O 1
ATOM 4906 N N . VAL F 1 28 ? 86.702 82.241 92.524 1.00 48.98 28 VAL F N 1
ATOM 4907 C CA . VAL F 1 28 ? 86.756 83.380 93.434 1.00 48.98 28 VAL F CA 1
ATOM 4908 C C . VAL F 1 28 ? 87.502 84.508 92.742 1.00 48.98 28 VAL F C 1
ATOM 4909 O O . VAL F 1 28 ? 88.624 84.316 92.269 1.00 48.98 28 VAL F O 1
ATOM 4913 N N . TYR F 1 29 ? 86.893 85.687 92.694 1.00 47.42 29 TYR F N 1
ATOM 4914 C CA . TYR F 1 29 ? 87.486 86.855 92.059 1.00 47.42 29 TYR F CA 1
ATOM 4915 C C . TYR F 1 29 ? 87.848 87.888 93.112 1.00 47.42 29 TYR F C 1
ATOM 4916 O O . TYR F 1 29 ? 87.036 88.192 93.988 1.00 47.42 29 TYR F O 1
ATOM 4925 N N . THR F 1 30 ? 89.055 88.434 93.022 1.00 46.72 30 THR F N 1
ATOM 4926 C CA . THR F 1 30 ? 89.389 89.574 93.860 1.00 46.72 30 THR F CA 1
ATOM 4927 C C . THR F 1 30 ? 88.529 90.765 93.463 1.00 46.72 30 THR F C 1
ATOM 4928 O O . THR F 1 30 ? 88.073 90.876 92.325 1.00 46.72 30 THR F O 1
ATOM 4932 N N . ALA F 1 31 ? 88.289 91.658 94.419 1.00 49.98 31 ALA F N 1
ATOM 4933 C CA . ALA F 1 31 ? 87.315 92.723 94.217 1.00 49.98 31 ALA F CA 1
ATOM 4934 C C . ALA F 1 31 ? 87.875 93.918 93.466 1.00 49.98 31 ALA F C 1
ATOM 4935 O O . ALA F 1 31 ? 87.130 94.870 93.220 1.00 49.98 31 ALA F O 1
ATOM 4937 N N . SER F 1 32 ? 89.151 93.905 93.106 1.00 52.91 32 SER F N 1
ATOM 4938 C CA . SER F 1 32 ? 89.726 94.975 92.306 1.00 52.91 32 SER F CA 1
ATOM 4939 C C . SER F 1 32 ? 89.605 94.720 90.812 1.00 52.91 32 SER F C 1
ATOM 4940 O O . SER F 1 32 ? 90.119 95.513 90.020 1.00 52.91 32 SER F O 1
ATOM 4943 N N . GLU F 1 33 ? 88.952 93.634 90.411 1.00 55.40 33 GLU F N 1
ATOM 4944 C CA . GLU F 1 33 ? 88.723 93.326 89.008 1.00 55.40 33 GLU F CA 1
ATOM 4945 C C . GLU F 1 33 ? 87.270 92.945 88.777 1.00 55.40 33 GLU F C 1
ATOM 4946 O O . GLU F 1 33 ? 86.951 92.082 87.956 1.00 55.40 33 GLU F O 1
ATOM 4952 N N . ALA F 1 34 ? 86.366 93.590 89.502 1.00 54.88 34 ALA F N 1
ATOM 4953 C CA . ALA F 1 34 ? 84.945 93.532 89.213 1.00 54.88 34 ALA F CA 1
ATOM 4954 C C . ALA F 1 34 ? 84.529 94.817 88.513 1.00 54.88 34 ALA F C 1
ATOM 4955 O O . ALA F 1 34 ? 85.121 95.877 88.727 1.00 54.88 34 ALA F O 1
ATOM 4957 N N . LYS F 1 35 ? 83.506 94.709 87.667 1.00 57.08 35 LYS F N 1
ATOM 4958 C CA . LYS F 1 35 ? 83.074 95.799 86.795 1.00 57.08 35 LYS F CA 1
ATOM 4959 C C . LYS F 1 35 ? 84.214 96.252 85.879 1.00 57.08 35 LYS F C 1
ATOM 4960 O O . LYS F 1 35 ? 84.638 97.406 85.893 1.00 57.08 35 LYS F O 1
ATOM 4966 N N . GLN F 1 36 ? 84.711 95.305 85.083 1.00 59.68 36 GLN F N 1
ATOM 4967 C CA . GLN F 1 36 ? 85.687 95.577 84.034 1.00 59.68 36 GLN F CA 1
ATOM 4968 C C . GLN F 1 36 ? 85.377 94.662 82.856 1.00 59.68 36 GLN F C 1
ATOM 4969 O O . GLN F 1 36 ? 84.493 93.806 82.931 1.00 59.68 36 GLN F O 1
ATOM 4975 N N . VAL F 1 37 ? 86.110 94.841 81.760 1.00 64.41 37 VAL F N 1
ATOM 4976 C CA . VAL F 1 37 ? 85.873 94.098 80.526 1.00 64.41 37 VAL F CA 1
ATOM 4977 C C . VAL F 1 37 ? 86.993 93.090 80.313 1.00 64.41 37 VAL F C 1
ATOM 4978 O O . VAL F 1 37 ? 88.173 93.401 80.508 1.00 64.41 37 VAL F O 1
ATOM 4982 N N . GLN F 1 38 ? 86.614 91.877 79.920 1.00 64.96 38 GLN F N 1
ATOM 4983 C CA . GLN F 1 38 ? 87.552 90.785 79.712 1.00 64.96 38 GLN F CA 1
ATOM 4984 C C . GLN F 1 38 ? 87.186 90.041 78.437 1.00 64.96 38 GLN F C 1
ATOM 4985 O O . GLN F 1 38 ? 86.004 89.856 78.140 1.00 64.96 38 GLN F O 1
ATOM 4991 N N . ASN F 1 39 ? 88.202 89.606 77.696 1.00 63.08 39 ASN F N 1
ATOM 4992 C CA . ASN F 1 39 ? 88.016 88.955 76.408 1.00 63.08 39 ASN F CA 1
ATOM 4993 C C . ASN F 1 39 ? 87.816 87.451 76.580 1.00 63.08 39 ASN F C 1
ATOM 4994 O O . ASN F 1 39 ? 88.059 86.885 77.645 1.00 63.08 39 ASN F O 1
ATOM 4999 N N . VAL F 1 40 ? 87.368 86.799 75.509 1.00 61.29 40 VAL F N 1
ATOM 5000 C CA . VAL F 1 40 ? 86.960 85.399 75.553 1.00 61.29 40 VAL F CA 1
ATOM 5001 C C . VAL F 1 40 ? 87.623 84.633 74.414 1.00 61.29 40 VAL F C 1
ATOM 5002 O O . VAL F 1 40 ? 87.630 85.099 73.270 1.00 61.29 40 VAL F O 1
ATOM 5006 N N . SER F 1 41 ? 88.172 83.457 74.728 1.00 61.72 41 SER F N 1
ATOM 5007 C CA . SER F 1 41 ? 88.742 82.549 73.740 1.00 61.72 41 SER F CA 1
ATOM 5008 C C . SER F 1 41 ? 88.319 81.126 74.082 1.00 61.72 41 SER F C 1
ATOM 5009 O O . SER F 1 41 ? 87.752 80.868 75.144 1.00 61.72 41 SER F O 1
ATOM 5012 N N . TYR F 1 42 ? 88.600 80.192 73.175 1.00 68.07 42 TYR F N 1
ATOM 5013 C CA . TYR F 1 42 ? 88.243 78.791 73.361 1.00 68.07 42 TYR F CA 1
ATOM 5014 C C . TYR F 1 42 ? 89.473 77.915 73.165 1.00 68.07 42 TYR F C 1
ATOM 5015 O O . TYR F 1 42 ? 90.452 78.325 72.541 1.00 68.07 42 TYR F O 1
ATOM 5024 N N . GLY F 1 43 ? 89.425 76.703 73.710 1.00 70.49 43 GLY F N 1
ATOM 5025 C CA . GLY F 1 43 ? 90.567 75.822 73.603 1.00 70.49 43 GLY F CA 1
ATOM 5026 C C . GLY F 1 43 ? 90.237 74.380 73.923 1.00 70.49 43 GLY F C 1
ATOM 5027 O O . GLY F 1 43 ? 89.072 73.991 74.012 1.00 70.49 43 GLY F O 1
ATOM 5028 N N . THR F 1 44 ? 91.295 73.585 74.089 1.00 69.20 44 THR F N 1
ATOM 5029 C CA . THR F 1 44 ? 91.187 72.174 74.432 1.00 69.20 44 THR F CA 1
ATOM 5030 C C . THR F 1 44 ? 92.304 71.836 75.414 1.00 69.20 44 THR F C 1
ATOM 5031 O O . THR F 1 44 ? 93.330 72.515 75.460 1.00 69.20 44 THR F O 1
ATOM 5035 N N . ILE F 1 45 ? 92.107 70.777 76.199 1.00 71.07 45 ILE F N 1
ATOM 5036 C CA . ILE F 1 45 ? 92.908 70.509 77.391 1.00 71.07 45 ILE F CA 1
ATOM 5037 C C . ILE F 1 45 ? 93.646 69.182 77.237 1.00 71.07 45 ILE F C 1
ATOM 5038 O O . ILE F 1 45 ? 93.055 68.183 76.811 1.00 71.07 45 ILE F O 1
ATOM 5043 N N . VAL F 1 46 ? 94.939 69.176 77.582 1.00 73.14 46 VAL F N 1
ATOM 5044 C CA . VAL F 1 46 ? 95.753 67.961 77.589 1.00 73.14 46 VAL F CA 1
ATOM 5045 C C . VAL F 1 46 ? 96.773 68.037 78.724 1.00 73.14 46 VAL F C 1
ATOM 5046 O O . VAL F 1 46 ? 97.242 69.118 79.095 1.00 73.14 46 VAL F O 1
ATOM 5050 N N . ASN F 1 47 ? 97.113 66.867 79.275 1.00 75.15 47 ASN F N 1
ATOM 5051 C CA . ASN F 1 47 ? 98.276 66.669 80.146 1.00 75.15 47 ASN F CA 1
ATOM 5052 C C . ASN F 1 47 ? 98.217 67.529 81.414 1.00 75.15 47 ASN F C 1
ATOM 5053 O O . ASN F 1 47 ? 98.986 68.471 81.606 1.00 75.15 47 ASN F O 1
ATOM 5058 N N . VAL F 1 48 ? 97.269 67.177 82.278 1.00 68.45 48 VAL F N 1
ATOM 5059 C CA . VAL F 1 48 ? 97.199 67.723 83.631 1.00 68.45 48 VAL F CA 1
ATOM 5060 C C . VAL F 1 48 ? 98.083 66.894 84.560 1.00 68.45 48 VAL F C 1
ATOM 5061 O O . VAL F 1 48 ? 98.060 65.659 84.511 1.00 68.45 48 VAL F O 1
ATOM 5065 N N . ARG F 1 49 ? 98.882 67.564 85.391 1.00 61.05 49 ARG F N 1
ATOM 5066 C CA . ARG F 1 49 ? 99.652 66.880 86.425 1.00 61.05 49 ARG F CA 1
ATOM 5067 C C . ARG F 1 49 ? 99.642 67.704 87.706 1.00 61.05 49 ARG F C 1
ATOM 5068 O O . ARG F 1 49 ? 99.560 68.936 87.653 1.00 61.05 49 ARG F O 1
ATOM 5076 N N . PRO F 1 50 ? 99.720 67.052 88.866 1.00 56.94 50 PRO F N 1
ATOM 5077 C CA . PRO F 1 50 ? 99.589 67.772 90.138 1.00 56.94 50 PRO F CA 1
ATOM 5078 C C . PRO F 1 50 ? 100.877 68.441 90.598 1.00 56.94 50 PRO F C 1
ATOM 5079 O O . PRO F 1 50 ? 101.985 67.987 90.312 1.00 56.94 50 PRO F O 1
ATOM 5083 N N . VAL F 1 51 ? 100.699 69.527 91.357 1.00 53.27 51 VAL F N 1
ATOM 5084 C CA . VAL F 1 51 ? 101.771 70.448 91.722 1.00 53.27 51 VAL F CA 1
ATOM 5085 C C . VAL F 1 51 ? 101.407 71.103 93.049 1.00 53.27 51 VAL F C 1
ATOM 5086 O O . VAL F 1 51 ? 100.234 71.219 93.399 1.00 53.27 51 VAL F O 1
ATOM 5090 N N . GLN F 1 52 ? 102.422 71.525 93.804 1.00 50.69 52 GLN F N 1
ATOM 5091 C CA . GLN F 1 52 ? 102.229 72.238 95.058 1.00 50.69 52 GLN F CA 1
ATOM 5092 C C . GLN F 1 52 ? 102.521 73.721 94.870 1.00 50.69 52 GLN F C 1
ATOM 5093 O O . GLN F 1 52 ? 103.287 74.105 93.987 1.00 50.69 52 GLN F O 1
ATOM 5099 N N . ILE F 1 53 ? 101.908 74.558 95.706 1.00 48.95 53 ILE F N 1
ATOM 5100 C CA . ILE F 1 53 ? 102.008 76.010 95.584 1.00 48.95 53 ILE F CA 1
ATOM 5101 C C . ILE F 1 53 ? 102.417 76.597 96.928 1.00 48.95 53 ILE F C 1
ATOM 5102 O O . ILE F 1 53 ? 101.822 76.269 97.959 1.00 48.95 53 ILE F O 1
ATOM 5107 N N . GLN F 1 54 ? 103.413 77.480 96.911 1.00 55.05 54 GLN F N 1
ATOM 5108 C CA . GLN F 1 54 ? 103.998 78.068 98.116 1.00 55.05 54 GLN F CA 1
ATOM 5109 C C . GLN F 1 54 ? 103.792 79.579 98.071 1.00 55.05 54 GLN F C 1
ATOM 5110 O O . GLN F 1 54 ? 104.470 80.283 97.319 1.00 55.05 54 GLN F O 1
ATOM 5116 N N . GLY F 1 55 ? 102.857 80.077 98.869 1.00 63.71 55 GLY F N 1
ATOM 5117 C CA . GLY F 1 55 ? 102.560 81.493 98.932 1.00 63.71 55 GLY F CA 1
ATOM 5118 C C . GLY F 1 55 ? 103.439 82.227 99.921 1.00 63.71 55 GLY F C 1
ATOM 5119 O O . GLY F 1 55 ? 104.479 81.733 100.359 1.00 63.71 55 GLY F O 1
ATOM 5120 N N . GLY F 1 56 ? 103.013 83.440 100.266 1.00 75.17 56 GLY F N 1
ATOM 5121 C CA . GLY F 1 56 ? 103.701 84.197 101.295 1.00 75.17 56 GLY F CA 1
ATOM 5122 C C . GLY F 1 56 ? 104.964 84.871 100.785 1.00 75.17 56 GLY F C 1
ATOM 5123 O O . GLY F 1 56 ? 105.116 85.149 99.596 1.00 75.17 56 GLY F O 1
ATOM 5124 N N . ASP F 1 57 ? 105.883 85.135 101.712 1.00 84.48 57 ASP F N 1
ATOM 5125 C CA . ASP F 1 57 ? 107.149 85.784 101.405 1.00 84.48 57 ASP F CA 1
ATOM 5126 C C . ASP F 1 57 ? 108.293 84.980 102.005 1.00 84.48 57 ASP F C 1
ATOM 5127 O O . ASP F 1 57 ? 108.115 84.257 102.989 1.00 84.48 57 ASP F O 1
ATOM 5132 N N . ASP F 1 58 ? 109.475 85.116 101.400 1.00 84.06 58 ASP F N 1
ATOM 5133 C CA . ASP F 1 58 ? 110.609 84.272 101.762 1.00 84.06 58 ASP F CA 1
ATOM 5134 C C . ASP F 1 58 ? 111.224 84.672 103.100 1.00 84.06 58 ASP F C 1
ATOM 5135 O O . ASP F 1 58 ? 111.602 83.803 103.891 1.00 84.06 58 ASP F O 1
ATOM 5140 N N . SER F 1 59 ? 111.348 85.967 103.369 1.00 82.85 59 SER F N 1
ATOM 5141 C CA . SER F 1 59 ? 111.895 86.433 104.642 1.00 82.85 59 SER F CA 1
ATOM 5142 C C . SER F 1 59 ? 110.763 86.494 105.656 1.00 82.85 59 SER F C 1
ATOM 5143 O O . SER F 1 59 ? 109.980 87.446 105.676 1.00 82.85 59 SER F O 1
ATOM 5146 N N . ASN F 1 60 ? 110.676 85.477 106.508 1.00 72.92 60 ASN F N 1
ATOM 5147 C CA . ASN F 1 60 ? 109.602 85.384 107.489 1.00 72.92 60 ASN F CA 1
ATOM 5148 C C . ASN F 1 60 ? 109.950 86.253 108.691 1.00 72.92 60 ASN F C 1
ATOM 5149 O O . ASN F 1 60 ? 110.922 85.982 109.401 1.00 72.92 60 ASN F O 1
ATOM 5154 N N . VAL F 1 61 ? 109.163 87.299 108.917 1.00 68.01 61 VAL F N 1
ATOM 5155 C CA . VAL F 1 61 ? 109.396 88.225 110.015 1.00 68.01 61 VAL F CA 1
ATOM 5156 C C . VAL F 1 61 ? 108.390 88.030 111.142 1.00 68.01 61 VAL F C 1
ATOM 5157 O O . VAL F 1 61 ? 108.768 88.000 112.312 1.00 68.01 61 VAL F O 1
ATOM 5161 N N . ILE F 1 62 ? 107.106 87.884 110.809 1.00 64.82 62 ILE F N 1
ATOM 5162 C CA . ILE F 1 62 ? 106.081 87.762 111.840 1.00 64.82 62 ILE F CA 1
ATOM 5163 C C . ILE F 1 62 ? 106.254 86.482 112.647 1.00 64.82 62 ILE F C 1
ATOM 5164 O O . ILE F 1 62 ? 105.971 86.458 113.849 1.00 64.82 62 ILE F O 1
ATOM 5169 N N . GLY F 1 63 ? 106.711 85.401 112.016 1.00 61.49 63 GLY F N 1
ATOM 5170 C CA . GLY F 1 63 ? 106.955 84.179 112.764 1.00 61.49 63 GLY F CA 1
ATOM 5171 C C . GLY F 1 63 ? 108.084 84.321 113.767 1.00 61.49 63 GLY F C 1
ATOM 5172 O O . GLY F 1 63 ? 108.029 83.754 114.864 1.00 61.49 63 GLY F O 1
ATOM 5173 N N . ALA F 1 64 ? 109.114 85.093 113.414 1.00 57.27 64 ALA F N 1
ATOM 5174 C CA . ALA F 1 64 ? 110.273 85.235 114.288 1.00 57.27 64 ALA F CA 1
ATOM 5175 C C . ALA F 1 64 ? 109.897 85.889 115.609 1.00 57.27 64 ALA F C 1
ATOM 5176 O O . ALA F 1 64 ? 110.296 85.420 116.678 1.00 57.27 64 ALA F O 1
ATOM 5178 N N . ILE F 1 65 ? 109.112 86.966 115.561 1.00 53.21 65 ILE F N 1
ATOM 5179 C CA . ILE F 1 65 ? 108.789 87.696 116.784 1.00 53.21 65 ILE F CA 1
ATOM 5180 C C . ILE F 1 65 ? 107.866 86.880 117.682 1.00 53.21 65 ILE F C 1
ATOM 5181 O O . ILE F 1 65 ? 108.056 86.831 118.905 1.00 53.21 65 ILE F O 1
ATOM 5186 N N . GLY F 1 66 ? 106.853 86.237 117.103 1.00 52.49 66 GLY F N 1
ATOM 5187 C CA . GLY F 1 66 ? 105.981 85.395 117.904 1.00 52.49 66 GLY F CA 1
ATOM 5188 C C . GLY F 1 66 ? 106.733 84.260 118.570 1.00 52.49 66 GLY F C 1
ATOM 5189 O O . GLY F 1 66 ? 106.584 84.013 119.774 1.00 52.49 66 GLY F O 1
ATOM 5190 N N . GLY F 1 67 ? 107.573 83.565 117.799 1.00 52.40 67 GLY F N 1
ATOM 5191 C CA . GLY F 1 67 ? 108.384 82.514 118.386 1.00 52.40 67 GLY F CA 1
ATOM 5192 C C . GLY F 1 67 ? 109.311 83.033 119.467 1.00 52.40 67 GLY F C 1
ATOM 5193 O O . GLY F 1 67 ? 109.482 82.397 120.508 1.00 52.40 67 GLY F O 1
ATOM 5194 N N . ALA F 1 68 ? 109.894 84.213 119.249 1.00 53.68 68 ALA F N 1
ATOM 5195 C CA . ALA F 1 68 ? 110.830 84.777 120.213 1.00 53.68 68 ALA F CA 1
ATOM 5196 C C . ALA F 1 68 ? 110.148 85.076 121.540 1.00 53.68 68 ALA F C 1
ATOM 5197 O O . ALA F 1 68 ? 110.644 84.688 122.601 1.00 53.68 68 ALA F O 1
ATOM 5199 N N . VAL F 1 69 ? 109.009 85.771 121.508 1.00 53.77 69 VAL F N 1
ATOM 5200 C CA . VAL F 1 69 ? 108.359 86.110 122.773 1.00 53.77 69 VAL F CA 1
ATOM 5201 C C . VAL F 1 69 ? 107.864 84.853 123.474 1.00 53.77 69 VAL F C 1
ATOM 5202 O O . VAL F 1 69 ? 108.076 84.680 124.682 1.00 53.77 69 VAL F O 1
ATOM 5206 N N . LEU F 1 70 ? 107.228 83.937 122.736 1.00 54.81 70 LEU F N 1
ATOM 5207 C CA . LEU F 1 70 ? 106.695 82.754 123.400 1.00 54.81 70 LEU F CA 1
ATOM 5208 C C . LEU F 1 70 ? 107.800 81.854 123.939 1.00 54.81 70 LEU F C 1
ATOM 5209 O O . LEU F 1 70 ? 107.578 81.133 124.915 1.00 54.81 70 LEU F O 1
ATOM 5214 N N . GLY F 1 71 ? 108.986 81.871 123.335 1.00 55.46 71 GLY F N 1
ATOM 5215 C CA . GLY F 1 71 ? 110.082 81.093 123.877 1.00 55.46 71 GLY F CA 1
ATOM 5216 C C . GLY F 1 71 ? 110.771 81.771 125.040 1.00 55.46 71 GLY F C 1
ATOM 5217 O O . GLY F 1 71 ? 111.216 81.109 125.980 1.00 55.46 71 GLY F O 1
ATOM 5218 N N . GLY F 1 72 ? 110.873 83.098 124.983 1.00 55.12 72 GLY F N 1
ATOM 5219 C CA . GLY F 1 72 ? 111.510 83.829 126.062 1.00 55.12 72 GLY F CA 1
ATOM 5220 C C . GLY F 1 72 ? 110.721 83.775 127.353 1.00 55.12 72 GLY F C 1
ATOM 5221 O O . GLY F 1 72 ? 111.291 83.579 128.428 1.00 55.12 72 GLY F O 1
ATOM 5222 N N . PHE F 1 73 ? 109.402 83.937 127.271 1.00 55.52 73 PHE F N 1
ATOM 5223 C CA . PHE F 1 73 ? 108.627 83.916 128.508 1.00 55.52 73 PHE F CA 1
ATOM 5224 C C . PHE F 1 73 ? 108.499 82.525 129.107 1.00 55.52 73 PHE F C 1
ATOM 5225 O O . PHE F 1 73 ? 107.940 82.395 130.199 1.00 55.52 73 PHE F O 1
ATOM 5233 N N . LEU F 1 74 ? 108.985 81.492 128.429 1.00 57.46 74 LEU F N 1
ATOM 5234 C CA . LEU F 1 74 ? 109.078 80.155 128.995 1.00 57.46 74 LEU F CA 1
ATOM 5235 C C . LEU F 1 74 ? 110.419 79.915 129.676 1.00 57.46 74 LEU F C 1
ATOM 5236 O O . LEU F 1 74 ? 110.671 78.810 130.166 1.00 57.46 74 LEU F O 1
ATOM 5241 N N . GLY F 1 75 ? 111.277 80.927 129.737 1.00 59.98 75 GLY F N 1
ATOM 5242 C CA . GLY F 1 75 ? 112.590 80.759 130.322 1.00 59.98 75 GLY F CA 1
ATOM 5243 C C . GLY F 1 75 ? 112.706 81.202 131.765 1.00 59.98 75 GLY F C 1
ATOM 5244 O O . GLY F 1 75 ? 113.535 80.667 132.503 1.00 59.98 75 GLY F O 1
ATOM 5245 N N . ASN F 1 76 ? 111.892 82.171 132.188 1.00 59.29 76 ASN F N 1
ATOM 5246 C CA . ASN F 1 76 ? 111.997 82.669 133.554 1.00 59.29 76 ASN F CA 1
ATOM 5247 C C . ASN F 1 76 ? 111.684 81.606 134.594 1.00 59.29 76 ASN F C 1
ATOM 5248 O O . ASN F 1 76 ? 112.151 81.714 135.732 1.00 59.29 76 ASN F O 1
ATOM 5253 N N . THR F 1 77 ? 110.921 80.581 134.238 1.00 63.22 77 THR F N 1
ATOM 5254 C CA . THR F 1 77 ? 110.383 79.672 135.239 1.00 63.22 77 THR F CA 1
ATOM 5255 C C . THR F 1 77 ? 111.386 78.632 135.726 1.00 63.22 77 THR F C 1
ATOM 5256 O O . THR F 1 77 ? 111.002 77.756 136.508 1.00 63.22 77 THR F O 1
ATOM 5260 N N . VAL F 1 78 ? 112.643 78.687 135.293 1.00 65.31 78 VAL F N 1
ATOM 5261 C CA . VAL F 1 78 ? 113.668 77.776 135.789 1.00 65.31 78 VAL F CA 1
ATOM 5262 C C . VAL F 1 78 ? 114.777 78.580 136.451 1.00 65.31 78 VAL F C 1
ATOM 5263 O O . VAL F 1 78 ? 115.095 79.701 136.039 1.00 65.31 78 VAL F O 1
ATOM 5267 N N . GLY F 1 79 ? 115.350 78.008 137.505 1.00 70.85 79 GLY F N 1
ATOM 5268 C CA . GLY F 1 79 ? 116.529 78.570 138.136 1.00 70.85 79 GLY F CA 1
ATOM 5269 C C . GLY F 1 79 ? 116.266 79.892 138.839 1.00 70.85 79 GLY F C 1
ATOM 5270 O O . GLY F 1 79 ? 115.145 80.385 138.926 1.00 70.85 79 GLY F O 1
ATOM 5271 N N . GLY F 1 80 ? 117.350 80.470 139.348 1.00 74.23 80 GLY F N 1
ATOM 5272 C CA . GLY F 1 80 ? 117.285 81.767 139.993 1.00 74.23 80 GLY F CA 1
ATOM 5273 C C . GLY F 1 80 ? 118.670 82.345 140.156 1.00 74.23 80 GLY F C 1
ATOM 5274 O O . GLY F 1 80 ? 119.656 81.610 140.245 1.00 74.23 80 GLY F O 1
ATOM 5275 N N . GLY F 1 81 ? 118.744 83.665 140.194 1.00 70.10 81 GLY F N 1
ATOM 5276 C CA . GLY F 1 81 ? 120.014 84.356 140.340 1.00 70.10 81 GLY F CA 1
ATOM 5277 C C . GLY F 1 81 ? 120.519 84.878 139.003 1.00 70.10 81 GLY F C 1
ATOM 5278 O O . GLY F 1 81 ? 119.805 85.586 138.299 1.00 70.10 81 GLY F O 1
ATOM 5279 N N . THR F 1 82 ? 121.762 84.540 138.667 1.00 68.14 82 THR F N 1
ATOM 5280 C CA . THR F 1 82 ? 122.320 84.836 137.356 1.00 68.14 82 THR F CA 1
ATOM 5281 C C . THR F 1 82 ? 122.201 83.668 136.393 1.00 68.14 82 THR F C 1
ATOM 5282 O O . THR F 1 82 ? 122.612 83.790 135.237 1.00 68.14 82 THR F O 1
ATOM 5286 N N . GLY F 1 83 ? 121.667 82.540 136.840 1.00 65.57 83 GLY F N 1
ATOM 5287 C CA . GLY F 1 83 ? 121.371 81.431 135.967 1.00 65.57 83 GLY F CA 1
ATOM 5288 C C . GLY F 1 83 ? 120.008 81.479 135.326 1.00 65.57 83 GLY F C 1
ATOM 5289 O O . GLY F 1 83 ? 119.662 80.582 134.554 1.00 65.57 83 GLY F O 1
ATOM 5290 N N . ARG F 1 84 ? 119.206 82.496 135.642 1.00 61.77 84 ARG F N 1
ATOM 5291 C CA . ARG F 1 84 ? 117.923 82.686 134.977 1.00 61.77 84 ARG F CA 1
ATOM 5292 C C . ARG F 1 84 ? 118.089 83.463 133.678 1.00 61.77 84 ARG F C 1
ATOM 5293 O O . ARG F 1 84 ? 117.417 83.171 132.679 1.00 61.77 84 ARG F O 1
ATOM 5301 N N . SER F 1 85 ? 118.984 84.452 133.679 1.00 58.66 85 SER F N 1
ATOM 5302 C CA . SER F 1 85 ? 119.221 85.242 132.478 1.00 58.66 85 SER F CA 1
ATOM 5303 C C . SER F 1 85 ? 119.729 84.370 131.340 1.00 58.66 85 SER F C 1
ATOM 5304 O O . SER F 1 85 ? 119.312 84.534 130.188 1.00 58.66 85 SER F O 1
ATOM 5307 N N . LEU F 1 86 ? 120.628 83.435 131.641 1.00 56.56 86 LEU F N 1
ATOM 5308 C CA . LEU F 1 86 ? 121.119 82.534 130.606 1.00 56.56 86 LEU F CA 1
ATOM 5309 C C . LEU F 1 86 ? 119.987 81.702 130.020 1.00 56.56 86 LEU F C 1
ATOM 5310 O O . LEU F 1 86 ? 119.912 81.511 128.800 1.00 56.56 86 LEU F O 1
ATOM 5315 N N . ALA F 1 87 ? 119.088 81.208 130.874 1.00 55.45 87 ALA F N 1
ATOM 5316 C CA . ALA F 1 87 ? 117.982 80.392 130.388 1.00 55.45 87 ALA F CA 1
ATOM 5317 C C . ALA F 1 87 ? 117.057 81.191 129.482 1.00 55.45 87 ALA F C 1
ATOM 5318 O O . ALA F 1 87 ? 116.668 80.714 128.408 1.00 55.45 87 ALA F O 1
ATOM 5320 N N . THR F 1 88 ? 116.696 82.412 129.885 1.00 53.61 88 THR F N 1
ATOM 5321 C CA . THR F 1 88 ? 115.807 83.197 129.033 1.00 53.61 88 THR F CA 1
ATOM 5322 C C . THR F 1 88 ? 116.489 83.575 127.720 1.00 53.61 88 THR F C 1
ATOM 5323 O O . THR F 1 88 ? 115.855 83.543 126.655 1.00 53.61 88 THR F O 1
ATOM 5327 N N . ALA F 1 89 ? 117.788 83.889 127.758 1.00 51.21 89 ALA F N 1
ATOM 5328 C CA . ALA F 1 89 ? 118.492 84.235 126.528 1.00 51.21 89 ALA F CA 1
ATOM 5329 C C . ALA F 1 89 ? 118.557 83.055 125.569 1.00 51.21 89 ALA F C 1
ATOM 5330 O O . ALA F 1 89 ? 118.387 83.228 124.359 1.00 51.21 89 ALA F O 1
ATOM 5332 N N . ALA F 1 90 ? 118.811 81.849 126.081 1.00 51.86 90 ALA F N 1
ATOM 5333 C CA . ALA F 1 90 ? 118.832 80.681 125.204 1.00 51.86 90 ALA F CA 1
ATOM 5334 C C . ALA F 1 90 ? 117.451 80.393 124.626 1.00 51.86 90 ALA F C 1
ATOM 5335 O O . ALA F 1 90 ? 117.315 80.123 123.421 1.00 51.86 90 ALA F O 1
ATOM 5337 N N . GLY F 1 91 ? 116.418 80.449 125.470 1.00 52.21 91 GLY F N 1
ATOM 5338 C CA . GLY F 1 91 ? 115.075 80.184 124.993 1.00 52.21 91 GLY F CA 1
ATOM 5339 C C . GLY F 1 91 ? 114.630 81.148 123.915 1.00 52.21 91 GLY F C 1
ATOM 5340 O O . GLY F 1 91 ? 113.911 80.757 122.990 1.00 52.21 91 GLY F O 1
ATOM 5341 N N . ALA F 1 92 ? 115.062 82.409 124.001 1.00 52.28 92 ALA F N 1
ATOM 5342 C CA . ALA F 1 92 ? 114.649 83.390 123.002 1.00 52.28 92 ALA F CA 1
ATOM 5343 C C . ALA F 1 92 ? 115.023 82.946 121.590 1.00 52.28 92 ALA F C 1
ATOM 5344 O O . ALA F 1 92 ? 114.161 82.867 120.710 1.00 52.28 92 ALA F O 1
ATOM 5346 N N . VAL F 1 93 ? 116.296 82.615 121.355 1.00 52.84 93 VAL F N 1
ATOM 5347 C CA . VAL F 1 93 ? 116.708 82.249 119.999 1.00 52.84 93 VAL F CA 1
ATOM 5348 C C . VAL F 1 93 ? 116.197 80.859 119.631 1.00 52.84 93 VAL F C 1
ATOM 5349 O O . VAL F 1 93 ? 115.808 80.608 118.475 1.00 52.84 93 VAL F O 1
ATOM 5353 N N . ALA F 1 94 ? 116.180 79.929 120.594 1.00 55.61 94 ALA F N 1
ATOM 5354 C CA . ALA F 1 94 ? 115.704 78.596 120.256 1.00 55.61 94 ALA F CA 1
ATOM 5355 C C . ALA F 1 94 ? 114.214 78.569 119.956 1.00 55.61 94 ALA F C 1
ATOM 5356 O O . ALA F 1 94 ? 113.731 77.573 119.410 1.00 55.61 94 ALA F O 1
ATOM 5358 N N . GLY F 1 95 ? 113.476 79.619 120.306 1.00 54.75 95 GLY F N 1
ATOM 5359 C CA . GLY F 1 95 ? 112.106 79.739 119.852 1.00 54.75 95 GLY F CA 1
ATOM 5360 C C . GLY F 1 95 ? 112.007 80.586 118.602 1.00 54.75 95 GLY F C 1
ATOM 5361 O O . GLY F 1 95 ? 111.106 80.401 117.776 1.00 54.75 95 GLY F O 1
ATOM 5362 N N . GLY F 1 96 ? 112.948 81.520 118.452 1.00 55.12 96 GLY F N 1
ATOM 5363 C CA . GLY F 1 96 ? 112.944 82.375 117.278 1.00 55.12 96 GLY F CA 1
ATOM 5364 C C . GLY F 1 96 ? 113.093 81.595 115.989 1.00 55.12 96 GLY F C 1
ATOM 5365 O O . GLY F 1 96 ? 112.374 81.838 115.018 1.00 55.12 96 GLY F O 1
ATOM 5366 N N . VAL F 1 97 ? 114.029 80.645 115.957 1.00 57.80 97 VAL F N 1
ATOM 5367 C CA . VAL F 1 97 ? 114.185 79.885 114.713 1.00 57.80 97 VAL F CA 1
ATOM 5368 C C . VAL F 1 97 ? 112.978 78.976 114.462 1.00 57.80 97 VAL F C 1
ATOM 5369 O O . VAL F 1 97 ? 112.556 78.793 113.311 1.00 57.80 97 VAL F O 1
ATOM 5373 N N . ALA F 1 98 ? 112.386 78.408 115.516 1.00 54.20 98 ALA F N 1
ATOM 5374 C CA . ALA F 1 98 ? 111.211 77.564 115.317 1.00 54.20 98 ALA F CA 1
ATOM 5375 C C . ALA F 1 98 ? 110.019 78.369 114.823 1.00 54.20 98 ALA F C 1
ATOM 5376 O O . ALA F 1 98 ? 109.131 77.820 114.159 1.00 54.20 98 ALA F O 1
ATOM 5378 N N . GLY F 1 99 ? 109.978 79.664 115.136 1.00 56.50 99 GLY F N 1
ATOM 5379 C CA . GLY F 1 99 ? 108.912 80.499 114.601 1.00 56.50 99 GLY F CA 1
ATOM 5380 C C . GLY F 1 99 ? 108.905 80.526 113.085 1.00 56.50 99 GLY F C 1
ATOM 5381 O O . GLY F 1 99 ? 107.866 80.323 112.451 1.00 56.50 99 GLY F O 1
ATOM 5382 N N . GLN F 1 100 ? 110.071 80.764 112.481 1.00 58.41 100 GLN F N 1
ATOM 5383 C CA . GLN F 1 100 ? 110.179 80.694 111.028 1.00 58.41 100 GLN F CA 1
ATOM 5384 C C . GLN F 1 100 ? 110.006 79.272 110.527 1.00 58.41 100 GLN F C 1
ATOM 5385 O O . GLN F 1 100 ? 109.585 79.066 109.386 1.00 58.41 100 GLN F O 1
ATOM 5391 N N . GLY F 1 101 ? 110.345 78.283 111.349 1.00 55.07 101 GLY F N 1
ATOM 5392 C CA . GLY F 1 101 ? 110.104 76.907 110.949 1.00 55.07 101 GLY F CA 1
ATOM 5393 C C . GLY F 1 101 ? 108.631 76.602 110.754 1.00 55.07 101 GLY F C 1
ATOM 5394 O O . GLY F 1 101 ? 108.255 75.879 109.831 1.00 55.07 101 GLY F O 1
ATOM 5395 N N . VAL F 1 102 ? 107.780 77.143 111.621 1.00 59.15 102 VAL F N 1
ATOM 5396 C CA . VAL F 1 102 ? 106.353 76.835 111.549 1.00 59.15 102 VAL F CA 1
ATOM 5397 C C . VAL F 1 102 ? 105.585 77.796 110.642 1.00 59.15 102 VAL F C 1
ATOM 5398 O O . VAL F 1 102 ? 104.654 77.375 109.950 1.00 59.15 102 VAL F O 1
ATOM 5402 N N . GLN F 1 103 ? 105.959 79.075 110.606 1.00 62.00 103 GLN F N 1
ATOM 5403 C CA . GLN F 1 103 ? 105.175 80.057 109.863 1.00 62.00 103 GLN F CA 1
ATOM 5404 C C . GLN F 1 103 ? 105.253 79.860 108.354 1.00 62.00 103 GLN F C 1
ATOM 5405 O O . GLN F 1 103 ? 104.451 80.451 107.629 1.00 62.00 103 GLN F O 1
ATOM 5411 N N . SER F 1 104 ? 106.169 79.024 107.866 1.00 60.16 104 SER F N 1
ATOM 5412 C CA . SER F 1 104 ? 106.305 78.737 106.444 1.00 60.16 104 SER F CA 1
ATOM 5413 C C . SER F 1 104 ? 105.956 77.290 106.118 1.00 60.16 104 SER F C 1
ATOM 5414 O O . SER F 1 104 ? 106.489 76.716 105.169 1.00 60.16 104 SER F O 1
ATOM 5417 N N . ALA F 1 105 ? 105.080 76.685 106.913 1.00 60.82 105 ALA F N 1
ATOM 5418 C CA . ALA F 1 105 ? 104.506 75.392 106.589 1.00 60.82 105 ALA F CA 1
ATOM 5419 C C . ALA F 1 105 ? 102.991 75.401 106.678 1.00 60.82 105 ALA F C 1
ATOM 5420 O O . ALA F 1 105 ? 102.368 74.355 106.474 1.00 60.82 105 ALA F O 1
ATOM 5422 N N . MET F 1 106 ? 102.385 76.547 106.983 1.00 64.18 106 MET F N 1
ATOM 5423 C CA . MET F 1 106 ? 100.941 76.714 106.938 1.00 64.18 106 MET F CA 1
ATOM 5424 C C . MET F 1 106 ? 100.499 77.544 105.741 1.00 64.18 106 MET F C 1
ATOM 5425 O O . MET F 1 106 ? 99.340 77.960 105.680 1.00 64.18 106 MET F O 1
ATOM 5430 N N . ASN F 1 107 ? 101.399 77.809 104.796 1.00 59.29 107 ASN F N 1
ATOM 5431 C CA . ASN F 1 107 ? 101.059 78.552 103.591 1.00 59.29 107 ASN F CA 1
ATOM 5432 C C . ASN F 1 107 ? 101.338 77.706 102.358 1.00 59.29 107 ASN F C 1
ATOM 5433 O O . ASN F 1 107 ? 101.929 78.190 101.391 1.00 59.29 107 ASN F O 1
ATOM 5438 N N . LYS F 1 108 ? 100.925 76.442 102.382 1.00 55.55 108 LYS F N 1
ATOM 5439 C CA . LYS F 1 108 ? 101.265 75.482 101.340 1.00 55.55 108 LYS F CA 1
ATOM 5440 C C . LYS F 1 108 ? 100.008 74.746 100.907 1.00 55.55 108 LYS F C 1
ATOM 5441 O O . LYS F 1 108 ? 99.441 73.978 101.689 1.00 55.55 108 LYS F O 1
ATOM 5447 N N . THR F 1 109 ? 99.583 74.962 99.666 1.00 54.03 109 THR F N 1
ATOM 5448 C CA . THR F 1 109 ? 98.366 74.371 99.127 1.00 54.03 109 THR F CA 1
ATOM 5449 C C . THR F 1 109 ? 98.706 73.473 97.945 1.00 54.03 109 THR F C 1
ATOM 5450 O O . THR F 1 109 ? 99.851 73.410 97.497 1.00 54.03 109 THR F O 1
ATOM 5454 N N . GLN F 1 110 ? 97.694 72.783 97.424 1.00 56.91 110 GLN F N 1
ATOM 5455 C CA . GLN F 1 110 ? 97.873 71.849 96.320 1.00 56.91 110 GLN F CA 1
ATOM 5456 C C . GLN F 1 110 ? 97.060 72.300 95.117 1.00 56.91 110 GLN F C 1
ATOM 5457 O O . GLN F 1 110 ? 95.876 72.619 95.251 1.00 56.91 110 GLN F O 1
ATOM 5463 N N . GLY F 1 111 ? 97.689 72.311 93.944 1.00 54.14 111 GLY F N 1
ATOM 5464 C CA . GLY F 1 111 ? 97.024 72.712 92.719 1.00 54.14 111 GLY F CA 1
ATOM 5465 C C . GLY F 1 111 ? 97.332 71.806 91.545 1.00 54.14 111 GLY F C 1
ATOM 5466 O O . GLY F 1 111 ? 97.934 70.745 91.723 1.00 54.14 111 GLY F O 1
ATOM 5467 N N . VAL F 1 112 ? 96.926 72.206 90.339 1.00 56.07 112 VAL F N 1
ATOM 5468 C CA . VAL F 1 112 ? 97.155 71.424 89.133 1.00 56.07 112 VAL F CA 1
ATOM 5469 C C . VAL F 1 112 ? 97.819 72.307 88.087 1.00 56.07 112 VAL F C 1
ATOM 5470 O O . VAL F 1 112 ? 97.752 73.536 88.141 1.00 56.07 112 VAL F O 1
ATOM 5474 N N . GLU F 1 113 ? 98.474 71.656 87.126 1.00 61.43 113 GLU F N 1
ATOM 5475 C CA . GLU F 1 113 ? 99.068 72.328 85.980 1.00 61.43 113 GLU F CA 1
ATOM 5476 C C . GLU F 1 113 ? 98.452 71.770 84.708 1.00 61.43 113 GLU F C 1
ATOM 5477 O O . GLU F 1 113 ? 98.443 70.552 84.502 1.00 61.43 113 GLU F O 1
ATOM 5483 N N . LEU F 1 114 ? 97.960 72.664 83.854 1.00 62.36 114 LEU F N 1
ATOM 5484 C CA . LEU F 1 114 ? 97.181 72.311 82.677 1.00 62.36 114 LEU F CA 1
ATOM 5485 C C . LEU F 1 114 ? 97.894 72.789 81.424 1.00 62.36 114 LEU F C 1
ATOM 5486 O O . LEU F 1 114 ? 98.399 73.909 81.393 1.00 62.36 114 LEU F O 1
ATOM 5491 N N . GLU F 1 115 ? 97.897 71.960 80.375 1.00 69.46 115 GLU F N 1
ATOM 5492 C CA . GLU F 1 115 ? 98.421 72.339 79.063 1.00 69.46 115 GLU F CA 1
ATOM 5493 C C . GLU F 1 115 ? 97.252 72.418 78.085 1.00 69.46 115 GLU F C 1
ATOM 5494 O O . GLU F 1 115 ? 96.678 71.391 77.711 1.00 69.46 115 GLU F O 1
ATOM 5500 N N . ILE F 1 116 ? 96.903 73.633 77.670 1.00 66.37 116 ILE F N 1
ATOM 5501 C CA . ILE F 1 116 ? 95.760 73.867 76.796 1.00 66.37 116 ILE F CA 1
ATOM 5502 C C . ILE F 1 116 ? 96.255 74.306 75.425 1.00 66.37 116 ILE F C 1
ATOM 5503 O O . ILE F 1 116 ? 97.161 75.140 75.312 1.00 66.37 116 ILE F O 1
ATOM 5508 N N . ARG F 1 117 ? 95.674 73.716 74.385 1.00 72.03 117 ARG F N 1
ATOM 5509 C CA . ARG F 1 117 ? 95.957 74.059 72.998 1.00 72.03 117 ARG F CA 1
ATOM 5510 C C . ARG F 1 117 ? 94.774 74.840 72.447 1.00 72.03 117 ARG F C 1
ATOM 5511 O O . ARG F 1 117 ? 93.652 74.326 72.417 1.00 72.03 117 ARG F O 1
ATOM 5519 N N . LYS F 1 118 ? 95.023 76.067 72.005 1.00 75.82 118 LYS F N 1
ATOM 5520 C CA . LYS F 1 118 ? 93.945 76.924 71.542 1.00 75.82 118 LYS F CA 1
ATOM 5521 C C . LYS F 1 118 ? 93.545 76.557 70.114 1.00 75.82 118 LYS F C 1
ATOM 5522 O O . LYS F 1 118 ? 94.216 75.782 69.430 1.00 75.82 118 LYS F O 1
ATOM 5528 N N . ASP F 1 119 ? 92.419 77.116 69.665 1.00 86.49 119 ASP F N 1
ATOM 5529 C CA . ASP F 1 119 ? 91.961 76.902 68.296 1.00 86.49 119 ASP F CA 1
ATOM 5530 C C . ASP F 1 119 ? 92.759 77.691 67.270 1.00 86.49 119 ASP F C 1
ATOM 5531 O O . ASP F 1 119 ? 92.617 77.435 66.068 1.00 86.49 119 ASP F O 1
ATOM 5536 N N . ASP F 1 120 ? 93.572 78.647 67.715 1.00 91.26 120 ASP F N 1
ATOM 5537 C CA . ASP F 1 120 ? 94.507 79.312 66.815 1.00 91.26 120 ASP F CA 1
ATOM 5538 C C . ASP F 1 120 ? 95.519 78.324 66.248 1.00 91.26 120 ASP F C 1
ATOM 5539 O O . ASP F 1 120 ? 95.817 78.347 65.048 1.00 91.26 120 ASP F O 1
ATOM 5544 N N . GLY F 1 121 ? 96.046 77.442 67.093 1.00 84.27 121 GLY F N 1
ATOM 5545 C CA . GLY F 1 121 ? 97.082 76.504 66.711 1.00 84.27 121 GLY F CA 1
ATOM 5546 C C . GLY F 1 121 ? 98.291 76.693 67.598 1.00 84.27 121 GLY F C 1
ATOM 5547 O O . GLY F 1 121 ? 99.361 76.129 67.356 1.00 84.27 121 GLY F O 1
ATOM 5548 N N . ASN F 1 122 ? 98.120 77.512 68.628 1.00 79.58 122 ASN F N 1
ATOM 5549 C CA . ASN F 1 122 ? 99.172 77.863 69.564 1.00 79.58 122 ASN F CA 1
ATOM 5550 C C . ASN F 1 122 ? 98.922 77.166 70.894 1.00 79.58 122 ASN F C 1
ATOM 5551 O O . ASN F 1 122 ? 97.775 76.949 71.292 1.00 79.58 122 ASN F O 1
ATOM 5556 N N . THR F 1 123 ? 100.008 76.807 71.570 1.00 70.48 123 THR F N 1
ATOM 5557 C CA . THR F 1 123 ? 99.961 76.012 72.788 1.00 70.48 123 THR F CA 1
ATOM 5558 C C . THR F 1 123 ? 100.486 76.815 73.971 1.00 70.48 123 THR F C 1
ATOM 5559 O O . THR F 1 123 ? 101.473 77.545 73.845 1.00 70.48 123 THR F O 1
ATOM 5563 N N . ILE F 1 124 ? 99.814 76.686 75.118 1.00 65.55 124 ILE F N 1
ATOM 5564 C CA . ILE F 1 124 ? 100.233 77.315 76.366 1.00 65.55 124 ILE F CA 1
ATOM 5565 C C . ILE F 1 124 ? 99.922 76.369 77.519 1.00 65.55 124 ILE F C 1
ATOM 5566 O O . ILE F 1 124 ? 99.223 75.367 77.359 1.00 65.55 124 ILE F O 1
ATOM 5571 N N . MET F 1 125 ? 100.453 76.697 78.699 1.00 61.45 125 MET F N 1
ATOM 5572 C CA . MET F 1 125 ? 100.071 76.003 79.921 1.00 61.45 125 MET F CA 1
ATOM 5573 C C . MET F 1 125 ? 99.914 77.004 81.058 1.00 61.45 125 MET F C 1
ATOM 5574 O O . MET F 1 125 ? 100.594 78.032 81.098 1.00 61.45 125 MET F O 1
ATOM 5579 N N . VAL F 1 126 ? 99.011 76.680 81.988 1.00 58.23 126 VAL F N 1
ATOM 5580 C CA . VAL F 1 126 ? 98.659 77.545 83.111 1.00 58.23 126 VAL F CA 1
ATOM 5581 C C . VAL F 1 126 ? 98.492 76.688 84.361 1.00 58.23 126 VAL F C 1
ATOM 5582 O O . VAL F 1 126 ? 98.080 75.527 84.288 1.00 58.23 126 VAL F O 1
ATOM 5586 N N . VAL F 1 127 ? 98.814 77.271 85.517 1.00 57.46 127 VAL F N 1
ATOM 5587 C CA . VAL F 1 127 ? 98.807 76.568 86.796 1.00 57.46 127 VAL F CA 1
ATOM 5588 C C . VAL F 1 127 ? 97.784 77.220 87.717 1.00 57.46 127 VAL F C 1
ATOM 5589 O O . VAL F 1 127 ? 97.687 78.450 87.781 1.00 57.46 127 VAL F O 1
ATOM 5593 N N . GLN F 1 128 ? 97.020 76.396 88.434 1.00 56.37 128 GLN F N 1
ATOM 5594 C CA . GLN F 1 128 ? 95.837 76.894 89.120 1.00 56.37 128 GLN F CA 1
ATOM 5595 C C . GLN F 1 128 ? 95.500 75.977 90.287 1.00 56.37 128 GLN F C 1
ATOM 5596 O O . GLN F 1 128 ? 95.737 74.769 90.226 1.00 56.37 128 GLN F O 1
ATOM 5602 N N . LYS F 1 129 ? 94.935 76.561 91.343 1.00 59.29 129 LYS F N 1
ATOM 5603 C CA . LYS F 1 129 ? 94.700 75.830 92.584 1.00 59.29 129 LYS F CA 1
ATOM 5604 C C . LYS F 1 129 ? 93.569 74.821 92.439 1.00 59.29 129 LYS F C 1
ATOM 5605 O O . LYS F 1 129 ? 92.574 75.070 91.757 1.00 59.29 129 LYS F O 1
ATOM 5611 N N . GLN F 1 130 ? 93.726 73.675 93.096 1.00 69.46 130 GLN F N 1
ATOM 5612 C CA . GLN F 1 130 ? 92.701 72.641 93.072 1.00 69.46 130 GLN F CA 1
ATOM 5613 C C . GLN F 1 130 ? 91.450 73.109 93.799 1.00 69.46 130 GLN F C 1
ATOM 5614 O O . GLN F 1 130 ? 91.525 73.700 94.879 1.00 69.46 130 GLN F O 1
ATOM 5620 N N . GLY F 1 131 ? 90.293 72.829 93.207 1.00 83.59 131 GLY F N 1
ATOM 5621 C CA . GLY F 1 131 ? 89.025 73.213 93.797 1.00 83.59 131 GLY F CA 1
ATOM 5622 C C . GLY F 1 131 ? 88.114 72.036 94.075 1.00 83.59 131 GLY F C 1
ATOM 5623 O O . GLY F 1 131 ? 88.474 71.132 94.833 1.00 83.59 131 GLY F O 1
ATOM 5624 N N . ASN F 1 132 ? 86.923 72.035 93.471 1.00 91.84 132 ASN F N 1
ATOM 5625 C CA . ASN F 1 132 ? 85.978 70.938 93.629 1.00 91.84 132 ASN F CA 1
ATOM 5626 C C . ASN F 1 132 ? 85.502 70.377 92.293 1.00 91.84 132 ASN F C 1
ATOM 5627 O O . ASN F 1 132 ? 84.559 69.578 92.272 1.00 91.84 132 ASN F O 1
ATOM 5632 N N . THR F 1 133 ? 86.123 70.774 91.187 1.00 90.05 133 THR F N 1
ATOM 5633 C CA . THR F 1 133 ? 85.852 70.218 89.871 1.00 90.05 133 THR F CA 1
ATOM 5634 C C . THR F 1 133 ? 87.085 69.478 89.378 1.00 90.05 133 THR F C 1
ATOM 5635 O O . THR F 1 133 ? 88.215 69.922 89.600 1.00 90.05 133 THR F O 1
ATOM 5639 N N . ARG F 1 134 ? 86.865 68.349 88.716 1.00 87.47 134 ARG F N 1
ATOM 5640 C CA . ARG F 1 134 ? 87.946 67.503 88.235 1.00 87.47 134 ARG F CA 1
ATOM 5641 C C . ARG F 1 134 ? 88.160 67.734 86.746 1.00 87.47 134 ARG F C 1
ATOM 5642 O O . ARG F 1 134 ? 87.218 67.622 85.955 1.00 87.47 134 ARG F O 1
ATOM 5650 N N . PHE F 1 135 ? 89.394 68.057 86.371 1.00 76.80 135 PHE F N 1
ATOM 5651 C CA . PHE F 1 135 ? 89.762 68.195 84.970 1.00 76.80 135 PHE F CA 1
ATOM 5652 C C . PHE F 1 135 ? 90.256 66.860 84.430 1.00 76.80 135 PHE F C 1
ATOM 5653 O O . PHE F 1 135 ? 90.942 66.110 85.128 1.00 76.80 135 PHE F O 1
ATOM 5661 N N . SER F 1 136 ? 89.905 66.569 83.188 1.00 78.08 136 SER F N 1
ATOM 5662 C CA . SER F 1 136 ? 90.205 65.303 82.542 1.00 78.08 136 SER F CA 1
ATOM 5663 C C . SER F 1 136 ? 90.870 65.563 81.200 1.00 78.08 136 SER F C 1
ATOM 5664 O O . SER F 1 136 ? 90.726 66.648 80.630 1.00 78.08 136 SER F O 1
ATOM 5667 N N . PRO F 1 137 ? 91.619 64.592 80.675 1.00 81.15 137 PRO F N 1
ATOM 5668 C CA . PRO F 1 137 ? 92.215 64.754 79.340 1.00 81.15 137 PRO F CA 1
ATOM 5669 C C . PRO F 1 137 ? 91.156 64.620 78.258 1.00 81.15 137 PRO F C 1
ATOM 5670 O O . PRO F 1 137 ? 90.564 63.554 78.070 1.00 81.15 137 PRO F O 1
ATOM 5674 N N . GLY F 1 138 ? 90.910 65.716 77.544 1.00 77.96 138 GLY F N 1
ATOM 5675 C CA . GLY F 1 138 ? 89.896 65.756 76.509 1.00 77.96 138 GLY F CA 1
ATOM 5676 C C . GLY F 1 138 ? 88.633 66.427 77.002 1.00 77.96 138 GLY F C 1
ATOM 5677 O O . GLY F 1 138 ? 87.790 65.789 77.638 1.00 77.96 138 GLY F O 1
ATOM 5678 N N . GLN F 1 139 ? 88.482 67.708 76.688 1.00 75.10 139 GLN F N 1
ATOM 5679 C CA . GLN F 1 139 ? 87.413 68.535 77.233 1.00 75.10 139 GLN F CA 1
ATOM 5680 C C . GLN F 1 139 ? 87.504 69.893 76.556 1.00 75.10 139 GLN F C 1
ATOM 5681 O O . GLN F 1 139 ? 88.494 70.208 75.892 1.00 75.10 139 GLN F O 1
ATOM 5687 N N . ARG F 1 140 ? 86.460 70.697 76.728 1.00 71.64 140 ARG F N 1
ATOM 5688 C CA . ARG F 1 140 ? 86.396 72.028 76.144 1.00 71.64 140 ARG F CA 1
ATOM 5689 C C . ARG F 1 140 ? 86.374 73.058 77.260 1.00 71.64 140 ARG F C 1
ATOM 5690 O O . ARG F 1 140 ? 85.558 72.961 78.180 1.00 71.64 140 ARG F O 1
ATOM 5698 N N . VAL F 1 141 ? 87.265 74.042 77.179 1.00 64.70 141 VAL F N 1
ATOM 5699 C CA . VAL F 1 141 ? 87.349 75.088 78.185 1.00 64.70 141 VAL F CA 1
ATOM 5700 C C . VAL F 1 141 ? 87.290 76.438 77.490 1.00 64.70 141 VAL F C 1
ATOM 5701 O O . VAL F 1 141 ? 87.609 76.570 76.307 1.00 64.70 141 VAL F O 1
ATOM 5705 N N . VAL F 1 142 ? 86.867 77.446 78.246 1.00 58.67 142 VAL F N 1
ATOM 5706 C CA . VAL F 1 142 ? 86.763 78.816 77.759 1.00 58.67 142 VAL F CA 1
ATOM 5707 C C . VAL F 1 142 ? 87.661 79.697 78.616 1.00 58.67 142 VAL F C 1
ATOM 5708 O O . VAL F 1 142 ? 87.573 79.678 79.848 1.00 58.67 142 VAL F O 1
ATOM 5712 N N . LEU F 1 143 ? 88.547 80.440 77.967 1.00 57.10 143 LEU F N 1
ATOM 5713 C CA . LEU F 1 143 ? 89.520 81.268 78.664 1.00 57.10 143 LEU F CA 1
ATOM 5714 C C . LEU F 1 143 ? 88.991 82.690 78.773 1.00 57.10 143 LEU F C 1
ATOM 5715 O O . LEU F 1 143 ? 88.722 83.333 77.756 1.00 57.10 143 LEU F O 1
ATOM 5720 N N . ALA F 1 144 ? 88.863 83.186 79.996 1.00 54.90 144 ALA F N 1
ATOM 5721 C CA . ALA F 1 144 ? 88.528 84.582 80.232 1.00 54.90 144 ALA F CA 1
ATOM 5722 C C . ALA F 1 144 ? 89.820 85.317 80.541 1.00 54.90 144 ALA F C 1
ATOM 5723 O O . ALA F 1 144 ? 90.475 85.027 81.545 1.00 54.90 144 ALA F O 1
ATOM 5725 N N . SER F 1 145 ? 90.182 86.269 79.691 1.00 63.00 145 SER F N 1
ATOM 5726 C CA . SER F 1 145 ? 91.526 86.816 79.700 1.00 63.00 145 SER F CA 1
ATOM 5727 C C . SER F 1 145 ? 91.509 88.329 79.830 1.00 63.00 145 SER F C 1
ATOM 5728 O O . SER F 1 145 ? 90.540 88.998 79.469 1.00 63.00 145 SER F O 1
ATOM 5731 N N . ASN F 1 146 ? 92.611 88.851 80.352 1.00 67.67 146 ASN F N 1
ATOM 5732 C CA . ASN F 1 146 ? 92.886 90.277 80.413 1.00 67.67 146 ASN F CA 1
ATOM 5733 C C . ASN F 1 146 ? 94.338 90.454 79.993 1.00 67.67 146 ASN F C 1
ATOM 5734 O O . ASN F 1 146 ? 94.941 89.512 79.468 1.00 67.67 146 ASN F O 1
ATOM 5739 N N . GLY F 1 147 ? 94.918 91.632 80.194 1.00 74.86 147 GLY F N 1
ATOM 5740 C CA . GLY F 1 147 ? 96.335 91.767 79.931 1.00 74.86 147 GLY F CA 1
ATOM 5741 C C . GLY F 1 147 ? 97.155 91.017 80.961 1.00 74.86 147 GLY F C 1
ATOM 5742 O O . GLY F 1 147 ? 97.275 91.459 82.107 1.00 74.86 147 GLY F O 1
ATOM 5743 N N . SER F 1 148 ? 97.731 89.884 80.554 1.00 74.81 148 SER F N 1
ATOM 5744 C CA . SER F 1 148 ? 98.552 89.039 81.427 1.00 74.81 148 SER F CA 1
ATOM 5745 C C . SER F 1 148 ? 97.784 88.576 82.668 1.00 74.81 148 SER F C 1
ATOM 5746 O O . SER F 1 148 ? 98.283 88.636 83.792 1.00 74.81 148 SER F O 1
ATOM 5749 N N . GLN F 1 149 ? 96.558 88.101 82.450 1.00 67.92 149 GLN F N 1
ATOM 5750 C CA . GLN F 1 149 ? 95.747 87.449 83.472 1.00 67.92 149 GLN F CA 1
ATOM 5751 C C . GLN F 1 149 ? 94.813 86.481 82.765 1.00 67.92 149 GLN F C 1
ATOM 5752 O O . GLN F 1 149 ? 94.259 86.816 81.717 1.00 67.92 149 GLN F O 1
ATOM 5758 N N . VAL F 1 150 ? 94.629 85.293 83.333 1.00 56.76 150 VAL F N 1
ATOM 5759 C CA . VAL F 1 150 ? 93.790 84.270 82.718 1.00 56.76 150 VAL F CA 1
ATOM 5760 C C . VAL F 1 150 ? 93.097 83.461 83.806 1.00 56.76 150 VAL F C 1
ATOM 5761 O O . VAL F 1 150 ? 93.695 83.155 84.840 1.00 56.76 150 VAL F O 1
ATOM 5765 N N . THR F 1 151 ? 91.827 83.127 83.574 1.00 53.70 151 THR F N 1
ATOM 5766 C CA . THR F 1 151 ? 91.093 82.170 84.388 1.00 53.70 151 THR F CA 1
ATOM 5767 C C . THR F 1 151 ? 90.516 81.105 83.471 1.00 53.70 151 THR F C 1
ATOM 5768 O O . THR F 1 151 ? 89.980 81.422 82.407 1.00 53.70 151 THR F O 1
ATOM 5772 N N . VAL F 1 152 ? 90.609 79.847 83.887 1.00 53.08 152 VAL F N 1
ATOM 5773 C CA . VAL F 1 152 ? 90.115 78.721 83.105 1.00 53.08 152 VAL F CA 1
ATOM 5774 C C . VAL F 1 152 ? 88.936 78.108 83.840 1.00 53.08 152 VAL F C 1
ATOM 5775 O O . VAL F 1 152 ? 89.025 77.821 85.038 1.00 53.08 152 VAL F O 1
ATOM 5779 N N . SER F 1 153 ? 87.838 77.904 83.125 1.00 59.91 153 SER F N 1
ATOM 5780 C CA . SER F 1 153 ? 86.620 77.352 83.689 1.00 59.91 153 SER F CA 1
ATOM 5781 C C . SER F 1 153 ? 86.077 76.293 82.750 1.00 59.91 153 SER F C 1
ATOM 5782 O O . SER F 1 153 ? 86.224 76.413 81.528 1.00 59.91 153 SER F O 1
ATOM 5785 N N . PRO F 1 154 ? 85.431 75.258 83.275 1.00 64.60 154 PRO F N 1
ATOM 5786 C CA . PRO F 1 154 ? 84.977 74.161 82.419 1.00 64.60 154 PRO F CA 1
ATOM 5787 C C . PRO F 1 154 ? 83.814 74.591 81.539 1.00 64.60 154 PRO F C 1
ATOM 5788 O O . PRO F 1 154 ? 83.305 75.709 81.626 1.00 64.60 154 PRO F O 1
ATOM 5792 N N . ARG F 1 155 ? 83.406 73.671 80.671 1.00 73.03 155 ARG F N 1
ATOM 5793 C CA . ARG F 1 155 ? 82.365 73.927 79.680 1.00 73.03 155 ARG F CA 1
ATOM 5794 C C . ARG F 1 155 ? 81.081 74.488 80.271 1.00 73.03 155 ARG F C 1
ATOM 5795 O O . ARG F 1 155 ? 80.506 75.429 79.726 1.00 73.03 155 ARG F O 1
ATOM 5803 N N . CYS G 1 18 ? 116.635 81.878 108.787 1.00 72.36 18 CYS G N 1
ATOM 5804 C CA . CYS G 1 18 ? 116.543 80.896 107.719 1.00 72.36 18 CYS G CA 1
ATOM 5805 C C . CYS G 1 18 ? 115.926 81.516 106.476 1.00 72.36 18 CYS G C 1
ATOM 5806 O O . CYS G 1 18 ? 115.164 82.476 106.566 1.00 72.36 18 CYS G O 1
ATOM 5809 N N . VAL G 1 19 ? 116.262 80.967 105.313 1.00 72.68 19 VAL G N 1
ATOM 5810 C CA . VAL G 1 19 ? 115.653 81.355 104.048 1.00 72.68 19 VAL G CA 1
ATOM 5811 C C . VAL G 1 19 ? 115.086 80.102 103.403 1.00 72.68 19 VAL G C 1
ATOM 5812 O O . VAL G 1 19 ? 115.776 79.081 103.305 1.00 72.68 19 VAL G O 1
ATOM 5816 N N . ASN G 1 20 ? 113.826 80.179 102.971 1.00 74.43 20 ASN G N 1
ATOM 5817 C CA . ASN G 1 20 ? 113.100 79.012 102.473 1.00 74.43 20 ASN G CA 1
ATOM 5818 C C . ASN G 1 20 ? 113.289 78.940 100.960 1.00 74.43 20 ASN G C 1
ATOM 5819 O O . ASN G 1 20 ? 112.451 79.375 100.169 1.00 74.43 20 ASN G O 1
ATOM 5824 N N . ASN G 1 21 ? 114.428 78.385 100.555 1.00 70.22 21 ASN G N 1
ATOM 5825 C CA . ASN G 1 21 ? 114.737 78.229 99.135 1.00 70.22 21 ASN G CA 1
ATOM 5826 C C . ASN G 1 21 ? 114.321 76.845 98.630 1.00 70.22 21 ASN G C 1
ATOM 5827 O O . ASN G 1 21 ? 115.098 76.084 98.060 1.00 70.22 21 ASN G O 1
ATOM 5832 N N . ASP G 1 22 ? 113.043 76.536 98.838 1.00 64.95 22 ASP G N 1
ATOM 5833 C CA . ASP G 1 22 ? 112.435 75.346 98.263 1.00 64.95 22 ASP G CA 1
ATOM 5834 C C . ASP G 1 22 ? 111.581 75.689 97.048 1.00 64.95 22 ASP G C 1
ATOM 5835 O O . ASP G 1 22 ? 111.055 74.788 96.393 1.00 64.95 22 ASP G O 1
ATOM 5840 N N . THR G 1 23 ? 111.438 76.970 96.732 1.00 60.77 23 THR G N 1
ATOM 5841 C CA . THR G 1 23 ? 110.775 77.390 95.510 1.00 60.77 23 THR G CA 1
ATOM 5842 C C . THR G 1 23 ? 111.699 77.348 94.303 1.00 60.77 23 THR G C 1
ATOM 5843 O O . THR G 1 23 ? 111.372 77.940 93.271 1.00 60.77 23 THR G O 1
ATOM 5847 N N . LEU G 1 24 ? 112.846 76.683 94.413 1.00 58.37 24 LEU G N 1
ATOM 5848 C CA . LEU G 1 24 ? 113.796 76.533 93.318 1.00 58.37 24 LEU G CA 1
ATOM 5849 C C . LEU G 1 24 ? 113.840 75.093 92.828 1.00 58.37 24 LEU G C 1
ATOM 5850 O O . LEU G 1 24 ? 114.886 74.594 92.417 1.00 58.37 24 LEU G O 1
ATOM 5855 N N . SER G 1 25 ? 112.708 74.410 92.878 1.00 55.28 25 SER G N 1
ATOM 5856 C CA . SER G 1 25 ? 112.589 73.047 92.393 1.00 55.28 25 SER G CA 1
ATOM 5857 C C . SER G 1 25 ? 111.681 73.022 91.168 1.00 55.28 25 SER G C 1
ATOM 5858 O O . SER G 1 25 ? 111.129 74.042 90.748 1.00 55.28 25 SER G O 1
ATOM 5861 N N . GLY G 1 26 ? 111.535 71.839 90.586 1.00 57.14 26 GLY G N 1
ATOM 5862 C CA . GLY G 1 26 ? 110.711 71.689 89.404 1.00 57.14 26 GLY G CA 1
ATOM 5863 C C . GLY G 1 26 ? 109.335 71.162 89.735 1.00 57.14 26 GLY G C 1
ATOM 5864 O O . GLY G 1 26 ? 108.629 70.639 88.868 1.00 57.14 26 GLY G O 1
ATOM 5865 N N . ASP G 1 27 ? 108.952 71.295 91.008 1.00 54.26 27 ASP G N 1
ATOM 5866 C CA . ASP G 1 27 ? 107.706 70.728 91.505 1.00 54.26 27 ASP G CA 1
ATOM 5867 C C . ASP G 1 27 ? 107.009 71.688 92.468 1.00 54.26 27 ASP G C 1
ATOM 5868 O O . ASP G 1 27 ? 106.054 71.298 93.140 1.00 54.26 27 ASP G O 1
ATOM 5873 N N . VAL G 1 28 ? 107.436 72.944 92.523 1.00 50.01 28 VAL G N 1
ATOM 5874 C CA . VAL G 1 28 ? 106.865 73.932 93.433 1.00 50.01 28 VAL G CA 1
ATOM 5875 C C . VAL G 1 28 ? 106.882 75.284 92.742 1.00 50.01 28 VAL G C 1
ATOM 5876 O O . VAL G 1 28 ? 107.930 75.729 92.268 1.00 50.01 28 VAL G O 1
ATOM 5880 N N . TYR G 1 29 ? 105.733 75.946 92.694 1.00 49.13 29 TYR G N 1
ATOM 5881 C CA . TYR G 1 29 ? 105.600 77.249 92.058 1.00 49.13 29 TYR G CA 1
ATOM 5882 C C . TYR G 1 29 ? 105.346 78.314 93.112 1.00 49.13 29 TYR G C 1
ATOM 5883 O O . TYR G 1 29 ? 104.499 78.130 93.988 1.00 49.13 29 TYR G O 1
ATOM 5892 N N . THR G 1 30 ? 106.065 79.426 93.022 1.00 50.12 30 THR G N 1
ATOM 5893 C CA . THR G 1 30 ? 105.730 80.565 93.859 1.00 50.12 30 THR G CA 1
ATOM 5894 C C . THR G 1 30 ? 104.362 81.102 93.463 1.00 50.12 30 THR G C 1
ATOM 5895 O O . THR G 1 30 ? 103.920 80.948 92.324 1.00 50.12 30 THR G O 1
ATOM 5899 N N . ALA G 1 31 ? 103.678 81.724 94.418 1.00 55.22 31 ALA G N 1
ATOM 5900 C CA . ALA G 1 31 ? 102.282 82.092 94.216 1.00 55.22 31 ALA G CA 1
ATOM 5901 C C . ALA G 1 31 ? 102.107 83.400 93.466 1.00 55.22 31 ALA G C 1
ATOM 5902 O O . ALA G 1 31 ? 100.966 83.799 93.219 1.00 55.22 31 ALA G O 1
ATOM 5904 N N . SER G 1 32 ? 103.188 84.079 93.105 1.00 59.98 32 SER G N 1
ATOM 5905 C CA . SER G 1 32 ? 103.093 85.291 92.305 1.00 59.98 32 SER G CA 1
ATOM 5906 C C . SER G 1 32 ? 103.129 85.010 90.812 1.00 59.98 32 SER G C 1
ATOM 5907 O O . SER G 1 32 ? 103.132 85.956 90.019 1.00 59.98 32 SER G O 1
ATOM 5910 N N . GLU G 1 33 ? 103.167 83.744 90.411 1.00 59.71 33 GLU G N 1
ATOM 5911 C CA . GLU G 1 33 ? 103.141 83.361 89.007 1.00 59.71 33 GLU G CA 1
ATOM 5912 C C . GLU G 1 33 ? 102.125 82.254 88.776 1.00 59.71 33 GLU G C 1
ATOM 5913 O O . GLU G 1 33 ? 102.323 81.356 87.955 1.00 59.71 33 GLU G O 1
ATOM 5919 N N . ALA G 1 34 ? 101.016 82.309 89.502 1.00 56.56 34 ALA G N 1
ATOM 5920 C CA . ALA G 1 34 ? 99.852 81.491 89.212 1.00 56.56 34 ALA G CA 1
ATOM 5921 C C . ALA G 1 34 ? 98.807 82.347 88.512 1.00 56.56 34 ALA G C 1
ATOM 5922 O O . ALA G 1 34 ? 98.731 83.559 88.726 1.00 56.56 34 ALA G O 1
ATOM 5924 N N . LYS G 1 35 ? 98.005 81.703 87.666 1.00 57.65 35 LYS G N 1
ATOM 5925 C CA . LYS G 1 35 ? 97.052 82.387 86.794 1.00 57.65 35 LYS G CA 1
ATOM 5926 C C . LYS G 1 35 ? 97.767 83.384 85.879 1.00 57.65 35 LYS G C 1
ATOM 5927 O O . LYS G 1 35 ? 97.499 84.584 85.892 1.00 57.65 35 LYS G O 1
ATOM 5933 N N . GLN G 1 36 ? 98.697 82.856 85.083 1.00 60.42 36 GLN G N 1
ATOM 5934 C CA . GLN G 1 36 ? 99.370 83.612 84.033 1.00 60.42 36 GLN G CA 1
ATOM 5935 C C . GLN G 1 36 ? 99.604 82.675 82.855 1.00 60.42 36 GLN G C 1
ATOM 5936 O O . GLN G 1 36 ? 99.324 81.478 82.931 1.00 60.42 36 GLN G O 1
ATOM 5942 N N . VAL G 1 37 ? 100.124 83.222 81.760 1.00 63.37 37 VAL G N 1
ATOM 5943 C CA . VAL G 1 37 ? 100.327 82.470 80.526 1.00 63.37 37 VAL G CA 1
ATOM 5944 C C . VAL G 1 37 ? 101.814 82.227 80.313 1.00 63.37 37 VAL G C 1
ATOM 5945 O O . VAL G 1 37 ? 102.638 83.127 80.507 1.00 63.37 37 VAL G O 1
ATOM 5949 N N . GLN G 1 38 ? 102.152 81.002 79.919 1.00 62.37 38 GLN G N 1
ATOM 5950 C CA . GLN G 1 38 ? 103.531 80.591 79.712 1.00 62.37 38 GLN G CA 1
ATOM 5951 C C . GLN G 1 38 ? 103.625 79.767 78.436 1.00 62.37 38 GLN G C 1
ATOM 5952 O O . GLN G 1 38 ? 102.731 78.972 78.139 1.00 62.37 38 GLN G O 1
ATOM 5958 N N . ASN G 1 39 ? 104.715 79.950 77.696 1.00 61.06 39 ASN G N 1
ATOM 5959 C CA . ASN G 1 39 ? 104.911 79.302 76.408 1.00 61.06 39 ASN G CA 1
ATOM 5960 C C . ASN G 1 39 ? 105.556 77.929 76.580 1.00 61.06 39 ASN G C 1
ATOM 5961 O O . ASN G 1 39 ? 106.067 77.584 77.644 1.00 61.06 39 ASN G O 1
ATOM 5966 N N . VAL G 1 40 ? 105.532 77.138 75.508 1.00 60.29 40 VAL G N 1
ATOM 5967 C CA . VAL G 1 40 ? 105.946 75.740 75.553 1.00 60.29 40 VAL G CA 1
ATOM 5968 C C . VAL G 1 40 ? 106.918 75.454 74.414 1.00 60.29 40 VAL G C 1
ATOM 5969 O O . VAL G 1 40 ? 106.672 75.850 73.270 1.00 60.29 40 VAL G O 1
ATOM 5973 N N . SER G 1 41 ? 108.015 74.762 74.727 1.00 61.41 41 SER G N 1
ATOM 5974 C CA . SER G 1 41 ? 108.986 74.306 73.740 1.00 61.41 41 SER G CA 1
ATOM 5975 C C . SER G 1 41 ? 109.400 72.881 74.082 1.00 61.41 41 SER G C 1
ATOM 5976 O O . SER G 1 41 ? 109.063 72.357 75.144 1.00 61.41 41 SER G O 1
ATOM 5979 N N . TYR G 1 42 ? 110.142 72.247 73.175 1.00 68.12 42 TYR G N 1
ATOM 5980 C CA . TYR G 1 42 ? 110.598 70.875 73.361 1.00 68.12 42 TYR G CA 1
ATOM 5981 C C . TYR G 1 42 ? 112.107 70.803 73.165 1.00 68.12 42 TYR G C 1
ATOM 5982 O O . TYR G 1 42 ? 112.709 71.678 72.541 1.00 68.12 42 TYR G O 1
ATOM 5991 N N . GLY G 1 43 ? 112.722 69.758 73.710 1.00 70.13 43 GLY G N 1
ATOM 5992 C CA . GLY G 1 43 ? 114.159 69.635 73.603 1.00 70.13 43 GLY G CA 1
ATOM 5993 C C . GLY G 1 43 ? 114.662 68.243 73.924 1.00 70.13 43 GLY G C 1
ATOM 5994 O O . GLY G 1 43 ? 113.892 67.286 74.012 1.00 70.13 43 GLY G O 1
ATOM 5995 N N . THR G 1 44 ? 115.981 68.146 74.089 1.00 71.47 44 THR G N 1
ATOM 5996 C CA . THR G 1 44 ? 116.653 66.901 74.433 1.00 71.47 44 THR G CA 1
ATOM 5997 C C . THR G 1 44 ? 117.775 67.221 75.415 1.00 71.47 44 THR G C 1
ATOM 5998 O O . THR G 1 44 ? 118.271 68.347 75.460 1.00 71.47 44 THR G O 1
ATOM 6002 N N . ILE G 1 45 ? 118.182 66.223 76.200 1.00 72.14 45 ILE G N 1
ATOM 6003 C CA . ILE G 1 45 ? 119.001 66.431 77.392 1.00 72.14 45 ILE G CA 1
ATOM 6004 C C . ILE G 1 45 ? 120.339 65.714 77.237 1.00 72.14 45 ILE G C 1
ATOM 6005 O O . ILE G 1 45 ? 120.382 64.554 76.811 1.00 72.14 45 ILE G O 1
ATOM 6010 N N . VAL G 1 46 ? 121.431 66.408 77.583 1.00 72.61 46 VAL G N 1
ATOM 6011 C CA . VAL G 1 46 ? 122.772 65.826 77.590 1.00 72.61 46 VAL G CA 1
ATOM 6012 C C . VAL G 1 46 ? 123.589 66.443 78.725 1.00 72.61 46 VAL G C 1
ATOM 6013 O O . VAL G 1 46 ? 123.399 67.605 79.095 1.00 72.61 46 VAL G O 1
ATOM 6017 N N . ASN G 1 47 ? 124.507 65.642 79.276 1.00 74.11 47 ASN G N 1
ATOM 6018 C CA . ASN G 1 47 ? 125.593 66.104 80.146 1.00 74.11 47 ASN G CA 1
ATOM 6019 C C . ASN G 1 47 ? 125.078 66.795 81.415 1.00 74.11 47 ASN G C 1
ATOM 6020 O O . ASN G 1 47 ? 125.216 68.004 81.606 1.00 74.11 47 ASN G O 1
ATOM 6025 N N . VAL G 1 48 ? 124.471 65.987 82.279 1.00 65.60 48 VAL G N 1
ATOM 6026 C CA . VAL G 1 48 ? 124.117 66.408 83.632 1.00 65.60 48 VAL G CA 1
ATOM 6027 C C . VAL G 1 48 ? 125.308 66.189 84.561 1.00 65.60 48 VAL G C 1
ATOM 6028 O O . VAL G 1 48 ? 125.957 65.138 84.512 1.00 65.60 48 VAL G O 1
ATOM 6032 N N . ARG G 1 49 ? 125.618 67.185 85.392 1.00 57.50 49 ARG G N 1
ATOM 6033 C CA . ARG G 1 49 ? 126.636 67.026 86.425 1.00 57.50 49 ARG G CA 1
ATOM 6034 C C . ARG G 1 49 ? 126.182 67.713 87.707 1.00 57.50 49 ARG G C 1
ATOM 6035 O O . ARG G 1 49 ? 125.446 68.706 87.654 1.00 57.50 49 ARG G O 1
ATOM 6043 N N . PRO G 1 50 ? 126.600 67.208 88.867 1.00 52.71 50 PRO G N 1
ATOM 6044 C CA . PRO G 1 50 ? 126.101 67.742 90.139 1.00 52.71 50 PRO G CA 1
ATOM 6045 C C . PRO G 1 50 ? 126.822 69.001 90.599 1.00 52.71 50 PRO G C 1
ATOM 6046 O O . PRO G 1 50 ? 127.999 69.219 90.313 1.00 52.71 50 PRO G O 1
ATOM 6050 N N . VAL G 1 51 ? 126.085 69.818 91.358 1.00 52.42 51 VAL G N 1
ATOM 6051 C CA . VAL G 1 51 ? 126.489 71.173 91.723 1.00 52.42 51 VAL G CA 1
ATOM 6052 C C . VAL G 1 51 ? 125.828 71.528 93.050 1.00 52.42 51 VAL G C 1
ATOM 6053 O O . VAL G 1 51 ? 124.779 70.990 93.399 1.00 52.42 51 VAL G O 1
ATOM 6057 N N . GLN G 1 52 ? 126.453 72.431 93.804 1.00 50.81 52 GLN G N 1
ATOM 6058 C CA . GLN G 1 52 ? 125.905 72.926 95.059 1.00 50.81 52 GLN G CA 1
ATOM 6059 C C . GLN G 1 52 ? 125.349 74.332 94.871 1.00 50.81 52 GLN G C 1
ATOM 6060 O O . GLN G 1 52 ? 125.786 75.069 93.988 1.00 50.81 52 GLN G O 1
ATOM 6066 N N . ILE G 1 53 ? 124.380 74.704 95.707 1.00 49.63 53 ILE G N 1
ATOM 6067 C CA . ILE G 1 53 ? 123.679 75.980 95.584 1.00 49.63 53 ILE G CA 1
ATOM 6068 C C . ILE G 1 53 ? 123.706 76.695 96.928 1.00 49.63 53 ILE G C 1
ATOM 6069 O O . ILE G 1 53 ? 123.383 76.098 97.959 1.00 49.63 53 ILE G O 1
ATOM 6074 N N . GLN G 1 54 ? 124.067 77.976 96.912 1.00 54.73 54 GLN G N 1
ATOM 6075 C CA . GLN G 1 54 ? 124.240 78.787 98.116 1.00 54.73 54 GLN G CA 1
ATOM 6076 C C . GLN G 1 54 ? 123.250 79.946 98.072 1.00 54.73 54 GLN G C 1
ATOM 6077 O O . GLN G 1 54 ? 123.440 80.905 97.320 1.00 54.73 54 GLN G O 1
ATOM 6083 N N . GLY G 1 55 ? 122.194 79.860 98.869 1.00 61.56 55 GLY G N 1
ATOM 6084 C CA . GLY G 1 55 ? 121.179 80.891 98.933 1.00 61.56 55 GLY G CA 1
ATOM 6085 C C . GLY G 1 55 ? 121.521 81.983 99.921 1.00 61.56 55 GLY G C 1
ATOM 6086 O O . GLY G 1 55 ? 122.663 82.130 100.360 1.00 61.56 55 GLY G O 1
ATOM 6087 N N . GLY G 1 56 ? 120.507 82.773 100.267 1.00 74.21 56 GLY G N 1
ATOM 6088 C CA . GLY G 1 56 ? 120.676 83.782 101.295 1.00 74.21 56 GLY G CA 1
ATOM 6089 C C . GLY G 1 56 ? 121.374 85.032 100.785 1.00 74.21 56 GLY G C 1
ATOM 6090 O O . GLY G 1 56 ? 121.352 85.348 99.596 1.00 74.21 56 GLY G O 1
ATOM 6091 N N . ASP G 1 57 ? 122.004 85.751 101.713 1.00 83.10 57 ASP G N 1
ATOM 6092 C CA . ASP G 1 57 ? 122.718 86.981 101.406 1.00 83.10 57 ASP G CA 1
ATOM 6093 C C . ASP G 1 57 ? 124.115 86.924 102.006 1.00 83.10 57 ASP G C 1
ATOM 6094 O O . ASP G 1 57 ? 124.357 86.220 102.989 1.00 83.10 57 ASP G O 1
ATOM 6099 N N . ASP G 1 58 ? 125.036 87.678 101.401 1.00 83.04 58 ASP G N 1
ATOM 6100 C CA . ASP G 1 58 ? 126.446 87.581 101.763 1.00 83.04 58 ASP G CA 1
ATOM 6101 C C . ASP G 1 58 ? 126.747 88.249 103.100 1.00 83.04 58 ASP G C 1
ATOM 6102 O O . ASP G 1 58 ? 127.535 87.723 103.892 1.00 83.04 58 ASP G O 1
ATOM 6107 N N . SER G 1 59 ? 126.151 89.406 103.369 1.00 80.51 59 SER G N 1
ATOM 6108 C CA . SER G 1 59 ? 126.360 90.094 104.642 1.00 80.51 59 SER G CA 1
ATOM 6109 C C . SER G 1 59 ? 125.374 89.533 105.657 1.00 80.51 59 SER G C 1
ATOM 6110 O O . SER G 1 59 ? 124.201 89.910 105.677 1.00 80.51 59 SER G O 1
ATOM 6113 N N . ASN G 1 60 ? 125.851 88.631 106.509 1.00 71.02 60 ASN G N 1
ATOM 6114 C CA . ASN G 1 60 ? 124.998 87.972 107.490 1.00 71.02 60 ASN G CA 1
ATOM 6115 C C . ASN G 1 60 ? 124.821 88.891 108.691 1.00 71.02 60 ASN G C 1
ATOM 6116 O O . ASN G 1 60 ? 125.784 89.188 109.402 1.00 71.02 60 ASN G O 1
ATOM 6121 N N . VAL G 1 61 ? 123.593 89.345 108.917 1.00 66.03 61 VAL G N 1
ATOM 6122 C CA . VAL G 1 61 ? 123.287 90.250 110.016 1.00 66.03 61 VAL G CA 1
ATOM 6123 C C . VAL G 1 61 ? 122.547 89.541 111.143 1.00 66.03 61 VAL G C 1
ATOM 6124 O O . VAL G 1 61 ? 122.881 89.721 112.313 1.00 66.03 61 VAL G O 1
ATOM 6128 N N . ILE G 1 62 ? 121.546 88.724 110.809 1.00 61.71 62 ILE G N 1
ATOM 6129 C CA . ILE G 1 62 ? 120.749 88.067 111.841 1.00 61.71 62 ILE G CA 1
ATOM 6130 C C . ILE G 1 62 ? 121.588 87.085 112.647 1.00 61.71 62 ILE G C 1
ATOM 6131 O O . ILE G 1 62 ? 121.362 86.911 113.849 1.00 61.71 62 ILE G O 1
ATOM 6136 N N . GLY G 1 63 ? 122.556 86.422 112.017 1.00 59.55 63 GLY G N 1
ATOM 6137 C CA . GLY G 1 63 ? 123.423 85.526 112.765 1.00 59.55 63 GLY G CA 1
ATOM 6138 C C . GLY G 1 63 ? 124.295 86.257 113.768 1.00 59.55 63 GLY G C 1
ATOM 6139 O O . GLY G 1 63 ? 124.556 85.750 114.865 1.00 59.55 63 GLY G O 1
ATOM 6140 N N . ALA G 1 64 ? 124.744 87.463 113.415 1.00 55.67 64 ALA G N 1
ATOM 6141 C CA . ALA G 1 64 ? 125.643 88.209 114.289 1.00 55.67 64 ALA G CA 1
ATOM 6142 C C . ALA G 1 64 ? 124.972 88.556 115.610 1.00 55.67 64 ALA G C 1
ATOM 6143 O O . ALA G 1 64 ? 125.561 88.378 116.679 1.00 55.67 64 ALA G O 1
ATOM 6145 N N . ILE G 1 65 ? 123.730 89.037 115.561 1.00 52.25 65 ILE G N 1
ATOM 6146 C CA . ILE G 1 65 ? 123.063 89.477 116.784 1.00 52.25 65 ILE G CA 1
ATOM 6147 C C . ILE G 1 65 ? 122.728 88.292 117.683 1.00 52.25 65 ILE G C 1
ATOM 6148 O O . ILE G 1 65 ? 122.914 88.353 118.905 1.00 52.25 65 ILE G O 1
ATOM 6153 N N . GLY G 1 66 ? 122.223 87.203 117.103 1.00 51.65 66 GLY G N 1
ATOM 6154 C CA . GLY G 1 66 ? 121.945 86.022 117.905 1.00 51.65 66 GLY G CA 1
ATOM 6155 C C . GLY G 1 66 ? 123.192 85.475 118.570 1.00 51.65 66 GLY G C 1
ATOM 6156 O O . GLY G 1 66 ? 123.200 85.187 119.774 1.00 51.65 66 GLY G O 1
ATOM 6157 N N . GLY G 1 67 ? 124.273 85.344 117.800 1.00 50.59 67 GLY G N 1
ATOM 6158 C CA . GLY G 1 67 ? 125.524 84.899 118.387 1.00 50.59 67 GLY G CA 1
ATOM 6159 C C . GLY G 1 67 ? 126.023 85.837 119.467 1.00 50.59 67 GLY G C 1
ATOM 6160 O O . GLY G 1 67 ? 126.512 85.394 120.508 1.00 50.59 67 GLY G O 1
ATOM 6161 N N . ALA G 1 68 ? 125.876 87.145 119.250 1.00 52.36 68 ALA G N 1
ATOM 6162 C CA . ALA G 1 68 ? 126.358 88.125 120.214 1.00 52.36 68 ALA G CA 1
ATOM 6163 C C . ALA G 1 68 ? 125.622 88.008 121.541 1.00 52.36 68 ALA G C 1
ATOM 6164 O O . ALA G 1 68 ? 126.249 87.949 122.601 1.00 52.36 68 ALA G O 1
ATOM 6166 N N . VAL G 1 69 ? 124.289 87.976 121.509 1.00 51.09 69 VAL G N 1
ATOM 6167 C CA . VAL G 1 69 ? 123.559 87.910 122.773 1.00 51.09 69 VAL G CA 1
ATOM 6168 C C . VAL G 1 69 ? 123.822 86.585 123.474 1.00 51.09 69 VAL G C 1
ATOM 6169 O O . VAL G 1 69 ? 124.094 86.554 124.683 1.00 51.09 69 VAL G O 1
ATOM 6173 N N . LEU G 1 70 ? 123.783 85.470 122.737 1.00 52.08 70 LEU G N 1
ATOM 6174 C CA . LEU G 1 70 ? 123.974 84.187 123.401 1.00 52.08 70 LEU G CA 1
ATOM 6175 C C . LEU G 1 70 ? 125.390 84.027 123.940 1.00 52.08 70 LEU G C 1
ATOM 6176 O O . LEU G 1 70 ? 125.593 83.301 124.915 1.00 52.08 70 LEU G O 1
ATOM 6181 N N . GLY G 1 71 ? 126.378 84.683 123.336 1.00 54.29 71 GLY G N 1
ATOM 6182 C CA . GLY G 1 71 ? 127.721 84.622 123.878 1.00 54.29 71 GLY G CA 1
ATOM 6183 C C . GLY G 1 71 ? 127.934 85.565 125.041 1.00 54.29 71 GLY G C 1
ATOM 6184 O O . GLY G 1 71 ? 128.666 85.249 125.981 1.00 54.29 71 GLY G O 1
ATOM 6185 N N . GLY G 1 72 ? 127.302 86.737 124.983 1.00 53.72 72 GLY G N 1
ATOM 6186 C CA . GLY G 1 72 ? 127.443 87.696 126.063 1.00 53.72 72 GLY G CA 1
ATOM 6187 C C . GLY G 1 72 ? 126.808 87.224 127.354 1.00 53.72 72 GLY G C 1
ATOM 6188 O O . GLY G 1 72 ? 127.393 87.367 128.428 1.00 53.72 72 GLY G O 1
ATOM 6189 N N . PHE G 1 73 ? 125.611 86.646 127.272 1.00 52.98 73 PHE G N 1
ATOM 6190 C CA . PHE G 1 73 ? 124.970 86.209 128.508 1.00 52.98 73 PHE G CA 1
ATOM 6191 C C . PHE G 1 73 ? 125.615 84.970 129.108 1.00 52.98 73 PHE G C 1
ATOM 6192 O O . PHE G 1 73 ? 125.215 84.559 130.199 1.00 52.98 73 PHE G O 1
ATOM 6200 N N . LEU G 1 74 ? 126.582 84.364 128.430 1.00 56.57 74 LEU G N 1
ATOM 6201 C CA . LEU G 1 74 ? 127.384 83.289 128.996 1.00 56.57 74 LEU G CA 1
ATOM 6202 C C . LEU G 1 74 ? 128.641 83.813 129.677 1.00 56.57 74 LEU G C 1
ATOM 6203 O O . LEU G 1 74 ? 129.450 83.020 130.167 1.00 56.57 74 LEU G O 1
ATOM 6208 N N . GLY G 1 75 ? 128.816 85.128 129.738 1.00 58.77 75 GLY G N 1
ATOM 6209 C CA . GLY G 1 75 ? 130.011 85.697 130.323 1.00 58.77 75 GLY G CA 1
ATOM 6210 C C . GLY G 1 75 ? 129.869 86.133 131.766 1.00 58.77 75 GLY G C 1
ATOM 6211 O O . GLY G 1 75 ? 130.855 86.131 132.505 1.00 58.77 75 GLY G O 1
ATOM 6212 N N . ASN G 1 76 ? 128.660 86.508 132.189 1.00 58.53 76 ASN G N 1
ATOM 6213 C CA . ASN G 1 76 ? 128.479 86.983 133.555 1.00 58.53 76 ASN G CA 1
ATOM 6214 C C . ASN G 1 76 ? 128.790 85.919 134.595 1.00 58.53 76 ASN G C 1
ATOM 6215 O O . ASN G 1 76 ? 129.125 86.263 135.733 1.00 58.53 76 ASN G O 1
ATOM 6220 N N . THR G 1 77 ? 128.703 84.645 134.239 1.00 63.07 77 THR G N 1
ATOM 6221 C CA . THR G 1 77 ? 128.742 83.589 135.239 1.00 63.07 77 THR G CA 1
ATOM 6222 C C . THR G 1 77 ? 130.148 83.256 135.727 1.00 63.07 77 THR G C 1
ATOM 6223 O O . THR G 1 77 ? 130.299 82.313 136.509 1.00 63.07 77 THR G O 1
ATOM 6227 N N . VAL G 1 78 ? 131.176 83.983 135.294 1.00 65.23 78 VAL G N 1
ATOM 6228 C CA . VAL G 1 78 ? 132.531 83.771 135.790 1.00 65.23 78 VAL G CA 1
ATOM 6229 C C . VAL G 1 78 ? 133.028 85.047 136.452 1.00 65.23 78 VAL G C 1
ATOM 6230 O O . VAL G 1 78 ? 132.690 86.162 136.040 1.00 65.23 78 VAL G O 1
ATOM 6234 N N . GLY G 1 79 ? 133.820 84.875 137.506 1.00 73.08 79 GLY G N 1
ATOM 6235 C CA . GLY G 1 79 ? 134.507 85.986 138.137 1.00 73.08 79 GLY G CA 1
ATOM 6236 C C . GLY G 1 79 ? 133.572 86.956 138.840 1.00 73.08 79 GLY G C 1
ATOM 6237 O O . GLY G 1 79 ? 132.362 86.765 138.927 1.00 73.08 79 GLY G O 1
ATOM 6238 N N . GLY G 1 80 ? 134.170 88.028 139.350 1.00 74.53 80 GLY G N 1
ATOM 6239 C CA . GLY G 1 80 ? 133.414 89.084 139.994 1.00 74.53 80 GLY G CA 1
ATOM 6240 C C . GLY G 1 80 ? 134.267 90.319 140.157 1.00 74.53 80 GLY G C 1
ATOM 6241 O O . GLY G 1 80 ? 135.494 90.234 140.247 1.00 74.53 80 GLY G O 1
ATOM 6242 N N . GLY G 1 81 ? 133.615 91.470 140.195 1.00 69.05 81 GLY G N 1
ATOM 6243 C CA . GLY G 1 81 ? 134.310 92.738 140.342 1.00 69.05 81 GLY G CA 1
ATOM 6244 C C . GLY G 1 81 ? 134.452 93.450 139.004 1.00 69.05 81 GLY G C 1
ATOM 6245 O O . GLY G 1 81 ? 133.469 93.659 138.300 1.00 69.05 81 GLY G O 1
ATOM 6246 N N . THR G 1 82 ? 135.681 93.837 138.669 1.00 68.09 82 THR G N 1
ATOM 6247 C CA . THR G 1 82 ? 135.990 94.389 137.357 1.00 68.09 82 THR G CA 1
ATOM 6248 C C . THR G 1 82 ? 136.522 93.341 136.394 1.00 68.09 82 THR G C 1
ATOM 6249 O O . THR G 1 82 ? 136.801 93.667 135.238 1.00 68.09 82 THR G O 1
ATOM 6253 N N . GLY G 1 83 ? 136.682 92.104 136.842 1.00 67.09 83 GLY G N 1
ATOM 6254 C CA . GLY G 1 83 ? 137.034 91.011 135.969 1.00 67.09 83 GLY G CA 1
ATOM 6255 C C . GLY G 1 83 ? 135.861 90.314 135.327 1.00 67.09 83 GLY G C 1
ATOM 6256 O O . GLY G 1 83 ? 136.055 89.372 134.556 1.00 67.09 83 GLY G O 1
ATOM 6257 N N . ARG G 1 84 ? 134.636 90.736 135.644 1.00 62.98 84 ARG G N 1
ATOM 6258 C CA . ARG G 1 84 ? 133.455 90.202 134.978 1.00 62.98 84 ARG G CA 1
ATOM 6259 C C . ARG G 1 84 ? 133.174 90.945 133.679 1.00 62.98 84 ARG G C 1
ATOM 6260 O O . ARG G 1 84 ? 132.767 90.336 132.680 1.00 62.98 84 ARG G O 1
ATOM 6268 N N . SER G 1 85 ? 133.392 92.261 133.680 1.00 59.50 85 SER G N 1
ATOM 6269 C CA . SER G 1 85 ? 133.164 93.053 132.479 1.00 59.50 85 SER G CA 1
ATOM 6270 C C . SER G 1 85 ? 134.063 92.595 131.341 1.00 59.50 85 SER G C 1
ATOM 6271 O O . SER G 1 85 ? 133.624 92.507 130.189 1.00 59.50 85 SER G O 1
ATOM 6274 N N . LEU G 1 86 ? 135.326 92.295 131.642 1.00 59.02 86 LEU G N 1
ATOM 6275 C CA . LEU G 1 86 ? 136.226 91.802 130.607 1.00 59.02 86 LEU G CA 1
ATOM 6276 C C . LEU G 1 86 ? 135.723 90.491 130.022 1.00 59.02 86 LEU G C 1
ATOM 6277 O O . LEU G 1 86 ? 135.763 90.289 128.801 1.00 59.02 86 LEU G O 1
ATOM 6282 N N . ALA G 1 87 ? 135.234 89.589 130.875 1.00 55.67 87 ALA G N 1
ATOM 6283 C CA . ALA G 1 87 ? 134.745 88.305 130.389 1.00 55.67 87 ALA G CA 1
ATOM 6284 C C . ALA G 1 87 ? 133.535 88.476 129.483 1.00 55.67 87 ALA G C 1
ATOM 6285 O O . ALA G 1 87 ? 133.466 87.865 128.409 1.00 55.67 87 ALA G O 1
ATOM 6287 N N . THR G 1 88 ? 132.571 89.308 129.886 1.00 53.13 88 THR G N 1
ATOM 6288 C CA . THR G 1 88 ? 131.399 89.487 129.034 1.00 53.13 88 THR G CA 1
ATOM 6289 C C . THR G 1 88 ? 131.768 90.175 127.721 1.00 53.13 88 THR G C 1
ATOM 6290 O O . THR G 1 88 ? 131.252 89.805 126.656 1.00 53.13 88 THR G O 1
ATOM 6294 N N . ALA G 1 89 ? 132.691 91.141 127.759 1.00 50.69 89 ALA G N 1
ATOM 6295 C CA . ALA G 1 89 ? 133.096 91.813 126.529 1.00 50.69 89 ALA G CA 1
ATOM 6296 C C . ALA G 1 89 ? 133.789 90.855 125.570 1.00 50.69 89 ALA G C 1
ATOM 6297 O O . ALA G 1 89 ? 133.552 90.908 124.360 1.00 50.69 89 ALA G O 1
ATOM 6299 N N . ALA G 1 90 ? 134.655 89.978 126.082 1.00 51.80 90 ALA G N 1
ATOM 6300 C CA . ALA G 1 90 ? 135.304 89.006 125.205 1.00 51.80 90 ALA G CA 1
ATOM 6301 C C . ALA G 1 90 ? 134.298 88.018 124.627 1.00 51.80 90 ALA G C 1
ATOM 6302 O O . ALA G 1 90 ? 134.329 87.717 123.422 1.00 51.80 90 ALA G O 1
ATOM 6304 N N . GLY G 1 91 ? 133.399 87.506 125.471 1.00 51.02 91 GLY G N 1
ATOM 6305 C CA . GLY G 1 91 ? 132.412 86.557 124.994 1.00 51.02 91 GLY G CA 1
ATOM 6306 C C . GLY G 1 91 ? 131.517 87.127 123.916 1.00 51.02 91 GLY G C 1
ATOM 6307 O O . GLY G 1 91 ? 131.124 86.410 122.991 1.00 51.02 91 GLY G O 1
ATOM 6308 N N . ALA G 1 92 ? 131.198 88.422 124.002 1.00 51.06 92 ALA G N 1
ATOM 6309 C CA . ALA G 1 92 ? 130.320 89.023 123.003 1.00 51.06 92 ALA G CA 1
ATOM 6310 C C . ALA G 1 92 ? 130.875 88.853 121.591 1.00 51.06 92 ALA G C 1
ATOM 6311 O O . ALA G 1 92 ? 130.193 88.320 120.711 1.00 51.06 92 ALA G O 1
ATOM 6313 N N . VAL G 1 93 ? 132.125 89.263 121.356 1.00 51.93 93 VAL G N 1
ATOM 6314 C CA . VAL G 1 93 ? 132.669 89.178 120.001 1.00 51.93 93 VAL G CA 1
ATOM 6315 C C . VAL G 1 93 ? 132.992 87.732 119.632 1.00 51.93 93 VAL G C 1
ATOM 6316 O O . VAL G 1 93 ? 132.800 87.311 118.476 1.00 51.93 93 VAL G O 1
ATOM 6320 N N . ALA G 1 94 ? 133.480 86.941 120.595 1.00 54.93 94 ALA G N 1
ATOM 6321 C CA . ALA G 1 94 ? 133.800 85.561 120.257 1.00 54.93 94 ALA G CA 1
ATOM 6322 C C . ALA G 1 94 ? 132.562 84.733 119.957 1.00 54.93 94 ALA G C 1
ATOM 6323 O O . ALA G 1 94 ? 132.694 83.634 119.411 1.00 54.93 94 ALA G O 1
ATOM 6325 N N . GLY G 1 95 ? 131.374 85.217 120.307 1.00 54.63 95 GLY G N 1
ATOM 6326 C CA . GLY G 1 95 ? 130.156 84.577 119.853 1.00 54.63 95 GLY G CA 1
ATOM 6327 C C . GLY G 1 95 ? 129.615 85.236 118.603 1.00 54.63 95 GLY G C 1
ATOM 6328 O O . GLY G 1 95 ? 128.957 84.593 117.776 1.00 54.63 95 GLY G O 1
ATOM 6329 N N . GLY G 1 96 ? 129.901 86.531 118.453 1.00 54.74 96 GLY G N 1
ATOM 6330 C CA . GLY G 1 96 ? 129.436 87.248 117.279 1.00 54.74 96 GLY G CA 1
ATOM 6331 C C . GLY G 1 96 ? 129.982 86.672 115.990 1.00 54.74 96 GLY G C 1
ATOM 6332 O O . GLY G 1 96 ? 129.247 86.488 115.019 1.00 54.74 96 GLY G O 1
ATOM 6333 N N . VAL G 1 97 ? 131.284 86.379 115.958 1.00 58.79 97 VAL G N 1
ATOM 6334 C CA . VAL G 1 97 ? 131.826 85.825 114.714 1.00 58.79 97 VAL G CA 1
ATOM 6335 C C . VAL G 1 97 ? 131.302 84.408 114.463 1.00 58.79 97 VAL G C 1
ATOM 6336 O O . VAL G 1 97 ? 131.047 84.025 113.312 1.00 58.79 97 VAL G O 1
ATOM 6340 N N . ALA G 1 98 ? 131.112 83.609 115.517 1.00 56.21 98 ALA G N 1
ATOM 6341 C CA . ALA G 1 98 ? 130.580 82.264 115.319 1.00 56.21 98 ALA G CA 1
ATOM 6342 C C . ALA G 1 98 ? 129.142 82.297 114.824 1.00 56.21 98 ALA G C 1
ATOM 6343 O O . ALA G 1 98 ? 128.692 81.354 114.160 1.00 56.21 98 ALA G O 1
ATOM 6345 N N . GLY G 1 99 ? 128.406 83.364 115.137 1.00 55.41 99 GLY G N 1
ATOM 6346 C CA . GLY G 1 99 ? 127.059 83.489 114.602 1.00 55.41 99 GLY G CA 1
ATOM 6347 C C . GLY G 1 99 ? 127.038 83.508 113.085 1.00 55.41 99 GLY G C 1
ATOM 6348 O O . GLY G 1 99 ? 126.274 82.776 112.452 1.00 55.41 99 GLY G O 1
ATOM 6349 N N . GLN G 1 100 ? 127.891 84.339 112.481 1.00 58.20 100 GLN G N 1
ATOM 6350 C CA . GLN G 1 100 ? 128.019 84.339 111.029 1.00 58.20 100 GLN G CA 1
ATOM 6351 C C . GLN G 1 100 ? 128.643 83.049 110.528 1.00 58.20 100 GLN G C 1
ATOM 6352 O O . GLN G 1 100 ? 128.400 82.648 109.387 1.00 58.20 100 GLN G O 1
ATOM 6358 N N . GLY G 1 101 ? 129.463 82.400 111.350 1.00 56.35 101 GLY G N 1
ATOM 6359 C CA . GLY G 1 101 ? 130.004 81.113 110.950 1.00 56.35 101 GLY G CA 1
ATOM 6360 C C . GLY G 1 101 ? 128.930 80.060 110.755 1.00 56.35 101 GLY G C 1
ATOM 6361 O O . GLY G 1 101 ? 129.005 79.248 109.832 1.00 56.35 101 GLY G O 1
ATOM 6362 N N . VAL G 1 102 ? 127.922 80.055 111.622 1.00 56.64 102 VAL G N 1
ATOM 6363 C CA . VAL G 1 102 ? 126.888 79.023 111.550 1.00 56.64 102 VAL G CA 1
ATOM 6364 C C . VAL G 1 102 ? 125.722 79.416 110.643 1.00 56.64 102 VAL G C 1
ATOM 6365 O O . VAL G 1 102 ? 125.167 78.559 109.950 1.00 56.64 102 VAL G O 1
ATOM 6369 N N . GLN G 1 103 ? 125.345 80.695 110.606 1.00 57.75 103 GLN G N 1
ATOM 6370 C CA . GLN G 1 103 ? 124.154 81.097 109.863 1.00 57.75 103 GLN G CA 1
ATOM 6371 C C . GLN G 1 103 ? 124.327 80.973 108.355 1.00 57.75 103 GLN G C 1
ATOM 6372 O O . GLN G 1 103 ? 123.332 81.037 107.630 1.00 57.75 103 GLN G O 1
ATOM 6378 N N . SER G 1 104 ? 125.549 80.766 107.867 1.00 59.23 104 SER G N 1
ATOM 6379 C CA . SER G 1 104 ? 125.819 80.598 106.444 1.00 59.23 104 SER G CA 1
ATOM 6380 C C . SER G 1 104 ? 126.308 79.192 106.119 1.00 59.23 104 SER G C 1
ATOM 6381 O O . SER G 1 104 ? 127.067 78.997 105.169 1.00 59.23 104 SER G O 1
ATOM 6384 N N . ALA G 1 105 ? 125.898 78.209 106.914 1.00 58.33 105 ALA G N 1
ATOM 6385 C CA . ALA G 1 105 ? 126.115 76.811 106.590 1.00 58.33 105 ALA G CA 1
ATOM 6386 C C . ALA G 1 105 ? 124.835 76.000 106.679 1.00 58.33 105 ALA G C 1
ATOM 6387 O O . ALA G 1 105 ? 124.877 74.783 106.475 1.00 58.33 105 ALA G O 1
ATOM 6389 N N . MET G 1 106 ? 123.706 76.635 106.983 1.00 60.80 106 MET G N 1
ATOM 6390 C CA . MET G 1 106 ? 122.401 75.995 106.939 1.00 60.80 106 MET G CA 1
ATOM 6391 C C . MET G 1 106 ? 121.580 76.455 105.741 1.00 60.80 106 MET G C 1
ATOM 6392 O O . MET G 1 106 ? 120.380 76.177 105.681 1.00 60.80 106 MET G O 1
ATOM 6397 N N . ASN G 1 107 ? 122.194 77.163 104.797 1.00 56.17 107 ASN G N 1
ATOM 6398 C CA . ASN G 1 107 ? 121.506 77.605 103.592 1.00 56.17 107 ASN G CA 1
ATOM 6399 C C . ASN G 1 107 ? 122.199 77.044 102.359 1.00 56.17 107 ASN G C 1
ATOM 6400 O O . ASN G 1 107 ? 122.434 77.771 101.392 1.00 56.17 107 ASN G O 1
ATOM 6405 N N . LYS G 1 108 ? 122.535 75.758 102.383 1.00 54.60 108 LYS G N 1
ATOM 6406 C CA . LYS G 1 108 ? 123.340 75.134 101.341 1.00 54.60 108 LYS G CA 1
ATOM 6407 C C . LYS G 1 108 ? 122.681 73.834 100.908 1.00 54.60 108 LYS G C 1
ATOM 6408 O O . LYS G 1 108 ? 122.619 72.882 101.690 1.00 54.60 108 LYS G O 1
ATOM 6414 N N . THR G 1 109 ? 122.207 73.787 99.666 1.00 56.19 109 THR G N 1
ATOM 6415 C CA . THR G 1 109 ? 121.503 72.631 99.128 1.00 56.19 109 THR G CA 1
ATOM 6416 C C . THR G 1 109 ? 122.274 72.060 97.946 1.00 56.19 109 THR G C 1
ATOM 6417 O O . THR G 1 109 ? 123.271 72.626 97.498 1.00 56.19 109 THR G O 1
ATOM 6421 N N . GLN G 1 110 ? 121.796 70.933 97.424 1.00 58.68 110 GLN G N 1
ATOM 6422 C CA . GLN G 1 110 ? 122.452 70.244 96.320 1.00 58.68 110 GLN G CA 1
ATOM 6423 C C . GLN G 1 110 ? 121.524 70.183 95.117 1.00 58.68 110 GLN G C 1
ATOM 6424 O O 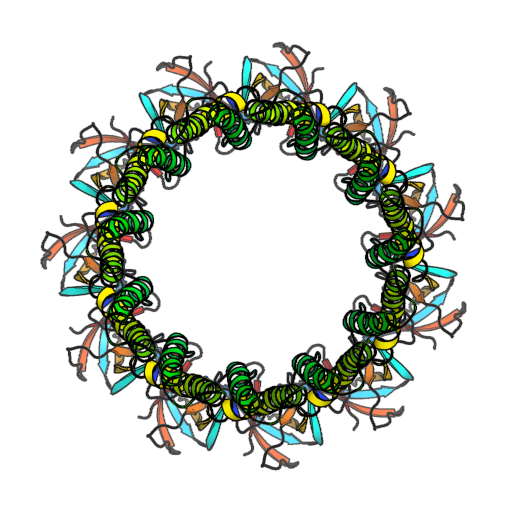. GLN G 1 110 ? 120.356 69.811 95.252 1.00 58.68 110 GLN G O 1
ATOM 6430 N N . GLY G 1 111 ? 122.048 70.533 93.945 1.00 56.65 111 GLY G N 1
ATOM 6431 C CA . GLY G 1 111 ? 121.271 70.511 92.719 1.00 56.65 111 GLY G CA 1
ATOM 6432 C C . GLY G 1 111 ? 122.021 69.915 91.545 1.00 56.65 111 GLY G C 1
ATOM 6433 O O . GLY G 1 111 ? 123.100 69.347 91.724 1.00 56.65 111 GLY G O 1
ATOM 6434 N N . VAL G 1 112 ? 121.463 70.031 90.339 1.00 56.29 112 VAL G N 1
ATOM 6435 C CA . VAL G 1 112 ? 122.078 69.498 89.133 1.00 56.29 112 VAL G CA 1
ATOM 6436 C C . VAL G 1 112 ? 122.160 70.599 88.087 1.00 56.29 112 VAL G C 1
ATOM 6437 O O . VAL G 1 112 ? 121.438 71.597 88.141 1.00 56.29 112 VAL G O 1
ATOM 6441 N N . GLU G 1 113 ? 123.062 70.406 87.127 1.00 61.08 113 GLU G N 1
ATOM 6442 C CA . GLU G 1 113 ? 123.198 71.293 85.981 1.00 61.08 113 GLU G CA 1
ATOM 6443 C C . GLU G 1 113 ? 122.982 70.490 84.709 1.00 61.08 113 GLU G C 1
ATOM 6444 O O . GLU G 1 113 ? 123.633 69.461 84.503 1.00 61.08 113 GLU G O 1
ATOM 6450 N N . LEU G 1 114 ? 122.085 70.976 83.855 1.00 63.06 114 LEU G N 1
ATOM 6451 C CA . LEU G 1 114 ? 121.620 70.258 82.677 1.00 63.06 114 LEU G CA 1
ATOM 6452 C C . LEU G 1 114 ? 121.962 71.045 81.425 1.00 63.06 114 LEU G C 1
ATOM 6453 O O . LEU G 1 114 ? 121.781 72.261 81.393 1.00 63.06 114 LEU G O 1
ATOM 6458 N N . GLU G 1 115 ? 122.413 70.350 80.376 1.00 70.58 115 GLU G N 1
ATOM 6459 C CA . GLU G 1 115 ? 122.649 70.952 79.064 1.00 70.58 115 GLU G CA 1
ATOM 6460 C C . GLU G 1 115 ? 121.623 70.386 78.085 1.00 70.58 115 GLU G C 1
ATOM 6461 O O . GLU G 1 115 ? 121.695 69.211 77.711 1.00 70.58 115 GLU G O 1
ATOM 6467 N N . ILE G 1 116 ? 120.672 71.219 77.671 1.00 67.06 116 ILE G N 1
ATOM 6468 C CA . ILE G 1 116 ? 119.585 70.798 76.796 1.00 67.06 116 ILE G CA 1
ATOM 6469 C C . ILE G 1 116 ? 119.763 71.435 75.426 1.00 67.06 116 ILE G C 1
ATOM 6470 O O . ILE G 1 116 ? 120.074 72.626 75.313 1.00 67.06 116 ILE G O 1
ATOM 6475 N N . ARG G 1 117 ? 119.594 70.625 74.385 1.00 72.47 117 ARG G N 1
ATOM 6476 C CA . ARG G 1 117 ? 119.646 71.066 72.998 1.00 72.47 117 ARG G CA 1
ATOM 6477 C C . ARG G 1 117 ? 118.229 71.083 72.447 1.00 72.47 117 ARG G C 1
ATOM 6478 O O . ARG G 1 117 ? 117.563 70.044 72.418 1.00 72.47 117 ARG G O 1
ATOM 6486 N N . LYS G 1 118 ? 117.775 72.251 72.005 1.00 74.49 118 LYS G N 1
ATOM 6487 C CA . LYS G 1 118 ? 116.405 72.388 71.543 1.00 74.49 118 LYS G CA 1
ATOM 6488 C C . LYS G 1 118 ? 116.266 71.863 70.114 1.00 74.49 118 LYS G C 1
ATOM 6489 O O . LYS G 1 118 ? 117.250 71.574 69.431 1.00 74.49 118 LYS G O 1
ATOM 6495 N N . ASP G 1 119 ? 115.017 71.724 69.665 1.00 82.36 119 ASP G N 1
ATOM 6496 C CA . ASP G 1 119 ? 114.748 71.297 68.296 1.00 82.36 119 ASP G CA 1
ATOM 6497 C C . ASP G 1 119 ? 114.993 72.392 67.270 1.00 82.36 119 ASP G C 1
ATOM 6498 O O . ASP G 1 119 ? 115.011 72.100 66.068 1.00 82.36 119 ASP G O 1
ATOM 6503 N N . ASP G 1 120 ? 115.159 73.636 67.715 1.00 86.22 120 ASP G N 1
ATOM 6504 C CA . ASP G 1 120 ? 115.586 74.700 66.815 1.00 86.22 120 ASP G CA 1
ATOM 6505 C C . ASP G 1 120 ? 116.972 74.417 66.248 1.00 86.22 120 ASP G C 1
ATOM 6506 O O . ASP G 1 120 ? 117.210 74.597 65.049 1.00 86.22 120 ASP G O 1
ATOM 6511 N N . GLY G 1 121 ? 117.892 73.960 67.093 1.00 82.94 121 GLY G N 1
ATOM 6512 C CA . GLY G 1 121 ? 119.270 73.732 66.711 1.00 82.94 121 GLY G CA 1
ATOM 6513 C C . GLY G 1 121 ? 120.185 74.544 67.599 1.00 82.94 121 GLY G C 1
ATOM 6514 O O . GLY G 1 121 ? 121.390 74.649 67.356 1.00 82.94 121 GLY G O 1
ATOM 6515 N N . ASN G 1 122 ? 119.599 75.140 68.629 1.00 79.90 122 ASN G N 1
ATOM 6516 C CA . ASN G 1 122 ? 120.293 76.005 69.565 1.00 79.90 122 ASN G CA 1
ATOM 6517 C C . ASN G 1 122 ? 120.460 75.284 70.894 1.00 79.90 122 ASN G C 1
ATOM 6518 O O . ASN G 1 122 ? 119.612 74.481 71.293 1.00 79.90 122 ASN G O 1
ATOM 6523 N N . THR G 1 123 ? 121.568 75.569 71.571 1.00 71.37 123 THR G N 1
ATOM 6524 C CA . THR G 1 123 ? 121.958 74.875 72.789 1.00 71.37 123 THR G CA 1
ATOM 6525 C C . THR G 1 123 ? 121.965 75.833 73.972 1.00 71.37 123 THR G C 1
ATOM 6526 O O . THR G 1 123 ? 122.401 76.981 73.846 1.00 71.37 123 THR G O 1
ATOM 6530 N N . ILE G 1 124 ? 121.470 75.361 75.119 1.00 67.79 124 ILE G N 1
ATOM 6531 C CA . ILE G 1 124 ? 121.482 76.117 76.367 1.00 67.79 124 ILE G CA 1
ATOM 6532 C C . ILE G 1 124 ? 121.732 75.153 77.520 1.00 67.79 124 ILE G C 1
ATOM 6533 O O . ILE G 1 124 ? 121.686 73.933 77.359 1.00 67.79 124 ILE G O 1
ATOM 6538 N N . MET G 1 125 ? 122.001 75.717 78.699 1.00 64.99 125 MET G N 1
ATOM 6539 C CA . MET G 1 125 ? 122.054 74.926 79.921 1.00 64.99 125 MET G CA 1
ATOM 6540 C C . MET G 1 125 ? 121.382 75.683 81.058 1.00 64.99 125 MET G C 1
ATOM 6541 O O . MET G 1 125 ? 121.398 76.916 81.099 1.00 64.99 125 MET G O 1
ATOM 6546 N N . VAL G 1 126 ? 120.797 74.922 81.989 1.00 60.21 126 VAL G N 1
ATOM 6547 C CA . VAL G 1 126 ? 120.034 75.460 83.111 1.00 60.21 126 VAL G CA 1
ATOM 6548 C C . VAL G 1 126 ? 120.356 74.649 84.361 1.00 60.21 126 VAL G C 1
ATOM 6549 O O . VAL G 1 126 ? 120.638 73.449 84.289 1.00 60.21 126 VAL G O 1
ATOM 6553 N N . VAL G 1 127 ? 120.312 75.313 85.518 1.00 60.49 127 VAL G N 1
ATOM 6554 C CA . VAL G 1 127 ? 120.686 74.718 86.796 1.00 60.49 127 VAL G CA 1
ATOM 6555 C C . VAL G 1 127 ? 119.473 74.713 87.718 1.00 60.49 127 VAL G C 1
ATOM 6556 O O . VAL G 1 127 ? 118.726 75.695 87.781 1.00 60.49 127 VAL G O 1
ATOM 6560 N N . GLN G 1 128 ? 119.276 73.607 88.434 1.00 59.93 128 GLN G N 1
ATOM 6561 C CA . GLN G 1 128 ? 118.011 73.386 89.120 1.00 59.93 128 GLN G CA 1
ATOM 6562 C C . GLN G 1 128 ? 118.224 72.433 90.287 1.00 59.93 128 GLN G C 1
ATOM 6563 O O . GLN G 1 128 ? 119.076 71.545 90.226 1.00 59.93 128 GLN G O 1
ATOM 6569 N N . LYS G 1 129 ? 117.432 72.618 91.343 1.00 60.22 129 LYS G N 1
ATOM 6570 C CA . LYS G 1 129 ? 117.630 71.876 92.584 1.00 60.22 129 LYS G CA 1
ATOM 6571 C C . LYS G 1 129 ? 117.224 70.416 92.439 1.00 60.22 129 LYS G C 1
ATOM 6572 O O . LYS G 1 129 ? 116.253 70.087 91.757 1.00 60.22 129 LYS G O 1
ATOM 6578 N N . GLN G 1 130 ? 117.976 69.537 93.097 1.00 71.32 130 GLN G N 1
ATOM 6579 C CA . GLN G 1 130 ? 117.673 68.113 93.073 1.00 71.32 130 GLN G CA 1
ATOM 6580 C C . GLN G 1 130 ? 116.368 67.830 93.800 1.00 71.32 130 GLN G C 1
ATOM 6581 O O . GLN G 1 130 ? 116.111 68.367 94.879 1.00 71.32 130 GLN G O 1
ATOM 6587 N N . GLY G 1 131 ? 115.545 66.969 93.207 1.00 83.64 131 GLY G N 1
ATOM 6588 C CA . GLY G 1 131 ? 114.271 66.606 93.797 1.00 83.64 131 GLY G CA 1
ATOM 6589 C C . GLY G 1 131 ? 114.142 65.123 94.075 1.00 83.64 131 GLY G C 1
ATOM 6590 O O . GLY G 1 131 ? 114.933 64.558 94.833 1.00 83.64 131 GLY G O 1
ATOM 6591 N N . ASN G 1 132 ? 113.140 64.479 93.471 1.00 94.49 132 ASN G N 1
ATOM 6592 C CA . ASN G 1 132 ? 112.939 63.044 93.629 1.00 94.49 132 ASN G CA 1
ATOM 6593 C C . ASN G 1 132 ? 112.842 62.315 92.293 1.00 94.49 132 ASN G C 1
ATOM 6594 O O . ASN G 1 132 ? 112.481 61.133 92.272 1.00 94.49 132 ASN G O 1
ATOM 6599 N N . THR G 1 133 ? 113.150 62.985 91.187 1.00 90.57 133 THR G N 1
ATOM 6600 C CA . THR G 1 133 ? 113.222 62.371 89.871 1.00 90.57 133 THR G CA 1
ATOM 6601 C C . THR G 1 133 ? 114.660 62.415 89.379 1.00 90.57 133 THR G C 1
ATOM 6602 O O . THR G 1 133 ? 115.370 63.399 89.600 1.00 90.57 133 THR G O 1
ATOM 6606 N N . ARG G 1 134 ? 115.085 61.347 88.716 1.00 83.83 134 ARG G N 1
ATOM 6607 C CA . ARG G 1 134 ? 116.453 61.219 88.235 1.00 83.83 134 ARG G CA 1
ATOM 6608 C C . ARG G 1 134 ? 116.507 61.529 86.746 1.00 83.83 134 ARG G C 1
ATOM 6609 O O . ARG G 1 134 ? 115.776 60.926 85.955 1.00 83.83 134 ARG G O 1
ATOM 6617 N N . PHE G 1 135 ? 117.370 62.469 86.371 1.00 73.92 135 PHE G N 1
ATOM 6618 C CA . PHE G 1 135 ? 117.606 62.784 84.971 1.00 73.92 135 PHE G CA 1
ATOM 6619 C C . PHE G 1 135 ? 118.744 61.928 84.431 1.00 73.92 135 PHE G C 1
ATOM 6620 O O . PHE G 1 135 ? 119.726 61.668 85.128 1.00 73.92 135 PHE G O 1
ATOM 6628 N N . SER G 1 136 ? 118.605 61.493 83.188 1.00 77.80 136 SER G N 1
ATOM 6629 C CA . SER G 1 136 ? 119.542 60.591 82.543 1.00 77.80 136 SER G CA 1
ATOM 6630 C C . SER G 1 136 ? 119.962 61.169 81.201 1.00 77.80 136 SER G C 1
ATOM 6631 O O . SER G 1 136 ? 119.254 62.004 80.631 1.00 77.80 136 SER G O 1
ATOM 6634 N N . PRO G 1 137 ? 121.117 60.758 80.675 1.00 79.74 137 PRO G N 1
ATOM 6635 C CA . PRO G 1 137 ? 121.530 61.215 79.341 1.00 79.74 137 PRO G CA 1
ATOM 6636 C C . PRO G 1 137 ? 120.712 60.531 78.258 1.00 79.74 137 PRO G C 1
ATOM 6637 O O . PRO G 1 137 ? 120.790 59.313 78.070 1.00 79.74 137 PRO G O 1
ATOM 6641 N N . GLY G 1 138 ? 119.913 61.319 77.545 1.00 76.69 138 GLY G N 1
ATOM 6642 C CA . GLY G 1 138 ? 119.038 60.804 76.510 1.00 76.69 138 GLY G CA 1
ATOM 6643 C C . GLY G 1 138 ? 117.613 60.686 77.003 1.00 76.69 138 GLY G C 1
ATOM 6644 O O . GLY G 1 138 ? 117.248 59.693 77.638 1.00 76.69 138 GLY G O 1
ATOM 6645 N N . GLN G 1 139 ? 116.792 61.682 76.688 1.00 73.16 139 GLN G N 1
ATOM 6646 C CA . GLN G 1 139 ? 115.447 61.799 77.233 1.00 73.16 139 GLN G CA 1
ATOM 6647 C C . GLN G 1 139 ? 114.788 62.991 76.557 1.00 73.16 139 GLN G C 1
ATOM 6648 O O . GLN G 1 139 ? 115.450 63.791 75.892 1.00 73.16 139 GLN G O 1
ATOM 6654 N N . ARG G 1 140 ? 113.476 63.102 76.728 1.00 70.51 140 ARG G N 1
ATOM 6655 C CA . ARG G 1 140 ? 112.702 64.187 76.144 1.00 70.51 140 ARG G CA 1
ATOM 6656 C C . ARG G 1 140 ? 112.126 65.042 77.260 1.00 70.51 140 ARG G C 1
ATOM 6657 O O . ARG G 1 140 ? 111.492 64.519 78.180 1.00 70.51 140 ARG G O 1
ATOM 6665 N N . VAL G 1 141 ? 112.343 66.352 77.179 1.00 66.13 141 VAL G N 1
ATOM 6666 C CA . VAL G 1 141 ? 111.849 67.277 78.185 1.00 66.13 141 VAL G CA 1
ATOM 6667 C C . VAL G 1 141 ? 111.070 68.380 77.490 1.00 66.13 141 VAL G C 1
ATOM 6668 O O . VAL G 1 141 ? 111.266 68.664 76.307 1.00 66.13 141 VAL G O 1
ATOM 6672 N N . VAL G 1 142 ? 110.168 69.000 78.246 1.00 60.93 142 VAL G N 1
ATOM 6673 C CA . VAL G 1 142 ? 109.340 70.096 77.759 1.00 60.93 142 VAL G CA 1
ATOM 6674 C C . VAL G 1 142 ? 109.619 71.322 78.616 1.00 60.93 142 VAL G C 1
ATOM 6675 O O . VAL G 1 142 ? 109.555 71.259 79.848 1.00 60.93 142 VAL G O 1
ATOM 6679 N N . LEU G 1 143 ? 109.963 72.427 77.967 1.00 58.03 143 LEU G N 1
ATOM 6680 C CA . LEU G 1 143 ? 110.332 73.650 78.664 1.00 58.03 143 LEU G CA 1
ATOM 6681 C C . LEU G 1 143 ? 109.119 74.559 78.773 1.00 58.03 143 LEU G C 1
ATOM 6682 O O . LEU G 1 143 ? 108.545 74.954 77.756 1.00 58.03 143 LEU G O 1
ATOM 6687 N N . ALA G 1 144 ? 108.743 74.907 79.996 1.00 54.22 144 ALA G N 1
ATOM 6688 C CA . ALA G 1 144 ? 107.706 75.901 80.232 1.00 54.22 144 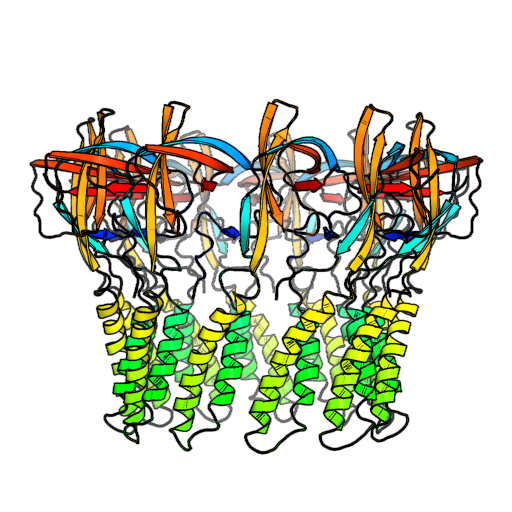ALA G CA 1
ATOM 6689 C C . ALA G 1 144 ? 108.395 77.218 80.541 1.00 54.22 144 ALA G C 1
ATOM 6690 O O . ALA G 1 144 ? 109.103 77.327 81.545 1.00 54.22 144 ALA G O 1
ATOM 6692 N N . SER G 1 145 ? 108.185 78.213 79.691 1.00 61.02 145 SER G N 1
ATOM 6693 C CA . SER G 1 145 ? 109.020 79.401 79.700 1.00 61.02 145 SER G CA 1
ATOM 6694 C C . SER G 1 145 ? 108.187 80.664 79.830 1.00 61.02 145 SER G C 1
ATOM 6695 O O . SER G 1 145 ? 107.010 80.703 79.469 1.00 61.02 145 SER G O 1
ATOM 6698 N N . ASN G 1 146 ? 108.832 81.700 80.352 1.00 66.32 146 ASN G N 1
ATOM 6699 C CA . ASN G 1 146 ? 108.292 83.048 80.413 1.00 66.32 146 ASN G CA 1
ATOM 6700 C C . ASN G 1 146 ? 109.418 83.982 79.993 1.00 66.32 146 ASN G C 1
ATOM 6701 O O . ASN G 1 146 ? 110.434 83.516 79.468 1.00 66.32 146 ASN G O 1
ATOM 6706 N N . GLY G 1 147 ? 109.269 85.286 80.194 1.00 71.91 147 GLY G N 1
ATOM 6707 C CA . GLY G 1 147 ? 110.388 86.166 79.931 1.00 71.91 147 GLY G CA 1
ATOM 6708 C C . GLY G 1 147 ? 111.483 85.979 80.961 1.00 71.91 147 GLY G C 1
ATOM 6709 O O . GLY G 1 147 ? 111.344 86.415 82.107 1.00 71.91 147 GLY G O 1
ATOM 6710 N N . SER G 1 148 ? 112.580 85.337 80.555 1.00 71.59 148 SER G N 1
ATOM 6711 C CA . SER G 1 148 ? 113.728 85.071 81.427 1.00 71.59 148 SER G CA 1
ATOM 6712 C C . SER G 1 148 ? 113.332 84.265 82.668 1.00 71.59 148 SER G C 1
ATOM 6713 O O . SER G 1 148 ? 113.719 84.586 83.792 1.00 71.59 148 SER G O 1
ATOM 6716 N N . GLN G 1 149 ? 112.558 83.203 82.450 1.00 65.36 149 GLN G N 1
ATOM 6717 C CA . GLN G 1 149 ? 112.228 82.216 83.472 1.00 65.36 149 GLN G CA 1
ATOM 6718 C C . GLN G 1 149 ? 111.966 80.897 82.765 1.00 65.36 149 GLN G C 1
ATOM 6719 O O . GLN G 1 149 ? 111.319 80.879 81.717 1.00 65.36 149 GLN G O 1
ATOM 6725 N N . VAL G 1 150 ? 112.454 79.798 83.333 1.00 57.92 150 VAL G N 1
ATOM 6726 C CA . VAL G 1 150 ? 112.301 78.483 82.718 1.00 57.92 150 VAL G CA 1
ATOM 6727 C C . VAL G 1 150 ? 112.155 77.429 83.806 1.00 57.92 150 VAL G C 1
ATOM 6728 O O . VAL G 1 150 ? 112.824 77.495 84.840 1.00 57.92 150 VAL G O 1
ATOM 6732 N N . THR G 1 151 ? 111.268 76.461 83.574 1.00 58.56 151 THR G N 1
ATOM 6733 C CA . THR G 1 151 ? 111.168 75.258 84.388 1.00 58.56 151 THR G CA 1
ATOM 6734 C C . THR G 1 151 ? 111.258 74.051 83.471 1.00 58.56 151 THR G C 1
ATOM 6735 O O . THR G 1 151 ? 110.636 74.028 82.407 1.00 58.56 151 THR G O 1
ATOM 6739 N N . VAL G 1 152 ? 112.017 73.043 83.887 1.00 59.26 152 VAL G N 1
ATOM 6740 C CA . VAL G 1 152 ? 112.210 71.829 83.105 1.00 59.26 152 VAL G CA 1
ATOM 6741 C C . VAL G 1 152 ? 111.551 70.675 83.840 1.00 59.26 152 VAL G C 1
ATOM 6742 O O . VAL G 1 152 ? 111.780 70.482 85.038 1.00 59.26 152 VAL G O 1
ATOM 6746 N N . SER G 1 153 ? 110.737 69.910 83.125 1.00 64.96 153 SER G N 1
ATOM 6747 C CA . SER G 1 153 ? 110.011 68.787 83.689 1.00 64.96 153 SER G CA 1
ATOM 6748 C C . SER G 1 153 ? 110.127 67.603 82.749 1.00 64.96 153 SER G C 1
ATOM 6749 O O . SER G 1 153 ? 110.186 67.783 81.528 1.00 64.96 153 SER G O 1
ATOM 6752 N N . PRO G 1 154 ? 110.143 66.383 83.275 1.00 68.95 154 PRO G N 1
ATOM 6753 C CA . PRO G 1 154 ? 110.355 65.214 82.419 1.00 68.95 154 PRO G CA 1
ATOM 6754 C C . PRO G 1 154 ? 109.144 64.947 81.539 1.00 68.95 154 PRO G C 1
ATOM 6755 O O . PRO G 1 154 ? 108.111 65.612 81.626 1.00 68.95 154 PRO G O 1
ATOM 6759 N N . ARG G 1 155 ? 109.299 63.953 80.670 1.00 74.35 155 ARG G N 1
ATOM 6760 C CA . ARG G 1 155 ? 108.284 63.605 79.679 1.00 74.35 155 ARG G CA 1
ATOM 6761 C C . ARG G 1 155 ? 106.901 63.382 80.271 1.00 74.35 155 ARG G C 1
ATOM 6762 O O . ARG G 1 155 ? 105.908 63.863 79.725 1.00 74.35 155 ARG G O 1
ATOM 6770 N N . CYS H 1 18 ? 132.814 88.821 108.787 1.00 72.80 18 CYS H N 1
ATOM 6771 C CA . CYS H 1 18 ? 133.268 87.945 107.719 1.00 72.80 18 CYS H CA 1
ATOM 6772 C C . CYS H 1 18 ? 132.413 88.133 106.477 1.00 72.80 18 CYS H C 1
ATOM 6773 O O . CYS H 1 18 ? 131.253 88.528 106.567 1.00 72.80 18 CYS H O 1
ATOM 6776 N N . VAL H 1 19 ? 132.992 87.853 105.314 1.00 72.46 19 VAL H N 1
ATOM 6777 C CA . VAL H 1 19 ? 132.270 87.850 104.049 1.00 72.46 19 VAL H CA 1
ATOM 6778 C C . VAL H 1 19 ? 132.470 86.489 103.403 1.00 72.46 19 VAL H C 1
ATOM 6779 O O . VAL H 1 19 ? 133.603 86.004 103.305 1.00 72.46 19 VAL H O 1
ATOM 6783 N N . ASN H 1 20 ? 131.370 85.872 102.972 1.00 75.63 20 ASN H N 1
ATOM 6784 C CA . ASN H 1 20 ? 131.389 84.498 102.474 1.00 75.63 20 ASN H CA 1
ATOM 6785 C C . ASN H 1 20 ? 131.587 84.539 100.961 1.00 75.63 20 ASN H C 1
ATOM 6786 O O . ASN H 1 20 ? 130.647 84.452 100.170 1.00 75.63 20 ASN H O 1
ATOM 6791 N N . ASN H 1 21 ? 132.845 84.689 100.556 1.00 71.70 21 ASN H N 1
ATOM 6792 C CA . ASN H 1 21 ? 133.190 84.724 99.136 1.00 71.70 21 ASN H CA 1
ATOM 6793 C C . ASN H 1 21 ? 133.587 83.334 98.631 1.00 71.70 21 ASN H C 1
ATOM 6794 O O . ASN H 1 21 ? 134.653 83.115 98.061 1.00 71.70 21 ASN H O 1
ATOM 6799 N N . ASP H 1 22 ? 132.679 82.384 98.839 1.00 67.68 22 ASP H N 1
ATOM 6800 C CA . ASP H 1 22 ? 132.812 81.054 98.264 1.00 67.68 22 ASP H CA 1
ATOM 6801 C C . ASP H 1 22 ? 131.908 80.881 97.050 1.00 67.68 22 ASP H C 1
ATOM 6802 O O . ASP H 1 22 ? 131.952 79.839 96.394 1.00 67.68 22 ASP H O 1
ATOM 6807 N N . THR H 1 23 ? 131.094 81.881 96.733 1.00 62.13 23 THR H N 1
ATOM 6808 C CA . THR H 1 23 ? 130.309 81.876 95.511 1.00 62.13 23 THR H CA 1
ATOM 6809 C C . THR H 1 23 ? 131.109 82.340 94.305 1.00 62.13 23 THR H C 1
ATOM 6810 O O . THR H 1 23 ? 130.514 82.662 93.273 1.00 62.13 23 THR H O 1
ATOM 6814 N N . LEU H 1 24 ? 132.434 82.400 94.414 1.00 58.86 24 LEU H N 1
ATOM 6815 C CA . LEU H 1 24 ? 133.314 82.789 93.319 1.00 58.86 24 LEU H CA 1
ATOM 6816 C C . LEU H 1 24 ? 134.129 81.601 92.829 1.00 58.86 24 LEU H C 1
ATOM 6817 O O . LEU H 1 24 ? 135.279 81.747 92.418 1.00 58.86 24 LEU H O 1
ATOM 6822 N N . SER H 1 25 ? 133.547 80.414 92.880 1.00 55.83 25 SER H N 1
ATOM 6823 C CA . SER H 1 25 ? 134.183 79.204 92.394 1.00 55.83 25 SER H CA 1
ATOM 6824 C C . SER H 1 25 ? 133.433 78.691 91.170 1.00 55.83 25 SER H C 1
ATOM 6825 O O . SER H 1 25 ? 132.417 79.250 90.749 1.00 55.83 25 SER H O 1
ATOM 6828 N N . GLY H 1 26 ? 133.950 77.617 90.587 1.00 57.80 26 GLY H N 1
ATOM 6829 C CA . GLY H 1 26 ? 133.337 77.046 89.406 1.00 57.80 26 GLY H CA 1
ATOM 6830 C C . GLY H 1 26 ? 132.465 75.858 89.737 1.00 57.80 26 GLY H C 1
ATOM 6831 O O . GLY H 1 26 ? 132.154 75.036 88.870 1.00 57.80 26 GLY H O 1
ATOM 6832 N N . ASP H 1 27 ? 132.071 75.763 91.009 1.00 56.07 27 ASP H N 1
ATOM 6833 C CA . ASP H 1 27 ? 131.330 74.612 91.506 1.00 56.07 27 ASP H CA 1
ATOM 6834 C C . ASP H 1 27 ? 130.224 75.042 92.470 1.00 56.07 27 ASP H C 1
ATOM 6835 O O . ASP H 1 27 ? 129.632 74.198 93.142 1.00 56.07 27 ASP H O 1
ATOM 6840 N N . VAL H 1 28 ? 129.904 76.330 92.525 1.00 50.98 28 VAL H N 1
ATOM 6841 C CA . VAL H 1 28 ? 128.890 76.852 93.435 1.00 50.98 28 VAL H CA 1
ATOM 6842 C C . VAL H 1 28 ? 128.173 77.999 92.744 1.00 50.98 28 VAL H C 1
ATOM 6843 O O . VAL H 1 28 ? 128.814 78.940 92.270 1.00 50.98 28 VAL H O 1
ATOM 6847 N N . TYR H 1 29 ? 126.848 77.934 92.696 1.00 49.63 29 TYR H N 1
ATOM 6848 C CA . TYR H 1 29 ? 126.032 78.959 92.060 1.00 49.63 29 TYR H CA 1
ATOM 6849 C C . TYR H 1 29 ? 125.243 79.717 93.114 1.00 49.63 29 TYR H C 1
ATOM 6850 O O . TYR H 1 29 ? 124.629 79.105 93.990 1.00 49.63 29 TYR H O 1
ATOM 6859 N N . THR H 1 30 ? 125.247 81.042 93.024 1.00 48.80 30 THR H N 1
ATOM 6860 C CA . THR H 1 30 ? 124.349 81.819 93.862 1.00 48.80 30 THR H CA 1
ATOM 6861 C C . THR H 1 30 ? 122.908 81.531 93.465 1.00 48.80 30 THR H C 1
ATOM 6862 O O . THR H 1 30 ? 122.618 81.162 92.327 1.00 48.80 30 THR H O 1
ATOM 6866 N N . ALA H 1 31 ? 121.996 81.684 94.421 1.00 53.04 31 ALA H N 1
ATOM 6867 C CA . ALA H 1 31 ? 120.623 81.240 94.219 1.00 53.04 31 ALA H CA 1
ATOM 6868 C C . ALA H 1 31 ? 119.768 82.245 93.469 1.00 53.04 31 ALA H C 1
ATOM 6869 O O . ALA H 1 31 ? 118.592 81.963 93.222 1.00 53.04 31 ALA H O 1
ATOM 6871 N N . SER H 1 32 ? 120.310 83.401 93.108 1.00 55.86 32 SER H N 1
ATOM 6872 C CA . SER H 1 32 ? 119.575 84.368 92.308 1.00 55.86 32 SER H CA 1
ATOM 6873 C C . SER H 1 32 ? 119.757 84.152 90.814 1.00 55.86 32 SER H C 1
ATOM 6874 O O . SER H 1 32 ? 119.248 84.949 90.022 1.00 55.86 32 SER H O 1
ATOM 6877 N N . GLU H 1 33 ? 120.473 83.107 90.413 1.00 59.46 33 GLU H N 1
ATOM 6878 C CA . GLU H 1 33 ? 120.658 82.770 89.010 1.00 59.46 33 GLU H CA 1
ATOM 6879 C C . GLU H 1 33 ? 120.402 81.290 88.779 1.00 59.46 33 GLU H C 1
ATOM 6880 O O . GLU H 1 33 ? 121.054 80.642 87.958 1.00 59.46 33 GLU H O 1
ATOM 6886 N N . ALA H 1 34 ? 119.440 80.736 89.505 1.00 54.73 34 ALA H N 1
ATOM 6887 C CA . ALA H 1 34 ? 118.903 79.419 89.215 1.00 54.73 34 ALA H CA 1
ATOM 6888 C C . ALA H 1 34 ? 117.561 79.574 88.516 1.00 54.73 34 ALA H C 1
ATOM 6889 O O . ALA H 1 34 ? 116.842 80.553 88.729 1.00 54.73 34 ALA H O 1
ATOM 6891 N N . LYS H 1 35 ? 117.234 78.599 87.669 1.00 58.30 35 LYS H N 1
ATOM 6892 C CA . LYS H 1 35 ? 116.063 78.658 86.797 1.00 58.30 35 LYS H CA 1
ATOM 6893 C C . LYS H 1 35 ? 116.125 79.883 85.882 1.00 58.30 35 LYS H C 1
ATOM 6894 O O . LYS H 1 35 ? 115.250 80.748 85.895 1.00 58.30 35 LYS H O 1
ATOM 6900 N N . GLN H 1 36 ? 117.192 79.943 85.086 1.00 60.97 36 GLN H N 1
ATOM 6901 C CA . GLN H 1 36 ? 117.350 80.943 84.036 1.00 60.97 36 GLN H CA 1
ATOM 6902 C C . GLN H 1 36 ? 118.053 80.281 82.859 1.00 60.97 36 GLN H C 1
ATOM 6903 O O . GLN H 1 36 ? 118.465 79.122 82.934 1.00 60.97 36 GLN H O 1
ATOM 6909 N N . VAL H 1 37 ? 118.195 81.022 81.763 1.00 65.24 37 VAL H N 1
ATOM 6910 C CA . VAL H 1 37 ? 118.772 80.498 80.529 1.00 65.24 37 VAL H CA 1
ATOM 6911 C C . VAL H 1 37 ? 120.154 81.098 80.316 1.00 65.24 37 VAL H C 1
ATOM 6912 O O . VAL H 1 37 ? 120.361 82.301 80.510 1.00 65.24 37 VAL H O 1
ATOM 6916 N N . GLN H 1 38 ? 121.101 80.250 79.922 1.00 67.14 38 GLN H N 1
ATOM 6917 C CA . GLN H 1 38 ? 122.483 80.650 79.714 1.00 67.14 38 GLN H CA 1
ATOM 6918 C C . GLN H 1 38 ? 123.008 80.008 78.439 1.00 67.14 38 GLN H C 1
ATOM 6919 O O . GLN H 1 38 ? 122.685 78.856 78.142 1.00 67.14 38 GLN H O 1
ATOM 6925 N N . ASN H 1 39 ? 123.825 80.751 77.698 1.00 65.38 39 ASN H N 1
ATOM 6926 C CA . ASN H 1 39 ? 124.341 80.312 76.410 1.00 65.38 39 ASN H CA 1
ATOM 6927 C C . ASN H 1 39 ? 125.625 79.505 76.582 1.00 65.38 39 ASN H C 1
ATOM 6928 O O . ASN H 1 39 ? 126.242 79.492 77.647 1.00 65.38 39 ASN H O 1
ATOM 6933 N N . VAL H 1 40 ? 126.033 78.827 75.511 1.00 63.09 40 VAL H N 1
ATOM 6934 C CA . VAL H 1 40 ? 127.137 77.875 75.555 1.00 63.09 40 VAL H CA 1
ATOM 6935 C C . VAL H 1 40 ? 128.109 78.160 74.416 1.00 63.09 40 VAL H C 1
ATOM 6936 O O . VAL H 1 40 ? 127.687 78.360 73.272 1.00 63.09 40 VAL H O 1
ATOM 6940 N N . SER H 1 41 ? 129.406 78.172 74.729 1.00 62.63 41 SER H N 1
ATOM 6941 C CA . SER H 1 41 ? 130.469 78.312 73.741 1.00 62.63 41 SER H CA 1
ATOM 6942 C C . SER H 1 41 ? 131.588 77.337 74.083 1.00 62.63 41 SER H C 1
ATOM 6943 O O . SER H 1 41 ? 131.588 76.715 75.145 1.00 62.63 41 SER H O 1
ATOM 6946 N N . TYR H 1 42 ? 132.555 77.205 73.176 1.00 68.38 42 TYR H N 1
ATOM 6947 C CA . TYR H 1 42 ? 133.681 76.298 73.363 1.00 68.38 42 TYR H CA 1
ATOM 6948 C C . TYR H 1 42 ? 134.988 77.054 73.166 1.00 68.38 42 TYR H C 1
ATOM 6949 O O . TYR H 1 42 ? 135.022 78.115 72.542 1.00 68.38 42 TYR H O 1
ATOM 6958 N N . GLY H 1 43 ? 136.071 76.507 73.711 1.00 73.58 43 GLY H N 1
ATOM 6959 C CA . GLY H 1 43 ? 137.346 77.180 73.604 1.00 73.58 43 GLY H CA 1
ATOM 6960 C C . GLY H 1 43 ? 138.522 76.281 73.924 1.00 73.58 43 GLY H C 1
ATOM 6961 O O . GLY H 1 43 ? 138.391 75.060 74.013 1.00 73.58 43 GLY H O 1
ATOM 6962 N N . THR H 1 44 ? 139.684 76.913 74.090 1.00 73.57 44 THR H N 1
ATOM 6963 C CA . THR H 1 44 ? 140.923 76.229 74.433 1.00 73.57 44 THR H CA 1
ATOM 6964 C C . THR H 1 44 ? 141.694 77.105 75.415 1.00 73.57 44 THR H C 1
ATOM 6965 O O . THR H 1 44 ? 141.502 78.321 75.460 1.00 73.57 44 THR H O 1
ATOM 6969 N N . ILE H 1 45 ? 142.576 76.486 76.200 1.00 73.40 45 ILE H N 1
ATOM 6970 C CA . ILE H 1 45 ? 143.152 77.104 77.392 1.00 73.40 45 ILE H CA 1
ATOM 6971 C C . ILE H 1 45 ? 144.666 77.224 77.237 1.00 73.40 45 ILE H C 1
ATOM 6972 O O . ILE H 1 45 ? 145.329 76.272 76.811 1.00 73.40 45 ILE H O 1
ATOM 6977 N N . VAL H 1 46 ? 145.209 78.398 77.583 1.00 75.52 46 VAL H N 1
ATOM 6978 C CA . VAL H 1 46 ? 146.652 78.634 77.589 1.00 75.52 46 VAL H CA 1
ATOM 6979 C C . VAL H 1 46 ? 147.006 79.594 78.724 1.00 75.52 46 VAL H C 1
ATOM 6980 O O . VAL H 1 46 ? 146.218 80.469 79.095 1.00 75.52 46 VAL H O 1
ATOM 6984 N N . ASN H 1 47 ? 148.211 79.417 79.275 1.00 77.32 47 ASN H N 1
ATOM 6985 C CA . ASN H 1 47 ? 148.875 80.393 80.145 1.00 77.32 47 ASN H CA 1
ATOM 6986 C C . ASN H 1 47 ? 148.068 80.696 81.414 1.00 77.32 47 ASN H C 1
ATOM 6987 O O . ASN H 1 47 ? 147.531 81.787 81.606 1.00 77.32 47 ASN H O 1
ATOM 6992 N N . VAL H 1 48 ? 147.994 79.688 82.278 1.00 67.61 48 VAL H N 1
ATOM 6993 C CA . VAL H 1 48 ? 147.469 79.851 83.631 1.00 67.61 48 VAL H CA 1
ATOM 6994 C C . VAL H 1 48 ? 148.590 80.311 84.560 1.00 67.61 48 VAL H C 1
ATOM 6995 O O . VAL H 1 48 ? 149.704 79.777 84.511 1.00 67.61 48 VAL H O 1
ATOM 6999 N N . ARG H 1 49 ? 148.312 81.316 85.391 1.00 60.60 49 ARG H N 1
ATOM 7000 C CA . ARG H 1 49 ? 149.254 81.733 86.424 1.00 60.60 49 ARG H CA 1
ATOM 7001 C C . ARG H 1 49 ? 148.501 82.066 87.706 1.00 60.60 49 ARG H C 1
ATOM 7002 O O . ARG H 1 49 ? 147.346 82.503 87.653 1.00 60.60 49 ARG H O 1
ATOM 7010 N N . PRO H 1 50 ? 149.126 81.867 88.866 1.00 58.51 50 PRO H N 1
ATOM 7011 C CA . PRO H 1 50 ? 148.417 82.046 90.138 1.00 58.51 50 PRO H CA 1
ATOM 7012 C C . PRO H 1 50 ? 148.344 83.495 90.598 1.00 58.51 50 PRO H C 1
ATOM 7013 O O . PRO H 1 50 ? 149.216 84.316 90.312 1.00 58.51 50 PRO H O 1
ATOM 7017 N N . VAL H 1 51 ? 147.282 83.785 91.357 1.00 55.21 51 VAL H N 1
ATOM 7018 C CA . VAL H 1 51 ? 146.889 85.142 91.722 1.00 55.21 51 VAL H CA 1
ATOM 7019 C C . VAL H 1 51 ? 146.142 85.084 93.049 1.00 55.21 51 VAL H C 1
ATOM 7020 O O . VAL H 1 51 ? 145.550 84.064 93.399 1.00 55.21 51 VAL H O 1
ATOM 7024 N N . GLN H 1 52 ? 146.179 86.182 93.803 1.00 53.32 52 GLN H N 1
ATOM 7025 C CA . GLN H 1 52 ? 145.451 86.302 95.058 1.00 53.32 52 GLN H CA 1
ATOM 7026 C C . GLN H 1 52 ? 144.223 87.183 94.870 1.00 53.32 52 GLN H C 1
ATOM 7027 O O . GLN H 1 52 ? 144.192 88.040 93.987 1.00 53.32 52 GLN H O 1
ATOM 7033 N N . ILE H 1 53 ? 143.206 86.973 95.706 1.00 52.24 53 ILE H N 1
ATOM 7034 C CA . ILE H 1 53 ? 141.927 87.668 95.584 1.00 52.24 53 ILE H CA 1
ATOM 7035 C C . ILE H 1 53 ? 141.563 88.284 96.928 1.00 52.24 53 ILE H C 1
ATOM 7036 O O . ILE H 1 53 ? 141.615 87.606 97.959 1.00 52.24 53 ILE H O 1
ATOM 7041 N N . GLN H 1 54 ? 141.174 89.556 96.911 1.00 55.15 54 GLN H N 1
ATOM 7042 C CA . GLN H 1 54 ? 140.881 90.332 98.116 1.00 55.15 54 GLN H CA 1
ATOM 7043 C C . GLN H 1 54 ? 139.422 90.772 98.071 1.00 55.15 54 GLN H C 1
ATOM 7044 O O . GLN H 1 54 ? 139.063 91.681 97.319 1.00 55.15 54 GLN H O 1
ATOM 7050 N N . GLY H 1 55 ? 138.580 90.128 98.869 1.00 60.79 55 GLY H N 1
ATOM 7051 C CA . GLY H 1 55 ? 137.169 90.447 98.933 1.00 60.79 55 GLY H CA 1
ATOM 7052 C C . GLY H 1 55 ? 136.866 91.551 99.921 1.00 60.79 55 GLY H C 1
ATOM 7053 O O . GLY H 1 55 ? 137.748 92.291 100.359 1.00 60.79 55 GLY H O 1
ATOM 7054 N N . GLY H 1 56 ? 135.586 91.667 100.267 1.00 72.50 56 GLY H N 1
ATOM 7055 C CA . GLY H 1 56 ? 135.183 92.607 101.295 1.00 72.50 56 GLY H CA 1
ATOM 7056 C C . GLY H 1 56 ? 135.094 94.036 100.785 1.00 72.50 56 GLY H C 1
ATOM 7057 O O . GLY H 1 56 ? 134.904 94.290 99.596 1.00 72.50 56 GLY H O 1
ATOM 7058 N N . ASP H 1 57 ? 135.235 94.981 101.712 1.00 81.97 57 ASP H N 1
ATOM 7059 C CA . ASP H 1 57 ? 135.171 96.402 101.405 1.00 81.97 57 ASP H CA 1
ATOM 7060 C C . ASP H 1 57 ? 136.377 97.110 102.005 1.00 81.97 57 ASP H C 1
ATOM 7061 O O . ASP H 1 57 ? 136.961 96.648 102.989 1.00 81.97 57 ASP H O 1
ATOM 7066 N N . ASP H 1 58 ? 136.744 98.242 101.400 1.00 83.04 58 ASP H N 1
ATOM 7067 C CA . ASP H 1 58 ? 137.983 98.923 101.762 1.00 83.04 58 ASP H CA 1
ATOM 7068 C C . ASP H 1 58 ? 137.875 99.648 103.099 1.00 83.04 58 ASP H C 1
ATOM 7069 O O . ASP H 1 58 ? 138.822 99.631 103.891 1.00 83.04 58 ASP H O 1
ATOM 7074 N N . SER H 1 59 ? 136.748 100.299 103.369 1.00 80.97 59 SER H N 1
ATOM 7075 C CA . SER H 1 59 ? 136.551 100.990 104.642 1.00 80.97 59 SER H CA 1
ATOM 7076 C C . SER H 1 59 ? 136.026 99.985 105.656 1.00 80.97 59 SER H C 1
ATOM 7077 O O . SER H 1 59 ? 134.835 99.668 105.676 1.00 80.97 59 SER H O 1
ATOM 7080 N N . ASN H 1 60 ? 136.915 99.484 106.508 1.00 71.02 60 ASN H N 1
ATOM 7081 C CA . ASN H 1 60 ? 136.554 98.469 107.489 1.00 71.02 60 ASN H CA 1
ATOM 7082 C C . ASN H 1 60 ? 135.908 99.146 108.691 1.00 71.02 60 ASN H C 1
ATOM 7083 O O . ASN H 1 60 ? 136.558 99.918 109.401 1.00 71.02 60 ASN H O 1
ATOM 7088 N N . VAL H 1 61 ? 134.629 98.864 108.917 1.00 68.78 61 VAL H N 1
ATOM 7089 C CA . VAL H 1 61 ? 133.883 99.461 110.015 1.00 68.78 61 VAL H CA 1
ATOM 7090 C C . VAL H 1 61 ? 133.644 98.464 111.142 1.00 68.78 61 VAL H C 1
ATOM 7091 O O . VAL H 1 61 ? 133.828 98.796 112.313 1.00 68.78 61 VAL H O 1
ATOM 7095 N N . ILE H 1 62 ? 133.244 97.236 110.809 1.00 64.04 62 ILE H N 1
ATOM 7096 C CA . ILE H 1 62 ? 132.929 96.252 111.841 1.00 64.04 62 ILE H CA 1
ATOM 7097 C C . ILE H 1 62 ? 134.165 95.879 112.647 1.00 64.04 62 ILE H C 1
ATOM 7098 O O . ILE 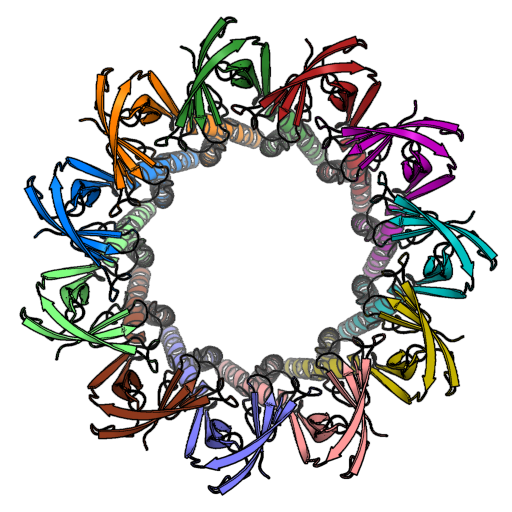H 1 62 ? 134.070 95.611 113.849 1.00 64.04 62 ILE H O 1
ATOM 7103 N N . GLY H 1 63 ? 135.338 95.845 112.017 1.00 59.25 63 GLY H N 1
ATOM 7104 C CA . GLY H 1 63 ? 136.552 95.560 112.764 1.00 59.25 63 GLY H CA 1
ATOM 7105 C C . GLY H 1 63 ? 136.891 96.646 113.767 1.00 59.25 63 GLY H C 1
ATOM 7106 O O . GLY H 1 63 ? 137.384 96.361 114.864 1.00 59.25 63 GLY H O 1
ATOM 7107 N N . ALA H 1 64 ? 136.616 97.904 113.414 1.00 56.38 64 ALA H N 1
ATOM 7108 C CA . ALA H 1 64 ? 136.969 99.017 114.288 1.00 56.38 64 ALA H CA 1
ATOM 7109 C C . ALA H 1 64 ? 136.217 98.947 115.609 1.00 56.38 64 ALA H C 1
ATOM 7110 O O . ALA H 1 64 ? 136.810 99.115 116.678 1.00 56.38 64 ALA H O 1
ATOM 7112 N N . ILE H 1 65 ? 134.912 98.680 115.561 1.00 53.29 65 ILE H N 1
ATOM 7113 C CA . ILE H 1 65 ? 134.114 98.689 116.784 1.00 53.29 65 ILE H CA 1
ATOM 7114 C C . ILE H 1 65 ? 134.473 97.511 117.682 1.00 53.29 65 ILE H C 1
ATOM 7115 O O . ILE H 1 65 ? 134.596 97.664 118.905 1.00 53.29 65 ILE H O 1
ATOM 7120 N N . GLY H 1 66 ? 134.637 96.322 117.103 1.00 50.52 66 GLY H N 1
ATOM 7121 C CA . GLY H 1 66 ? 135.041 95.179 117.905 1.00 50.52 66 GLY H CA 1
ATOM 7122 C C . GLY H 1 66 ? 136.386 95.393 118.570 1.00 50.52 66 GLY H C 1
ATOM 7123 O O . GLY H 1 66 ? 136.549 95.155 119.774 1.00 50.52 66 GLY H O 1
ATOM 7124 N N . GLY H 1 67 ? 137.366 95.868 117.799 1.00 49.77 67 GLY H N 1
ATOM 7125 C CA . GLY H 1 67 ? 138.660 96.169 118.386 1.00 49.77 67 GLY H CA 1
ATOM 7126 C C . GLY H 1 67 ? 138.573 97.228 119.467 1.00 49.77 67 GLY H C 1
ATOM 7127 O O . GLY H 1 67 ? 139.223 97.120 120.508 1.00 49.77 67 GLY H O 1
ATOM 7128 N N . ALA H 1 68 ? 137.741 98.249 119.249 1.00 51.68 68 ALA H N 1
ATOM 7129 C CA . ALA H 1 68 ? 137.617 99.335 120.213 1.00 51.68 68 ALA H CA 1
ATOM 7130 C C . ALA H 1 68 ? 137.062 98.838 121.540 1.00 51.68 68 ALA H C 1
ATOM 7131 O O . ALA H 1 68 ? 137.621 99.128 122.601 1.00 51.68 68 ALA H O 1
ATOM 7133 N N . VAL H 1 69 ? 135.957 98.090 121.509 1.00 50.91 69 VAL H N 1
ATOM 7134 C CA . VAL H 1 69 ? 135.379 97.640 122.773 1.00 50.91 69 VAL H CA 1
ATOM 7135 C C . VAL H 1 69 ? 136.317 96.668 123.474 1.00 50.91 69 VAL H C 1
ATOM 7136 O O . VAL H 1 69 ? 136.563 96.789 124.682 1.00 50.91 69 VAL H O 1
ATOM 7140 N N . LEU H 1 70 ? 136.886 95.709 122.736 1.00 52.00 70 LEU H N 1
ATOM 7141 C CA . LEU H 1 70 ? 137.741 94.733 123.400 1.00 52.00 70 LEU H CA 1
ATOM 7142 C C . LEU H 1 70 ? 139.019 95.364 123.939 1.00 52.00 70 LEU H C 1
ATOM 7143 O O . LEU H 1 70 ? 139.582 94.863 124.915 1.00 52.00 70 LEU H O 1
ATOM 7148 N N . GLY H 1 71 ? 139.495 96.450 123.335 1.00 52.65 71 GLY H N 1
ATOM 7149 C CA . GLY H 1 71 ? 140.658 97.124 123.877 1.00 52.65 71 GLY H CA 1
ATOM 7150 C C . GLY H 1 71 ? 140.327 98.033 125.040 1.00 52.65 71 GLY H C 1
ATOM 7151 O O . GLY H 1 71 ? 141.114 98.163 125.980 1.00 52.65 71 GLY H O 1
ATOM 7152 N N . GLY H 1 72 ? 139.162 98.677 124.982 1.00 54.11 72 GLY H N 1
ATOM 7153 C CA . GLY H 1 72 ? 138.762 99.560 126.062 1.00 54.11 72 GLY H CA 1
ATOM 7154 C C . GLY H 1 72 ? 138.484 98.820 127.353 1.00 54.11 72 GLY H C 1
ATOM 7155 O O . GLY H 1 72 ? 138.899 99.257 128.427 1.00 54.11 72 GLY H O 1
ATOM 7156 N N . PHE H 1 73 ? 137.789 97.686 127.271 1.00 55.04 73 PHE H N 1
ATOM 7157 C CA . PHE H 1 73 ? 137.486 96.973 128.508 1.00 55.04 73 PHE H CA 1
ATOM 7158 C C . PHE H 1 73 ? 138.699 96.279 129.107 1.00 55.04 73 PHE H C 1
ATOM 7159 O O . PHE H 1 73 ? 138.585 95.717 130.199 1.00 55.04 73 PHE H O 1
ATOM 7167 N N . LEU H 1 74 ? 139.840 96.292 128.429 1.00 57.46 74 LEU H N 1
ATOM 7168 C CA . LEU H 1 74 ? 141.095 95.822 128.995 1.00 57.46 74 LEU H CA 1
ATOM 7169 C C . LEU H 1 74 ? 141.870 96.942 129.676 1.00 57.46 74 LEU H C 1
ATOM 7170 O O . LEU H 1 74 ? 142.980 96.712 130.165 1.00 57.46 74 LEU H O 1
ATOM 7175 N N . GLY H 1 75 ? 141.306 98.143 129.737 1.00 60.77 75 GLY H N 1
ATOM 7176 C CA . GLY H 1 75 ? 142.003 99.268 130.322 1.00 60.77 75 GLY H CA 1
ATOM 7177 C C . GLY H 1 75 ? 141.649 99.557 131.765 1.00 60.77 75 GLY H C 1
ATOM 7178 O O . GLY H 1 75 ? 142.479 100.089 132.503 1.00 60.77 75 GLY H O 1
ATOM 7179 N N . ASN H 1 76 ? 140.429 99.219 132.187 1.00 61.53 76 ASN H N 1
ATOM 7180 C CA . ASN H 1 76 ? 140.020 99.522 133.554 1.00 61.53 76 ASN H CA 1
ATOM 7181 C C . ASN H 1 76 ? 140.857 98.795 134.594 1.00 61.53 76 ASN H C 1
ATOM 7182 O O . ASN H 1 76 ? 140.953 99.265 135.732 1.00 61.53 76 ASN H O 1
ATOM 7187 N N . THR H 1 77 ? 141.473 97.675 134.238 1.00 64.78 77 THR H N 1
ATOM 7188 C CA . THR H 1 77 ? 142.077 96.809 135.238 1.00 64.78 77 THR H CA 1
ATOM 7189 C C . THR H 1 77 ? 143.440 97.289 135.725 1.00 64.78 77 THR H C 1
ATOM 7190 O O . THR H 1 77 ? 144.077 96.577 136.507 1.00 64.78 77 THR H O 1
ATOM 7194 N N . VAL H 1 78 ? 143.911 98.456 135.293 1.00 65.71 78 VAL H N 1
ATOM 7195 C CA . VAL H 1 78 ? 145.165 99.011 135.788 1.00 65.71 78 VAL H CA 1
ATOM 7196 C C . VAL H 1 78 ? 144.894 100.353 136.450 1.00 65.71 78 VAL H C 1
ATOM 7197 O O . VAL H 1 78 ? 144.007 101.107 136.038 1.00 65.71 78 VAL H O 1
ATOM 7201 N N . GLY H 1 79 ? 145.653 100.636 137.504 1.00 70.31 79 GLY H N 1
ATOM 7202 C CA . GLY H 1 79 ? 145.631 101.943 138.135 1.00 70.31 79 GLY H CA 1
ATOM 7203 C C . GLY H 1 79 ? 144.320 102.252 138.838 1.00 70.31 79 GLY H C 1
ATOM 7204 O O . GLY H 1 79 ? 143.405 101.438 138.925 1.00 70.31 79 GLY H O 1
ATOM 7205 N N . GLY H 1 80 ? 144.243 103.478 139.348 1.00 73.59 80 GLY H N 1
ATOM 7206 C CA . GLY H 1 80 ? 143.037 103.958 139.992 1.00 73.59 80 GLY H CA 1
ATOM 7207 C C . GLY H 1 80 ? 143.087 105.458 140.155 1.00 73.59 80 GLY H C 1
ATOM 7208 O O . GLY H 1 80 ? 144.164 106.050 140.244 1.00 73.59 80 GLY H O 1
ATOM 7209 N N . GLY H 1 81 ? 141.915 106.073 140.193 1.00 68.97 81 GLY H N 1
ATOM 7210 C CA . GLY H 1 81 ? 141.814 107.516 140.340 1.00 68.97 81 GLY H CA 1
ATOM 7211 C C . GLY H 1 81 ? 141.549 108.192 139.002 1.00 68.97 81 GLY H C 1
ATOM 7212 O O . GLY H 1 81 ? 140.609 107.836 138.298 1.00 68.97 81 GLY H O 1
ATOM 7213 N N . THR H 1 82 ? 142.373 109.182 138.666 1.00 65.75 82 THR H N 1
ATOM 7214 C CA . THR H 1 82 ? 142.335 109.813 137.355 1.00 65.75 82 THR H CA 1
ATOM 7215 C C . THR H 1 82 ? 143.348 109.219 136.392 1.00 65.75 82 THR H C 1
ATOM 7216 O O . THR H 1 82 ? 143.407 109.644 135.236 1.00 65.75 82 THR H O 1
ATOM 7220 N N . GLY H 1 83 ? 144.152 108.265 136.839 1.00 64.05 83 GLY H N 1
ATOM 7221 C CA . GLY H 1 83 ? 145.039 107.535 135.966 1.00 64.05 83 GLY H CA 1
ATOM 7222 C C . GLY H 1 83 ? 144.429 106.315 135.325 1.00 64.05 83 GLY H C 1
ATOM 7223 O O . GLY H 1 83 ? 145.102 105.628 134.553 1.00 64.05 83 GLY H O 1
ATOM 7224 N N . ARG H 1 84 ? 143.171 106.008 135.641 1.00 62.44 84 ARG H N 1
ATOM 7225 C CA . ARG H 1 84 ? 142.465 104.920 134.976 1.00 62.44 84 ARG H CA 1
ATOM 7226 C C . ARG H 1 84 ? 141.827 105.393 133.677 1.00 62.44 84 ARG H C 1
ATOM 7227 O O . ARG H 1 84 ? 141.814 104.661 132.678 1.00 62.44 84 ARG H O 1
ATOM 7235 N N . SER H 1 85 ? 141.299 106.618 133.678 1.00 58.60 85 SER H N 1
ATOM 7236 C CA . SER H 1 85 ? 140.679 107.161 132.477 1.00 58.60 85 SER H CA 1
ATOM 7237 C C . SER H 1 85 ? 141.683 107.262 131.339 1.00 58.60 85 SER H C 1
ATOM 7238 O O . SER H 1 85 ? 141.361 106.950 130.187 1.00 58.60 85 SER H O 1
ATOM 7241 N N . LEU H 1 86 ? 142.907 107.691 131.640 1.00 56.32 86 LEU H N 1
ATOM 7242 C CA . LEU H 1 86 ? 143.931 107.764 130.605 1.00 56.32 86 LEU H CA 1
ATOM 7243 C C . LEU H 1 86 ? 144.217 106.388 130.019 1.00 56.32 86 LEU H C 1
ATOM 7244 O O . LEU H 1 86 ? 144.360 106.241 128.799 1.00 56.32 86 LEU H O 1
ATOM 7249 N N . ALA H 1 87 ? 144.293 105.366 130.873 1.00 55.10 87 ALA H N 1
ATOM 7250 C CA . ALA H 1 87 ? 144.576 104.021 130.387 1.00 55.10 87 ALA H CA 1
ATOM 7251 C C . ALA H 1 87 ? 143.465 103.511 129.481 1.00 55.10 87 ALA H C 1
ATOM 7252 O O . ALA H 1 87 ? 143.738 102.959 128.407 1.00 55.10 87 ALA H O 1
ATOM 7254 N N . THR H 1 88 ? 142.204 103.690 129.884 1.00 53.53 88 THR H N 1
ATOM 7255 C CA . THR H 1 88 ? 141.122 103.207 129.032 1.00 53.53 88 THR H CA 1
ATOM 7256 C C . THR H 1 88 ? 141.060 103.984 127.719 1.00 53.53 88 THR H C 1
ATOM 7257 O O . THR H 1 88 ? 140.826 103.394 126.654 1.00 53.53 88 THR H O 1
ATOM 7261 N N . ALA H 1 89 ? 141.314 105.296 127.757 1.00 50.77 89 ALA H N 1
ATOM 7262 C CA . ALA H 1 89 ? 141.291 106.080 126.527 1.00 50.77 89 ALA H CA 1
ATOM 7263 C C . ALA H 1 89 ? 142.392 105.649 125.568 1.00 50.77 89 ALA H C 1
ATOM 7264 O O . ALA H 1 89 ? 142.164 105.566 124.358 1.00 50.77 89 ALA H O 1
ATOM 7266 N N . ALA H 1 90 ? 143.595 105.379 126.080 1.00 50.48 90 ALA H N 1
ATOM 7267 C CA . ALA H 1 90 ? 144.666 104.913 125.203 1.00 50.48 90 ALA H CA 1
ATOM 7268 C C . ALA H 1 90 ? 144.354 103.538 124.625 1.00 50.48 90 ALA H C 1
ATOM 7269 O O . ALA H 1 90 ? 144.543 103.302 123.420 1.00 50.48 90 ALA H O 1
ATOM 7271 N N . GLY H 1 91 ? 143.875 102.621 125.469 1.00 49.33 91 GLY H N 1
ATOM 7272 C CA . GLY H 1 91 ? 143.558 101.289 124.992 1.00 49.33 91 GLY H CA 1
ATOM 7273 C C . GLY H 1 91 ? 142.496 101.284 123.914 1.00 49.33 91 GLY H C 1
ATOM 7274 O O . GLY H 1 91 ? 142.554 100.468 122.989 1.00 49.33 91 GLY H O 1
ATOM 7275 N N . ALA H 1 92 ? 141.528 102.201 124.000 1.00 49.25 92 ALA H N 1
ATOM 7276 C CA . ALA H 1 92 ? 140.464 102.232 123.002 1.00 49.25 92 ALA H CA 1
ATOM 7277 C C . ALA H 1 92 ? 141.023 102.389 121.589 1.00 49.25 92 ALA H C 1
ATOM 7278 O O . ALA H 1 92 ? 140.738 101.572 120.709 1.00 49.25 92 ALA H O 1
ATOM 7280 N N . VAL H 1 93 ? 141.853 103.410 121.354 1.00 49.46 93 VAL H N 1
ATOM 7281 C CA . VAL H 1 93 ? 142.357 103.632 119.999 1.00 49.46 93 VAL H CA 1
ATOM 7282 C C . VAL H 1 93 ? 143.410 102.590 119.630 1.00 49.46 93 VAL H C 1
ATOM 7283 O O . VAL H 1 93 ? 143.476 102.132 118.474 1.00 49.46 93 VAL H O 1
ATOM 7287 N N . ALA H 1 94 ? 144.249 102.189 120.593 1.00 51.48 94 ALA H N 1
ATOM 7288 C CA . ALA H 1 94 ? 145.264 101.202 120.255 1.00 51.48 94 ALA H CA 1
ATOM 7289 C C . ALA H 1 94 ? 144.669 99.835 119.955 1.00 51.48 94 ALA H C 1
ATOM 7290 O O . ALA H 1 94 ? 145.375 98.983 119.409 1.00 51.48 94 ALA H O 1
ATOM 7292 N N . GLY H 1 95 ? 143.408 99.600 120.306 1.00 51.83 95 GLY H N 1
ATOM 7293 C CA . GLY H 1 95 ? 142.730 98.403 119.852 1.00 51.83 95 GLY H CA 1
ATOM 7294 C C . GLY H 1 95 ? 141.918 98.665 118.602 1.00 51.83 95 GLY H C 1
ATOM 7295 O O . GLY H 1 95 ? 141.712 97.768 117.775 1.00 51.83 95 GLY H O 1
ATOM 7296 N N . GLY H 1 96 ? 141.459 99.908 118.452 1.00 52.15 96 GLY H N 1
ATOM 7297 C CA . GLY H 1 96 ? 140.680 100.260 117.278 1.00 52.15 96 GLY H CA 1
ATOM 7298 C C . GLY H 1 96 ? 141.450 100.072 115.988 1.00 52.15 96 GLY H C 1
ATOM 7299 O O . GLY H 1 96 ? 140.931 99.519 115.018 1.00 52.15 96 GLY H O 1
ATOM 7300 N N . VAL H 1 97 ? 142.704 100.528 115.956 1.00 54.56 97 VAL H N 1
ATOM 7301 C CA . VAL H 1 97 ? 143.459 100.355 114.712 1.00 54.56 97 VAL H CA 1
ATOM 7302 C C . VAL H 1 97 ? 143.785 98.880 114.462 1.00 54.56 97 VAL H C 1
ATOM 7303 O O . VAL H 1 97 ? 143.777 98.420 113.310 1.00 54.56 97 VAL H O 1
ATOM 7307 N N . ALA H 1 98 ? 144.057 98.105 115.515 1.00 53.45 98 ALA H N 1
ATOM 7308 C CA . ALA H 1 98 ? 144.337 96.686 115.317 1.00 53.45 98 ALA H CA 1
ATOM 7309 C C . ALA H 1 98 ? 143.109 95.936 114.823 1.00 53.45 98 ALA H C 1
ATOM 7310 O O . ALA H 1 98 ? 143.240 94.900 114.159 1.00 53.45 98 ALA H O 1
ATOM 7312 N N . GLY H 1 99 ? 141.914 96.436 115.136 1.00 53.92 99 GLY H N 1
ATOM 7313 C CA . GLY H 1 99 ? 140.712 95.813 114.601 1.00 53.92 99 GLY H CA 1
ATOM 7314 C C . GLY H 1 99 ? 140.684 95.818 113.084 1.00 53.92 99 GLY H C 1
ATOM 7315 O O . GLY H 1 99 ? 140.437 94.789 112.451 1.00 53.92 99 GLY H O 1
ATOM 7316 N N . GLN H 1 100 ? 140.952 96.978 112.480 1.00 56.37 100 GLN H N 1
ATOM 7317 C CA . GLN H 1 100 ? 141.060 97.046 111.028 1.00 56.37 100 GLN H CA 1
ATOM 7318 C C . GLN H 1 100 ? 142.282 96.299 110.527 1.00 56.37 100 GLN H C 1
ATOM 7319 O O . GLN H 1 100 ? 142.295 95.830 109.386 1.00 56.37 100 GLN H O 1
ATOM 7325 N N . GLY H 1 101 ? 143.323 96.196 111.349 1.00 54.96 101 GLY H N 1
ATOM 7326 C CA . GLY H 1 101 ? 144.474 95.406 110.948 1.00 54.96 101 GLY H CA 1
ATOM 7327 C C . GLY H 1 101 ? 144.140 93.939 110.753 1.00 54.96 101 GLY H C 1
ATOM 7328 O O . GLY H 1 101 ? 144.642 93.297 109.830 1.00 54.96 101 GLY H O 1
ATOM 7329 N N . VAL H 1 102 ? 143.295 93.390 111.621 1.00 56.19 102 VAL H N 1
ATOM 7330 C CA . VAL H 1 102 ? 142.983 91.963 111.549 1.00 56.19 102 VAL H CA 1
ATOM 7331 C C . VAL H 1 102 ? 141.789 91.663 110.642 1.00 56.19 102 VAL H C 1
ATOM 7332 O O . VAL H 1 102 ? 141.786 90.642 109.950 1.00 56.19 102 VAL H O 1
ATOM 7336 N N . GLN H 1 103 ? 140.781 92.535 110.605 1.00 58.36 103 GLN H N 1
ATOM 7337 C CA . GLN H 1 103 ? 139.562 92.230 109.863 1.00 58.36 103 GLN H CA 1
ATOM 7338 C C . GLN H 1 103 ? 139.774 92.218 108.354 1.00 58.36 103 GLN H C 1
ATOM 7339 O O . GLN H 1 103 ? 138.903 91.734 107.629 1.00 58.36 103 GLN H O 1
ATOM 7345 N N . SER H 1 104 ? 140.914 92.705 107.866 1.00 59.27 104 SER H N 1
ATOM 7346 C CA . SER H 1 104 ? 141.232 92.710 106.444 1.00 59.27 104 SER H CA 1
ATOM 7347 C C . SER H 1 104 ? 142.403 91.791 106.118 1.00 59.27 104 SER H C 1
ATOM 7348 O O . SER H 1 104 ? 143.146 92.038 105.168 1.00 59.27 104 SER H O 1
ATOM 7351 N N . ALA H 1 105 ? 142.590 90.743 106.913 1.00 60.46 105 ALA H N 1
ATOM 7352 C CA . ALA H 1 105 ? 143.528 89.684 106.589 1.00 60.46 105 ALA H CA 1
ATOM 7353 C C . ALA H 1 105 ? 142.890 88.310 106.678 1.00 60.46 105 ALA H C 1
ATOM 7354 O O . ALA H 1 105 ? 143.583 87.309 106.474 1.00 60.46 105 ALA H O 1
ATOM 7356 N N . MET H 1 106 ? 141.597 88.234 106.983 1.00 64.24 106 MET H N 1
ATOM 7357 C CA . MET H 1 106 ? 140.845 86.989 106.939 1.00 64.24 106 MET H CA 1
ATOM 7358 C C . MET H 1 106 ? 139.906 86.932 105.741 1.00 64.24 106 MET H C 1
ATOM 7359 O O . MET H 1 106 ? 139.047 86.050 105.681 1.00 64.24 106 MET H O 1
ATOM 7364 N N . ASN H 1 107 ? 140.039 87.860 104.796 1.00 58.13 107 ASN H N 1
ATOM 7365 C CA . ASN H 1 107 ? 139.222 87.860 103.592 1.00 58.13 107 ASN H CA 1
ATOM 7366 C C . ASN H 1 107 ? 140.107 87.763 102.358 1.00 58.13 107 ASN H C 1
ATOM 7367 O O . ASN H 1 107 ? 139.912 88.501 101.391 1.00 58.13 107 ASN H O 1
ATOM 7372 N N . LYS H 1 108 ? 141.085 86.862 102.382 1.00 58.03 108 LYS H N 1
ATOM 7373 C CA . LYS H 1 108 ? 142.100 86.773 101.340 1.00 58.03 108 LYS H CA 1
ATOM 7374 C C . LYS H 1 108 ? 142.248 85.323 100.908 1.00 58.03 108 LYS H C 1
ATOM 7375 O O . LYS H 1 108 ? 142.710 84.488 101.689 1.00 58.03 108 LYS H O 1
ATOM 7381 N N . THR H 1 109 ? 141.875 85.027 99.666 1.00 56.79 109 THR H N 1
ATOM 7382 C CA . THR H 1 109 ? 141.907 83.674 99.127 1.00 56.79 109 THR H CA 1
ATOM 7383 C C . THR H 1 109 ? 142.865 83.610 97.945 1.00 56.79 109 THR H C 1
ATOM 7384 O O . THR H 1 109 ? 143.398 84.625 97.497 1.00 56.79 109 THR H O 1
ATOM 7388 N N . GLN H 1 110 ? 143.073 82.403 97.424 1.00 58.38 110 GLN H N 1
ATOM 7389 C CA . GLN H 1 110 ? 143.996 82.178 96.320 1.00 58.38 110 GLN H CA 1
ATOM 7390 C C . GLN H 1 110 ? 143.248 81.625 95.117 1.00 58.38 110 GLN H C 1
ATOM 7391 O O . GLN H 1 110 ? 142.467 80.681 95.252 1.00 58.38 110 GLN H O 1
ATOM 7397 N N . GLY H 1 111 ? 143.500 82.203 93.944 1.00 56.19 111 GLY H N 1
ATOM 7398 C CA . GLY H 1 111 ? 142.858 81.764 92.719 1.00 56.19 111 GLY H CA 1
ATOM 7399 C C . GLY H 1 111 ? 143.811 81.668 91.545 1.00 56.19 111 GLY H C 1
ATOM 7400 O O . GLY H 1 111 ? 145.026 81.774 91.724 1.00 56.19 111 GLY H O 1
ATOM 7401 N N . VAL H 1 112 ? 143.278 81.464 90.339 1.00 57.38 112 VAL H N 1
ATOM 7402 C CA . VAL H 1 112 ? 144.084 81.348 89.133 1.00 57.38 112 VAL H CA 1
ATOM 7403 C C . VAL H 1 112 ? 143.557 82.319 88.087 1.00 57.38 112 VAL H C 1
ATOM 7404 O O . VAL H 1 112 ? 142.411 82.768 88.141 1.00 57.38 112 VAL H O 1
ATOM 7408 N N . GLU H 1 113 ? 144.420 82.644 87.126 1.00 61.75 113 GLU H N 1
ATOM 7409 C CA . GLU H 1 113 ? 144.056 83.463 85.980 1.00 61.75 113 GLU H CA 1
ATOM 7410 C C . GLU H 1 113 ? 144.308 82.672 84.709 1.00 61.75 113 GLU H C 1
ATOM 7411 O O . GLU H 1 113 ? 145.412 82.158 84.502 1.00 61.75 113 GLU H O 1
ATOM 7417 N N . LEU H 1 114 ? 143.290 82.595 83.855 1.00 62.79 114 LEU H N 1
ATOM 7418 C CA . LEU H 1 114 ? 143.287 81.739 82.677 1.00 62.79 114 LEU H CA 1
ATOM 7419 C C . LEU H 1 114 ? 143.149 82.586 81.424 1.00 62.79 114 LEU H C 1
ATOM 7420 O O . LEU H 1 114 ? 142.339 83.512 81.393 1.00 62.79 114 LEU H O 1
ATOM 7425 N N . GLU H 1 115 ? 143.904 82.245 80.376 1.00 72.39 115 GLU H N 1
ATOM 7426 C CA . GLU H 1 115 ? 143.777 82.879 79.063 1.00 72.39 115 GLU H CA 1
ATOM 7427 C C . GLU H 1 115 ? 143.220 81.849 78.085 1.00 72.39 115 GLU H C 1
ATOM 7428 O O . GLU H 1 115 ? 143.916 80.899 77.711 1.00 72.39 115 GLU H O 1
ATOM 7434 N N . ILE H 1 116 ? 141.969 82.035 77.671 1.00 69.12 116 ILE H N 1
ATOM 7435 C CA . ILE H 1 116 ? 141.282 81.093 76.796 1.00 69.12 116 ILE H CA 1
ATOM 7436 C C . ILE H 1 116 ? 141.088 81.725 75.426 1.00 69.12 116 ILE H C 1
ATOM 7437 O O . ILE H 1 116 ? 140.705 82.895 75.313 1.00 69.12 116 ILE H O 1
ATOM 7442 N N . ARG H 1 117 ? 141.383 80.952 74.385 1.00 74.76 117 ARG H N 1
ATOM 7443 C CA . ARG H 1 117 ? 141.189 81.351 72.998 1.00 74.76 117 ARG H CA 1
ATOM 7444 C C . ARG H 1 117 ? 139.987 80.599 72.447 1.00 74.76 117 ARG H C 1
ATOM 7445 O O . ARG H 1 117 ? 139.989 79.365 72.418 1.00 74.76 117 ARG H O 1
ATOM 7453 N N . LYS H 1 118 ? 138.973 81.336 72.005 1.00 79.65 118 LYS H N 1
ATOM 7454 C CA . LYS H 1 118 ? 137.747 80.711 71.543 1.00 79.65 118 LYS H CA 1
ATOM 7455 C C . LYS H 1 118 ? 137.914 80.194 70.115 1.00 79.65 118 LYS H C 1
ATOM 7456 O O . LYS H 1 118 ? 138.897 80.482 69.431 1.00 79.65 118 LYS H O 1
ATOM 7462 N N . ASP H 1 119 ? 136.938 79.402 69.666 1.00 88.00 119 ASP H N 1
ATOM 7463 C CA . ASP H 1 119 ? 136.943 78.896 68.297 1.00 88.00 119 ASP H CA 1
ATOM 7464 C C . ASP H 1 119 ? 136.556 79.949 67.270 1.00 88.00 119 ASP H C 1
ATOM 7465 O O . ASP H 1 119 ? 136.730 79.714 66.069 1.00 88.00 119 ASP H O 1
ATOM 7470 N N . ASP H 1 120 ? 136.024 81.086 67.716 1.00 92.43 120 ASP H N 1
ATOM 7471 C CA . ASP H 1 120 ? 135.807 82.212 66.816 1.00 92.43 120 ASP H CA 1
ATOM 7472 C C . ASP H 1 120 ? 137.126 82.724 66.248 1.00 92.43 120 ASP H C 1
ATOM 7473 O O . ASP H 1 120 ? 137.229 83.004 65.049 1.00 92.43 120 ASP H O 1
ATOM 7478 N N . GLY H 1 121 ? 138.148 82.837 67.094 1.00 88.60 121 GLY H N 1
ATOM 7479 C CA . GLY H 1 121 ? 139.430 83.390 66.711 1.00 88.60 121 GLY H CA 1
ATOM 7480 C C . GLY H 1 121 ? 139.760 84.568 67.599 1.00 88.60 121 GLY H C 1
ATOM 7481 O O . GLY H 1 121 ? 140.718 85.307 67.356 1.00 88.60 121 GLY H O 1
ATOM 7482 N N . ASN H 1 122 ? 138.945 84.752 68.629 1.00 84.92 122 ASN H N 1
ATOM 7483 C CA . ASN H 1 122 ? 139.062 85.855 69.565 1.00 84.92 122 ASN H CA 1
ATOM 7484 C C . ASN H 1 122 ? 139.592 85.339 70.894 1.00 84.92 122 ASN H C 1
ATOM 7485 O O . ASN H 1 122 ? 139.314 84.205 71.293 1.00 84.92 122 ASN H O 1
ATOM 7490 N N . THR H 1 123 ? 140.371 86.178 71.570 1.00 75.44 123 THR H N 1
ATOM 7491 C CA . THR H 1 123 ? 141.074 85.805 72.789 1.00 75.44 123 THR H CA 1
ATOM 7492 C C . THR H 1 123 ? 140.562 86.616 73.971 1.00 75.44 123 THR H C 1
ATOM 7493 O O . THR H 1 123 ? 140.307 87.817 73.846 1.00 75.44 123 THR H O 1
ATOM 7497 N N . ILE H 1 124 ? 140.400 85.950 75.119 1.00 68.84 124 ILE H N 1
ATOM 7498 C CA . ILE H 1 124 ? 140.002 86.593 76.367 1.00 68.84 124 ILE H CA 1
ATOM 7499 C C . ILE H 1 124 ? 140.734 85.918 77.520 1.00 68.84 124 ILE H C 1
ATOM 7500 O O . ILE H 1 124 ? 141.355 84.866 77.359 1.00 68.84 124 ILE H O 1
ATOM 7505 N N . MET H 1 125 ? 140.655 86.537 78.699 1.00 66.41 125 MET H N 1
ATOM 7506 C CA . MET H 1 125 ? 141.128 85.901 79.921 1.00 66.41 125 MET H CA 1
ATOM 7507 C C . MET H 1 125 ? 140.153 86.175 81.058 1.00 66.41 125 MET H C 1
ATOM 7508 O O . MET H 1 125 ? 139.500 87.220 81.099 1.00 66.41 125 MET H O 1
ATOM 7513 N N . VAL H 1 126 ? 140.072 85.218 81.989 1.00 58.84 126 VAL H N 1
ATOM 7514 C CA . VAL H 1 126 ? 139.140 85.257 83.111 1.00 58.84 126 VAL H CA 1
ATOM 7515 C C . VAL H 1 126 ? 139.850 84.750 84.361 1.00 58.84 126 VAL H C 1
ATOM 7516 O O . VAL H 1 126 ? 140.735 83.893 84.288 1.00 58.84 126 VAL H O 1
ATOM 7520 N N . VAL H 1 127 ? 139.454 85.285 85.517 1.00 58.71 127 VAL H N 1
ATOM 7521 C CA . VAL H 1 127 ? 140.090 84.986 86.796 1.00 58.71 127 VAL H CA 1
ATOM 7522 C C . VAL H 1 127 ? 139.072 84.327 87.718 1.00 58.71 127 VAL H C 1
ATOM 7523 O O . VAL H 1 127 ? 137.913 84.749 87.782 1.00 58.71 127 VAL H O 1
ATOM 7527 N N . GLN H 1 128 ? 139.505 83.289 88.434 1.00 58.22 128 GLN H N 1
ATOM 7528 C CA . GLN H 1 128 ? 138.560 82.420 89.120 1.00 58.22 128 GLN H CA 1
ATOM 7529 C C . GLN H 1 128 ? 139.255 81.733 90.288 1.00 58.22 128 GLN H C 1
ATOM 7530 O O . GLN H 1 128 ? 140.452 81.447 90.226 1.00 58.22 128 GLN H O 1
ATOM 7536 N N . LYS H 1 129 ? 138.489 81.461 91.344 1.00 60.70 129 LYS H N 1
ATOM 7537 C CA . LYS H 1 129 ? 139.057 80.944 92.585 1.00 60.70 129 LYS H CA 1
ATOM 7538 C C . LYS H 1 129 ? 139.505 79.496 92.440 1.00 60.70 129 LYS H C 1
ATOM 7539 O O . LYS H 1 129 ? 138.866 78.694 91.757 1.00 60.70 129 LYS H O 1
ATOM 7545 N N . GLN H 1 130 ? 140.613 79.163 93.097 1.00 70.20 130 GLN H N 1
ATOM 7546 C CA . GLN H 1 130 ? 141.128 77.802 93.073 1.00 70.20 130 GLN H CA 1
ATOM 7547 C C . GLN H 1 130 ? 140.183 76.858 93.800 1.00 70.20 130 GLN H C 1
ATOM 7548 O O . GLN H 1 130 ? 139.677 77.171 94.879 1.00 70.20 130 GLN H O 1
ATOM 7554 N N . GLY H 1 131 ? 139.957 75.689 93.208 1.00 80.99 131 GLY H N 1
ATOM 7555 C CA . GLY H 1 131 ? 139.081 74.695 93.798 1.00 80.99 131 GLY H CA 1
ATOM 7556 C C . GLY H 1 131 ? 139.774 73.377 94.076 1.00 80.99 131 GLY H C 1
ATOM 7557 O O . GLY H 1 131 ? 140.746 73.330 94.834 1.00 80.99 131 GLY H O 1
ATOM 7558 N N . ASN H 1 132 ? 139.280 72.294 93.472 1.00 89.99 132 ASN H N 1
ATOM 7559 C CA . ASN H 1 132 ? 139.887 70.978 93.630 1.00 89.99 132 ASN H CA 1
ATOM 7560 C C . ASN H 1 132 ? 140.199 70.312 92.294 1.00 89.99 132 ASN H C 1
ATOM 7561 O O . ASN H 1 132 ? 140.534 69.123 92.273 1.00 89.99 132 ASN H O 1
ATOM 7566 N N . THR H 1 133 ? 140.095 71.042 91.188 1.00 88.57 133 THR H N 1
ATOM 7567 C CA . THR H 1 133 ? 140.488 70.565 89.872 1.00 88.57 133 THR H CA 1
ATOM 7568 C C . THR H 1 133 ? 141.674 71.379 89.379 1.00 88.57 133 THR H C 1
ATOM 7569 O O . THR H 1 133 ? 141.739 72.591 89.601 1.00 88.57 133 THR H O 1
ATOM 7573 N N . ARG H 1 134 ? 142.609 70.710 88.717 1.00 85.12 134 ARG H N 1
ATOM 7574 C CA . ARG H 1 134 ? 143.828 71.343 88.236 1.00 85.12 134 ARG H CA 1
ATOM 7575 C C . ARG H 1 134 ? 143.706 71.632 86.747 1.00 85.12 134 ARG H C 1
ATOM 7576 O O . ARG H 1 134 ? 143.417 70.730 85.956 1.00 85.12 134 ARG H O 1
ATOM 7584 N N . PHE H 1 135 ? 143.924 72.889 86.371 1.00 75.68 135 PHE H N 1
ATOM 7585 C CA . PHE H 1 135 ? 143.952 73.282 84.971 1.00 75.68 135 PHE H CA 1
ATOM 7586 C C . PHE H 1 135 ? 145.372 73.177 84.431 1.00 75.68 135 PHE H C 1
ATOM 7587 O O . PHE H 1 135 ? 146.339 73.489 85.128 1.00 75.68 135 PHE H O 1
ATOM 7595 N N . SER H 1 136 ? 145.490 72.736 83.188 1.00 78.36 136 SER H N 1
ATOM 7596 C CA . SER H 1 136 ? 146.766 72.484 82.543 1.00 78.36 136 SER H CA 1
ATOM 7597 C C . SER H 1 136 ? 146.806 73.197 81.201 1.00 78.36 136 SER H C 1
ATOM 7598 O O . SER H 1 136 ? 145.759 73.516 80.631 1.00 78.36 136 SER H O 1
ATOM 7601 N N . PRO H 1 137 ? 148.000 73.475 80.675 1.00 81.89 137 PRO H N 1
ATOM 7602 C CA . PRO H 1 137 ? 148.101 74.084 79.340 1.00 81.89 137 PRO H CA 1
ATOM 7603 C C . PRO H 1 137 ? 147.782 73.065 78.258 1.00 81.89 137 PRO H C 1
ATOM 7604 O O . PRO H 1 137 ? 148.506 72.083 78.070 1.00 81.89 137 PRO H O 1
ATOM 7608 N N . GLY H 1 138 ? 146.684 73.296 77.545 1.00 78.16 138 GLY H N 1
ATOM 7609 C CA . GLY H 1 138 ? 146.226 72.390 76.510 1.00 78.16 138 GLY H CA 1
ATOM 7610 C C . GLY H 1 138 ? 145.091 71.520 77.003 1.00 78.16 138 GLY H C 1
ATOM 7611 O O . GLY H 1 138 ? 145.321 70.488 77.638 1.00 78.16 138 GLY H O 1
ATOM 7612 N N . GLN H 1 139 ? 143.862 71.914 76.689 1.00 75.13 139 GLN H N 1
ATOM 7613 C CA . GLN H 1 139 ? 142.667 71.285 77.234 1.00 75.13 139 GLN H CA 1
ATOM 7614 C C . GLN H 1 139 ? 141.469 71.932 76.557 1.00 75.13 139 GLN H C 1
ATOM 7615 O O . GLN H 1 139 ? 141.593 72.963 75.893 1.00 75.13 139 GLN H O 1
ATOM 7621 N N . ARG H 1 140 ? 140.305 71.316 76.729 1.00 72.68 140 ARG H N 1
ATOM 7622 C CA . ARG H 1 140 ? 139.067 71.810 76.145 1.00 72.68 140 ARG H CA 1
ATOM 7623 C C . ARG H 1 140 ? 138.121 72.218 77.261 1.00 72.68 140 ARG H C 1
ATOM 7624 O O . ARG H 1 140 ? 137.870 71.435 78.181 1.00 72.68 140 ARG H O 1
ATOM 7632 N N . VAL H 1 141 ? 137.595 73.437 77.180 1.00 65.89 141 VAL H N 1
ATOM 7633 C CA . VAL H 1 141 ? 136.679 73.948 78.187 1.00 65.89 141 VAL H CA 1
ATOM 7634 C C . VAL H 1 141 ? 135.426 74.455 77.492 1.00 65.89 141 VAL H C 1
ATOM 7635 O O . VAL H 1 141 ? 135.438 74.799 76.308 1.00 65.89 141 VAL H O 1
ATOM 7639 N N . VAL H 1 142 ? 134.333 74.489 78.247 1.00 61.22 142 VAL H N 1
ATOM 7640 C CA . VAL H 1 142 ? 133.044 74.962 77.761 1.00 61.22 142 VAL H CA 1
ATOM 7641 C C . VAL H 1 142 ? 132.616 76.145 78.618 1.00 61.22 142 VAL H C 1
ATOM 7642 O O . VAL H 1 142 ? 132.597 76.058 79.850 1.00 61.22 142 VAL H O 1
ATOM 7646 N N . LEU H 1 143 ? 132.307 77.260 77.969 1.00 59.64 143 LEU H N 1
ATOM 7647 C CA . LEU H 1 143 ? 131.957 78.489 78.665 1.00 59.64 143 LEU H CA 1
ATOM 7648 C C . LEU H 1 143 ? 130.445 78.598 78.775 1.00 59.64 143 LEU H C 1
ATOM 7649 O O . LEU H 1 143 ? 129.748 78.620 77.757 1.00 59.64 143 LEU H O 1
ATOM 7654 N N . ALA H 1 144 ? 129.940 78.687 79.998 1.00 55.30 144 ALA H N 1
ATOM 7655 C CA . ALA H 1 144 ? 128.531 78.963 80.234 1.00 55.30 144 ALA H CA 1
ATOM 7656 C C . ALA H 1 144 ? 128.399 80.443 80.543 1.00 55.30 144 ALA H C 1
ATOM 7657 O O . ALA H 1 144 ? 128.935 80.918 81.547 1.00 55.30 144 ALA H O 1
ATOM 7659 N N . SER H 1 145 ? 127.684 81.167 79.693 1.00 62.64 145 SER H N 1
ATOM 7660 C CA . SER H 1 145 ? 127.743 82.618 79.701 1.00 62.64 145 SER H CA 1
ATOM 7661 C C . SER H 1 145 ? 126.360 83.230 79.832 1.00 62.64 145 SER H C 1
ATOM 7662 O O . SER H 1 145 ? 125.349 82.626 79.471 1.00 62.64 145 SER H O 1
ATOM 7665 N N . ASN H 1 146 ? 126.343 84.449 80.354 1.00 67.06 146 ASN H N 1
ATOM 7666 C CA . ASN H 1 146 ? 125.160 85.292 80.415 1.00 67.06 146 ASN H CA 1
ATOM 7667 C C . ASN H 1 146 ? 125.602 86.686 79.994 1.00 67.06 146 ASN H C 1
ATOM 7668 O O . ASN H 1 146 ? 126.708 86.843 79.470 1.00 67.06 146 ASN H O 1
ATOM 7673 N N . GLY H 1 147 ? 124.771 87.702 80.196 1.00 71.20 147 GLY H N 1
ATOM 7674 C CA . GLY H 1 147 ? 125.236 89.048 79.932 1.00 71.20 147 GLY H CA 1
ATOM 7675 C C . GLY H 1 147 ? 126.259 89.483 80.962 1.00 71.20 147 GLY H C 1
ATOM 7676 O O . GLY H 1 147 ? 125.907 89.775 82.108 1.00 71.20 147 GLY H O 1
ATOM 7677 N N . SER H 1 148 ? 127.529 89.536 80.556 1.00 71.41 148 SER H N 1
ATOM 7678 C CA . SER H 1 148 ? 128.638 89.932 81.428 1.00 71.41 148 SER H CA 1
ATOM 7679 C C . SER H 1 148 ? 128.741 89.041 82.669 1.00 71.41 148 SER H C 1
ATOM 7680 O O . SER H 1 148 ? 128.893 89.520 83.793 1.00 71.41 148 SER H O 1
ATOM 7683 N N . GLN H 1 149 ? 128.664 87.729 82.451 1.00 65.73 149 GLN H N 1
ATOM 7684 C CA . GLN H 1 149 ? 128.920 86.720 83.473 1.00 65.73 149 GLN H CA 1
ATOM 7685 C C . GLN H 1 149 ? 129.414 85.469 82.766 1.00 65.73 149 GLN H C 1
ATOM 7686 O O . GLN H 1 149 ? 128.879 85.104 81.718 1.00 65.73 149 GLN H O 1
ATOM 7692 N N . VAL H 1 150 ? 130.418 84.808 83.334 1.00 57.12 150 VAL H N 1
ATOM 7693 C CA . VAL H 1 150 ? 131.001 83.620 82.719 1.00 57.12 150 VAL H CA 1
ATOM 7694 C C . VAL H 1 150 ? 131.448 82.654 83.807 1.00 57.12 150 VAL H C 1
ATOM 7695 O O . VAL H 1 150 ? 131.975 83.071 84.842 1.00 57.12 150 VAL H O 1
ATOM 7699 N N . THR H 1 151 ? 131.225 81.360 83.575 1.00 55.70 151 THR H N 1
ATOM 7700 C CA . THR H 1 151 ? 131.791 80.294 84.389 1.00 55.70 151 THR H CA 1
ATOM 7701 C C . THR H 1 151 ? 132.520 79.327 83.473 1.00 55.70 151 THR H C 1
ATOM 7702 O O . THR H 1 151 ? 132.009 78.972 82.408 1.00 55.70 151 THR H O 1
ATOM 7706 N N . VAL H 1 152 ? 133.703 78.890 83.888 1.00 56.72 152 VAL H N 1
ATOM 7707 C CA . VAL H 1 152 ? 134.522 77.973 83.106 1.00 56.72 152 VAL H CA 1
ATOM 7708 C C . VAL H 1 152 ? 134.591 76.646 83.841 1.00 56.72 152 VAL H C 1
ATOM 7709 O O . VAL H 1 152 ? 134.889 76.608 85.039 1.00 56.72 152 VAL H O 1
ATOM 7713 N N . SER H 1 153 ? 134.320 75.562 83.127 1.00 62.13 153 SER H N 1
ATOM 7714 C CA . SER H 1 153 ? 134.317 74.225 83.691 1.00 62.13 153 SER H CA 1
ATOM 7715 C C . SER H 1 153 ? 135.054 73.291 82.751 1.00 62.13 153 SER H C 1
ATOM 7716 O O . SER H 1 153 ? 135.007 73.475 81.529 1.00 62.13 153 SER H O 1
ATOM 7719 N N . PRO H 1 154 ? 135.728 72.274 83.277 1.00 65.16 154 PRO H N 1
ATOM 7720 C CA . PRO H 1 154 ? 136.538 71.405 82.420 1.00 65.16 154 PRO H CA 1
ATOM 7721 C C . PRO H 1 154 ? 135.663 70.526 81.541 1.00 65.16 154 PRO H C 1
ATOM 7722 O O . PRO H 1 154 ? 134.435 70.527 81.627 1.00 65.16 154 PRO H O 1
ATOM 7726 N N . ARG H 1 155 ? 136.331 69.773 80.672 1.00 73.23 155 ARG H N 1
ATOM 7727 C CA . ARG H 1 155 ? 135.666 68.932 79.681 1.00 73.23 155 ARG H CA 1
ATOM 7728 C C . ARG H 1 155 ? 134.622 67.997 80.273 1.00 73.23 155 ARG H C 1
ATOM 7729 O O . ARG H 1 155 ? 133.528 67.864 79.727 1.00 73.23 155 ARG H O 1
ATOM 7737 N N . CYS I 1 18 ? 142.666 103.409 108.786 1.00 72.89 18 CYS I N 1
ATOM 7738 C CA . CYS I 1 18 ? 143.522 102.918 107.718 1.00 72.89 18 CYS I CA 1
ATOM 7739 C C . CYS I 1 18 ? 142.701 102.614 106.476 1.00 72.89 18 CYS I C 1
ATOM 7740 O O . CYS I 1 18 ? 141.511 102.319 106.565 1.00 72.89 18 CYS I O 1
ATOM 7743 N N . VAL I 1 19 ? 143.340 102.692 105.313 1.00 73.98 19 VAL I N 1
ATOM 7744 C CA . VAL I 1 19 ? 142.734 102.299 104.048 1.00 73.98 19 VAL I CA 1
ATOM 7745 C C . VAL I 1 19 ? 143.638 101.262 103.402 1.00 73.98 19 VAL I C 1
ATOM 7746 O O . VAL I 1 19 ? 144.854 101.466 103.304 1.00 73.98 19 VAL I O 1
ATOM 7750 N N . ASN I 1 20 ? 143.045 100.148 102.970 1.00 74.68 20 ASN I N 1
ATOM 7751 C CA . ASN I 1 20 ? 143.805 99.002 102.472 1.00 74.68 20 ASN I CA 1
ATOM 7752 C C . ASN I 1 20 ? 143.949 99.144 100.960 1.00 74.68 20 ASN I C 1
ATOM 7753 O O . ASN I 1 20 ? 143.205 98.563 100.168 1.00 74.68 20 ASN I O 1
ATOM 7758 N N . ASN I 1 21 ? 144.927 99.951 100.555 1.00 69.81 21 ASN I N 1
ATOM 7759 C CA . ASN I 1 21 ? 145.198 100.167 99.135 1.00 69.81 21 ASN I CA 1
ATOM 7760 C C . ASN I 1 21 ? 146.284 99.213 98.630 1.00 69.81 21 ASN I C 1
ATOM 7761 O O . ASN I 1 21 ? 147.298 99.605 98.060 1.00 69.81 21 ASN I O 1
ATOM 7766 N N . ASP I 1 22 ? 146.033 97.922 98.837 1.00 65.13 22 ASP I N 1
ATOM 7767 C CA . ASP I 1 22 ? 146.864 96.875 98.262 1.00 65.13 22 ASP I CA 1
ATOM 7768 C C . ASP I 1 22 ? 146.197 96.241 97.048 1.00 65.13 22 ASP I C 1
ATOM 7769 O O . ASP I 1 22 ? 146.797 95.388 96.393 1.00 65.13 22 ASP I O 1
ATOM 7774 N N . THR I 1 23 ? 144.972 96.643 96.731 1.00 61.10 23 THR I N 1
ATOM 7775 C CA . THR I 1 23 ? 144.314 96.214 95.509 1.00 61.10 23 THR I CA 1
ATOM 7776 C C . THR I 1 23 ? 144.737 97.037 94.303 1.00 61.10 23 THR I C 1
ATOM 7777 O O . THR I 1 23 ? 144.062 96.986 93.271 1.00 61.10 23 THR I O 1
ATOM 7781 N N . LEU I 1 24 ? 145.818 97.804 94.413 1.00 57.85 24 LEU I N 1
ATOM 7782 C CA . LEU I 1 24 ? 146.349 98.606 93.318 1.00 57.85 24 LEU I CA 1
ATOM 7783 C C . LEU I 1 24 ? 147.677 98.048 92.828 1.00 57.85 24 LEU I C 1
ATOM 7784 O O . LEU I 1 24 ? 148.565 98.792 92.416 1.00 57.85 24 LEU I O 1
ATOM 7789 N N . SER I 1 25 ? 147.828 96.735 92.878 1.00 57.28 25 SER I N 1
ATOM 7790 C CA . SER I 1 25 ? 149.018 96.060 92.392 1.00 57.28 25 SER I CA 1
ATOM 7791 C C . SER I 1 25 ? 148.664 95.224 91.168 1.00 57.28 25 SER I C 1
ATOM 7792 O O . SER I 1 25 ? 147.508 95.145 90.747 1.00 57.28 25 SER I O 1
ATOM 7795 N N . GLY I 1 26 ? 149.680 94.599 90.586 1.00 58.59 26 GLY I N 1
ATOM 7796 C CA . GLY I 1 26 ? 149.474 93.788 89.404 1.00 58.59 26 GLY I CA 1
ATOM 7797 C C . GLY I 1 26 ? 149.382 92.317 89.735 1.00 58.59 26 GLY I C 1
ATOM 7798 O O . GLY I 1 26 ? 149.565 91.457 88.868 1.00 58.59 26 GLY I O 1
ATOM 7799 N N . ASP I 1 27 ? 149.102 92.024 91.007 1.00 57.68 27 ASP I N 1
ATOM 7800 C CA . ASP I 1 27 ? 149.100 90.655 91.505 1.00 57.68 27 ASP I CA 1
ATOM 7801 C C . ASP I 1 27 ? 147.938 90.419 92.467 1.00 57.68 27 ASP I C 1
ATOM 7802 O O . ASP I 1 27 ? 147.895 89.389 93.140 1.00 57.68 27 ASP I O 1
ATOM 7807 N N . VAL I 1 28 ? 146.972 91.329 92.523 1.00 52.27 28 VAL I N 1
ATOM 7808 C CA . VAL I 1 28 ? 145.836 91.220 93.433 1.00 52.27 28 VAL I CA 1
ATOM 7809 C C . VAL I 1 28 ? 144.614 91.798 92.742 1.00 52.27 28 VAL I C 1
ATOM 7810 O O . VAL I 1 28 ? 144.644 92.936 92.268 1.00 52.27 28 VAL I O 1
ATOM 7814 N N . TYR I 1 29 ? 143.534 91.027 92.693 1.00 51.63 29 TYR I N 1
ATOM 7815 C CA . TYR I 1 29 ? 142.293 91.448 92.058 1.00 51.63 29 TYR I CA 1
ATOM 7816 C C . TYR I 1 29 ? 141.220 91.659 93.111 1.00 51.63 29 TYR I C 1
ATOM 7817 O O . TYR I 1 29 ? 141.034 90.812 93.987 1.00 51.63 29 TYR I O 1
ATOM 7826 N N . THR I 1 30 ? 140.507 92.775 93.021 1.00 51.76 30 THR I N 1
ATOM 7827 C CA . THR I 1 30 ? 139.331 92.944 93.859 1.00 51.76 30 THR I CA 1
ATOM 7828 C C . THR I 1 30 ? 138.274 91.922 93.463 1.00 51.76 30 THR I C 1
ATOM 7829 O O . THR I 1 30 ? 138.230 91.456 92.324 1.00 51.76 30 THR I O 1
ATOM 7833 N N . ALA I 1 31 ? 137.424 91.558 94.418 1.00 55.71 31 ALA I N 1
ATOM 7834 C CA . ALA I 1 31 ? 136.509 90.442 94.216 1.00 55.71 31 ALA I CA 1
ATOM 7835 C C . ALA I 1 31 ? 135.247 90.826 93.465 1.00 55.71 31 ALA I C 1
ATOM 7836 O O . ALA I 1 31 ? 134.411 89.953 93.219 1.00 55.71 31 ALA I O 1
ATOM 7838 N N . SER I 1 32 ? 135.078 92.091 93.105 1.00 58.34 32 SER I N 1
ATOM 7839 C CA . SER I 1 32 ? 133.937 92.507 92.305 1.00 58.34 32 SER I CA 1
ATOM 7840 C C . SER I 1 32 ? 134.207 92.424 90.811 1.00 58.34 32 SER I C 1
ATOM 7841 O O . SER I 1 32 ? 133.348 92.820 90.019 1.00 58.34 32 SER I O 1
ATOM 7844 N N . GLU I 1 33 ? 135.375 91.933 90.410 1.00 60.06 33 GLU I N 1
ATOM 7845 C CA . GLU I 1 33 ? 135.712 91.750 89.007 1.00 60.06 33 GLU I CA 1
ATOM 7846 C C . GLU I 1 33 ? 136.297 90.366 88.776 1.00 60.06 33 GLU I C 1
ATOM 7847 O O . GLU I 1 33 ? 137.197 90.173 87.955 1.00 60.06 33 GLU I O 1
ATOM 7853 N N . ALA I 1 34 ? 135.787 89.380 89.501 1.00 56.39 34 ALA I N 1
ATOM 7854 C CA . ALA I 1 34 ? 136.047 87.981 89.212 1.00 56.39 34 ALA I CA 1
ATOM 7855 C C . ALA I 1 34 ? 134.835 87.386 88.512 1.00 56.39 34 ALA I C 1
ATOM 7856 O O . ALA I 1 34 ? 133.701 87.821 88.726 1.00 56.39 34 ALA I O 1
ATOM 7858 N N . LYS I 1 35 ? 135.087 86.389 87.666 1.00 58.46 35 LYS I N 1
ATOM 7859 C CA . LYS I 1 35 ? 134.069 85.806 86.794 1.00 58.46 35 LYS I CA 1
ATOM 7860 C C . LYS I 1 35 ? 133.459 86.870 85.878 1.00 58.46 35 LYS I C 1
ATOM 7861 O O . LYS I 1 35 ? 132.256 87.125 85.892 1.00 58.46 35 LYS I O 1
ATOM 7867 N N . GLN I 1 36 ? 134.325 87.497 85.082 1.00 63.27 36 GLN I N 1
ATOM 7868 C CA . GLN I 1 36 ? 133.917 88.424 84.033 1.00 63.27 36 GLN I CA 1
ATOM 7869 C C . GLN I 1 36 ? 134.867 88.247 82.855 1.00 63.27 36 GLN I C 1
ATOM 7870 O O . GLN I 1 36 ? 135.840 87.495 82.930 1.00 63.27 36 GLN I O 1
ATOM 7876 N N . VAL I 1 37 ? 134.586 88.948 81.759 1.00 68.43 37 VAL I N 1
ATOM 7877 C CA . VAL I 1 37 ? 135.355 88.820 80.525 1.00 68.43 37 VAL I CA 1
ATOM 7878 C C . VAL I 1 37 ? 136.192 90.071 80.313 1.00 68.43 37 VAL I C 1
ATOM 7879 O O . VAL I 1 37 ? 135.716 91.195 80.507 1.00 68.43 37 VAL I O 1
ATOM 7883 N N . GLN I 1 38 ? 137.448 89.870 79.919 1.00 68.83 38 GLN I N 1
ATOM 7884 C CA . GLN I 1 38 ? 138.394 90.953 79.712 1.00 68.83 38 GLN I CA 1
ATOM 7885 C C . GLN I 1 38 ? 139.183 90.697 78.436 1.00 68.83 38 GLN I C 1
ATOM 7886 O O . GLN I 1 38 ? 139.535 89.553 78.139 1.00 68.83 38 GLN I O 1
ATOM 7892 N N . ASN I 1 39 ? 139.470 91.764 77.695 1.00 66.52 39 ASN I N 1
ATOM 7893 C CA . ASN I 1 39 ? 140.140 91.674 76.407 1.00 66.52 39 ASN I CA 1
ATOM 7894 C C . ASN I 1 39 ? 141.657 91.689 76.580 1.00 66.52 39 ASN I C 1
ATOM 7895 O O . ASN I 1 39 ? 142.183 92.011 77.644 1.00 66.52 39 ASN I O 1
ATOM 7900 N N . VAL I 1 40 ? 142.367 91.339 75.508 1.00 65.04 40 VAL I N 1
ATOM 7901 C CA . VAL I 1 40 ? 143.811 91.135 75.552 1.00 65.04 40 VAL I CA 1
ATOM 7902 C C . VAL I 1 40 ? 144.474 91.900 74.413 1.00 65.04 40 VAL I C 1
ATOM 7903 O O . VAL I 1 40 ? 144.011 91.841 73.270 1.00 65.04 40 VAL I O 1
ATOM 7907 N N . SER I 1 41 ? 145.559 92.612 74.727 1.00 63.06 41 SER I N 1
ATOM 7908 C CA . SER I 1 41 ? 146.377 93.305 73.740 1.00 63.06 41 SER I CA 1
ATOM 7909 C C . SER I 1 41 ? 147.846 93.089 74.082 1.00 63.06 41 SER I C 1
ATOM 7910 O O . SER I 1 41 ? 148.182 92.565 75.144 1.00 63.06 41 SER I O 1
ATOM 7913 N N . TYR I 1 42 ? 148.730 93.501 73.175 1.00 69.55 42 TYR I N 1
ATOM 7914 C CA . TYR I 1 42 ? 150.168 93.347 73.361 1.00 69.55 42 TYR I CA 1
ATOM 7915 C C . TYR I 1 42 ? 150.860 94.689 73.165 1.00 69.55 42 TYR I C 1
ATOM 7916 O O . TYR I 1 42 ? 150.314 95.600 72.541 1.00 69.55 42 TYR I O 1
ATOM 7925 N N . GLY I 1 43 ? 152.066 94.814 73.710 1.00 72.17 43 GLY I N 1
ATOM 7926 C CA . GLY I 1 43 ? 152.775 96.070 73.603 1.00 72.17 43 GLY I CA 1
ATOM 7927 C C . GLY I 1 43 ? 154.250 95.949 73.923 1.00 72.17 43 GLY I C 1
ATOM 7928 O O . GLY I 1 43 ? 154.800 94.851 74.012 1.00 72.17 43 GLY I O 1
ATOM 7929 N N . THR I 1 44 ? 154.886 97.109 74.089 1.00 74.81 44 THR I N 1
ATOM 7930 C CA . THR I 1 44 ? 156.298 97.204 74.432 1.00 74.81 44 THR I CA 1
ATOM 7931 C C . THR I 1 44 ? 156.473 98.357 75.414 1.00 74.81 44 THR I C 1
ATOM 7932 O O . THR I 1 44 ? 155.655 99.276 75.460 1.00 74.81 44 THR I O 1
ATOM 7936 N N . ILE I 1 45 ? 157.550 98.313 76.200 1.00 75.82 45 ILE I N 1
ATOM 7937 C CA . ILE I 1 45 ? 157.701 99.144 77.391 1.00 75.82 45 ILE I CA 1
ATOM 7938 C C . ILE I 1 45 ? 158.909 100.064 77.237 1.00 75.82 45 ILE I C 1
ATOM 7939 O O . ILE I 1 45 ? 159.982 99.621 76.811 1.00 75.82 45 ILE I O 1
ATOM 7944 N N . VAL I 1 46 ? 158.731 101.345 77.583 1.00 76.96 46 VAL I N 1
ATOM 7945 C CA . VAL I 1 46 ? 159.817 102.323 77.589 1.00 76.96 46 VAL I CA 1
ATOM 7946 C C . VAL I 1 46 ? 159.596 103.322 78.724 1.00 76.96 46 VAL I C 1
ATOM 7947 O O . VAL I 1 46 ? 158.460 103.632 79.095 1.00 76.96 46 VAL I O 1
ATOM 7951 N N . ASN I 1 47 ? 160.706 103.825 79.276 1.00 78.63 47 ASN I N 1
ATOM 7952 C CA . ASN I 1 47 ? 160.736 105.005 80.146 1.00 78.63 47 ASN I CA 1
ATOM 7953 C C . ASN I 1 47 ? 159.894 104.823 81.415 1.00 78.63 47 ASN I C 1
ATOM 7954 O O . ASN I 1 47 ? 158.852 105.451 81.606 1.00 78.63 47 ASN I O 1
ATOM 7959 N N . VAL I 1 48 ? 160.376 103.936 82.279 1.00 70.78 48 VAL I N 1
ATOM 7960 C CA . VAL I 1 48 ? 159.846 103.789 83.632 1.00 70.78 48 VAL I CA 1
ATOM 7961 C C . VAL I 1 48 ? 160.541 104.781 84.561 1.00 70.78 48 VAL I C 1
ATOM 7962 O O . VAL I 1 48 ? 161.766 104.934 84.512 1.00 70.78 48 VAL I O 1
ATOM 7966 N N . ARG I 1 49 ? 159.763 105.477 85.392 1.00 60.44 49 ARG I N 1
ATOM 7967 C CA . ARG I 1 49 ? 160.331 106.337 86.425 1.00 60.44 49 ARG I CA 1
ATOM 7968 C C . ARG I 1 49 ? 159.517 106.209 87.707 1.00 60.44 49 ARG I C 1
ATOM 7969 O O . ARG I 1 49 ? 158.309 105.952 87.653 1.00 60.44 49 ARG I O 1
ATOM 7977 N N . PRO I 1 50 ? 160.151 106.379 88.866 1.00 57.27 50 PRO I N 1
ATOM 7978 C CA . PRO I 1 50 ? 159.457 106.147 90.139 1.00 57.27 50 PRO I CA 1
ATOM 7979 C C . PRO I 1 50 ? 158.611 107.326 90.599 1.00 57.27 50 PRO I C 1
ATOM 7980 O O . PRO I 1 50 ? 158.902 108.488 90.313 1.00 57.27 50 PRO I O 1
ATOM 7984 N N . VAL I 1 51 ? 157.562 106.996 91.358 1.00 53.05 51 VAL I N 1
ATOM 7985 C CA . VAL I 1 51 ? 156.497 107.925 91.722 1.00 53.05 51 VAL I CA 1
ATOM 7986 C C . VAL I 1 51 ? 155.900 107.472 93.050 1.00 53.05 51 VAL I C 1
ATOM 7987 O O . VAL I 1 51 ? 155.953 106.294 93.399 1.00 53.05 51 VAL I O 1
ATOM 7991 N N . GLN I 1 52 ? 155.338 108.416 93.804 1.00 50.07 52 GLN I N 1
ATOM 7992 C CA . GLN I 1 52 ? 154.660 108.123 95.059 1.00 50.07 52 GLN I CA 1
ATOM 7993 C C . GLN I 1 52 ? 153.150 108.201 94.870 1.00 50.07 52 GLN I C 1
ATOM 7994 O O . GLN I 1 52 ? 152.661 108.904 93.987 1.00 50.07 52 GLN I O 1
ATOM 8000 N N . ILE I 1 53 ? 152.409 107.474 95.706 1.00 49.92 53 ILE I N 1
ATOM 8001 C CA . ILE I 1 53 ? 150.957 107.367 95.584 1.00 49.92 53 ILE I CA 1
ATOM 8002 C C . ILE I 1 53 ? 150.318 107.688 96.928 1.00 49.92 53 ILE I C 1
ATOM 8003 O O . ILE I 1 53 ? 150.728 107.146 97.959 1.00 49.92 53 ILE I O 1
ATOM 8008 N N . GLN I 1 54 ? 149.303 108.548 96.911 1.00 52.42 54 GLN I N 1
ATOM 8009 C CA . GLN I 1 54 ? 148.637 109.043 98.116 1.00 52.42 54 GLN I CA 1
ATOM 8010 C C . GLN I 1 54 ? 147.171 108.624 98.071 1.00 52.42 54 GLN I C 1
ATOM 8011 O O . GLN I 1 54 ? 146.378 109.195 97.319 1.00 52.42 54 GLN I O 1
ATOM 8017 N N . GLY I 1 55 ? 146.811 107.627 98.869 1.00 59.90 55 GLY I N 1
ATOM 8018 C CA . GLY I 1 55 ? 145.452 107.132 98.932 1.00 59.90 55 GLY I CA 1
ATOM 8019 C C . GLY I 1 55 ? 144.600 107.897 99.920 1.00 59.90 55 GLY I C 1
ATOM 8020 O O . GLY I 1 55 ? 144.941 108.997 100.359 1.00 59.90 55 GLY I O 1
ATOM 8021 N N . GLY I 1 56 ? 143.461 107.303 100.266 1.00 72.60 56 GLY I N 1
ATOM 8022 C CA . GLY I 1 56 ? 142.613 107.876 101.295 1.00 72.60 56 GLY I CA 1
ATOM 8023 C C . GLY I 1 56 ? 141.766 109.030 100.785 1.00 72.60 56 GLY I C 1
ATOM 8024 O O . GLY I 1 56 ? 141.469 109.141 99.596 1.00 72.60 56 GLY I O 1
ATOM 8025 N N . ASP I 1 57 ? 141.373 109.902 101.712 1.00 82.03 57 ASP I N 1
ATOM 8026 C CA . ASP I 1 57 ? 140.551 111.062 101.405 1.00 82.03 57 ASP I CA 1
ATOM 8027 C C . ASP I 1 57 ? 141.184 112.309 102.005 1.00 82.03 57 ASP I C 1
ATOM 8028 O O . ASP I 1 57 ? 141.924 112.237 102.989 1.00 82.03 57 ASP I O 1
ATOM 8033 N N . ASP I 1 58 ? 140.880 113.460 101.400 1.00 81.90 58 ASP I N 1
ATOM 8034 C CA . ASP I 1 58 ? 141.554 114.703 101.762 1.00 81.90 58 ASP I CA 1
ATOM 8035 C C . ASP I 1 58 ? 141.071 115.254 103.099 1.00 81.90 58 ASP I C 1
ATOM 8036 O O . ASP I 1 58 ? 141.877 115.752 103.891 1.00 81.90 58 ASP I O 1
ATOM 8041 N N . SER I 1 59 ? 139.771 115.192 103.368 1.00 79.82 59 SER I N 1
ATOM 8042 C CA . SER I 1 59 ? 139.232 115.668 104.641 1.00 79.82 59 SER I CA 1
ATOM 8043 C C . SER I 1 59 ? 139.333 114.538 105.656 1.00 79.82 59 SER I C 1
ATOM 8044 O O . SER I 1 59 ? 138.503 113.628 105.676 1.00 79.82 59 SER I O 1
ATOM 8047 N N . ASN I 1 60 ? 140.351 114.597 106.508 1.00 69.49 60 ASN I N 1
ATOM 8048 C CA . ASN I 1 60 ? 140.597 113.548 107.489 1.00 69.49 60 ASN I CA 1
ATOM 8049 C C . ASN I 1 60 ? 139.687 113.768 108.690 1.00 69.49 60 ASN I C 1
ATOM 8050 O O . ASN I 1 60 ? 139.817 114.769 109.401 1.00 69.49 60 ASN I O 1
ATOM 8055 N N . VAL I 1 61 ? 138.764 112.840 108.916 1.00 66.33 61 VAL I N 1
ATOM 8056 C CA . VAL I 1 61 ? 137.814 112.938 110.015 1.00 66.33 61 VAL I CA 1
ATOM 8057 C C . VAL I 1 61 ? 138.151 111.970 111.142 1.00 66.33 61 VAL I C 1
ATOM 8058 O O . VAL I 1 61 ? 138.126 112.349 112.312 1.00 66.33 61 VAL I O 1
ATOM 8062 N N . ILE I 1 62 ? 138.478 110.720 110.808 1.00 62.26 62 ILE I N 1
ATOM 8063 C CA . ILE I 1 62 ? 138.745 109.723 111.840 1.00 62.26 62 ILE I CA 1
ATOM 8064 C C . ILE I 1 62 ? 139.987 110.077 112.646 1.00 62.26 62 ILE I C 1
ATOM 8065 O O . ILE I 1 62 ? 140.051 109.800 113.848 1.00 62.26 62 ILE I O 1
ATOM 8070 N N . GLY I 1 63 ? 140.992 110.683 112.016 1.00 58.39 63 GLY I N 1
ATOM 8071 C CA . GLY I 1 63 ? 142.167 111.099 112.764 1.00 58.39 63 GLY I CA 1
ATOM 8072 C C . GLY I 1 63 ? 141.865 112.196 113.767 1.00 58.39 63 GLY I C 1
ATOM 8073 O O . GLY I 1 63 ? 142.434 112.223 114.864 1.00 58.39 63 GLY I O 1
ATOM 8074 N N . ALA I 1 64 ? 140.954 113.105 113.414 1.00 55.50 64 ALA I N 1
ATOM 8075 C CA . ALA I 1 64 ? 140.649 114.233 114.288 1.00 55.50 64 ALA I CA 1
ATOM 8076 C C . ALA I 1 64 ? 140.054 113.7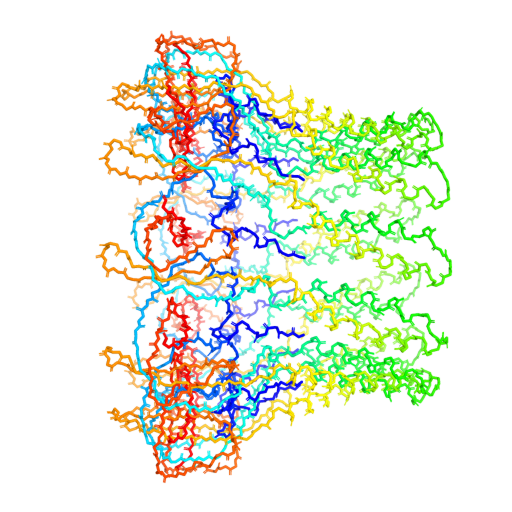67 115.609 1.00 55.50 64 ALA I C 1
ATOM 8077 O O . ALA I 1 64 ? 140.461 114.229 116.678 1.00 55.50 64 ALA I O 1
ATOM 8079 N N . ILE I 1 65 ? 139.101 112.837 115.561 1.00 51.86 65 ILE I N 1
ATOM 8080 C CA . ILE I 1 65 ? 138.424 112.413 116.783 1.00 51.86 65 ILE I CA 1
ATOM 8081 C C . ILE I 1 65 ? 139.363 111.616 117.682 1.00 51.86 65 ILE I C 1
ATOM 8082 O O . ILE I 1 65 ? 139.384 111.811 118.904 1.00 51.86 65 ILE I O 1
ATOM 8087 N N . GLY I 1 66 ? 140.143 110.705 117.103 1.00 50.86 66 GLY I N 1
ATOM 8088 C CA . GLY I 1 66 ? 141.102 109.961 117.904 1.00 50.86 66 GLY I CA 1
ATOM 8089 C C . GLY I 1 66 ? 142.118 110.868 118.569 1.00 50.86 66 GLY I C 1
ATOM 8090 O O . GLY I 1 66 ? 142.383 110.756 119.773 1.00 50.86 66 GLY I O 1
ATOM 8091 N N . GLY I 1 67 ? 142.686 111.798 117.799 1.00 49.24 67 GLY I N 1
ATOM 8092 C CA . GLY I 1 67 ? 143.610 112.750 118.386 1.00 49.24 67 GLY I CA 1
ATOM 8093 C C . GLY I 1 67 ? 142.965 113.594 119.467 1.00 49.24 67 GLY I C 1
ATOM 8094 O O . GLY I 1 67 ? 143.570 113.854 120.508 1.00 49.24 67 GLY I O 1
ATOM 8095 N N . ALA I 1 68 ? 141.713 114.003 119.249 1.00 51.05 68 ALA I N 1
ATOM 8096 C CA . ALA I 1 68 ? 141.022 114.849 120.213 1.00 51.05 68 ALA I CA 1
ATOM 8097 C C . ALA I 1 68 ? 140.823 114.131 121.540 1.00 51.05 68 ALA I C 1
ATOM 8098 O O . ALA I 1 68 ? 141.137 114.677 122.600 1.00 51.05 68 ALA I O 1
ATOM 8100 N N . VAL I 1 69 ? 140.298 112.905 121.508 1.00 50.28 69 VAL I N 1
ATOM 8101 C CA . VAL I 1 69 ? 140.055 112.214 122.772 1.00 50.28 69 VAL I CA 1
ATOM 8102 C C . VAL I 1 69 ? 141.370 111.903 123.474 1.00 50.28 69 VAL I C 1
ATOM 8103 O O . VAL I 1 69 ? 141.511 112.137 124.682 1.00 50.28 69 VAL I O 1
ATOM 8107 N N . LEU I 1 70 ? 142.367 111.404 122.736 1.00 50.50 70 LEU I N 1
ATOM 8108 C CA . LEU I 1 70 ? 143.614 111.045 123.400 1.00 50.50 70 LEU I CA 1
ATOM 8109 C C . LEU I 1 70 ? 144.347 112.266 123.939 1.00 50.50 70 LEU I C 1
ATOM 8110 O O . LEU I 1 70 ? 145.092 112.149 124.915 1.00 50.50 70 LEU I O 1
ATOM 8115 N N . GLY I 1 71 ? 144.161 113.438 123.335 1.00 51.83 71 GLY I N 1
ATOM 8116 C CA . GLY I 1 71 ? 144.775 114.634 123.877 1.00 51.83 71 GLY I CA 1
ATOM 8117 C C . GLY I 1 71 ? 144.005 115.219 125.040 1.00 51.83 71 GLY I C 1
ATOM 8118 O O . GLY I 1 71 ? 144.597 115.754 125.980 1.00 51.83 71 GLY I O 1
ATOM 8119 N N . GLY I 1 72 ? 142.677 115.131 124.982 1.00 53.73 72 GLY I N 1
ATOM 8120 C CA . GLY I 1 72 ? 141.863 115.657 126.062 1.00 53.73 72 GLY I CA 1
ATOM 8121 C C . GLY I 1 72 ? 142.029 114.884 127.353 1.00 53.73 72 GLY I C 1
ATOM 8122 O O . GLY I 1 72 ? 142.142 115.476 128.428 1.00 53.73 72 GLY I O 1
ATOM 8123 N N . PHE I 1 73 ? 142.057 113.555 127.271 1.00 53.65 73 PHE I N 1
ATOM 8124 C CA . PHE I 1 73 ? 142.188 112.791 128.508 1.00 53.65 73 PHE I CA 1
ATOM 8125 C C . PHE I 1 73 ? 143.583 112.863 129.107 1.00 53.65 73 PHE I C 1
ATOM 8126 O O . PHE I 1 73 ? 143.791 112.328 130.199 1.00 53.65 73 PHE I O 1
ATOM 8134 N N . LEU I 1 74 ? 144.536 113.491 128.429 1.00 57.09 74 LEU I N 1
ATOM 8135 C CA . LEU I 1 74 ? 145.847 113.774 128.995 1.00 57.09 74 LEU I CA 1
ATOM 8136 C C . LEU I 1 74 ? 145.892 115.135 129.676 1.00 57.09 74 LEU I C 1
ATOM 8137 O O . LEU I 1 74 ? 146.950 115.541 130.166 1.00 57.09 74 LEU I O 1
ATOM 8142 N N . GLY I 1 75 ? 144.769 115.840 129.737 1.00 59.06 75 GLY I N 1
ATOM 8143 C CA . GLY I 1 75 ? 144.747 117.163 130.322 1.00 59.06 75 GLY I CA 1
ATOM 8144 C C . GLY I 1 75 ? 144.292 117.215 131.765 1.00 59.06 75 GLY I C 1
ATOM 8145 O O . GLY I 1 75 ? 144.704 118.112 132.504 1.00 59.06 75 GLY I O 1
ATOM 8146 N N . ASN I 1 76 ? 143.449 116.271 132.188 1.00 58.17 76 ASN I N 1
ATOM 8147 C CA . ASN I 1 76 ? 142.941 116.305 133.554 1.00 58.17 76 ASN I CA 1
ATOM 8148 C C . ASN I 1 76 ? 144.038 116.146 134.594 1.00 58.17 76 ASN I C 1
ATOM 8149 O O . ASN I 1 76 ? 143.865 116.593 135.732 1.00 58.17 76 ASN I O 1
ATOM 8154 N N . THR I 1 77 ? 145.162 115.537 134.238 1.00 62.33 77 THR I N 1
ATOM 8155 C CA . THR I 1 77 ? 146.138 115.134 135.239 1.00 62.33 77 THR I CA 1
ATOM 8156 C C . THR I 1 77 ? 147.025 116.275 135.726 1.00 62.33 77 THR I C 1
ATOM 8157 O O . THR I 1 77 ? 147.946 116.020 136.508 1.00 62.33 77 THR I O 1
ATOM 8161 N N . VAL I 1 78 ? 146.791 117.511 135.294 1.00 65.24 78 VAL I N 1
ATOM 8162 C CA . VAL I 1 78 ? 147.546 118.656 135.789 1.00 65.24 78 VAL I CA 1
ATOM 8163 C C . VAL I 1 78 ? 146.592 119.639 136.451 1.00 65.24 78 VAL I C 1
ATOM 8164 O O . VAL I 1 78 ? 145.438 119.794 136.039 1.00 65.24 78 VAL I O 1
ATOM 8168 N N . GLY I 1 79 ? 147.077 120.287 137.505 1.00 71.89 79 GLY I N 1
ATOM 8169 C CA . GLY I 1 79 ? 146.352 121.374 138.136 1.00 71.89 79 GLY I CA 1
ATOM 8170 C C . GLY I 1 79 ? 145.082 120.926 138.839 1.00 71.89 79 GLY I C 1
ATOM 8171 O O . GLY I 1 79 ? 144.753 119.746 138.926 1.00 71.89 79 GLY I O 1
ATOM 8172 N N . GLY I 1 80 ? 144.355 121.916 139.349 1.00 75.28 80 GLY I N 1
ATOM 8173 C CA . GLY I 1 80 ? 143.080 121.667 139.993 1.00 75.28 80 GLY I CA 1
ATOM 8174 C C . GLY I 1 80 ? 142.311 122.956 140.156 1.00 75.28 80 GLY I C 1
ATOM 8175 O O . GLY I 1 80 ? 142.898 124.036 140.246 1.00 75.28 80 GLY I O 1
ATOM 8176 N N . GLY I 1 81 ? 140.994 122.840 140.194 1.00 71.16 81 GLY I N 1
ATOM 8177 C CA . GLY I 1 81 ? 140.129 123.999 140.340 1.00 71.16 81 GLY I CA 1
ATOM 8178 C C . GLY I 1 81 ? 139.540 124.424 139.003 1.00 71.16 81 GLY I C 1
ATOM 8179 O O . GLY I 1 81 ? 138.941 123.617 138.299 1.00 71.16 81 GLY I O 1
ATOM 8180 N N . THR I 1 82 ? 139.698 125.703 138.667 1.00 69.81 82 THR I N 1
ATOM 8181 C CA . THR I 1 82 ? 139.325 126.213 137.356 1.00 69.81 82 THR I CA 1
ATOM 8182 C C . THR I 1 82 ? 140.499 126.262 136.393 1.00 69.81 82 THR I C 1
ATOM 8183 O O . THR I 1 82 ? 140.319 126.651 135.237 1.00 69.81 82 THR I O 1
ATOM 8187 N N . GLY I 1 83 ? 141.691 125.894 136.840 1.00 67.23 83 GLY I N 1
ATOM 8188 C CA . GLY I 1 83 ? 142.831 125.759 135.967 1.00 67.23 83 GLY I CA 1
ATOM 8189 C C . GLY I 1 83 ? 142.977 124.403 135.326 1.00 67.23 83 GLY I C 1
ATOM 8190 O O . GLY I 1 83 ? 143.915 124.189 134.555 1.00 67.23 83 GLY I O 1
ATOM 8191 N N . ARG I 1 84 ? 142.085 123.464 135.642 1.00 63.25 84 ARG I N 1
ATOM 8192 C CA . ARG I 1 84 ? 142.080 122.168 134.977 1.00 63.25 84 ARG I CA 1
ATOM 8193 C C . ARG I 1 84 ? 141.288 122.221 133.678 1.00 63.25 84 ARG I C 1
ATOM 8194 O O . ARG I 1 84 ? 141.672 121.598 132.679 1.00 63.25 84 ARG I O 1
ATOM 8202 N N . SER I 1 85 ? 140.181 122.966 133.678 1.00 60.07 85 SER I N 1
ATOM 8203 C CA . SER I 1 85 ? 139.366 123.088 132.478 1.00 60.07 85 SER I CA 1
ATOM 8204 C C . SER I 1 85 ? 140.156 123.715 131.340 1.00 60.07 85 SER I C 1
ATOM 8205 O O . SER I 1 85 ? 140.054 123.279 130.188 1.00 60.07 85 SER I O 1
ATOM 8208 N N . LEU I 1 86 ? 140.954 124.739 131.641 1.00 57.30 86 LEU I N 1
ATOM 8209 C CA . LEU I 1 86 ? 141.776 125.353 130.606 1.00 57.30 86 LEU I CA 1
ATOM 8210 C C . LEU I 1 86 ? 142.760 124.350 130.021 1.00 57.30 86 LEU I C 1
ATOM 8211 O O . LEU I 1 86 ? 142.960 124.304 128.800 1.00 57.30 86 LEU I O 1
ATOM 8216 N N . ALA I 1 87 ? 143.377 123.531 130.874 1.00 56.14 87 ALA I N 1
ATOM 8217 C CA . ALA I 1 87 ? 144.342 122.553 130.388 1.00 56.14 87 ALA I CA 1
ATOM 8218 C C . ALA I 1 87 ? 143.683 121.523 129.482 1.00 56.14 87 ALA I C 1
ATOM 8219 O O . ALA I 1 87 ? 144.211 121.207 128.408 1.00 56.14 87 ALA I O 1
ATOM 8221 N N . THR I 1 88 ? 142.526 120.992 129.885 1.00 54.36 88 THR I N 1
ATOM 8222 C CA . THR I 1 88 ? 141.876 120.001 129.033 1.00 54.36 88 THR I CA 1
ATOM 8223 C C . THR I 1 88 ? 141.404 120.622 127.720 1.00 54.36 88 THR I C 1
ATOM 8224 O O . THR I 1 88 ? 141.527 119.999 126.655 1.00 54.36 88 THR I O 1
ATOM 8228 N N . ALA I 1 89 ? 140.909 121.863 127.758 1.00 51.50 89 ALA I N 1
ATOM 8229 C CA . ALA I 1 89 ? 140.466 122.510 126.528 1.00 51.50 89 ALA I CA 1
ATOM 8230 C C . ALA I 1 89 ? 141.625 122.743 125.569 1.00 51.50 89 ALA I C 1
ATOM 8231 O O . ALA I 1 89 ? 141.478 122.549 124.359 1.00 51.50 89 ALA I O 1
ATOM 8233 N N . ALA I 1 90 ? 142.783 123.166 126.081 1.00 50.76 90 ALA I N 1
ATOM 8234 C CA . ALA I 1 90 ? 143.936 123.353 125.204 1.00 50.76 90 ALA I CA 1
ATOM 8235 C C . ALA I 1 90 ? 144.417 122.028 124.626 1.00 50.76 90 ALA I C 1
ATOM 8236 O O . ALA I 1 90 ? 144.704 121.931 123.421 1.00 50.76 90 ALA I O 1
ATOM 8238 N N . GLY I 1 91 ? 144.510 120.997 125.470 1.00 49.66 91 GLY I N 1
ATOM 8239 C CA . GLY I 1 91 ? 144.963 119.705 124.993 1.00 49.66 91 GLY I CA 1
ATOM 8240 C C . GLY I 1 91 ? 144.073 119.127 123.915 1.00 49.66 91 GLY I C 1
ATOM 8241 O O . GLY I 1 91 ? 144.562 118.472 122.990 1.00 49.66 91 GLY I O 1
ATOM 8242 N N . ALA I 1 92 ? 142.763 119.375 124.001 1.00 49.24 92 ALA I N 1
ATOM 8243 C CA . ALA I 1 92 ? 141.851 118.826 123.002 1.00 49.24 92 ALA I CA 1
ATOM 8244 C C . ALA I 1 92 ? 142.236 119.260 121.590 1.00 49.24 92 ALA I C 1
ATOM 8245 O O . ALA I 1 92 ? 142.438 118.418 120.710 1.00 49.24 92 ALA I O 1
ATOM 8247 N N . VAL I 1 93 ? 142.382 120.567 121.355 1.00 49.83 93 VAL I N 1
ATOM 8248 C CA . VAL I 1 93 ? 142.686 121.027 119.999 1.00 49.83 93 VAL I CA 1
ATOM 8249 C C . VAL I 1 93 ? 144.135 120.720 119.631 1.00 49.83 93 VAL I C 1
ATOM 8250 O O . VAL I 1 93 ? 144.439 120.371 118.475 1.00 49.83 93 VAL I O 1
ATOM 8254 N N . ALA I 1 94 ? 145.058 120.836 120.594 1.00 51.41 94 ALA I N 1
ATOM 8255 C CA . ALA I 1 94 ? 146.446 120.554 120.256 1.00 51.41 94 ALA I CA 1
ATOM 8256 C C . ALA I 1 94 ? 146.685 119.083 119.956 1.00 51.41 94 ALA I C 1
ATOM 8257 O O . ALA I 1 94 ? 147.739 118.747 119.410 1.00 51.41 94 ALA I O 1
ATOM 8259 N N . GLY I 1 95 ? 145.750 118.204 120.306 1.00 51.85 95 GLY I N 1
ATOM 8260 C CA . GLY I 1 95 ? 145.827 116.830 119.852 1.00 51.85 95 GLY I CA 1
ATOM 8261 C C . GLY I 1 95 ? 145.003 116.612 118.602 1.00 51.85 95 GLY I C 1
ATOM 8262 O O . GLY I 1 95 ? 145.314 115.746 117.776 1.00 51.85 95 GLY I O 1
ATOM 8263 N N . GLY I 1 96 ? 143.944 117.409 118.452 1.00 52.54 96 GLY I N 1
ATOM 8264 C CA . GLY I 1 96 ? 143.098 117.284 117.278 1.00 52.54 96 GLY I CA 1
ATOM 8265 C C . GLY I 1 96 ? 143.849 117.542 115.989 1.00 52.54 96 GLY I C 1
ATOM 8266 O O . GLY I 1 96 ? 143.711 116.797 115.018 1.00 52.54 96 GLY I O 1
ATOM 8267 N N . VAL I 1 97 ? 144.656 118.604 115.957 1.00 55.26 97 VAL I N 1
ATOM 8268 C CA . VAL I 1 97 ? 145.386 118.867 114.713 1.00 55.26 97 VAL I CA 1
ATOM 8269 C C . VAL I 1 97 ? 146.457 117.802 114.463 1.00 55.26 97 VAL I C 1
ATOM 8270 O O . VAL I 1 97 ? 146.699 117.411 113.311 1.00 55.26 97 VAL I O 1
ATOM 8274 N N . ALA I 1 98 ? 147.105 117.297 115.516 1.00 54.25 98 ALA I N 1
ATOM 8275 C CA . ALA I 1 98 ? 148.107 116.255 115.318 1.00 54.25 98 ALA I CA 1
ATOM 8276 C C . ALA I 1 98 ? 147.480 114.960 114.823 1.00 54.25 98 ALA I C 1
ATOM 8277 O O . ALA I 1 98 ? 148.151 114.159 114.159 1.00 54.25 98 ALA I O 1
ATOM 8279 N N . GLY I 1 99 ? 146.204 114.734 115.136 1.00 54.21 99 GLY I N 1
ATOM 8280 C CA . GLY I 1 99 ? 145.530 113.561 114.601 1.00 54.21 99 GLY I CA 1
ATOM 8281 C C . GLY I 1 99 ? 145.504 113.549 113.085 1.00 54.21 99 GLY I C 1
ATOM 8282 O O . GLY I 1 99 ? 145.853 112.551 112.451 1.00 54.21 99 GLY I O 1
ATOM 8283 N N . GLN I 1 100 ? 145.103 114.670 112.481 1.00 56.31 100 GLN I N 1
ATOM 8284 C CA . GLN I 1 100 ? 145.157 114.787 111.028 1.00 56.31 100 GLN I CA 1
ATOM 8285 C C . GLN I 1 100 ? 146.589 114.818 110.527 1.00 56.31 100 GLN I C 1
ATOM 8286 O O . GLN I 1 100 ? 146.853 114.431 109.386 1.00 56.31 100 GLN I O 1
ATOM 8292 N N . GLY I 1 101 ? 147.520 115.295 111.350 1.00 55.05 101 GLY I N 1
ATOM 8293 C CA . GLY I 1 101 ? 148.915 115.252 110.949 1.00 55.05 101 GLY I CA 1
ATOM 8294 C C . GLY I 1 101 ? 149.427 113.838 110.754 1.00 55.05 101 GLY I C 1
ATOM 8295 O O . GLY I 1 101 ? 150.197 113.569 109.831 1.00 55.05 101 GLY I O 1
ATOM 8296 N N . VAL I 1 102 ? 149.013 112.919 111.622 1.00 56.59 102 VAL I N 1
ATOM 8297 C CA . VAL I 1 102 ? 149.522 111.550 111.549 1.00 56.59 102 VAL I CA 1
ATOM 8298 C C . VAL I 1 102 ? 148.680 110.652 110.643 1.00 56.59 102 VAL I C 1
ATOM 8299 O O . VAL I 1 102 ? 149.229 109.791 109.950 1.00 56.59 102 VAL I O 1
ATOM 8303 N N . GLN I 1 103 ? 147.360 110.841 110.606 1.00 57.26 103 GLN I N 1
ATOM 8304 C CA . GLN I 1 103 ? 146.500 109.925 109.863 1.00 57.26 103 GLN I CA 1
ATOM 8305 C C . GLN I 1 103 ? 146.685 110.030 108.354 1.00 57.26 103 GLN I C 1
ATOM 8306 O O . GLN I 1 103 ? 146.213 109.152 107.629 1.00 57.26 103 GLN I O 1
ATOM 8312 N N . SER I 1 104 ? 147.381 111.056 107.866 1.00 57.69 104 SER I N 1
ATOM 8313 C CA . SER I 1 104 ? 147.646 111.232 106.444 1.00 57.69 104 SER I CA 1
ATOM 8314 C C . SER I 1 104 ? 149.127 111.092 106.118 1.00 57.69 104 SER I C 1
ATOM 8315 O O . SER I 1 104 ? 149.620 111.702 105.169 1.00 57.69 104 SER I O 1
ATOM 8318 N N . ALA I 1 105 ? 149.851 110.311 106.913 1.00 57.34 105 ALA I N 1
ATOM 8319 C CA . ALA I 1 105 ? 151.213 109.928 106.590 1.00 57.34 105 ALA I CA 1
ATOM 8320 C C . ALA I 1 105 ? 151.420 108.427 106.678 1.00 57.34 105 ALA I C 1
ATOM 8321 O O . ALA I 1 105 ? 152.544 107.959 106.474 1.00 57.34 105 ALA I O 1
ATOM 8323 N N . MET I 1 106 ? 150.373 107.663 106.983 1.00 60.94 106 MET I N 1
ATOM 8324 C CA . MET I 1 106 ? 150.413 106.210 106.938 1.00 60.94 106 MET I CA 1
ATOM 8325 C C . MET I 1 106 ? 149.654 105.655 105.741 1.00 60.94 106 MET I C 1
ATOM 8326 O O . MET I 1 106 ? 149.408 104.448 105.680 1.00 60.94 106 MET I O 1
ATOM 8331 N N . ASN I 1 107 ? 149.264 106.507 104.796 1.00 56.61 107 ASN I N 1
ATOM 8332 C CA . ASN I 1 107 ? 148.577 106.065 103.591 1.00 56.61 107 ASN I CA 1
ATOM 8333 C C . ASN I 1 107 ? 149.374 106.462 102.358 1.00 56.61 107 ASN I C 1
ATOM 8334 O O . ASN I 1 107 ? 148.811 106.978 101.391 1.00 56.61 107 ASN I O 1
ATOM 8339 N N . LYS I 1 108 ? 150.684 106.233 102.382 1.00 55.17 108 LYS I N 1
ATOM 8340 C CA . LYS I 1 108 ? 151.586 106.707 101.340 1.00 55.17 108 LYS I CA 1
ATOM 8341 C C . LYS I 1 108 ? 152.494 105.567 100.908 1.00 55.17 108 LYS I C 1
ATOM 8342 O O . LYS I 1 108 ? 153.334 105.115 101.689 1.00 55.17 108 LYS I O 1
ATOM 8348 N N . THR I 1 109 ? 152.341 105.117 99.666 1.00 55.97 109 THR I N 1
ATOM 8349 C CA . THR I 1 109 ? 153.099 103.996 99.127 1.00 55.97 109 THR I CA 1
ATOM 8350 C C . THR I 1 109 ? 153.939 104.460 97.945 1.00 55.97 109 THR I C 1
ATOM 8351 O O . THR I 1 109 ? 153.839 105.602 97.497 1.00 55.97 109 THR I O 1
ATOM 8355 N N . GLN I 1 110 ? 154.767 103.557 97.424 1.00 59.77 110 GLN I N 1
ATOM 8356 C CA . GLN I 1 110 ? 155.665 103.867 96.320 1.00 59.77 110 GLN I CA 1
ATOM 8357 C C . GLN I 1 110 ? 155.335 102.998 95.117 1.00 59.77 110 GLN I C 1
ATOM 8358 O O . GLN I 1 110 ? 155.188 101.781 95.251 1.00 59.77 110 GLN I O 1
ATOM 8364 N N . GLY I 1 111 ? 155.235 103.620 93.944 1.00 56.89 111 GLY I N 1
ATOM 8365 C CA . GLY I 1 111 ? 154.932 102.904 92.719 1.00 56.89 111 GLY I CA 1
ATOM 8366 C C . GLY I 1 111 ? 155.786 103.338 91.545 1.00 56.89 111 GLY I C 1
ATOM 8367 O O . GLY I 1 111 ? 156.750 104.085 91.724 1.00 56.89 111 GLY I O 1
ATOM 8368 N N . VAL I 1 112 ? 155.448 102.879 90.339 1.00 57.15 112 VAL I N 1
ATOM 8369 C CA . VAL I 1 112 ? 156.189 103.217 89.133 1.00 57.15 112 VAL I CA 1
ATOM 8370 C C . VAL I 1 112 ? 155.221 103.749 88.087 1.00 57.15 112 VAL I C 1
ATOM 8371 O O . VAL I 1 112 ? 154.013 103.507 88.141 1.00 57.15 112 VAL I O 1
ATOM 8375 N N . GLU I 1 113 ? 155.771 104.489 87.126 1.00 61.98 113 GLU I N 1
ATOM 8376 C CA . GLU I 1 113 ? 155.022 104.982 85.980 1.00 61.98 113 GLU I CA 1
ATOM 8377 C C . GLU I 1 113 ? 155.662 104.452 84.709 1.00 61.98 113 GLU I C 1
ATOM 8378 O O . GLU I 1 113 ? 156.869 104.617 84.502 1.00 61.98 113 GLU I O 1
ATOM 8384 N N . LEU I 1 114 ? 154.847 103.838 83.854 1.00 64.56 114 LEU I N 1
ATOM 8385 C CA . LEU I 1 114 ? 155.308 103.116 82.677 1.00 64.56 114 LEU I CA 1
ATOM 8386 C C . LEU I 1 114 ? 154.733 103.754 81.424 1.00 64.56 114 LEU I C 1
ATOM 8387 O O . LEU I 1 114 ? 153.552 104.095 81.393 1.00 64.56 114 LEU I O 1
ATOM 8392 N N . GLU I 1 115 ? 155.553 103.876 80.376 1.00 72.75 115 GLU I N 1
ATOM 8393 C CA . GLU I 1 115 ? 155.104 104.340 79.063 1.00 72.75 115 GLU I CA 1
ATOM 8394 C C . GLU I 1 115 ? 155.192 103.172 78.085 1.00 72.75 115 GLU I C 1
ATOM 8395 O O . GLU I 1 115 ? 156.291 102.750 77.711 1.00 72.75 115 GLU I O 1
ATOM 8401 N N . ILE I 1 116 ? 154.039 102.653 77.670 1.00 70.18 116 ILE I N 1
ATOM 8402 C CA . ILE I 1 116 ? 153.971 101.489 76.796 1.00 70.18 116 ILE I CA 1
ATOM 8403 C C . ILE I 1 116 ? 153.466 101.916 75.425 1.00 70.18 116 ILE I C 1
ATOM 8404 O O . ILE I 1 116 ? 152.511 102.694 75.313 1.00 70.18 116 ILE I O 1
ATOM 8409 N N . ARG I 1 117 ? 154.132 101.425 74.385 1.00 76.19 117 ARG I N 1
ATOM 8410 C CA . ARG I 1 117 ? 153.753 101.656 72.998 1.00 76.19 117 ARG I CA 1
ATOM 8411 C C . ARG I 1 117 ? 153.148 100.374 72.447 1.00 76.19 117 ARG I C 1
ATOM 8412 O O . ARG I 1 117 ? 153.817 99.336 72.418 1.00 76.19 117 ARG I O 1
ATOM 8420 N N . LYS I 1 118 ? 151.898 100.446 72.005 1.00 78.42 118 LYS I N 1
ATOM 8421 C CA . LYS I 1 118 ? 151.203 99.257 71.542 1.00 78.42 118 LYS I CA 1
ATOM 8422 C C . LYS I 1 118 ? 151.623 98.913 70.114 1.00 78.42 118 LYS I C 1
ATOM 8423 O O . LYS I 1 118 ? 152.295 99.687 69.430 1.00 78.42 118 LYS I O 1
ATOM 8429 N N . ASP I 1 119 ? 151.231 97.719 69.665 1.00 85.64 119 ASP I N 1
ATOM 8430 C CA . ASP I 1 119 ? 151.508 97.296 68.296 1.00 85.64 119 ASP I CA 1
ATOM 8431 C C . ASP I 1 119 ? 150.614 97.973 67.269 1.00 85.64 119 ASP I C 1
ATOM 8432 O O . ASP I 1 119 ? 150.887 97.869 66.068 1.00 85.64 119 ASP I O 1
ATOM 8437 N N . ASP I 1 120 ? 149.552 98.642 67.715 1.00 89.88 120 ASP I N 1
ATOM 8438 C CA . ASP I 1 120 ? 148.760 99.472 66.815 1.00 89.88 120 ASP I CA 1
ATOM 8439 C C . ASP I 1 120 ? 149.594 100.615 66.248 1.00 89.88 120 ASP I C 1
ATOM 8440 O O . ASP I 1 120 ? 149.529 100.907 65.048 1.00 89.88 120 ASP I O 1
ATOM 8445 N N . GLY I 1 121 ? 150.392 101.263 67.093 1.00 86.04 121 GLY I N 1
ATOM 8446 C CA . GLY I 1 121 ? 151.172 102.421 66.711 1.00 86.04 121 GLY I CA 1
ATOM 8447 C C . GLY I 1 121 ? 150.812 103.591 67.598 1.00 86.04 121 GLY I C 1
ATOM 8448 O O . GLY I 1 121 ? 151.218 104.730 67.356 1.00 86.04 121 GLY I O 1
ATOM 8449 N N . ASN I 1 122 ? 150.027 103.305 68.628 1.00 83.80 122 ASN I N 1
ATOM 8450 C CA . ASN I 1 122 ? 149.529 104.296 69.564 1.00 83.80 122 ASN I CA 1
ATOM 8451 C C . ASN I 1 122 ? 150.254 104.149 70.894 1.00 83.80 122 ASN I C 1
ATOM 8452 O O . ASN I 1 122 ? 150.633 103.044 71.292 1.00 83.80 122 ASN I O 1
ATOM 8457 N N . THR I 1 123 ? 150.455 105.275 71.570 1.00 72.93 123 THR I N 1
ATOM 8458 C CA . THR I 1 123 ? 151.248 105.341 72.788 1.00 72.93 123 THR I CA 1
ATOM 8459 C C . THR I 1 123 ? 150.379 105.746 73.971 1.00 72.93 123 THR I C 1
ATOM 8460 O O . THR I 1 123 ? 149.516 106.619 73.845 1.00 72.93 123 THR I O 1
ATOM 8464 N N . ILE I 1 124 ? 150.603 105.099 75.119 1.00 68.82 124 ILE I N 1
ATOM 8465 C CA . ILE I 1 124 ? 149.920 105.424 76.366 1.00 68.82 124 ILE I CA 1
ATOM 8466 C C . ILE I 1 124 ? 150.901 105.251 77.519 1.00 68.82 124 ILE I C 1
ATOM 8467 O O . ILE I 1 124 ? 151.992 104.703 77.359 1.00 68.82 124 ILE I O 1
ATOM 8472 N N . MET I 1 125 ? 150.500 105.730 78.699 1.00 65.85 125 MET I N 1
ATOM 8473 C CA . MET I 1 125 ? 151.241 105.451 79.921 1.00 65.85 125 MET I CA 1
ATOM 8474 C C . MET I 1 125 ? 150.273 105.153 81.058 1.00 65.85 125 MET I C 1
ATOM 8475 O O . MET I 1 125 ? 149.159 105.680 81.098 1.00 65.85 125 MET I O 1
ATOM 8480 N N . VAL I 1 126 ? 150.723 104.305 81.989 1.00 59.72 126 VAL I N 1
ATOM 8481 C CA . VAL I 1 126 ? 149.917 103.834 83.111 1.00 59.72 126 VAL I CA 1
ATOM 8482 C C . VAL I 1 126 ? 150.788 103.790 84.361 1.00 59.72 126 VAL I C 1
ATOM 8483 O O . VAL I 1 126 ? 151.996 103.548 84.288 1.00 59.72 126 VAL I O 1
ATOM 8487 N N . VAL I 1 127 ? 150.165 104.026 85.517 1.00 58.39 127 VAL I N 1
ATOM 8488 C CA . VAL I 1 127 ? 150.862 104.119 86.796 1.00 58.39 127 VAL I CA 1
ATOM 8489 C C . VAL I 1 127 ? 150.363 103.014 87.717 1.00 58.39 127 VAL I C 1
ATOM 8490 O O . VAL I 1 127 ? 149.159 102.743 87.781 1.00 58.39 127 VAL I O 1
ATOM 8494 N N . GLN I 1 128 ? 151.287 102.375 88.434 1.00 58.82 128 GLN I N 1
ATOM 8495 C CA . GLN I 1 128 ? 150.962 101.133 89.120 1.00 58.82 128 GLN I CA 1
ATOM 8496 C C . GLN I 1 128 ? 151.918 100.931 90.287 1.00 58.82 128 GLN I C 1
ATOM 8497 O O . GLN I 1 128 ? 153.080 101.337 90.226 1.00 58.82 128 GLN I O 1
ATOM 8503 N N . LYS I 1 129 ? 151.421 100.288 91.343 1.00 62.02 129 LYS I N 1
ATOM 8504 C CA . LYS I 1 129 ? 152.178 100.160 92.584 1.00 62.02 129 LYS I CA 1
ATOM 8505 C C . LYS I 1 129 ? 153.338 99.184 92.439 1.00 62.02 129 LYS I C 1
ATOM 8506 O O . LYS I 1 129 ? 153.233 98.163 91.757 1.00 62.02 129 LYS I O 1
ATOM 8512 N N . GLN I 1 130 ? 154.450 99.502 93.097 1.00 69.94 130 GLN I N 1
ATOM 8513 C CA . GLN I 1 130 ? 155.619 98.635 93.072 1.00 69.94 130 GLN I CA 1
ATOM 8514 C C . GLN I 1 130 ? 155.334 97.330 93.800 1.00 69.94 130 GLN I C 1
ATOM 8515 O O . GLN I 1 130 ? 154.739 97.320 94.879 1.00 69.94 130 GLN I O 1
ATOM 8521 N N . GLY I 1 131 ? 155.776 96.225 93.207 1.00 83.06 131 GLY I N 1
ATOM 8522 C CA . GLY I 1 131 ? 155.576 94.915 93.797 1.00 83.06 131 GLY I CA 1
ATOM 8523 C C . GLY I 1 131 ? 156.872 94.181 94.075 1.00 83.06 131 GLY I C 1
ATOM 8524 O O . GLY I 1 131 ? 157.715 94.666 94.833 1.00 83.06 131 GLY I O 1
ATOM 8525 N N . ASN I 1 132 ? 157.042 93.003 93.471 1.00 91.56 132 ASN I N 1
ATOM 8526 C CA . ASN I 1 132 ? 158.263 92.224 93.629 1.00 91.56 132 ASN I CA 1
ATOM 8527 C C . ASN I 1 132 ? 158.886 91.833 92.293 1.00 91.56 132 ASN I C 1
ATOM 8528 O O . ASN I 1 132 ? 159.811 91.013 92.272 1.00 91.56 132 ASN I O 1
ATOM 8533 N N . THR I 1 133 ? 158.404 92.391 91.187 1.00 89.85 133 THR I N 1
ATOM 8534 C CA . THR I 1 133 ? 158.993 92.201 89.871 1.00 89.85 133 THR I CA 1
ATOM 8535 C C . THR I 1 133 ? 159.551 93.527 89.379 1.00 89.85 133 THR I C 1
ATOM 8536 O O . THR I 1 133 ? 158.950 94.582 89.600 1.00 89.85 133 THR I O 1
ATOM 8540 N N . ARG I 1 134 ? 160.699 93.471 88.716 1.00 86.06 134 ARG I N 1
ATOM 8541 C CA . ARG I 1 134 ? 161.383 94.662 88.235 1.00 86.06 134 ARG I CA 1
ATOM 8542 C C . ARG I 1 134 ? 161.124 94.840 86.746 1.00 86.06 134 ARG I C 1
ATOM 8543 O O . ARG I 1 134 ? 161.368 93.924 85.955 1.00 86.06 134 ARG I O 1
ATOM 8551 N N . PHE I 1 135 ? 160.628 96.015 86.371 1.00 76.63 135 PHE I N 1
ATOM 8552 C CA . PHE I 1 135 ? 160.439 96.361 84.971 1.00 76.63 135 PHE I CA 1
ATOM 8553 C C . PHE I 1 135 ? 161.690 97.040 84.431 1.00 76.63 135 PHE I C 1
ATOM 8554 O O . PHE I 1 135 ? 162.335 97.825 85.128 1.00 76.63 135 PHE I O 1
ATOM 8562 N N . SER I 1 136 ? 162.028 96.733 83.188 1.00 83.54 136 SER I N 1
ATOM 8563 C CA . SER I 1 136 ? 163.238 97.211 82.543 1.00 83.54 136 SER I CA 1
ATOM 8564 C C . SER I 1 136 ? 162.886 97.832 81.201 1.00 83.54 136 SER I C 1
ATOM 8565 O O . SER I 1 136 ? 161.833 97.535 80.631 1.00 83.54 136 SER I O 1
ATOM 8568 N N . PRO I 1 137 ? 163.740 98.712 80.675 1.00 87.97 137 PRO I N 1
ATOM 8569 C CA . PRO I 1 137 ? 163.496 99.278 79.341 1.00 87.97 137 PRO I CA 1
ATOM 8570 C C . PRO I 1 137 ? 163.779 98.250 78.258 1.00 87.97 137 PRO I C 1
ATOM 8571 O O . PRO I 1 137 ? 164.919 97.815 78.070 1.00 87.97 137 PRO I O 1
ATOM 8575 N N . GLY I 1 138 ? 162.730 97.850 77.545 1.00 85.92 138 GLY I N 1
ATOM 8576 C CA . GLY I 1 138 ? 162.834 96.840 76.510 1.00 85.92 138 GLY I CA 1
ATOM 8577 C C . GLY I 1 138 ? 162.350 95.495 77.003 1.00 85.92 138 GLY I C 1
ATOM 8578 O O . GLY I 1 138 ? 163.102 94.751 77.638 1.00 85.92 138 GLY I O 1
ATOM 8579 N N . GLN I 1 139 ? 161.103 95.162 76.688 1.00 78.98 139 GLN I N 1
ATOM 8580 C CA . GLN I 1 139 ? 160.438 93.987 77.234 1.00 78.98 139 GLN I CA 1
ATOM 8581 C C . GLN I 1 139 ? 159.080 93.883 76.557 1.00 78.98 139 GLN I C 1
ATOM 8582 O O . GLN I 1 139 ? 158.627 94.818 75.892 1.00 78.98 139 GLN I O 1
ATOM 8588 N N . ARG I 1 140 ? 158.434 92.736 76.728 1.00 74.70 140 ARG I N 1
ATOM 8589 C CA . ARG I 1 140 ? 157.126 92.482 76.144 1.00 74.70 140 ARG I CA 1
ATOM 8590 C C . ARG I 1 140 ? 156.109 92.313 77.260 1.00 74.70 140 ARG I C 1
ATOM 8591 O O . ARG I 1 140 ? 156.321 91.520 78.180 1.00 74.70 140 ARG I O 1
ATOM 8599 N N . VAL I 1 141 ? 155.008 93.055 77.179 1.00 67.01 141 VAL I N 1
ATOM 8600 C CA . VAL I 1 141 ? 153.961 92.990 78.185 1.00 67.01 141 VAL I CA 1
ATOM 8601 C C . VAL I 1 141 ? 152.633 92.739 77.490 1.00 67.01 141 VAL I C 1
ATOM 8602 O O . VAL I 1 141 ? 152.457 93.035 76.307 1.00 67.01 141 VAL I O 1
ATOM 8606 N N . VAL I 1 142 ? 151.695 92.176 78.245 1.00 61.77 142 VAL I N 1
ATOM 8607 C CA . VAL I 1 142 ? 150.354 91.878 77.759 1.00 61.77 142 VAL I CA 1
ATOM 8608 C C . VAL I 1 142 ? 149.354 92.642 78.616 1.00 61.77 142 VAL I C 1
ATOM 8609 O O . VAL I 1 142 ? 149.386 92.557 79.848 1.00 61.77 142 VAL I O 1
ATOM 8613 N N . LEU I 1 143 ? 148.492 93.413 77.967 1.00 60.99 143 LEU I N 1
ATOM 8614 C CA . LEU I 1 143 ? 147.534 94.257 78.663 1.00 60.99 143 LEU I CA 1
ATOM 8615 C C . LEU I 1 143 ? 146.202 93.532 78.773 1.00 60.99 143 LEU I C 1
ATOM 8616 O O . LEU I 1 143 ? 145.604 93.173 77.755 1.00 60.99 143 LEU I O 1
ATOM 8621 N N . ALA I 1 144 ? 145.729 93.334 79.996 1.00 57.77 144 ALA I N 1
ATOM 8622 C CA . ALA I 1 144 ? 144.395 92.804 80.232 1.00 57.77 144 ALA I CA 1
ATOM 8623 C C . ALA I 1 144 ? 143.483 93.978 80.541 1.00 57.77 144 ALA I C 1
ATOM 8624 O O . ALA I 1 144 ? 143.678 94.667 81.545 1.00 57.77 144 ALA I O 1
ATOM 8626 N N . SER I 1 145 ? 142.490 94.200 79.691 1.00 65.45 145 SER I N 1
ATOM 8627 C CA . SER I 1 145 ? 141.756 95.452 79.699 1.00 65.45 145 SER I CA 1
ATOM 8628 C C . SER I 1 145 ? 140.262 95.220 79.829 1.00 65.45 145 SER I C 1
ATOM 8629 O O . SER I 1 145 ? 139.738 94.165 79.468 1.00 65.45 145 SER I O 1
ATOM 8632 N N . ASN I 1 146 ? 139.588 96.236 80.351 1.00 71.49 146 ASN I N 1
ATOM 8633 C CA . ASN I 1 146 ? 138.137 96.305 80.412 1.00 71.49 146 ASN I CA 1
ATOM 8634 C C . ASN I 1 146 ? 137.755 97.718 79.992 1.00 71.49 146 ASN I C 1
ATOM 8635 O O . ASN I 1 146 ? 138.601 98.448 79.468 1.00 71.49 146 ASN I O 1
ATOM 8640 N N . GLY I 1 147 ? 136.507 98.123 80.194 1.00 77.40 147 GLY I N 1
ATOM 8641 C CA . GLY I 1 147 ? 136.171 99.507 79.930 1.00 77.40 147 GLY I CA 1
ATOM 8642 C C . GLY I 1 147 ? 136.796 100.425 80.960 1.00 77.40 147 GLY I C 1
ATOM 8643 O O . GLY I 1 147 ? 136.342 100.481 82.106 1.00 77.40 147 GLY I O 1
ATOM 8644 N N . SER I 1 148 ? 137.836 101.156 80.554 1.00 77.13 148 SER I N 1
ATOM 8645 C CA . SER I 1 148 ? 138.555 102.090 81.426 1.00 77.13 148 SER I CA 1
ATOM 8646 C C . SER I 1 148 ? 139.123 101.396 82.667 1.00 77.13 148 SER I C 1
ATOM 8647 O O . SER I 1 148 ? 138.992 101.880 83.791 1.00 77.13 148 SER I O 1
ATOM 8650 N N . GLN I 1 149 ? 139.768 100.250 82.450 1.00 69.73 149 GLN I N 1
ATOM 8651 C CA . GLN I 1 149 ? 140.528 99.540 83.471 1.00 69.73 149 GLN I CA 1
ATOM 8652 C C . GLN I 1 149 ? 141.620 98.754 82.764 1.00 69.73 149 GLN I C 1
ATOM 8653 O O . GLN I 1 149 ? 141.367 98.158 81.716 1.00 69.73 149 GLN I O 1
ATOM 8659 N N . VAL I 1 150 ? 142.822 98.741 83.333 1.00 58.60 150 VAL I N 1
ATOM 8660 C CA . VAL I 1 150 ? 143.954 98.056 82.718 1.00 58.60 150 VAL I CA 1
ATOM 8661 C C . VAL I 1 150 ? 144.853 97.486 83.805 1.00 58.60 150 VAL I C 1
ATOM 8662 O O . VAL I 1 150 ? 145.071 98.121 84.840 1.00 58.60 150 VAL I O 1
ATOM 8666 N N . THR I 1 151 ? 145.365 96.276 83.574 1.00 55.63 151 THR I N 1
ATOM 8667 C CA . THR I 1 151 ? 146.417 95.685 84.388 1.00 55.63 151 THR I CA 1
ATOM 8668 C C . THR I 1 151 ? 147.553 95.266 83.471 1.00 55.63 151 THR I C 1
ATOM 8669 O O . THR I 1 151 ? 147.316 94.691 82.407 1.00 55.63 151 THR I O 1
ATOM 8673 N N . VAL I 1 152 ? 148.785 95.538 83.886 1.00 55.77 152 VAL I N 1
ATOM 8674 C CA . VAL I 1 152 ? 149.970 95.209 83.105 1.00 55.77 152 VAL I CA 1
ATOM 8675 C C . VAL I 1 152 ? 150.745 94.130 83.840 1.00 55.77 152 VAL I C 1
ATOM 8676 O O . VAL I 1 152 ? 151.016 94.259 85.038 1.00 55.77 152 VAL I O 1
ATOM 8680 N N . SER I 1 153 ? 151.103 93.072 83.125 1.00 62.82 153 SER I N 1
ATOM 8681 C CA . SER I 1 153 ? 151.823 91.945 83.689 1.00 62.82 153 SER I CA 1
ATOM 8682 C C . SER I 1 153 ? 152.948 91.559 82.749 1.00 62.82 153 SER I C 1
ATOM 8683 O O . SER I 1 153 ? 152.809 91.687 81.528 1.00 62.82 153 SER I O 1
ATOM 8686 N N . PRO I 1 154 ? 154.065 91.067 83.275 1.00 67.09 154 PRO I N 1
ATOM 8687 C 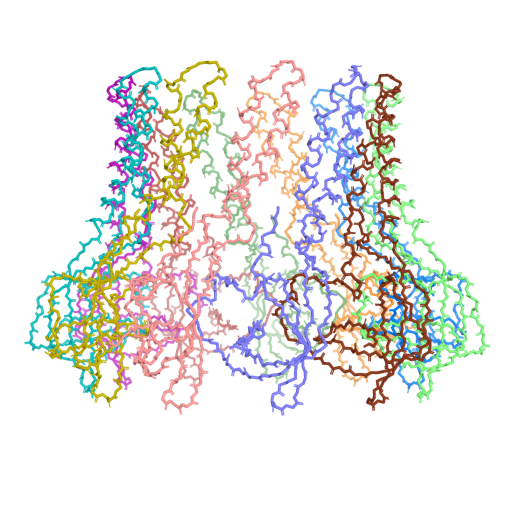CA . PRO I 1 154 ? 155.216 90.774 82.419 1.00 67.09 154 PRO I CA 1
ATOM 8688 C C . PRO I 1 154 ? 154.956 89.561 81.539 1.00 67.09 154 PRO I C 1
ATOM 8689 O O . PRO I 1 154 ? 153.922 88.898 81.626 1.00 67.09 154 PRO I O 1
ATOM 8693 N N . ARG I 1 155 ? 155.925 89.289 80.671 1.00 75.39 155 ARG I N 1
ATOM 8694 C CA . ARG I 1 155 ? 155.820 88.222 79.680 1.00 75.39 155 ARG I CA 1
ATOM 8695 C C . ARG I 1 155 ? 155.448 86.871 80.271 1.00 75.39 155 ARG I C 1
ATOM 8696 O O . ARG I 1 155 ? 154.598 86.167 79.726 1.00 75.39 155 ARG I O 1
ATOM 8704 N N . CYS J 1 18 ? 143.069 121.012 108.785 1.00 71.43 18 CYS J N 1
ATOM 8705 C CA . CYS J 1 18 ? 144.055 121.061 107.717 1.00 71.43 18 CYS J CA 1
ATOM 8706 C C . CYS J 1 18 ? 143.529 120.362 106.475 1.00 71.43 18 CYS J C 1
ATOM 8707 O O . CYS J 1 18 ? 142.688 119.471 106.564 1.00 71.43 18 CYS J O 1
ATOM 8710 N N . VAL J 1 19 ? 144.024 120.773 105.312 1.00 72.87 19 VAL J N 1
ATOM 8711 C CA . VAL J 1 19 ? 143.727 120.115 104.047 1.00 72.87 19 VAL J CA 1
ATOM 8712 C C . VAL J 1 19 ? 145.049 119.732 103.401 1.00 72.87 19 VAL J C 1
ATOM 8713 O O . VAL J 1 19 ? 145.960 120.561 103.304 1.00 72.87 19 VAL J O 1
ATOM 8717 N N . ASN J 1 20 ? 145.152 118.475 102.969 1.00 75.96 20 ASN J N 1
ATOM 8718 C CA . ASN J 1 20 ? 146.410 117.921 102.471 1.00 75.96 20 ASN J CA 1
ATOM 8719 C C . ASN J 1 20 ? 146.455 118.119 100.959 1.00 75.96 20 ASN J C 1
ATOM 8720 O O . ASN J 1 20 ? 146.144 117.227 100.168 1.00 75.96 20 ASN J O 1
ATOM 8725 N N . ASN J 1 21 ? 146.842 119.326 100.554 1.00 71.67 21 ASN J N 1
ATOM 8726 C CA . ASN J 1 21 ? 146.952 119.654 99.134 1.00 71.67 21 ASN J CA 1
ATOM 8727 C C . ASN J 1 21 ? 148.382 119.439 98.629 1.00 71.67 21 ASN J C 1
ATOM 8728 O O . ASN J 1 21 ? 149.024 120.317 98.059 1.00 71.67 21 ASN J O 1
ATOM 8733 N N . ASP J 1 22 ? 148.869 118.218 98.837 1.00 66.40 22 ASP J N 1
ATOM 8734 C CA . ASP J 1 22 ? 150.133 117.786 98.261 1.00 66.40 22 ASP J CA 1
ATOM 8735 C C . ASP J 1 22 ? 149.916 116.892 97.047 1.00 66.40 22 ASP J C 1
ATOM 8736 O O . ASP J 1 22 ? 150.882 116.499 96.392 1.00 66.40 22 ASP J O 1
ATOM 8741 N N . THR J 1 23 ? 148.668 116.568 96.730 1.00 60.47 23 THR J N 1
ATOM 8742 C CA . THR J 1 23 ? 148.347 115.851 95.508 1.00 60.47 23 THR J CA 1
ATOM 8743 C C . THR J 1 23 ? 148.257 116.772 94.302 1.00 60.47 23 THR J C 1
ATOM 8744 O O . THR J 1 23 ? 147.717 116.365 93.270 1.00 60.47 23 THR J O 1
ATOM 8748 N N . LEU J 1 24 ? 148.752 118.002 94.412 1.00 55.98 24 LEU J N 1
ATOM 8749 C CA . LEU J 1 24 ? 148.765 118.964 93.317 1.00 55.98 24 LEU J CA 1
ATOM 8750 C C . LEU J 1 24 ? 150.184 119.213 92.827 1.00 55.98 24 LEU J C 1
ATOM 8751 O O . LEU J 1 24 ? 150.529 120.318 92.416 1.00 55.98 24 LEU J O 1
ATOM 8756 N N . SER J 1 25 ? 151.021 118.190 92.877 1.00 52.90 25 SER J N 1
ATOM 8757 C CA . SER J 1 25 ? 152.387 118.266 92.391 1.00 52.90 25 SER J CA 1
ATOM 8758 C C . SER J 1 25 ? 152.541 117.371 91.167 1.00 52.90 25 SER J C 1
ATOM 8759 O O . SER J 1 25 ? 151.611 116.679 90.746 1.00 52.90 25 SER J O 1
ATOM 8762 N N . GLY J 1 26 ? 153.733 117.395 90.585 1.00 54.64 26 GLY J N 1
ATOM 8763 C CA . GLY J 1 26 ? 153.999 116.600 89.403 1.00 54.64 26 GLY J CA 1
ATOM 8764 C C . GLY J 1 26 ? 154.717 115.313 89.734 1.00 54.64 26 GLY J C 1
ATOM 8765 O O . GLY J 1 26 ? 155.335 114.689 88.867 1.00 54.64 26 GLY J O 1
ATOM 8766 N N . ASP J 1 27 ? 154.639 114.915 91.006 1.00 52.78 27 ASP J N 1
ATOM 8767 C CA . ASP J 1 27 ? 155.378 113.763 91.503 1.00 52.78 27 ASP J CA 1
ATOM 8768 C C . ASP J 1 27 ? 154.527 112.936 92.466 1.00 52.78 27 ASP J C 1
ATOM 8769 O O . ASP J 1 27 ? 155.049 112.046 93.139 1.00 52.78 27 ASP J O 1
ATOM 8774 N N . VAL J 1 28 ? 153.223 113.179 92.522 1.00 48.74 28 VAL J N 1
ATOM 8775 C CA . VAL J 1 28 ? 152.327 112.474 93.432 1.00 48.74 28 VAL J CA 1
ATOM 8776 C C . VAL J 1 28 ? 150.986 112.299 92.740 1.00 48.74 28 VAL J C 1
ATOM 8777 O O . VAL J 1 28 ? 150.396 113.272 92.267 1.00 48.74 28 VAL J O 1
ATOM 8781 N N . TYR J 1 29 ? 150.494 111.066 92.692 1.00 49.37 29 TYR J N 1
ATOM 8782 C CA . TYR J 1 29 ? 149.223 110.749 92.057 1.00 49.37 29 TYR J CA 1
ATOM 8783 C C . TYR J 1 29 ? 148.206 110.347 93.110 1.00 49.37 29 TYR J C 1
ATOM 8784 O O . TYR J 1 29 ? 148.508 109.534 93.986 1.00 49.37 29 TYR J O 1
ATOM 8793 N N . THR J 1 30 ? 147.002 110.900 93.020 1.00 49.57 30 THR J N 1
ATOM 8794 C CA . THR J 1 30 ? 145.922 110.406 93.858 1.00 49.57 30 THR J CA 1
ATOM 8795 C C . THR J 1 30 ? 145.586 108.976 93.461 1.00 49.57 30 THR J C 1
ATOM 8796 O O . THR J 1 30 ? 145.801 108.559 92.322 1.00 49.57 30 THR J O 1
ATOM 8800 N N . ALA J 1 31 ? 145.068 108.210 94.416 1.00 52.49 31 ALA J N 1
ATOM 8801 C CA . ALA J 1 31 ? 144.901 106.776 94.214 1.00 52.49 31 ALA J CA 1
ATOM 8802 C C . ALA J 1 31 ? 143.632 106.416 93.464 1.00 52.49 31 ALA J C 1
ATOM 8803 O O . ALA J 1 31 ? 143.400 105.230 93.217 1.00 52.49 31 ALA J O 1
ATOM 8805 N N . SER J 1 32 ? 142.806 107.390 93.103 1.00 56.51 32 SER J N 1
ATOM 8806 C CA . SER J 1 32 ? 141.621 107.123 92.303 1.00 56.51 32 SER J CA 1
ATOM 8807 C C . SER J 1 32 ? 141.893 107.199 90.810 1.00 56.51 32 SER J C 1
ATOM 8808 O O . SER J 1 32 ? 140.957 107.068 90.017 1.00 56.51 32 SER J O 1
ATOM 8811 N N . GLU J 1 33 ? 143.141 107.417 90.409 1.00 59.81 33 GLU J N 1
ATOM 8812 C CA . GLU J 1 33 ? 143.524 107.445 89.005 1.00 59.81 33 GLU J CA 1
ATOM 8813 C C . GLU J 1 33 ? 144.764 106.597 88.774 1.00 59.81 33 GLU J C 1
ATOM 8814 O O . GLU J 1 33 ? 145.625 106.922 87.953 1.00 59.81 33 GLU J O 1
ATOM 8820 N N . ALA J 1 34 ? 144.868 105.492 89.500 1.00 55.78 34 ALA J N 1
ATOM 8821 C CA . ALA J 1 34 ? 145.843 104.456 89.210 1.00 55.78 34 ALA J CA 1
ATOM 8822 C C . ALA J 1 34 ? 145.144 103.300 88.510 1.00 55.78 34 ALA J C 1
ATOM 8823 O O . ALA J 1 34 ? 143.956 103.053 88.724 1.00 55.78 34 ALA J O 1
ATOM 8825 N N . LYS J 1 35 ? 145.896 102.598 87.664 1.00 58.58 35 LYS J N 1
ATOM 8826 C CA . LYS J 1 35 ? 145.355 101.557 86.792 1.00 58.58 35 LYS J CA 1
ATOM 8827 C C . LYS J 1 35 ? 144.267 102.123 85.876 1.00 58.58 35 LYS J C 1
ATOM 8828 O O . LYS J 1 35 ? 143.117 101.687 85.890 1.00 58.58 35 LYS J O 1
ATOM 8834 N N . GLN J 1 36 ? 144.656 103.119 85.081 1.00 62.85 36 GLN J N 1
ATOM 8835 C CA . GLN J 1 36 ? 143.812 103.678 84.031 1.00 62.85 36 GLN J CA 1
ATOM 8836 C C . GLN J 1 36 ? 144.706 104.043 82.853 1.00 62.85 36 GLN J C 1
ATOM 8837 O O . GLN J 1 36 ? 145.932 103.936 82.929 1.00 62.85 36 GLN J O 1
ATOM 8843 N N . VAL J 1 37 ? 144.091 104.480 81.758 1.00 67.09 37 VAL J N 1
ATOM 8844 C CA . VAL J 1 37 ? 144.807 104.788 80.524 1.00 67.09 37 VAL J CA 1
ATOM 8845 C C . VAL J 1 37 ? 144.835 106.294 80.311 1.00 67.09 37 VAL J C 1
ATOM 8846 O O . VAL J 1 37 ? 143.827 106.982 80.505 1.00 67.09 37 VAL J O 1
ATOM 8850 N N . GLN J 1 38 ? 146.000 106.803 79.918 1.00 65.85 38 GLN J N 1
ATOM 8851 C CA . GLN J 1 38 ? 146.211 108.226 79.710 1.00 65.85 38 GLN J CA 1
ATOM 8852 C C . GLN J 1 38 ? 147.013 108.437 78.435 1.00 65.85 38 GLN J C 1
ATOM 8853 O O . GLN J 1 38 ? 147.927 107.665 78.138 1.00 65.85 38 GLN J O 1
ATOM 8859 N N . ASN J 1 39 ? 146.677 109.490 77.694 1.00 61.34 39 ASN J N 1
ATOM 8860 C CA . ASN J 1 39 ? 147.290 109.776 76.406 1.00 61.34 39 ASN J CA 1
ATOM 8861 C C . ASN J 1 39 ? 148.558 110.610 76.578 1.00 61.34 39 ASN J C 1
ATOM 8862 O O . ASN J 1 39 ? 148.826 111.165 77.643 1.00 61.34 39 ASN J O 1
ATOM 8867 N N . VAL J 1 40 ? 149.344 110.699 75.507 1.00 60.82 40 VAL J N 1
ATOM 8868 C CA . VAL J 1 40 ? 150.669 111.308 75.551 1.00 60.82 40 VAL J CA 1
ATOM 8869 C C . VAL J 1 40 ? 150.813 112.310 74.412 1.00 60.82 40 VAL J C 1
ATOM 8870 O O . VAL J 1 40 ? 150.456 112.010 73.268 1.00 60.82 40 VAL J O 1
ATOM 8874 N N . SER J 1 41 ? 151.342 113.495 74.726 1.00 62.10 41 SER J N 1
ATOM 8875 C CA . SER J 1 41 ? 151.655 114.521 73.738 1.00 62.10 41 SER J CA 1
ATOM 8876 C C . SER J 1 41 ? 153.007 115.134 74.080 1.00 62.10 41 SER J C 1
ATOM 8877 O O . SER J 1 41 ? 153.573 114.874 75.143 1.00 62.10 41 SER J O 1
ATOM 8880 N N . TYR J 1 42 ? 153.529 115.958 73.174 1.00 69.99 42 TYR J N 1
ATOM 8881 C CA . TYR J 1 42 ? 154.821 116.605 73.360 1.00 69.99 42 TYR J CA 1
ATOM 8882 C C . TYR J 1 42 ? 154.677 118.109 73.164 1.00 69.99 42 TYR J C 1
ATOM 8883 O O . TYR J 1 42 ? 153.726 118.580 72.540 1.00 69.99 42 TYR J O 1
ATOM 8892 N N . GLY J 1 43 ? 155.624 118.866 73.709 1.00 71.77 43 GLY J N 1
ATOM 8893 C CA . GLY J 1 43 ? 155.542 120.306 73.602 1.00 71.77 43 GLY J CA 1
ATOM 8894 C C . GLY J 1 43 ? 156.848 121.002 73.923 1.00 71.77 43 GLY J C 1
ATOM 8895 O O . GLY J 1 43 ? 157.905 120.376 74.011 1.00 71.77 43 GLY J O 1
ATOM 8896 N N . THR J 1 44 ? 156.756 122.322 74.089 1.00 72.66 44 THR J N 1
ATOM 8897 C CA . THR J 1 44 ? 157.893 123.164 74.432 1.00 72.66 44 THR J CA 1
ATOM 8898 C C . THR J 1 44 ? 157.416 124.229 75.414 1.00 72.66 44 THR J C 1
ATOM 8899 O O . THR J 1 44 ? 156.231 124.560 75.460 1.00 72.66 44 THR J O 1
ATOM 8903 N N . ILE J 1 45 ? 158.346 124.774 76.199 1.00 74.63 45 ILE J N 1
ATOM 8904 C CA . ILE J 1 45 ? 158.023 125.555 77.391 1.00 74.63 45 ILE J CA 1
ATOM 8905 C C . ILE J 1 45 ? 158.543 126.982 77.237 1.00 74.63 45 ILE J C 1
ATOM 8906 O O . ILE J 1 45 ? 159.685 127.189 76.811 1.00 74.63 45 ILE J O 1
ATOM 8911 N N . VAL J 1 46 ? 157.700 127.963 77.582 1.00 76.81 46 VAL J N 1
ATOM 8912 C CA . VAL J 1 46 ? 158.085 129.374 77.589 1.00 76.81 46 VAL J CA 1
ATOM 8913 C C . VAL J 1 46 ? 157.359 130.095 78.724 1.00 76.81 46 VAL J C 1
ATOM 8914 O O . VAL J 1 46 ? 156.236 129.741 79.095 1.00 76.81 46 VAL J O 1
ATOM 8918 N N . ASN J 1 47 ? 158.020 131.117 79.275 1.00 77.92 47 ASN J N 1
ATOM 8919 C CA . ASN J 1 47 ? 157.408 132.126 80.146 1.00 77.92 47 ASN J CA 1
ATOM 8920 C C . ASN J 1 47 ? 156.798 131.518 81.415 1.00 77.92 47 ASN J C 1
ATOM 8921 O O . ASN J 1 47 ? 155.582 131.482 81.606 1.00 77.92 47 ASN J O 1
ATOM 8926 N N . VAL J 1 48 ? 157.684 131.032 82.279 1.00 66.71 48 VAL J N 1
ATOM 8927 C CA . VAL J 1 48 ? 157.317 130.622 83.632 1.00 66.71 48 VAL J CA 1
ATOM 8928 C C . VAL J 1 48 ? 157.365 131.832 84.561 1.00 66.71 48 VAL J C 1
ATOM 8929 O O . VAL J 1 48 ? 158.313 132.624 84.512 1.00 66.71 48 VAL J O 1
ATOM 8933 N N . ARG J 1 49 ? 156.335 131.997 85.391 1.00 59.98 49 ARG J N 1
ATOM 8934 C CA . ARG J 1 49 ? 156.347 133.027 86.425 1.00 59.98 49 ARG J CA 1
ATOM 8935 C C . ARG J 1 49 ? 155.731 132.480 87.707 1.00 59.98 49 ARG J C 1
ATOM 8936 O O . ARG J 1 49 ? 154.854 131.610 87.653 1.00 59.98 49 ARG J O 1
ATOM 8944 N N . PRO J 1 50 ? 156.173 132.965 88.866 1.00 56.84 50 PRO J N 1
ATOM 8945 C CA . PRO J 1 50 ? 155.714 132.395 90.139 1.00 56.84 50 PRO J CA 1
ATOM 8946 C C . PRO J 1 50 ? 154.366 132.929 90.599 1.00 56.84 50 PRO J C 1
ATOM 8947 O O . PRO J 1 50 ? 153.982 134.064 90.313 1.00 56.84 50 PRO J O 1
ATOM 8951 N N . VAL J 1 51 ? 153.661 132.084 91.358 1.00 54.04 51 VAL J N 1
ATOM 8952 C CA . VAL J 1 51 ? 152.263 132.291 91.722 1.00 54.04 51 VAL J CA 1
ATOM 8953 C C . VAL J 1 51 ? 152.006 131.586 93.050 1.00 54.04 51 VAL J C 1
ATOM 8954 O O . VAL J 1 51 ? 152.688 130.624 93.399 1.00 54.04 51 VAL J O 1
ATOM 8958 N N . GLN J 1 52 ? 151.023 132.076 93.804 1.00 54.29 52 GLN J N 1
ATOM 8959 C CA . GLN J 1 52 ? 150.611 131.463 95.059 1.00 54.29 52 GLN J CA 1
ATOM 8960 C C . GLN J 1 52 ? 149.299 130.712 94.870 1.00 54.29 52 GLN J C 1
ATOM 8961 O O . GLN J 1 52 ? 148.507 131.040 93.987 1.00 54.29 52 GLN J O 1
ATOM 8967 N N . ILE J 1 53 ? 149.068 129.701 95.706 1.00 52.98 53 ILE J N 1
ATOM 8968 C CA . ILE J 1 53 ? 147.905 128.825 95.584 1.00 52.98 53 ILE J CA 1
ATOM 8969 C C . ILE J 1 53 ? 147.193 128.750 96.927 1.00 52.98 53 ILE J C 1
ATOM 8970 O O . ILE J 1 53 ? 147.831 128.515 97.959 1.00 52.98 53 ILE J O 1
ATOM 8975 N N . GLN J 1 54 ? 145.874 128.924 96.911 1.00 56.58 54 GLN J N 1
ATOM 8976 C CA . GLN J 1 54 ? 145.047 128.981 98.115 1.00 56.58 54 GLN J CA 1
ATOM 8977 C C . GLN J 1 54 ? 144.040 127.836 98.071 1.00 56.58 54 GLN J C 1
ATOM 8978 O O . GLN J 1 54 ? 143.064 127.887 97.319 1.00 56.58 54 GLN J O 1
ATOM 8984 N N . GLY J 1 55 ? 144.276 126.803 98.868 1.00 63.53 55 GLY J N 1
ATOM 8985 C CA . GLY J 1 55 ? 143.400 125.651 98.932 1.00 63.53 55 GLY J CA 1
ATOM 8986 C C . GLY J 1 55 ? 142.270 125.834 99.920 1.00 63.53 55 GLY J C 1
ATOM 8987 O O . GLY J 1 55 ? 141.963 126.944 100.358 1.00 63.53 55 GLY J O 1
ATOM 8988 N N . GLY J 1 56 ? 141.633 124.718 100.265 1.00 74.41 56 GLY J N 1
ATOM 8989 C CA . GLY J 1 56 ? 140.610 124.741 101.294 1.00 74.41 56 GLY J CA 1
ATOM 8990 C C . GLY J 1 56 ? 139.273 125.254 100.784 1.00 74.41 56 GLY J C 1
ATOM 8991 O O . GLY J 1 56 ? 138.964 125.187 99.595 1.00 74.41 56 GLY J O 1
ATOM 8992 N N . ASP J 1 57 ? 138.472 125.775 101.711 1.00 82.19 57 ASP J N 1
ATOM 8993 C CA . ASP J 1 57 ? 137.153 126.307 101.404 1.00 82.19 57 ASP J CA 1
ATOM 8994 C C . ASP J 1 57 ? 137.011 127.698 102.004 1.00 82.19 57 ASP J C 1
ATOM 8995 O O . ASP J 1 57 ? 137.673 128.037 102.988 1.00 82.19 57 ASP J O 1
ATOM 9000 N N . ASP J 1 58 ? 136.133 128.503 101.399 1.00 81.94 58 ASP J N 1
ATOM 9001 C CA . ASP J 1 58 ? 136.028 129.912 101.762 1.00 81.94 58 ASP J CA 1
ATOM 9002 C C . ASP J 1 58 ? 135.324 130.115 103.099 1.00 81.94 58 ASP J C 1
ATOM 9003 O O . ASP J 1 58 ? 135.733 130.970 103.891 1.00 81.94 58 ASP J O 1
ATOM 9008 N N . SER J 1 59 ? 134.263 129.360 103.368 1.00 78.06 59 SER J N 1
ATOM 9009 C CA . SER J 1 59 ? 133.553 129.468 104.641 1.00 78.06 59 SER J CA 1
ATOM 9010 C C . SER J 1 59 ? 134.249 128.572 105.655 1.00 78.06 59 SER J C 1
ATOM 9011 O O . SER J 1 59 ? 134.042 127.358 105.676 1.00 78.06 59 SER J O 1
ATOM 9014 N N . ASN J 1 60 ? 135.074 129.173 106.507 1.00 67.87 60 ASN J N 1
ATOM 9015 C CA . ASN J 1 60 ? 135.847 128.423 107.489 1.00 67.87 60 ASN J CA 1
ATOM 9016 C C . ASN J 1 60 ? 134.963 128.116 108.690 1.00 67.87 60 ASN J C 1
ATOM 9017 O O . ASN J 1 60 ? 134.531 129.028 109.401 1.00 67.87 60 ASN J O 1
ATOM 9022 N N . VAL J 1 61 ? 134.688 126.836 108.916 1.00 65.12 61 VAL J N 1
ATOM 9023 C CA . VAL J 1 61 ? 133.836 126.405 110.014 1.00 65.12 61 VAL J CA 1
ATOM 9024 C C . VAL J 1 61 ? 134.643 125.773 111.141 1.00 65.12 61 VAL J C 1
ATOM 9025 O O . VAL J 1 61 ? 134.417 126.078 112.312 1.00 65.12 61 VAL J O 1
ATOM 9029 N N . ILE J 1 62 ? 135.594 124.898 110.808 1.00 60.69 62 ILE J N 1
ATOM 9030 C CA . ILE J 1 62 ? 136.357 124.203 111.839 1.00 60.69 62 ILE J CA 1
ATOM 9031 C C . ILE J 1 62 ? 137.211 125.173 112.646 1.00 60.69 62 ILE J C 1
ATOM 9032 O O . ILE J 1 62 ? 137.415 124.974 113.848 1.00 60.69 62 ILE J O 1
ATOM 9037 N N . GLY J 1 63 ? 137.729 126.226 112.016 1.00 57.97 63 GLY J N 1
ATOM 9038 C CA . GLY J 1 63 ? 138.492 127.211 112.764 1.00 57.97 63 GLY J CA 1
ATOM 9039 C C . GLY J 1 63 ? 137.645 127.970 113.767 1.00 57.97 63 GLY J C 1
ATOM 9040 O O . GLY J 1 63 ? 138.109 128.301 114.864 1.00 57.97 63 GLY J O 1
ATOM 9041 N N . ALA J 1 64 ? 136.387 128.243 113.414 1.00 54.92 64 ALA J N 1
ATOM 9042 C CA . ALA J 1 64 ? 135.521 129.026 114.287 1.00 54.92 64 ALA J CA 1
ATOM 9043 C C . ALA J 1 64 ? 135.272 128.313 115.609 1.00 54.92 64 ALA J C 1
ATOM 9044 O O . ALA J 1 64 ? 135.365 128.922 116.678 1.00 54.92 64 ALA J O 1
ATOM 9046 N N . ILE J 1 65 ? 134.973 127.015 115.560 1.00 51.68 65 ILE J N 1
ATOM 9047 C CA . ILE J 1 65 ? 134.633 126.293 116.783 1.00 51.68 65 ILE J CA 1
ATOM 9048 C C . ILE J 1 65 ? 135.853 126.130 117.681 1.00 51.68 65 ILE J C 1
ATOM 9049 O O . ILE J 1 65 ? 135.766 126.305 118.904 1.00 51.68 65 ILE J O 1
ATOM 9054 N N . GLY J 1 66 ? 137.003 125.785 117.102 1.00 49.93 66 GLY J N 1
ATOM 9055 C CA . GLY J 1 66 ? 138.211 125.678 117.904 1.00 49.93 66 GLY J CA 1
ATOM 9056 C C . GLY J 1 66 ? 138.576 126.990 118.569 1.00 49.93 66 GLY J C 1
ATOM 9057 O O . GLY J 1 66 ? 138.860 127.039 119.773 1.00 49.93 66 GLY J O 1
ATOM 9058 N N . GLY J 1 67 ? 138.551 128.079 117.799 1.00 50.46 67 GLY J N 1
ATOM 9059 C CA . GLY J 1 67 ? 138.814 129.381 118.386 1.00 50.46 67 GLY J CA 1
ATOM 9060 C C . GLY J 1 67 ? 137.814 129.741 119.466 1.00 50.46 67 GLY J C 1
ATOM 9061 O O . GLY J 1 67 ? 138.183 130.287 120.507 1.00 50.46 67 GLY J O 1
ATOM 9062 N N . ALA J 1 68 ? 136.540 129.409 119.249 1.00 52.06 68 ALA J N 1
ATOM 9063 C CA . ALA J 1 68 ? 135.501 129.747 120.212 1.00 52.06 68 ALA J CA 1
ATOM 9064 C C . ALA J 1 68 ? 135.722 129.035 121.539 1.00 52.06 68 ALA J C 1
ATOM 9065 O O . ALA J 1 68 ? 135.691 129.664 122.600 1.00 52.06 68 ALA J O 1
ATOM 9067 N N . VAL J 1 69 ? 135.944 127.719 121.508 1.00 51.73 69 VAL J N 1
ATOM 9068 C CA . VAL J 1 69 ? 136.113 127.006 122.772 1.00 51.73 69 VAL J CA 1
ATOM 9069 C C . VAL J 1 69 ? 137.387 127.456 123.473 1.00 51.73 69 VAL J C 1
ATOM 9070 O O . VAL J 1 69 ? 137.379 127.729 124.682 1.00 51.73 69 VAL J O 1
ATOM 9074 N N . LEU J 1 70 ? 138.496 127.575 122.735 1.00 51.79 70 LEU J N 1
ATOM 9075 C CA . LEU J 1 70 ? 139.739 127.947 123.400 1.00 51.79 70 LEU J CA 1
ATOM 9076 C C . LEU J 1 70 ? 139.695 129.371 123.938 1.00 51.79 70 LEU J C 1
ATOM 9077 O O . LEU J 1 70 ? 140.385 129.675 124.914 1.00 51.79 70 LEU J O 1
ATOM 9082 N N . GLY J 1 71 ? 138.905 130.256 123.335 1.00 52.85 71 GLY J N 1
ATOM 9083 C CA . GLY J 1 71 ? 138.775 131.594 123.877 1.00 52.85 71 GLY J CA 1
ATOM 9084 C C . GLY J 1 71 ? 137.811 131.670 125.040 1.00 52.85 71 GLY J C 1
ATOM 9085 O O . GLY J 1 71 ? 138.019 132.440 125.980 1.00 52.85 71 GLY J O 1
ATOM 9086 N N . GLY J 1 72 ? 136.741 130.878 124.982 1.00 53.83 72 GLY J N 1
ATOM 9087 C CA . GLY J 1 72 ? 135.772 130.881 126.062 1.00 53.83 72 GLY J CA 1
ATOM 9088 C C . GLY J 1 72 ? 136.329 130.320 127.353 1.00 53.83 72 GLY J C 1
ATOM 9089 O O . GLY J 1 72 ? 136.104 130.879 128.427 1.00 53.83 72 GLY J O 1
ATOM 9090 N N . PHE J 1 73 ? 137.072 129.217 127.271 1.00 54.28 73 PHE J N 1
ATOM 9091 C CA . PHE J 1 73 ? 137.595 128.645 128.507 1.00 54.28 73 PHE J CA 1
ATOM 9092 C C . PHE J 1 73 ? 138.730 129.459 129.107 1.00 54.28 73 PHE J C 1
ATOM 9093 O O . PHE J 1 73 ? 139.194 129.122 130.198 1.00 54.28 73 PHE J O 1
ATOM 9101 N N . LEU J 1 74 ? 139.192 130.503 128.429 1.00 55.33 74 LEU J N 1
ATOM 9102 C CA . LEU J 1 74 ? 140.142 131.449 128.995 1.00 55.33 74 LEU J CA 1
ATOM 9103 C C . LEU J 1 74 ? 139.444 132.620 129.676 1.00 55.33 74 LEU J C 1
ATOM 9104 O O . LEU J 1 74 ? 140.114 133.533 130.166 1.00 55.33 74 LEU J O 1
ATOM 9109 N N . GLY J 1 75 ? 138.118 132.605 129.737 1.00 58.90 75 GLY J N 1
ATOM 9110 C CA . GLY J 1 75 ? 137.384 133.707 130.322 1.00 58.90 75 GLY J CA 1
ATOM 9111 C C . GLY J 1 75 ? 136.973 133.504 131.765 1.00 58.90 75 GLY J C 1
ATOM 9112 O O . GLY J 1 75 ? 136.835 134.481 132.504 1.00 58.90 75 GLY J O 1
ATOM 9113 N N . ASN J 1 76 ? 136.774 132.254 132.188 1.00 60.07 76 ASN J N 1
ATOM 9114 C CA . ASN J 1 76 ? 136.329 132.008 133.554 1.00 60.07 76 ASN J CA 1
ATOM 9115 C C . ASN J 1 76 ? 137.338 132.467 134.594 1.00 60.07 76 ASN J C 1
ATOM 9116 O O . ASN J 1 76 ? 136.950 132.749 135.732 1.00 60.07 76 ASN J O 1
ATOM 9121 N N . THR J 1 77 ? 138.612 132.562 134.238 1.00 62.81 77 THR J N 1
ATOM 9122 C CA . THR J 1 77 ? 139.651 132.751 135.239 1.00 62.81 77 THR J CA 1
ATOM 9123 C C . THR J 1 77 ? 139.780 134.190 135.726 1.00 62.81 77 THR J C 1
ATOM 9124 O O . THR J 1 77 ? 140.693 134.474 136.508 1.00 62.81 77 THR J O 1
ATOM 9128 N N . VAL J 1 78 ? 138.915 135.104 135.294 1.00 64.57 78 VAL J N 1
ATOM 9129 C CA . VAL J 1 78 ? 138.932 136.475 135.789 1.00 64.57 78 VAL J CA 1
ATOM 9130 C C . VAL J 1 78 ? 137.598 136.786 136.451 1.00 64.57 78 VAL J C 1
ATOM 9131 O O . VAL J 1 78 ? 136.543 136.292 136.039 1.00 64.57 78 VAL J O 1
ATOM 9135 N N . GLY J 1 79 ? 137.655 137.594 137.506 1.00 70.95 79 GLY J N 1
ATOM 9136 C CA . GLY J 1 79 ? 136.458 138.116 138.136 1.00 70.95 79 GLY J CA 1
ATOM 9137 C C . GLY J 1 79 ? 135.631 137.052 138.839 1.00 70.95 79 GLY J C 1
ATOM 9138 O O . GLY J 1 79 ? 135.992 135.882 138.926 1.00 70.95 79 GLY J O 1
ATOM 9139 N N . GLY J 1 80 ? 134.484 137.492 139.349 1.00 72.13 80 GLY J N 1
ATOM 9140 C CA . GLY J 1 80 ? 133.547 136.593 139.993 1.00 72.13 80 GLY J CA 1
ATOM 9141 C C . GLY J 1 80 ? 132.203 137.262 140.156 1.00 72.13 80 GLY J C 1
ATOM 9142 O O . GLY J 1 80 ? 132.113 138.488 140.246 1.00 72.13 80 GLY J O 1
ATOM 9143 N N . GLY J 1 81 ? 131.157 136.452 140.194 1.00 67.59 81 GLY J N 1
ATOM 9144 C CA . GLY J 1 81 ? 129.803 136.959 140.341 1.00 67.59 81 GLY J CA 1
ATOM 9145 C C . GLY J 1 81 ? 129.078 136.999 139.003 1.00 67.59 81 GLY J C 1
ATOM 9146 O O . GLY J 1 81 ? 129.011 135.996 138.299 1.00 67.59 81 GLY J O 1
ATOM 9147 N N . THR J 1 82 ? 128.519 138.160 138.668 1.00 66.24 82 THR J N 1
ATOM 9148 C CA . THR J 1 82 ? 127.930 138.388 137.356 1.00 66.24 82 THR J CA 1
ATOM 9149 C C . THR J 1 82 ? 128.891 139.063 136.393 1.00 66.24 82 THR J C 1
ATOM 9150 O O . THR J 1 82 ? 128.529 139.293 135.237 1.00 66.24 82 THR J O 1
ATOM 9154 N N . GLY J 1 83 ? 130.092 139.398 136.841 1.00 65.48 83 GLY J N 1
ATOM 9155 C CA . GLY J 1 83 ? 131.125 139.902 135.968 1.00 65.48 83 GLY J CA 1
ATOM 9156 C C . GLY J 1 83 ? 131.981 138.840 135.327 1.00 65.48 83 GLY J C 1
ATOM 9157 O O . GLY J 1 83 ? 132.886 139.167 134.555 1.00 65.48 83 GLY J O 1
ATOM 9158 N N . ARG J 1 84 ? 131.738 137.568 135.643 1.00 61.51 84 ARG J N 1
ATOM 9159 C CA . ARG J 1 84 ? 132.435 136.474 134.977 1.00 61.51 84 ARG J CA 1
ATOM 9160 C C . ARG J 1 84 ? 131.739 136.091 133.678 1.00 61.51 84 ARG J C 1
ATOM 9161 O O . ARG J 1 84 ? 132.400 135.774 132.679 1.00 61.51 84 ARG J O 1
ATOM 9169 N N . SER J 1 85 ? 130.405 136.119 133.679 1.00 58.18 85 SER J N 1
ATOM 9170 C CA . SER J 1 85 ? 129.654 135.781 132.478 1.00 58.18 85 SER J CA 1
ATOM 9171 C C . SER J 1 85 ? 129.979 136.736 131.340 1.00 58.18 85 SER J C 1
ATOM 9172 O O . SER J 1 85 ? 130.129 136.314 130.188 1.00 58.18 85 SER J O 1
ATOM 9175 N N . LEU J 1 86 ? 130.097 138.028 131.641 1.00 57.69 86 LEU J N 1
ATOM 9176 C CA . LEU J 1 86 ? 130.457 138.989 130.606 1.00 57.69 86 LEU J CA 1
ATOM 9177 C C . LEU J 1 86 ? 131.827 138.678 130.021 1.00 57.69 86 LEU J C 1
ATOM 9178 O O . LEU J 1 86 ? 132.020 138.747 128.800 1.00 57.69 86 LEU J O 1
ATOM 9183 N N . ALA J 1 87 ? 132.788 138.323 130.874 1.00 55.54 87 ALA J N 1
ATOM 9184 C CA . ALA J 1 87 ? 134.129 138.022 130.388 1.00 55.54 87 ALA J CA 1
ATOM 9185 C C . ALA J 1 87 ? 134.132 136.799 129.482 1.00 55.54 87 ALA J C 1
ATOM 9186 O O . ALA J 1 87 ? 134.747 136.818 128.408 1.00 55.54 87 ALA J O 1
ATOM 9188 N N . THR J 1 88 ? 133.445 135.727 129.885 1.00 52.77 88 THR J N 1
ATOM 9189 C CA . THR J 1 88 ? 133.435 134.541 129.033 1.00 52.77 88 THR J CA 1
ATOM 9190 C C . THR J 1 88 ? 132.702 134.809 127.720 1.00 52.77 88 THR J C 1
ATOM 9191 O O . THR J 1 88 ? 133.142 134.351 126.655 1.00 52.77 88 THR J O 1
ATOM 9195 N N . ALA J 1 89 ? 131.614 135.585 127.758 1.00 49.67 89 ALA J N 1
ATOM 9196 C CA . ALA J 1 89 ? 130.892 135.890 126.528 1.00 49.67 89 ALA J CA 1
ATOM 9197 C C . ALA J 1 89 ? 131.741 136.713 125.569 1.00 49.67 89 ALA J C 1
ATOM 9198 O O . ALA J 1 89 ? 131.722 136.471 124.359 1.00 49.67 89 ALA J O 1
ATOM 9200 N N . ALA J 1 90 ? 132.486 137.694 126.081 1.00 49.18 90 ALA J N 1
ATOM 9201 C CA . ALA J 1 90 ? 133.355 138.475 125.204 1.00 49.18 90 ALA J CA 1
ATOM 9202 C C . ALA J 1 90 ? 134.477 137.621 124.627 1.00 49.18 90 ALA J C 1
ATOM 9203 O O . ALA J 1 90 ? 134.770 137.694 123.421 1.00 49.18 90 ALA J O 1
ATOM 9205 N N . GLY J 1 91 ? 135.111 136.804 125.470 1.00 48.48 91 GLY J N 1
ATOM 9206 C CA . GLY J 1 91 ? 136.191 135.962 124.993 1.00 48.48 91 GLY J CA 1
ATOM 9207 C C . GLY J 1 91 ? 135.755 134.994 123.915 1.00 48.48 91 GLY J C 1
ATOM 9208 O O . GLY J 1 91 ? 136.521 134.708 122.990 1.00 48.48 91 GLY J O 1
ATOM 9209 N N . ALA J 1 92 ? 134.519 134.495 124.001 1.00 48.20 92 ALA J N 1
ATOM 9210 C CA . ALA J 1 92 ? 134.048 133.540 123.002 1.00 48.20 92 ALA J CA 1
ATOM 9211 C C . ALA J 1 92 ? 134.138 134.114 121.590 1.00 48.20 92 ALA J C 1
ATOM 9212 O O . ALA J 1 92 ? 134.763 133.515 120.710 1.00 48.20 92 ALA J O 1
ATOM 9214 N N . VAL J 1 93 ? 133.554 135.292 121.355 1.00 48.28 93 VAL J N 1
ATOM 9215 C CA . VAL J 1 93 ? 133.561 135.843 120.000 1.00 48.28 93 VAL J CA 1
ATOM 9216 C C . VAL J 1 93 ? 134.946 136.369 119.631 1.00 48.28 93 VAL J C 1
ATOM 9217 O O . VAL J 1 93 ? 135.390 136.239 118.475 1.00 48.28 93 VAL J O 1
ATOM 9221 N N . ALA J 1 94 ? 135.660 136.965 120.595 1.00 49.80 94 ALA J N 1
ATOM 9222 C CA . ALA J 1 94 ? 136.980 137.478 120.257 1.00 49.80 94 ALA J CA 1
ATOM 9223 C C . ALA J 1 94 ? 137.976 136.370 119.956 1.00 49.80 94 ALA J C 1
ATOM 9224 O O . ALA J 1 94 ? 139.044 136.657 119.410 1.00 49.80 94 ALA J O 1
ATOM 9226 N N . GLY J 1 95 ? 137.666 135.125 120.306 1.00 50.80 95 GLY J N 1
ATOM 9227 C CA . GLY J 1 95 ? 138.473 134.011 119.853 1.00 50.80 95 GLY J CA 1
ATOM 9228 C C . GLY J 1 95 ? 137.897 133.381 118.602 1.00 50.80 95 GLY J C 1
ATOM 9229 O O . GLY J 1 95 ? 138.627 132.822 117.776 1.00 50.80 95 GLY J O 1
ATOM 9230 N N . GLY J 1 96 ? 136.575 133.480 118.452 1.00 51.46 96 GLY J N 1
ATOM 9231 C CA . GLY J 1 96 ? 135.932 132.918 117.278 1.00 51.46 96 GLY J CA 1
ATOM 9232 C C . GLY J 1 96 ? 136.423 133.541 115.989 1.00 51.46 96 GLY J C 1
ATOM 9233 O O . GLY J 1 96 ? 136.711 132.839 115.018 1.00 51.46 96 GLY J O 1
ATOM 9234 N N . VAL J 1 97 ? 136.529 134.870 115.957 1.00 53.25 97 VAL J N 1
ATOM 9235 C CA . VAL J 1 97 ? 137.000 135.486 114.713 1.00 53.25 97 VAL J CA 1
ATOM 9236 C C . VAL J 1 97 ? 138.477 135.170 114.463 1.00 53.25 97 VAL J C 1
ATOM 9237 O O . VAL J 1 97 ? 138.892 134.971 113.311 1.00 53.25 97 VAL J O 1
ATOM 9241 N N . ALA J 1 98 ? 139.295 135.095 115.516 1.00 50.79 98 ALA J N 1
ATOM 9242 C CA . ALA J 1 98 ? 140.702 134.760 115.318 1.00 50.79 98 ALA J CA 1
ATOM 9243 C C . ALA J 1 98 ? 140.874 133.332 114.823 1.00 50.79 98 ALA J C 1
ATOM 9244 O O . ALA J 1 98 ? 141.872 133.020 114.159 1.00 50.79 98 ALA J O 1
ATOM 9246 N N . GLY J 1 99 ? 139.923 132.452 115.136 1.00 52.17 99 GLY J N 1
ATOM 9247 C CA . GLY J 1 99 ? 139.990 131.100 114.601 1.00 52.17 99 GLY J CA 1
ATOM 9248 C C . GLY J 1 99 ? 139.975 131.077 113.084 1.00 52.17 99 GLY J C 1
ATOM 9249 O O . GLY J 1 99 ? 140.808 130.425 112.451 1.00 52.17 99 GLY J O 1
ATOM 9250 N N . GLN J 1 100 ? 139.031 131.803 112.481 1.00 55.36 100 GLN J N 1
ATOM 9251 C CA . GLN J 1 100 ? 139.013 131.930 111.028 1.00 55.36 100 GLN J CA 1
ATOM 9252 C C . GLN J 1 100 ? 140.201 132.731 110.527 1.00 55.36 100 GLN J C 1
ATOM 9253 O O . GLN J 1 100 ? 140.633 132.548 109.386 1.00 55.36 100 GLN J O 1
ATOM 9259 N N . GLY J 1 101 ? 140.727 133.635 111.350 1.00 52.01 101 GLY J N 1
ATOM 9260 C CA . GLY J 1 101 ? 141.924 134.354 110.949 1.00 52.01 101 GLY J CA 1
ATOM 9261 C C . GLY J 1 101 ? 143.119 133.441 110.754 1.00 52.01 101 GLY J C 1
ATOM 9262 O O . GLY J 1 101 ? 143.912 133.631 109.831 1.00 52.01 101 GLY J O 1
ATOM 9263 N N . VAL J 1 102 ? 143.267 132.443 111.622 1.00 54.30 102 VAL J N 1
ATOM 9264 C CA . VAL J 1 102 ? 144.436 131.567 111.549 1.00 54.30 102 VAL J CA 1
ATOM 9265 C C . VAL J 1 102 ? 144.213 130.357 110.642 1.00 54.30 102 VAL J C 1
ATOM 9266 O O . VAL J 1 102 ? 145.140 129.929 109.949 1.00 54.30 102 VAL J O 1
ATOM 9270 N N . GLN J 1 103 ? 143.001 129.802 110.605 1.00 57.86 103 GLN J N 1
ATOM 9271 C CA . GLN J 1 103 ? 142.772 128.566 109.862 1.00 57.86 103 GLN J CA 1
ATOM 9272 C C . GLN J 1 103 ? 142.871 128.755 108.354 1.00 57.86 103 GLN J C 1
ATOM 9273 O O . GLN J 1 103 ? 142.949 127.761 107.629 1.00 57.86 103 GLN J O 1
ATOM 9279 N N . SER J 1 104 ? 142.901 129.994 107.866 1.00 56.38 104 SER J N 1
ATOM 9280 C CA . SER J 1 104 ? 143.030 130.285 106.444 1.00 56.38 104 SER J CA 1
ATOM 9281 C C . SER J 1 104 ? 144.351 130.969 106.118 1.00 56.38 104 SER J C 1
ATOM 9282 O O . SER J 1 104 ? 144.436 131.748 105.169 1.00 56.38 104 SER J O 1
ATOM 9285 N N . ALA J 1 105 ? 145.382 130.703 106.913 1.00 54.51 105 ALA J N 1
ATOM 9286 C CA . ALA J 1 105 ? 146.735 131.117 106.589 1.00 54.51 105 ALA J CA 1
ATOM 9287 C C . ALA J 1 105 ? 147.721 129.966 106.678 1.00 54.51 105 ALA J C 1
ATOM 9288 O O . ALA J 1 105 ? 148.919 130.181 106.474 1.00 54.51 105 ALA J O 1
ATOM 9290 N N . MET J 1 106 ? 147.253 128.758 106.983 1.00 59.68 106 MET J N 1
ATOM 9291 C CA . MET J 1 106 ? 148.072 127.557 106.938 1.00 59.68 106 MET J CA 1
ATOM 9292 C C . MET J 1 106 ? 147.734 126.680 105.741 1.00 59.68 106 MET J C 1
ATOM 9293 O O . MET J 1 106 ? 148.179 125.531 105.680 1.00 59.68 106 MET J O 1
ATOM 9298 N N . ASN J 1 107 ? 146.945 127.186 104.796 1.00 56.02 107 ASN J N 1
ATOM 9299 C CA . ASN J 1 107 ? 146.606 126.443 103.591 1.00 56.02 107 ASN J CA 1
ATOM 9300 C C . ASN J 1 107 ? 147.062 127.208 102.358 1.00 56.02 107 ASN J C 1
ATOM 9301 O O . ASN J 1 107 ? 146.310 127.337 101.391 1.00 56.02 107 ASN J O 1
ATOM 9306 N N . LYS J 1 108 ? 148.288 127.724 102.382 1.00 55.77 108 LYS J N 1
ATOM 9307 C CA . LYS J 1 108 ? 148.791 128.610 101.340 1.00 55.77 108 LYS J CA 1
ATOM 9308 C C . LYS J 1 108 ? 150.171 128.142 100.907 1.00 55.77 108 LYS J C 1
ATOM 9309 O O . LYS J 1 108 ? 151.122 128.216 101.689 1.00 55.77 108 LYS J O 1
ATOM 9315 N N . THR J 1 109 ? 150.285 127.680 99.665 1.00 57.62 109 THR J N 1
ATOM 9316 C CA . THR J 1 109 ? 151.529 127.147 99.127 1.00 57.62 109 THR J CA 1
ATOM 9317 C C . THR J 1 109 ? 151.985 127.992 97.945 1.00 57.62 109 THR J C 1
ATOM 9318 O O . THR J 1 109 ? 151.283 128.899 97.497 1.00 57.62 109 THR J O 1
ATOM 9322 N N . GLN J 1 110 ? 153.169 127.680 97.424 1.00 59.25 110 GLN J N 1
ATOM 9323 C CA . GLN J 1 110 ? 153.758 128.427 96.320 1.00 59.25 110 GLN J CA 1
ATOM 9324 C C . GLN J 1 110 ? 153.950 127.517 95.117 1.00 59.25 110 GLN J C 1
ATOM 9325 O O . GLN J 1 110 ? 154.484 126.414 95.251 1.00 59.25 110 GLN J O 1
ATOM 9331 N N . GLY J 1 111 ? 153.529 127.986 93.944 1.00 54.65 111 GLY J N 1
ATOM 9332 C CA . GLY J 1 111 ? 153.662 127.220 92.719 1.00 54.65 111 GLY J CA 1
ATOM 9333 C C . GLY J 1 111 ? 154.145 128.047 91.545 1.00 54.65 111 GLY J C 1
ATOM 9334 O O . GLY J 1 111 ? 154.553 129.196 91.724 1.00 54.65 111 GLY J O 1
ATOM 9335 N N . VAL J 1 112 ? 154.109 127.478 90.339 1.00 55.38 112 VAL J N 1
ATOM 9336 C CA . VAL J 1 112 ? 154.549 128.163 89.133 1.00 55.38 112 VAL J CA 1
ATOM 9337 C C . VAL J 1 112 ? 153.447 128.087 88.087 1.00 55.38 112 VAL J C 1
ATOM 9338 O O . VAL J 1 112 ? 152.563 127.231 88.141 1.00 55.38 112 VAL J O 1
ATOM 9342 N N . GLU J 1 113 ? 153.510 129.008 87.126 1.00 60.64 113 GLU J N 1
ATOM 9343 C CA . GLU J 1 113 ? 152.613 129.017 85.980 1.00 60.64 113 GLU J CA 1
ATOM 9344 C C . GLU J 1 113 ? 153.438 128.917 84.709 1.00 60.64 113 GLU J C 1
ATOM 9345 O O . GLU J 1 113 ? 154.365 129.708 84.502 1.00 60.64 113 GLU J O 1
ATOM 9351 N N . LEU J 1 114 ? 153.086 127.960 83.854 1.00 62.33 114 LEU J N 1
ATOM 9352 C CA . LEU J 1 114 ? 153.863 127.602 82.677 1.00 62.33 114 LEU J CA 1
ATOM 9353 C C . LEU J 1 114 ? 153.035 127.828 81.424 1.00 62.33 114 LEU J C 1
ATOM 9354 O O . LEU J 1 114 ? 151.857 127.476 81.392 1.00 62.33 114 LEU J O 1
ATOM 9359 N N . GLU J 1 115 ? 153.659 128.374 80.375 1.00 72.28 115 GLU J N 1
ATOM 9360 C CA . GLU J 1 115 ? 153.029 128.522 79.063 1.00 72.28 115 GLU J CA 1
ATOM 9361 C C . GLU J 1 115 ? 153.735 127.587 78.085 1.00 72.28 115 GLU J C 1
ATOM 9362 O O . GLU J 1 115 ? 154.888 127.826 77.711 1.00 72.28 115 GLU J O 1
ATOM 9368 N N . ILE J 1 116 ? 153.046 126.527 77.670 1.00 69.16 116 ILE J N 1
ATOM 9369 C CA . ILE J 1 116 ? 153.618 125.511 76.795 1.00 69.16 116 ILE J CA 1
ATOM 9370 C C . ILE J 1 116 ? 152.962 125.597 75.425 1.00 69.16 116 ILE J C 1
ATOM 9371 O O . ILE J 1 116 ? 151.739 125.735 75.312 1.00 69.16 116 ILE J O 1
ATOM 9376 N N . ARG J 1 117 ? 153.788 125.545 74.385 1.00 76.01 117 ARG J N 1
ATOM 9377 C CA . ARG J 1 117 ? 153.344 125.534 72.997 1.00 76.01 117 ARG J CA 1
ATOM 9378 C C . ARG J 1 117 ? 153.529 124.129 72.446 1.00 76.01 117 ARG J C 1
ATOM 9379 O O . ARG J 1 117 ? 154.652 123.617 72.417 1.00 76.01 117 ARG J O 1
ATOM 9387 N N . LYS J 1 118 ? 152.438 123.513 72.004 1.00 75.85 118 LYS J N 1
ATOM 9388 C CA . LYS J 1 118 ? 152.497 122.137 71.542 1.00 75.85 118 LYS J CA 1
ATOM 9389 C C . LYS J 1 118 ? 153.036 122.075 70.113 1.00 75.85 118 LYS J C 1
ATOM 9390 O O . LYS J 1 118 ? 153.182 123.089 69.430 1.00 75.85 118 LYS J O 1
ATOM 9396 N N . ASP J 1 119 ? 153.352 120.859 69.664 1.00 84.44 119 ASP J N 1
ATOM 9397 C CA . ASP J 1 119 ? 153.813 120.653 68.295 1.00 84.44 119 ASP J CA 1
ATOM 9398 C C . ASP J 1 119 ? 152.695 120.739 67.269 1.00 84.44 119 ASP J C 1
ATOM 9399 O O . ASP J 1 119 ? 152.981 120.799 66.067 1.00 84.44 119 ASP J O 1
ATOM 9404 N N . ASP J 1 120 ? 151.440 120.727 67.714 1.00 87.92 120 ASP J N 1
ATOM 9405 C CA . ASP J 1 120 ? 150.325 120.998 66.814 1.00 87.92 120 ASP J CA 1
ATOM 9406 C C . ASP J 1 120 ? 150.408 122.410 66.247 1.00 87.92 120 ASP J C 1
ATOM 9407 O O . ASP J 1 120 ? 150.196 122.620 65.048 1.00 87.92 120 ASP J O 1
ATOM 9412 N N . GLY J 1 121 ? 150.730 123.386 67.092 1.00 83.67 121 GLY J N 1
ATOM 9413 C CA . GLY J 1 121 ? 150.760 124.783 66.710 1.00 83.67 121 GLY J CA 1
ATOM 9414 C C . GLY J 1 121 ? 149.825 125.572 67.598 1.00 83.67 121 GLY J C 1
ATOM 9415 O O . GLY J 1 121 ? 149.550 126.750 67.355 1.00 83.67 121 GLY J O 1
ATOM 9416 N N . ASN J 1 122 ? 149.318 124.907 68.628 1.00 80.57 122 ASN J N 1
ATOM 9417 C CA . ASN J 1 122 ? 148.364 125.471 69.564 1.00 80.57 122 ASN J CA 1
ATOM 9418 C C . ASN J 1 122 ? 149.054 125.739 70.893 1.00 80.57 122 ASN J C 1
ATOM 9419 O O . ASN J 1 122 ? 149.969 125.014 71.292 1.00 80.57 122 ASN J O 1
ATOM 9424 N N . THR J 1 123 ? 148.614 126.795 71.570 1.00 72.67 123 THR J N 1
ATOM 9425 C CA . THR J 1 123 ? 149.245 127.280 72.788 1.00 72.67 123 THR J CA 1
ATOM 9426 C C . THR J 1 123 ? 148.295 127.150 73.971 1.00 72.67 123 THR J C 1
ATOM 9427 O O . THR J 1 123 ? 147.097 127.418 73.845 1.00 72.67 123 THR J O 1
ATOM 9431 N N . ILE J 1 124 ? 148.833 126.727 75.118 1.00 67.81 124 ILE J N 1
ATOM 9432 C CA . ILE J 1 124 ? 148.083 126.632 76.366 1.00 67.81 124 ILE J CA 1
ATOM 9433 C C . ILE J 1 124 ? 149.001 127.016 77.519 1.00 67.81 124 ILE J C 1
ATOM 9434 O O . ILE J 1 124 ? 150.216 127.144 77.358 1.00 67.81 124 ILE J O 1
ATOM 9439 N N . MET J 1 125 ? 148.405 127.202 78.699 1.00 64.44 125 MET J N 1
ATOM 9440 C CA . MET J 1 125 ? 149.180 127.368 79.921 1.00 64.44 125 MET J CA 1
ATOM 9441 C C . MET J 1 125 ? 148.526 126.594 81.057 1.00 64.44 125 MET J C 1
ATOM 9442 O O . MET J 1 125 ? 147.304 126.435 81.098 1.00 64.44 125 MET J O 1
ATOM 9447 N N . VAL J 1 126 ? 149.363 126.123 81.988 1.00 58.74 126 VAL J N 1
ATOM 9448 C CA . VAL J 1 126 ? 148.940 125.291 83.110 1.00 58.74 126 VAL J CA 1
ATOM 9449 C C . VAL J 1 126 ? 149.696 125.726 84.360 1.00 58.74 126 VAL J C 1
ATOM 9450 O O . VAL J 1 126 ? 150.844 126.175 84.288 1.00 58.74 126 VAL J O 1
ATOM 9454 N N . VAL J 1 127 ? 149.045 125.587 85.517 1.00 57.78 127 VAL J N 1
ATOM 9455 C CA . VAL J 1 127 ? 149.581 126.042 86.796 1.00 57.78 127 VAL J CA 1
ATOM 9456 C C . VAL J 1 127 ? 149.758 124.842 87.717 1.00 57.78 127 VAL J C 1
ATOM 9457 O O . VAL J 1 127 ? 148.892 123.963 87.780 1.00 57.78 127 VAL J O 1
ATOM 9461 N N . GLN J 1 128 ? 150.881 124.804 88.433 1.00 57.25 128 GLN J N 1
ATOM 9462 C CA . GLN J 1 128 ? 151.280 123.584 89.119 1.00 57.25 128 GLN J CA 1
ATOM 9463 C C . GLN J 1 128 ? 152.193 123.931 90.287 1.00 57.25 128 GLN J C 1
ATOM 9464 O O . GLN J 1 128 ? 152.950 124.901 90.225 1.00 57.25 128 GLN J O 1
ATOM 9470 N N . LYS J 1 129 ? 152.122 123.121 91.342 1.00 58.25 129 LYS J N 1
ATOM 9471 C CA . LYS J 1 129 ? 152.828 123.422 92.583 1.00 58.25 129 LYS J CA 1
ATOM 9472 C C . LYS J 1 129 ? 154.332 123.228 92.438 1.00 58.25 129 LYS J C 1
ATOM 9473 O O . LYS J 1 129 ? 154.795 122.313 91.756 1.00 58.25 129 LYS J O 1
ATOM 9479 N N . GLN J 1 130 ? 155.095 124.097 93.096 1.00 68.10 130 GLN J N 1
ATOM 9480 C CA . GLN J 1 130 ? 156.547 124.000 93.072 1.00 68.10 130 GLN J CA 1
ATOM 9481 C C . GLN J 1 130 ? 157.013 122.749 93.799 1.00 68.10 130 GLN J C 1
ATOM 9482 O O . GLN J 1 130 ? 156.518 122.418 94.878 1.00 68.10 130 GLN J O 1
ATOM 9488 N N . GLY J 1 131 ? 157.983 122.057 93.207 1.00 80.99 131 GLY J N 1
ATOM 9489 C CA . GLY J 1 131 ? 158.523 120.848 93.797 1.00 80.99 131 GLY J CA 1
ATOM 9490 C C . GLY J 1 131 ? 160.010 120.930 94.075 1.00 80.99 131 GLY J C 1
ATOM 9491 O O . GLY J 1 131 ? 160.456 121.795 94.833 1.00 80.99 131 GLY J O 1
ATOM 9492 N N . ASN J 1 132 ? 160.790 120.031 93.471 1.00 90.14 132 ASN J N 1
ATOM 9493 C CA . ASN J 1 132 ? 162.238 120.036 93.628 1.00 90.14 132 ASN J CA 1
ATOM 9494 C C . ASN J 1 132 ? 162.974 120.044 92.293 1.00 90.14 132 ASN J C 1
ATOM 9495 O O . ASN J 1 132 ? 164.195 119.855 92.271 1.00 90.14 132 ASN J O 1
ATOM 9500 N N . THR J 1 133 ? 162.267 120.253 91.187 1.00 87.38 133 THR J N 1
ATOM 9501 C CA . THR J 1 133 ? 162.864 120.412 89.870 1.00 87.38 133 THR J CA 1
ATOM 9502 C C . THR J 1 133 ? 162.617 121.829 89.378 1.00 87.38 133 THR J C 1
ATOM 9503 O O . THR J 1 133 ? 161.541 122.392 89.599 1.00 87.38 133 THR J O 1
ATOM 9507 N N . ARG J 1 134 ? 163.613 122.402 88.716 1.00 84.90 134 ARG J N 1
ATOM 9508 C CA . ARG J 1 134 ? 163.544 123.774 88.235 1.00 84.90 134 ARG J CA 1
ATOM 9509 C C . ARG J 1 134 ? 163.230 123.784 86.746 1.00 84.90 134 ARG J C 1
ATOM 9510 O O . ARG J 1 134 ? 163.931 123.146 85.955 1.00 84.90 134 ARG J O 1
ATOM 9518 N N . PHE J 1 135 ? 162.177 124.505 86.370 1.00 72.99 135 PHE J N 1
ATOM 9519 C CA . PHE J 1 135 ? 161.832 124.693 84.970 1.00 72.99 135 PHE J CA 1
ATOM 9520 C C . PHE J 1 135 ? 162.517 125.941 84.430 1.00 72.99 135 PHE J C 1
ATOM 9521 O O . PHE J 1 135 ? 162.635 126.951 85.128 1.00 72.99 135 PHE J O 1
ATOM 9529 N N . SER J 1 136 ? 162.968 125.866 83.188 1.00 78.44 136 SER J N 1
ATOM 9530 C CA . SER J 1 136 ? 163.727 126.922 82.542 1.00 78.44 136 SER J CA 1
ATOM 9531 C C . SER J 1 136 ? 163.095 127.255 81.200 1.00 78.44 136 SER J C 1
ATOM 9532 O O . SER J 1 136 ? 162.370 126.435 80.630 1.00 78.44 136 SER J O 1
ATOM 9535 N N . PRO J 1 137 ? 163.338 128.457 80.675 1.00 80.84 137 PRO J N 1
ATOM 9536 C CA . PRO J 1 137 ? 162.826 128.801 79.340 1.00 80.84 137 PRO J CA 1
ATOM 9537 C C . PRO J 1 137 ? 163.620 128.088 78.258 1.00 80.84 137 PRO J C 1
ATOM 9538 O O . PRO J 1 137 ? 164.814 128.339 78.070 1.00 80.84 137 PRO J O 1
ATOM 9542 N N . GLY J 1 138 ? 162.954 127.185 77.545 1.00 78.63 138 GLY J N 1
ATOM 9543 C CA . GLY J 1 138 ? 163.588 126.393 76.509 1.00 78.63 138 GLY J CA 1
ATOM 9544 C C . GLY J 1 138 ? 163.908 124.999 77.002 1.00 78.63 138 GLY J C 1
ATOM 9545 O O . GLY J 1 138 ? 164.942 124.779 77.638 1.00 78.63 138 GLY J O 1
ATOM 9546 N N . GLN J 1 139 ? 163.039 124.045 76.688 1.00 75.61 139 GLN J N 1
ATOM 9547 C CA . GLN J 1 139 ? 163.115 122.696 77.233 1.00 75.61 139 GLN J CA 1
ATOM 9548 C C . GLN J 1 139 ? 162.028 121.875 76.556 1.00 75.61 139 GLN J C 1
ATOM 9549 O O . GLN J 1 139 ? 161.142 122.416 75.891 1.00 75.61 139 GLN J O 1
ATOM 9555 N N . ARG J 1 140 ? 162.105 120.560 76.728 1.00 73.02 140 ARG J N 1
ATOM 9556 C CA . ARG J 1 140 ? 161.142 119.639 76.143 1.00 73.02 140 ARG J CA 1
ATOM 9557 C C . ARG J 1 140 ? 160.378 118.948 77.259 1.00 73.02 140 ARG J C 1
ATOM 9558 O O . ARG J 1 140 ? 160.985 118.395 78.179 1.00 73.02 140 ARG J O 1
ATOM 9566 N N . VAL J 1 141 ? 159.050 118.977 77.178 1.00 65.84 141 VAL J N 1
ATOM 9567 C CA . VAL J 1 141 ? 158.205 118.355 78.185 1.00 65.84 141 VAL J CA 1
ATOM 9568 C C . VAL J 1 141 ? 157.223 117.427 77.489 1.00 65.84 141 VAL J C 1
ATOM 9569 O O . VAL J 1 141 ? 156.915 117.581 76.306 1.00 65.84 141 VAL J O 1
ATOM 9573 N N . VAL J 1 142 ? 156.738 116.446 78.244 1.00 60.45 142 VAL J N 1
ATOM 9574 C CA . VAL J 1 142 ? 155.772 115.470 77.758 1.00 60.45 142 VAL J CA 1
ATOM 9575 C C . VAL J 1 142 ? 154.518 115.572 78.615 1.00 60.45 142 VAL J C 1
ATOM 9576 O O . VAL J 1 142 ? 154.590 115.518 79.847 1.00 60.45 142 VAL J O 1
ATOM 9580 N N . LEU J 1 143 ? 153.376 115.755 77.966 1.00 59.12 143 LEU J N 1
ATOM 9581 C CA . LEU J 1 143 ? 152.113 115.947 78.662 1.00 59.12 143 LEU J CA 1
ATOM 9582 C C . LEU J 1 143 ? 151.385 114.617 78.772 1.00 59.12 143 LEU J C 1
ATOM 9583 O O . LEU J 1 143 ? 151.076 113.992 77.754 1.00 59.12 143 LEU J O 1
ATOM 9588 N N . ALA J 1 144 ? 151.094 114.194 79.995 1.00 55.27 144 ALA J N 1
ATOM 9589 C CA . ALA J 1 144 ? 150.258 113.027 80.230 1.00 55.27 144 ALA J CA 1
ATOM 9590 C C . ALA J 1 144 ? 148.856 113.521 80.540 1.00 55.27 144 ALA J C 1
ATOM 9591 O O . ALA J 1 144 ? 148.647 114.207 81.544 1.00 55.27 144 ALA J O 1
ATOM 9593 N N . SER J 1 145 ? 147.901 113.172 79.690 1.00 63.32 145 SER J N 1
ATOM 9594 C CA . SER J 1 145 ? 146.606 113.829 79.698 1.00 63.32 145 SER J CA 1
ATOM 9595 C C . SER J 1 145 ? 145.475 112.825 79.828 1.00 63.32 145 SER J C 1
ATOM 9596 O O . SER J 1 145 ? 145.604 111.654 79.467 1.00 63.32 145 SER J O 1
ATOM 9599 N N . ASN J 1 146 ? 144.358 113.316 80.350 1.00 68.95 146 ASN J N 1
ATOM 9600 C CA . ASN J 1 146 ? 143.100 112.589 80.411 1.00 68.95 146 ASN J CA 1
ATOM 9601 C C . ASN J 1 146 ? 142.016 113.571 79.991 1.00 68.95 146 ASN J C 1
ATOM 9602 O O . ASN J 1 146 ? 142.333 114.643 79.466 1.00 68.95 146 ASN J O 1
ATOM 9607 N N . GLY J 1 147 ? 140.746 113.237 80.192 1.00 73.99 147 GLY J N 1
ATOM 9608 C CA . GLY J 1 147 ? 139.716 114.219 79.929 1.00 73.99 147 GLY J CA 1
ATOM 9609 C C . GLY J 1 147 ? 139.745 115.330 80.959 1.00 73.99 147 GLY J C 1
ATOM 9610 O O . GLY J 1 147 ? 139.333 115.131 82.105 1.00 73.99 147 GLY J O 1
ATOM 9611 N N . SER J 1 148 ? 140.225 116.507 80.553 1.00 74.38 148 SER J N 1
ATOM 9612 C CA . SER J 1 148 ? 140.325 117.681 81.425 1.00 74.38 148 SER J CA 1
ATOM 9613 C C . SER J 1 148 ? 141.178 117.404 82.666 1.00 74.38 148 SER J C 1
ATOM 9614 O O . SER J 1 148 ? 140.805 117.741 83.790 1.00 74.38 148 SER J O 1
ATOM 9617 N N . GLN J 1 149 ? 142.340 116.789 82.449 1.00 67.65 149 GLN J N 1
ATOM 9618 C CA . GLN J 1 149 ? 143.363 116.603 83.470 1.00 67.65 149 GLN J CA 1
ATOM 9619 C C . GLN J 1 149 ? 144.707 116.532 82.763 1.00 67.65 149 GLN J C 1
ATOM 9620 O O . GLN J 1 149 ? 144.816 115.894 81.715 1.00 67.65 149 GLN J O 1
ATOM 9626 N N . VAL J 1 150 ? 145.725 117.171 83.332 1.00 58.72 150 VAL J N 1
ATOM 9627 C CA . VAL J 1 150 ? 147.048 117.207 82.717 1.00 58.72 150 VAL J CA 1
ATOM 9628 C C . VAL J 1 150 ? 148.112 117.213 83.804 1.00 58.72 150 VAL J C 1
ATOM 9629 O O . VAL J 1 150 ? 147.952 117.865 84.839 1.00 58.72 150 VAL J O 1
ATOM 9633 N N . THR J 1 151 ? 149.197 116.472 83.573 1.00 55.98 151 THR J N 1
ATOM 9634 C CA . THR J 1 151 ? 150.401 116.544 84.387 1.00 55.98 151 THR J CA 1
ATOM 9635 C C . THR J 1 151 ? 151.584 116.806 83.470 1.00 55.98 151 THR J C 1
ATOM 9636 O O . THR J 1 151 ? 151.695 116.194 82.405 1.00 55.98 151 THR J O 1
ATOM 9640 N N . VAL J 1 152 ? 152.473 117.700 83.885 1.00 56.79 152 VAL J N 1
ATOM 9641 C CA . VAL J 1 152 ? 153.647 118.065 83.104 1.00 56.79 152 VAL J CA 1
ATOM 9642 C C . VAL J 1 152 ? 154.883 117.576 83.839 1.00 56.79 152 VAL J C 1
ATOM 9643 O O . VAL J 1 152 ? 155.041 117.831 85.037 1.00 56.79 152 VAL J O 1
ATOM 9647 N N . SER J 1 153 ? 155.756 116.880 83.124 1.00 62.55 153 SER J N 1
ATOM 9648 C CA . SER J 1 153 ? 156.971 116.321 83.688 1.00 62.55 153 SER J CA 1
ATOM 9649 C C . SER J 1 153 ? 158.127 116.604 82.748 1.00 62.55 153 SER J C 1
ATOM 9650 O O . SER J 1 153 ? 157.940 116.637 81.527 1.00 62.55 153 SER J O 1
ATOM 9653 N N . PRO J 1 154 ? 159.332 116.794 83.274 1.00 67.39 154 PRO J N 1
ATOM 9654 C CA . PRO J 1 154 ? 160.459 117.170 82.418 1.00 67.39 154 PRO J CA 1
ATOM 9655 C C . PRO J 1 154 ? 160.895 116.009 81.538 1.00 67.39 154 PRO J C 1
ATOM 9656 O O . PRO J 1 154 ? 160.384 114.892 81.625 1.00 67.39 154 PRO J O 1
ATOM 9660 N N . ARG J 1 155 ? 161.858 116.304 80.670 1.00 74.99 155 ARG J N 1
ATOM 9661 C CA . ARG J 1 155 ? 162.347 115.349 79.679 1.00 74.99 155 ARG J CA 1
ATOM 9662 C C . ARG J 1 155 ? 162.764 114.012 80.270 1.00 74.99 155 ARG J C 1
ATOM 9663 O O . ARG J 1 155 ? 162.430 112.961 79.724 1.00 74.99 155 ARG J O 1
ATOM 9671 N N . CYS K 1 18 ? 134.126 136.641 108.611 1.00 76.66 18 CYS K N 1
ATOM 9672 C CA . CYS K 1 18 ? 134.922 137.219 107.540 1.00 76.66 18 CYS K CA 1
ATOM 9673 C C . CYS K 1 18 ? 134.865 136.339 106.301 1.00 76.66 18 CYS K C 1
ATOM 9674 O O . CYS K 1 18 ? 134.651 135.133 106.397 1.00 76.66 18 CYS K O 1
ATOM 9677 N N . VAL K 1 19 ? 135.053 136.949 105.136 1.00 75.73 19 VAL K N 1
ATOM 9678 C CA . VAL K 1 19 ? 135.165 136.231 103.874 1.00 75.73 19 VAL K CA 1
ATOM 9679 C C . VAL K 1 19 ? 136.479 136.632 103.226 1.00 75.73 19 VAL K C 1
ATOM 9680 O O . VAL K 1 19 ? 136.787 137.825 103.122 1.00 75.73 19 VAL K O 1
ATOM 9684 N N . ASN K 1 20 ? 137.255 135.635 102.798 1.00 76.85 20 ASN K N 1
ATOM 9685 C CA . ASN K 1 20 ? 138.611 135.861 102.298 1.00 76.85 20 ASN K CA 1
ATOM 9686 C C . ASN K 1 20 ? 138.538 136.043 100.784 1.00 76.85 20 ASN K C 1
ATOM 9687 O O . ASN K 1 20 ? 138.767 135.124 99.997 1.00 76.85 20 ASN K O 1
ATOM 9692 N N . ASN K 1 21 ? 138.199 137.263 100.374 1.00 69.71 21 ASN K N 1
ATOM 9693 C CA . ASN K 1 21 ? 138.111 137.591 98.953 1.00 69.71 21 ASN K CA 1
ATOM 9694 C C . ASN K 1 21 ? 139.424 138.193 98.444 1.00 69.71 21 ASN K C 1
ATOM 9695 O O . ASN K 1 21 ? 139.478 139.277 97.869 1.00 69.71 21 ASN K O 1
ATOM 9700 N N . ASP K 1 22 ? 140.501 137.440 98.654 1.00 66.80 22 ASP K N 1
ATOM 9701 C CA . ASP K 1 22 ? 141.795 137.770 98.077 1.00 66.80 22 ASP K CA 1
ATOM 9702 C C . ASP K 1 22 ? 142.103 136.898 96.866 1.00 66.80 22 ASP K C 1
ATOM 9703 O O . ASP K 1 22 ? 143.125 137.097 96.209 1.00 66.80 22 ASP K O 1
ATOM 9708 N N . THR K 1 23 ? 141.237 135.941 96.555 1.00 61.29 23 THR K N 1
ATOM 9709 C CA . THR K 1 23 ? 141.360 135.160 95.336 1.00 61.29 23 THR K CA 1
ATOM 9710 C C . THR K 1 23 ? 140.779 135.875 94.127 1.00 61.29 23 THR K C 1
ATOM 9711 O O . THR K 1 23 ? 140.551 135.233 93.098 1.00 61.29 23 THR K O 1
ATOM 9715 N N . LEU K 1 24 ? 140.519 137.175 94.231 1.00 59.56 24 LEU K N 1
ATOM 9716 C CA . LEU K 1 24 ? 140.001 137.981 93.132 1.00 59.56 24 LEU K CA 1
ATOM 9717 C C . LEU K 1 24 ? 141.050 138.966 92.637 1.00 59.56 24 LEU K C 1
ATOM 9718 O O . LEU K 1 24 ? 140.732 140.077 92.221 1.00 59.56 24 LEU K O 1
ATOM 9723 N N . SER K 1 25 ? 142.312 138.570 92.688 1.00 55.72 25 SER K N 1
ATOM 9724 C CA . SER K 1 25 ? 143.412 139.380 92.198 1.00 55.72 25 SER K CA 1
ATOM 9725 C C . SER K 1 25 ? 144.031 138.711 90.977 1.00 55.72 25 SER K C 1
ATOM 9726 O O . SER K 1 25 ? 143.632 137.620 90.561 1.00 55.72 25 SER K O 1
ATOM 9729 N N . GLY K 1 26 ? 145.014 139.382 90.391 1.00 56.96 26 GLY K N 1
ATOM 9730 C CA . GLY K 1 26 ? 145.671 138.858 89.211 1.00 56.96 26 GLY K CA 1
ATOM 9731 C C . GLY K 1 26 ? 146.977 138.178 89.544 1.00 56.96 26 GLY K C 1
ATOM 9732 O O . GLY K 1 26 ? 147.837 137.991 88.677 1.00 56.96 26 GLY K O 1
ATOM 9733 N N . ASP K 1 27 ? 147.132 137.808 90.818 1.00 55.73 27 ASP K N 1
ATOM 9734 C CA . ASP K 1 27 ? 148.383 137.252 91.317 1.00 55.73 27 ASP K CA 1
ATOM 9735 C C . ASP K 1 27 ? 148.126 136.099 92.285 1.00 55.73 27 ASP K C 1
ATOM 9736 O O . ASP K 1 27 ? 149.050 135.644 92.959 1.00 55.73 27 ASP K O 1
ATOM 9741 N N . VAL K 1 28 ? 146.901 135.587 92.344 1.00 52.25 28 VAL K N 1
ATOM 9742 C CA . VAL K 1 28 ? 146.540 134.510 93.259 1.00 52.25 28 VAL K CA 1
ATOM 9743 C C . VAL K 1 28 ? 145.515 133.625 92.573 1.00 52.25 28 VAL K C 1
ATOM 9744 O O . VAL K 1 28 ? 144.487 134.113 92.098 1.00 52.25 28 VAL K O 1
ATOM 9748 N N . TYR K 1 29 ? 145.779 132.324 92.530 1.00 52.39 29 TYR K N 1
ATOM 9749 C CA . TYR K 1 29 ? 144.890 131.359 91.900 1.00 52.39 29 TYR K CA 1
ATOM 9750 C C . TYR K 1 29 ? 144.261 130.469 92.958 1.00 52.39 29 TYR K C 1
ATOM 9751 O O . TYR K 1 29 ? 144.960 129.959 93.836 1.00 52.39 29 TYR K O 1
ATOM 9760 N N . THR K 1 30 ? 142.951 130.271 92.870 1.00 52.69 30 THR K N 1
ATOM 9761 C CA . THR K 1 30 ? 142.320 129.270 93.712 1.00 52.69 30 THR K CA 1
ATOM 9762 C C . THR K 1 30 ? 142.823 127.887 93.322 1.00 52.69 30 THR K C 1
ATOM 9763 O O . THR K 1 30 ? 143.230 127.652 92.184 1.00 52.69 30 THR K O 1
ATOM 9767 N N . ALA K 1 31 ? 142.810 126.967 94.282 1.00 56.71 31 ALA K N 1
ATOM 9768 C CA . ALA K 1 31 ? 143.458 125.676 94.085 1.00 56.71 31 ALA K CA 1
ATOM 9769 C C . ALA K 1 31 ? 142.593 124.675 93.340 1.00 56.71 31 ALA K C 1
ATOM 9770 O O . ALA K 1 31 ? 143.050 123.555 93.098 1.00 56.71 31 ALA K O 1
ATOM 9772 N N . SER K 1 32 ? 141.368 125.034 92.978 1.00 60.40 32 SER K N 1
ATOM 9773 C CA . SER K 1 32 ? 140.523 124.157 92.183 1.00 60.40 32 SER K CA 1
ATOM 9774 C C . SER K 1 32 ? 140.708 124.363 90.688 1.00 60.40 32 SER K C 1
ATOM 9775 O O . SER K 1 32 ? 139.997 123.736 89.899 1.00 60.40 32 SER K O 1
ATOM 9778 N N . GLU K 1 33 ? 141.632 125.228 90.283 1.00 62.03 33 GLU K N 1
ATOM 9779 C CA . GLU K 1 33 ? 141.936 125.456 88.878 1.00 62.03 33 GLU K CA 1
ATOM 9780 C C . GLU K 1 33 ? 143.437 125.426 88.646 1.00 62.03 33 GLU K C 1
ATOM 9781 O O . GLU K 1 33 ? 143.979 126.166 87.821 1.00 62.03 33 GLU K O 1
ATOM 9787 N N . ALA K 1 34 ? 144.131 124.562 89.375 1.00 56.97 34 ALA K N 1
ATOM 9788 C CA . ALA K 1 34 ? 145.515 124.230 89.086 1.00 56.97 34 ALA K CA 1
ATOM 9789 C C . ALA K 1 34 ? 145.564 122.877 88.393 1.00 56.97 34 ALA K C 1
ATOM 9790 O O . ALA K 1 34 ? 144.706 122.019 88.611 1.00 56.97 34 ALA K O 1
ATOM 9792 N N . LYS K 1 35 ? 146.577 122.698 87.546 1.00 58.42 35 LYS K N 1
ATOM 9793 C CA . LYS K 1 35 ? 146.696 121.527 86.680 1.00 58.42 35 LYS K CA 1
ATOM 9794 C C . LYS K 1 35 ? 145.475 121.399 85.766 1.00 58.42 35 LYS K C 1
ATOM 9795 O O . LYS K 1 35 ? 144.753 120.403 85.784 1.00 58.42 35 LYS K O 1
ATOM 9801 N N . GLN K 1 36 ? 145.253 122.441 84.965 1.00 62.05 36 GLN K N 1
ATOM 9802 C CA . GLN K 1 36 ? 144.240 122.440 83.916 1.00 62.05 36 GLN K CA 1
ATOM 9803 C C . GLN K 1 36 ? 144.787 123.231 82.734 1.00 62.05 36 GLN K C 1
ATOM 9804 O O . GLN K 1 36 ? 145.870 123.814 82.806 1.00 62.05 36 GLN K O 1
ATOM 9810 N N . VAL K 1 37 ? 144.032 123.254 81.639 1.00 64.96 37 VAL K N 1
ATOM 9811 C CA . VAL K 1 37 ? 144.461 123.898 80.402 1.00 64.96 37 VAL K CA 1
ATOM 9812 C C . VAL K 1 37 ? 143.658 125.171 80.184 1.00 64.96 37 VAL K C 1
ATOM 9813 O O . VAL K 1 37 ? 142.438 125.195 80.379 1.00 64.96 37 VAL K O 1
ATOM 9817 N N . GLN K 1 38 ? 144.353 126.234 79.785 1.00 67.30 38 GLN K N 1
ATOM 9818 C CA . GLN K 1 38 ? 143.747 127.539 79.572 1.00 67.30 38 GLN K CA 1
ATOM 9819 C C . GLN K 1 38 ? 144.301 128.149 78.293 1.00 67.30 38 GLN K C 1
ATOM 9820 O O . GLN K 1 38 ? 145.489 128.004 77.996 1.00 67.30 38 GLN K O 1
ATOM 9826 N N . ASN K 1 39 ? 143.442 128.842 77.550 1.00 65.71 39 ASN K N 1
ATOM 9827 C CA . ASN K 1 39 ? 143.797 129.412 76.259 1.00 65.71 39 ASN K CA 1
ATOM 9828 C C . ASN K 1 39 ? 144.400 130.805 76.424 1.00 65.71 39 ASN K C 1
ATOM 9829 O O . ASN K 1 39 ? 144.321 131.421 77.486 1.00 65.71 39 ASN K O 1
ATOM 9834 N N . VAL K 1 40 ? 145.008 131.305 75.350 1.00 64.98 40 VAL K N 1
ATOM 9835 C CA . VAL K 1 40 ? 145.781 132.542 75.388 1.00 64.98 40 VAL K CA 1
ATOM 9836 C C . VAL K 1 40 ? 145.351 133.454 74.245 1.00 64.98 40 VAL K C 1
ATOM 9837 O O . VAL K 1 40 ? 145.216 133.002 73.104 1.00 64.98 40 VAL K O 1
ATOM 9841 N N . SER K 1 41 ? 145.143 134.736 74.553 1.00 64.50 41 SER K N 1
ATOM 9842 C CA . SER K 1 41 ? 144.842 135.761 73.561 1.00 64.50 41 SER K CA 1
ATOM 9843 C C . SER K 1 41 ? 145.636 137.016 73.897 1.00 64.50 41 SER K C 1
ATOM 9844 O O . SER K 1 41 ? 146.253 137.115 74.958 1.00 64.50 41 SER K O 1
ATOM 9847 N N . TYR K 1 42 ? 145.620 137.987 72.985 1.00 70.62 42 TYR K N 1
ATOM 9848 C CA . TYR K 1 42 ? 146.345 139.239 73.165 1.00 70.62 42 TYR K CA 1
ATOM 9849 C C . TYR K 1 42 ? 145.400 140.416 72.964 1.00 70.62 42 TYR K C 1
ATOM 9850 O O . TYR K 1 42 ? 144.346 140.285 72.342 1.00 70.62 42 TYR K O 1
ATOM 9859 N N . GLY K 1 43 ? 145.777 141.571 73.504 1.00 74.48 43 GLY K N 1
ATOM 9860 C CA . GLY K 1 43 ? 144.918 142.729 73.392 1.00 74.48 43 GLY K CA 1
ATOM 9861 C C . GLY K 1 43 ? 145.628 144.029 73.706 1.00 74.48 43 GLY K C 1
ATOM 9862 O O . GLY K 1 43 ? 146.855 144.086 73.794 1.00 74.48 43 GLY K O 1
ATOM 9863 N N . THR K 1 44 ? 144.827 145.083 73.867 1.00 73.80 44 THR K N 1
ATOM 9864 C CA . THR K 1 44 ? 145.316 146.413 74.204 1.00 73.80 44 THR K CA 1
ATOM 9865 C C . THR K 1 44 ? 144.333 147.046 75.184 1.00 73.80 44 THR K C 1
ATOM 9866 O O . THR K 1 44 ? 143.161 146.673 75.232 1.00 73.80 44 THR K O 1
ATOM 9870 N N . ILE K 1 45 ? 144.812 148.015 75.964 1.00 75.70 45 ILE K N 1
ATOM 9871 C CA . ILE K 1 45 ? 144.115 148.497 77.154 1.00 75.70 45 ILE K CA 1
ATOM 9872 C C . ILE K 1 45 ? 143.767 149.974 76.993 1.00 75.70 45 ILE K C 1
ATOM 9873 O O . ILE K 1 45 ? 144.607 150.772 76.563 1.00 75.70 45 ILE K O 1
ATOM 9878 N N . VAL K 1 46 ? 142.524 150.334 77.338 1.00 76.66 46 VAL K N 1
ATOM 9879 C CA . VAL K 1 46 ? 142.072 151.724 77.339 1.00 76.66 46 VAL K CA 1
ATOM 9880 C C . VAL K 1 46 ? 141.070 151.934 78.474 1.00 76.66 46 VAL K C 1
ATOM 9881 O O . VAL K 1 46 ? 140.325 151.024 78.849 1.00 76.66 46 VAL K O 1
ATOM 9885 N N . ASN K 1 47 ? 141.063 153.154 79.019 1.00 77.86 47 ASN K N 1
ATOM 9886 C CA . ASN K 1 47 ? 139.998 153.666 79.888 1.00 77.86 47 ASN K CA 1
ATOM 9887 C C . ASN K 1 47 ? 139.822 152.829 81.161 1.00 77.86 47 ASN K C 1
ATOM 9888 O O . ASN K 1 47 ? 138.825 152.133 81.356 1.00 77.86 47 ASN K O 1
ATOM 9893 N N . VAL K 1 48 ? 140.830 152.913 82.024 1.00 70.00 48 VAL K N 1
ATOM 9894 C CA . VAL K 1 48 ? 140.749 152.375 83.379 1.00 70.00 48 VAL K CA 1
ATOM 9895 C C . VAL K 1 48 ? 140.126 153.417 84.304 1.00 70.00 48 VAL K C 1
ATOM 9896 O O . VAL K 1 48 ? 140.484 154.599 84.249 1.00 70.00 48 VAL K O 1
ATOM 9900 N N . ARG K 1 49 ? 139.175 152.994 85.137 1.00 61.05 49 ARG K N 1
ATOM 9901 C CA . ARG K 1 49 ? 138.621 153.866 86.167 1.00 61.05 49 ARG K CA 1
ATOM 9902 C C . ARG K 1 49 ? 138.407 153.077 87.453 1.00 61.05 49 ARG K C 1
ATOM 9903 O O . ARG K 1 49 ? 138.151 151.869 87.405 1.00 61.05 49 ARG K O 1
ATOM 9911 N N . PRO K 1 50 ? 138.510 153.731 88.609 1.00 59.01 50 PRO K N 1
ATOM 9912 C CA . PRO K 1 50 ? 138.441 153.008 89.885 1.00 59.01 50 PRO K CA 1
ATOM 9913 C C . PRO K 1 50 ? 137.020 152.718 90.347 1.00 59.01 50 PRO K C 1
ATOM 9914 O O . PRO K 1 50 ? 136.077 153.454 90.058 1.00 59.01 50 PRO K O 1
ATOM 9918 N N . VAL K 1 51 ? 136.896 151.628 91.111 1.00 53.71 51 VAL K N 1
ATOM 9919 C CA . VAL K 1 51 ? 135.614 151.035 91.480 1.00 53.71 51 VAL K CA 1
ATOM 9920 C C . VAL K 1 51 ? 135.786 150.312 92.810 1.00 53.71 51 VAL K C 1
ATOM 9921 O O . VAL K 1 51 ? 136.884 149.883 93.161 1.00 53.71 51 VAL K O 1
ATOM 9925 N N . GLN K 1 52 ? 134.696 150.185 93.566 1.00 52.22 52 GLN K N 1
ATOM 9926 C CA . GLN K 1 52 ? 134.688 149.453 94.824 1.00 52.22 52 GLN K CA 1
ATOM 9927 C C . GLN K 1 52 ? 134.003 148.104 94.642 1.00 52.22 52 GLN K C 1
ATOM 9928 O O . GLN K 1 52 ? 133.161 147.940 93.761 1.00 52.22 52 GLN K O 1
ATOM 9934 N N . ILE K 1 53 ? 134.366 147.135 95.482 1.00 50.57 53 ILE K N 1
ATOM 9935 C CA . ILE K 1 53 ? 133.874 145.765 95.367 1.00 50.57 53 ILE K CA 1
ATOM 9936 C C . ILE K 1 53 ? 133.321 145.318 96.713 1.00 50.57 53 ILE K C 1
ATOM 9937 O O . ILE K 1 53 ? 133.983 145.476 97.743 1.00 50.57 53 ILE K O 1
ATOM 9942 N N . GLN K 1 54 ? 132.122 144.740 96.700 1.00 55.31 54 GLN K N 1
ATOM 9943 C CA . GLN K 1 54 ? 131.400 144.338 97.907 1.00 55.31 54 GLN K CA 1
ATOM 9944 C C . GLN K 1 54 ? 131.187 142.829 97.870 1.00 55.31 54 GLN K C 1
ATOM 9945 O O . GLN K 1 54 ? 130.342 142.333 97.120 1.00 55.31 54 GLN K O 1
ATOM 9951 N N . GLY K 1 55 ? 131.951 142.098 98.670 1.00 64.21 55 GLY K N 1
ATOM 9952 C CA . GLY K 1 55 ? 131.851 140.656 98.740 1.00 64.21 55 GLY K CA 1
ATOM 9953 C C . GLY K 1 55 ? 130.806 140.193 99.731 1.00 64.21 55 GLY K C 1
ATOM 9954 O O . GLY K 1 55 ? 129.941 140.954 100.167 1.00 64.21 55 GLY K O 1
ATOM 9955 N N . GLY K 1 56 ? 130.886 138.912 100.083 1.00 73.45 56 GLY K N 1
ATOM 9956 C CA . GLY K 1 56 ? 130.019 138.375 101.115 1.00 73.45 56 GLY K CA 1
ATOM 9957 C C . GLY K 1 56 ? 128.619 138.068 100.607 1.00 73.45 56 GLY K C 1
ATOM 9958 O O . GLY K 1 56 ? 128.396 137.837 99.419 1.00 73.45 56 GLY K O 1
ATOM 9959 N N . ASP K 1 57 ? 127.664 138.069 101.535 1.00 81.52 57 ASP K N 1
ATOM 9960 C CA . ASP K 1 57 ? 126.269 137.788 101.230 1.00 81.52 57 ASP K CA 1
ATOM 9961 C C . ASP K 1 57 ? 125.388 138.876 101.825 1.00 81.52 57 ASP K C 1
ATOM 9962 O O . ASP K 1 57 ? 125.756 139.528 102.806 1.00 81.52 57 ASP K O 1
ATOM 9967 N N . ASP K 1 58 ? 124.212 139.064 101.220 1.00 82.39 58 ASP K N 1
ATOM 9968 C CA . ASP K 1 58 ? 123.352 140.187 101.578 1.00 82.39 58 ASP K CA 1
ATOM 9969 C C . ASP K 1 58 ? 122.652 139.976 102.917 1.00 82.39 58 ASP K C 1
ATOM 9970 O O . ASP K 1 58 ? 122.526 140.919 103.704 1.00 82.39 58 ASP K O 1
ATOM 9975 N N . SER K 1 59 ? 122.180 138.764 103.192 1.00 79.81 59 SER K N 1
ATOM 9976 C CA . SER K 1 59 ? 121.527 138.471 104.467 1.00 79.81 59 SER K CA 1
ATOM 9977 C C . SER K 1 59 ? 122.601 138.109 105.482 1.00 79.81 59 SER K C 1
ATOM 9978 O O . SER K 1 59 ? 123.095 136.980 105.507 1.00 79.81 59 SER K O 1
ATOM 9981 N N . ASN K 1 60 ? 122.962 139.067 106.329 1.00 72.38 60 ASN K N 1
ATOM 9982 C CA . ASN K 1 60 ? 124.021 138.869 107.311 1.00 72.38 60 ASN K CA 1
ATOM 9983 C C . ASN K 1 60 ? 123.451 138.133 108.516 1.00 72.38 60 ASN K C 1
ATOM 9984 O O . ASN K 1 60 ? 122.590 138.662 109.225 1.00 72.38 60 ASN K O 1
ATOM 9989 N N . VAL K 1 61 ? 123.924 136.913 108.747 1.00 69.88 61 VAL K N 1
ATOM 9990 C CA . VAL K 1 61 ? 123.448 136.090 109.850 1.00 69.88 61 VAL K CA 1
ATOM 9991 C C . VAL K 1 61 ? 124.470 136.010 110.976 1.00 69.88 61 VAL K C 1
ATOM 9992 O O . VAL K 1 61 ? 124.115 136.147 112.146 1.00 69.88 61 VAL K O 1
ATOM 9996 N N . ILE K 1 62 ? 125.745 135.799 110.643 1.00 64.34 62 ILE K N 1
ATOM 9997 C CA . ILE K 1 62 ? 126.765 135.642 111.675 1.00 64.34 62 ILE K CA 1
ATOM 9998 C C . ILE K 1 62 ? 126.948 136.924 112.475 1.00 64.34 62 ILE K C 1
ATOM 9999 O O . ILE K 1 62 ? 127.228 136.876 113.677 1.00 64.34 62 ILE K O 1
ATOM 10004 N N . GLY K 1 63 ? 126.802 138.086 111.840 1.00 62.16 63 GLY K N 1
ATOM 10005 C CA . GLY K 1 63 ? 126.901 139.332 112.582 1.00 62.16 63 GLY K CA 1
ATOM 10006 C C . GLY K 1 63 ? 125.776 139.506 113.585 1.00 62.16 63 GLY K C 1
ATOM 10007 O O . GLY K 1 63 ? 125.984 140.042 114.679 1.00 62.16 63 GLY K O 1
ATOM 10008 N N . ALA K 1 64 ? 124.575 139.043 113.235 1.00 59.78 64 ALA K N 1
ATOM 10009 C CA . ALA K 1 64 ? 123.422 139.227 114.108 1.00 59.78 64 ALA K CA 1
ATOM 10010 C C . ALA K 1 64 ? 123.606 138.500 115.433 1.00 59.78 64 ALA K C 1
ATOM 10011 O O . ALA K 1 64 ? 123.350 139.065 116.499 1.00 59.78 64 ALA K O 1
ATOM 10013 N N . ILE K 1 65 ? 124.068 137.250 115.390 1.00 55.64 65 ILE K N 1
ATOM 10014 C CA . ILE K 1 65 ? 124.181 136.466 116.616 1.00 55.64 65 ILE K CA 1
ATOM 10015 C C . ILE K 1 65 ? 125.291 137.003 117.511 1.00 55.64 65 ILE K C 1
ATOM 10016 O O . ILE K 1 65 ? 125.123 137.107 118.734 1.00 55.64 65 ILE K O 1
ATOM 10021 N N . GLY K 1 66 ? 126.441 137.343 116.930 1.00 54.59 66 GLY K N 1
ATOM 10022 C CA . GLY K 1 66 ? 127.510 137.920 117.728 1.00 54.59 66 GLY K CA 1
ATOM 10023 C C . GLY K 1 66 ? 127.096 139.220 118.388 1.00 54.59 66 GLY K C 1
ATOM 10024 O O . GLY K 1 66 ? 127.307 139.422 119.590 1.00 54.59 66 GLY K O 1
ATOM 10025 N N . GLY K 1 67 ? 126.477 140.113 117.614 1.00 54.74 67 GLY K N 1
ATOM 10026 C CA . GLY K 1 67 ? 125.983 141.348 118.195 1.00 54.74 67 GLY K CA 1
ATOM 10027 C C . GLY K 1 67 ? 124.950 141.106 119.278 1.00 54.74 67 GLY K C 1
ATOM 10028 O O . GLY K 1 67 ? 124.960 141.770 120.316 1.00 54.74 67 GLY K O 1
ATOM 10029 N N . ALA K 1 68 ? 124.068 140.129 119.065 1.00 56.36 68 ALA K N 1
ATOM 10030 C CA . ALA K 1 68 ? 123.014 139.846 120.031 1.00 56.36 68 ALA K CA 1
ATOM 10031 C C . ALA K 1 68 ? 123.590 139.378 121.360 1.00 56.36 68 ALA K C 1
ATOM 10032 O O . ALA K 1 68 ? 123.220 139.892 122.418 1.00 56.36 68 ALA K O 1
ATOM 10034 N N . VAL K 1 69 ? 124.497 138.399 121.332 1.00 54.91 69 VAL K N 1
ATOM 10035 C CA . VAL K 1 69 ? 125.031 137.902 122.598 1.00 54.91 69 VAL K CA 1
ATOM 10036 C C . VAL K 1 69 ? 125.850 138.980 123.294 1.00 54.91 69 VAL K C 1
ATOM 10037 O O . VAL K 1 69 ? 125.694 139.210 124.501 1.00 54.91 69 VAL K O 1
ATOM 10041 N N . LEU K 1 70 ? 126.710 139.685 122.552 1.00 55.85 70 LEU K N 1
ATOM 10042 C CA . LEU K 1 70 ? 127.546 140.681 123.211 1.00 55.85 70 LEU K CA 1
ATOM 10043 C C . LEU K 1 70 ? 126.729 141.850 123.745 1.00 55.85 70 LEU K C 1
ATOM 10044 O O . LEU K 1 70 ? 127.140 142.488 124.718 1.00 55.85 70 LEU K O 1
ATOM 10049 N N . GLY K 1 71 ? 125.583 142.154 123.141 1.00 56.11 71 GLY K N 1
ATOM 10050 C CA . GLY K 1 71 ? 124.740 143.203 123.678 1.00 56.11 71 GLY K CA 1
ATOM 10051 C C . GLY K 1 71 ? 123.893 142.744 124.844 1.00 56.11 71 GLY K C 1
ATOM 10052 O O . GLY K 1 71 ? 123.646 143.506 125.781 1.00 56.11 71 GLY K O 1
ATOM 10053 N N . GLY K 1 72 ? 123.433 141.494 124.793 1.00 55.78 72 GLY K N 1
ATOM 10054 C CA . GLY K 1 72 ? 122.622 140.970 125.876 1.00 55.78 72 GLY K CA 1
ATOM 10055 C C . GLY K 1 72 ? 123.397 140.813 127.167 1.00 55.78 72 GLY K C 1
ATOM 10056 O O . GLY K 1 72 ? 122.903 141.162 128.240 1.00 55.78 72 GLY K O 1
ATOM 10057 N N . PHE K 1 73 ? 124.623 140.297 127.086 1.00 54.93 73 PHE K N 1
ATOM 10058 C CA . PHE K 1 73 ? 125.374 140.112 128.323 1.00 54.93 73 PHE K CA 1
ATOM 10059 C C . PHE K 1 73 ? 125.877 141.419 128.916 1.00 54.93 73 PHE K C 1
ATOM 10060 O O . PHE K 1 73 ? 126.451 141.396 130.007 1.00 54.93 73 PHE K O 1
ATOM 10068 N N . LEU K 1 74 ? 125.691 142.542 128.233 1.00 59.13 74 LEU K N 1
ATOM 10069 C CA . LEU K 1 74 ? 125.965 143.856 128.793 1.00 59.13 74 LEU K CA 1
ATOM 10070 C C . LEU K 1 74 ? 124.741 144.455 129.472 1.00 59.13 74 LEU K C 1
ATOM 10071 O O . LEU K 1 74 ? 124.800 145.589 129.956 1.00 59.13 74 LEU K O 1
ATOM 10076 N N . GLY K 1 75 ? 123.640 143.716 129.537 1.00 60.79 75 GLY K N 1
ATOM 10077 C CA . GLY K 1 75 ? 122.422 144.237 130.121 1.00 60.79 75 GLY K CA 1
ATOM 10078 C C . GLY K 1 75 ? 122.191 143.849 131.565 1.00 60.79 75 GLY K C 1
ATOM 10079 O O . GLY K 1 75 ? 121.540 144.593 132.301 1.00 60.79 75 GLY K O 1
ATOM 10080 N N . ASN K 1 76 ? 122.711 142.697 131.993 1.00 60.64 76 ASN K N 1
ATOM 10081 C CA . ASN K 1 76 ? 122.475 142.253 133.361 1.00 60.64 76 ASN K CA 1
ATOM 10082 C C . ASN K 1 76 ? 123.067 143.195 134.397 1.00 60.64 76 ASN K C 1
ATOM 10083 O O . ASN K 1 76 ? 122.588 143.224 135.535 1.00 60.64 76 ASN K O 1
ATOM 10088 N N . THR K 1 77 ? 124.080 143.972 134.037 1.00 64.35 77 THR K N 1
ATOM 10089 C CA . THR K 1 77 ? 124.845 144.705 135.033 1.00 64.35 77 THR K CA 1
ATOM 10090 C C . THR K 1 77 ? 124.164 145.981 135.515 1.00 64.35 77 THR K C 1
ATOM 10091 O O . THR K 1 77 ? 124.772 146.722 136.293 1.00 64.35 77 THR K O 1
ATOM 10095 N N . VAL K 1 78 ? 122.939 146.268 135.082 1.00 65.08 78 VAL K N 1
ATOM 10096 C CA . VAL K 1 78 ? 122.201 147.426 135.573 1.00 65.08 78 VAL K CA 1
ATOM 10097 C C . VAL K 1 78 ? 120.916 146.957 136.238 1.00 65.08 78 VAL K C 1
ATOM 10098 O O . VAL K 1 78 ? 120.304 145.964 135.831 1.00 65.08 78 VAL K O 1
ATOM 10102 N N . GLY K 1 79 ? 120.521 147.669 137.289 1.00 72.97 79 GLY K N 1
ATOM 10103 C CA . GLY K 1 79 ? 119.234 147.452 137.922 1.00 72.97 79 GLY K CA 1
ATOM 10104 C C . GLY K 1 79 ? 119.127 146.112 138.631 1.00 72.97 79 GLY K C 1
ATOM 10105 O O . GLY K 1 79 ? 120.071 145.332 138.721 1.00 72.97 79 GLY K O 1
ATOM 10106 N N . GLY K 1 80 ? 117.927 145.853 139.143 1.00 77.26 80 GLY K N 1
ATOM 10107 C CA . GLY K 1 80 ? 117.637 144.590 139.793 1.00 77.26 80 GLY K CA 1
ATOM 10108 C C . GLY K 1 80 ? 116.147 144.413 139.958 1.00 77.26 80 GLY K C 1
ATOM 10109 O O . GLY K 1 80 ? 115.398 145.389 140.044 1.00 77.26 80 GLY K O 1
ATOM 10110 N N . GLY K 1 81 ? 115.717 143.162 140.002 1.00 74.39 81 GLY K N 1
ATOM 10111 C CA . GLY K 1 81 ? 114.306 142.844 140.151 1.00 74.39 81 GLY K CA 1
ATOM 10112 C C . GLY K 1 81 ? 113.677 142.473 138.815 1.00 74.39 81 GLY K C 1
ATOM 10113 O O . GLY K 1 81 ? 114.171 141.594 138.115 1.00 74.39 81 GLY K O 1
ATOM 10114 N N . THR K 1 82 ? 112.573 143.136 138.478 1.00 73.00 82 THR K N 1
ATOM 10115 C CA . THR K 1 82 ? 111.954 142.996 137.167 1.00 73.00 82 THR K CA 1
ATOM 10116 C C . THR K 1 82 ? 112.387 144.084 136.199 1.00 73.00 82 THR K C 1
ATOM 10117 O O . THR K 1 82 ? 111.957 144.073 135.043 1.00 73.00 82 THR K O 1
ATOM 10121 N N . GLY K 1 83 ? 113.208 145.025 136.641 1.00 70.79 83 GLY K N 1
ATOM 10122 C CA . GLY K 1 83 ? 113.794 146.009 135.764 1.00 70.79 83 GLY K CA 1
ATOM 10123 C C . GLY K 1 83 ? 115.092 145.587 135.124 1.00 70.79 83 GLY K C 1
ATOM 10124 O O . GLY K 1 83 ? 115.669 146.354 134.348 1.00 70.79 83 GLY K O 1
ATOM 10125 N N . ARG K 1 84 ? 115.587 144.392 135.445 1.00 67.02 84 ARG K N 1
ATOM 10126 C CA . ARG K 1 84 ? 116.769 143.857 134.781 1.00 67.02 84 ARG K CA 1
ATOM 10127 C C . ARG K 1 84 ? 116.397 143.149 133.486 1.00 67.02 84 ARG K C 1
ATOM 10128 O O . ARG K 1 84 ? 117.122 143.242 132.486 1.00 67.02 84 ARG K O 1
ATOM 10136 N N . SER K 1 85 ? 115.266 142.441 133.490 1.00 62.89 85 SER K N 1
ATOM 10137 C CA . SER K 1 85 ? 114.823 141.740 132.293 1.00 62.89 85 SER K CA 1
ATOM 10138 C C . SER K 1 85 ? 114.570 142.712 131.151 1.00 62.89 85 SER K C 1
ATOM 10139 O O . SER K 1 85 ? 114.926 142.436 130.000 1.00 62.89 85 SER K O 1
ATOM 10142 N N . LEU K 1 86 ? 113.960 143.858 131.447 1.00 63.45 86 LEU K N 1
ATOM 10143 C CA . LEU K 1 86 ? 113.733 144.854 130.407 1.00 63.45 86 LEU K CA 1
ATOM 10144 C C . LEU K 1 86 ? 115.048 145.343 129.819 1.00 63.45 86 LEU K C 1
ATOM 10145 O O . LEU K 1 86 ? 115.171 145.501 128.598 1.00 63.45 86 LEU K O 1
ATOM 10150 N N . ALA K 1 87 ? 116.048 145.577 130.671 1.00 61.42 87 ALA K N 1
ATOM 10151 C CA . ALA K 1 87 ? 117.334 146.059 130.181 1.00 61.42 87 ALA K CA 1
ATOM 10152 C C . ALA K 1 87 ? 118.006 145.034 129.279 1.00 61.42 87 ALA K C 1
ATOM 10153 O O . ALA K 1 87 ? 118.509 145.383 128.204 1.00 61.42 87 ALA K O 1
ATOM 10155 N N . THR K 1 88 ? 118.021 143.763 129.689 1.00 59.41 88 THR K N 1
ATOM 10156 C CA . THR K 1 88 ? 118.662 142.762 128.840 1.00 59.41 88 THR K CA 1
ATOM 10157 C C . THR K 1 88 ? 117.902 142.578 127.529 1.00 59.41 88 THR K C 1
ATOM 10158 O O . THR K 1 88 ? 118.520 142.431 126.464 1.00 59.41 88 THR K O 1
ATOM 10162 N N . ALA K 1 89 ? 116.566 142.630 127.568 1.00 55.77 89 ALA K N 1
ATOM 10163 C CA . ALA K 1 89 ? 115.794 142.483 126.339 1.00 55.77 89 ALA K CA 1
ATOM 10164 C C . ALA K 1 89 ? 116.052 143.632 125.374 1.00 55.77 89 ALA K C 1
ATOM 10165 O O . ALA K 1 89 ? 116.168 143.414 124.165 1.00 55.77 89 ALA K O 1
ATOM 10167 N N . ALA K 1 90 ? 116.137 144.864 125.881 1.00 57.11 90 ALA K N 1
ATOM 10168 C CA . ALA K 1 90 ? 116.435 145.989 124.998 1.00 57.11 90 ALA K CA 1
ATOM 10169 C C . ALA K 1 90 ? 117.841 145.887 124.420 1.00 57.11 90 ALA K C 1
ATOM 10170 O O . ALA K 1 90 ? 118.044 146.104 123.213 1.00 57.11 90 ALA K O 1
ATOM 10172 N N . GLY K 1 91 ? 118.820 145.557 125.264 1.00 56.46 91 GLY K N 1
ATOM 10173 C CA . GLY K 1 91 ? 120.185 145.443 124.788 1.00 56.46 91 GLY K CA 1
ATOM 10174 C C . GLY K 1 91 ? 120.350 144.390 123.714 1.00 56.46 91 GLY K C 1
ATOM 10175 O O . GLY K 1 91 ? 121.146 144.566 122.788 1.00 56.46 91 GLY K O 1
ATOM 10176 N N . ALA K 1 92 ? 119.590 143.294 123.806 1.00 55.14 92 ALA K N 1
ATOM 10177 C CA . ALA K 1 92 ? 119.720 142.233 122.811 1.00 55.14 92 ALA K CA 1
ATOM 10178 C C . ALA K 1 92 ? 119.479 142.756 121.397 1.00 55.14 92 ALA K C 1
ATOM 10179 O O . ALA K 1 92 ? 120.330 142.593 120.517 1.00 55.14 92 ALA K O 1
ATOM 10181 N N . VAL K 1 93 ? 118.344 143.419 121.160 1.00 55.37 93 VAL K N 1
ATOM 10182 C CA . VAL K 1 93 ? 118.047 143.878 119.802 1.00 55.37 93 VAL K CA 1
ATOM 10183 C C . VAL K 1 93 ? 118.917 145.075 119.428 1.00 55.37 93 VAL K C 1
ATOM 10184 O O . VAL K 1 93 ? 119.358 145.205 118.271 1.00 55.37 93 VAL K O 1
ATOM 10188 N N . ALA K 1 94 ? 119.187 145.969 120.387 1.00 57.72 94 ALA K N 1
ATOM 10189 C CA . ALA K 1 94 ? 120.009 147.121 120.043 1.00 57.72 94 ALA K CA 1
ATOM 10190 C C . ALA K 1 94 ? 121.449 146.739 119.743 1.00 57.72 94 ALA K C 1
ATOM 10191 O O . ALA K 1 94 ? 122.184 147.563 119.193 1.00 57.72 94 ALA K O 1
ATOM 10193 N N . GLY K 1 95 ? 121.873 145.530 120.099 1.00 56.85 95 GLY K N 1
ATOM 10194 C CA . GLY K 1 95 ? 123.159 145.039 119.647 1.00 56.85 95 GLY K CA 1
ATOM 10195 C C . GLY K 1 95 ? 123.022 144.191 118.400 1.00 56.85 95 GLY K C 1
ATOM 10196 O O . GLY K 1 95 ? 123.939 144.120 117.573 1.00 56.85 95 GLY K O 1
ATOM 10197 N N . GLY K 1 96 ? 121.863 143.548 118.254 1.00 56.34 96 GLY K N 1
ATOM 10198 C CA . GLY K 1 96 ? 121.632 142.719 117.084 1.00 56.34 96 GLY K CA 1
ATOM 10199 C C . GLY K 1 96 ? 121.701 143.504 115.791 1.00 56.34 96 GLY K C 1
ATOM 10200 O O . GLY K 1 96 ? 122.325 143.070 114.822 1.00 56.34 96 GLY K O 1
ATOM 10201 N N . VAL K 1 97 ? 121.059 144.673 115.754 1.00 60.09 97 VAL K N 1
ATOM 10202 C CA . VAL K 1 97 ? 121.115 145.441 114.506 1.00 60.09 97 VAL K CA 1
ATOM 10203 C C . VAL K 1 97 ? 122.523 145.986 114.253 1.00 60.09 97 VAL K C 1
ATOM 10204 O O . VAL K 1 97 ? 122.978 146.042 113.100 1.00 60.09 97 VAL K O 1
ATOM 10208 N N . ALA K 1 98 ? 123.248 146.376 115.304 1.00 57.46 98 ALA K N 1
ATOM 10209 C CA . ALA K 1 98 ? 124.609 146.867 115.102 1.00 57.46 98 ALA K CA 1
ATOM 10210 C C . ALA K 1 98 ? 125.536 145.766 114.612 1.00 57.46 98 ALA K C 1
ATOM 10211 O O . ALA K 1 98 ? 126.540 146.049 113.946 1.00 57.46 98 ALA K O 1
ATOM 10213 N N . GLY K 1 99 ? 125.223 144.510 114.931 1.00 57.20 99 GLY K N 1
ATOM 10214 C CA . GLY K 1 99 ? 126.021 143.414 114.400 1.00 57.20 99 GLY K CA 1
ATOM 10215 C C . GLY K 1 99 ? 126.020 143.378 112.884 1.00 57.20 99 GLY K C 1
ATOM 10216 O O . GLY K 1 99 ? 127.074 143.288 112.250 1.00 57.20 99 GLY K O 1
ATOM 10217 N N . GLN K 1 100 ? 124.832 143.465 112.281 1.00 58.44 100 GLN K N 1
ATOM 10218 C CA . GLN K 1 100 ? 124.746 143.555 110.828 1.00 58.44 100 GLN K CA 1
ATOM 10219 C C . GLN K 1 100 ? 125.300 144.874 110.321 1.00 58.44 100 GLN K C 1
ATOM 10220 O O . GLN K 1 100 ? 125.760 144.952 109.179 1.00 58.44 100 GLN K O 1
ATOM 10226 N N . GLY K 1 101 ? 125.244 145.922 111.138 1.00 57.61 101 GLY K N 1
ATOM 10227 C CA . GLY K 1 101 ? 125.850 147.178 110.731 1.00 57.61 101 GLY K CA 1
ATOM 10228 C C . GLY K 1 101 ? 127.350 147.069 110.535 1.00 57.61 101 GLY K C 1
ATOM 10229 O O . GLY K 1 101 ? 127.908 147.659 109.609 1.00 57.61 101 GLY K O 1
ATOM 10230 N N . VAL K 1 102 ? 128.022 146.321 111.406 1.00 59.31 102 VAL K N 1
ATOM 10231 C CA . VAL K 1 102 ? 129.480 146.229 111.333 1.00 59.31 102 VAL K CA 1
ATOM 10232 C C . VAL K 1 102 ? 129.956 145.090 110.432 1.00 59.31 102 VAL K C 1
ATOM 10233 O O . VAL K 1 102 ? 130.966 145.239 109.737 1.00 59.31 102 VAL K O 1
ATOM 10237 N N . GLN K 1 103 ? 129.248 143.961 110.400 1.00 61.16 103 GLN K N 1
ATOM 10238 C CA . GLN K 1 103 ? 129.734 142.799 109.662 1.00 61.16 103 GLN K CA 1
ATOM 10239 C C . GLN K 1 103 ? 129.712 143.004 108.153 1.00 61.16 103 GLN K C 1
ATOM 10240 O O . GLN K 1 103 ? 130.322 142.213 107.431 1.00 61.16 103 GLN K O 1
ATOM 10246 N N . SER K 1 104 ? 129.057 144.055 107.661 1.00 60.44 104 SER K N 1
ATOM 10247 C CA . SER K 1 104 ? 129.003 144.362 106.237 1.00 60.44 104 SER K CA 1
ATOM 10248 C C . SER K 1 104 ? 129.733 145.657 105.905 1.00 60.44 104 SER K C 1
ATOM 10249 O O . SER K 1 104 ? 129.376 146.350 104.952 1.00 60.44 104 SER K O 1
ATOM 10252 N N . ALA K 1 105 ? 130.742 146.004 106.698 1.00 61.43 105 ALA K N 1
ATOM 10253 C CA . ALA K 1 105 ? 131.646 147.091 106.368 1.00 61.43 105 ALA K CA 1
ATOM 10254 C C . ALA K 1 105 ? 133.101 146.670 106.458 1.00 61.43 105 ALA K C 1
ATOM 10255 O O . ALA K 1 105 ? 133.985 147.505 106.249 1.00 61.43 105 ALA K O 1
ATOM 10257 N N . MET K 1 106 ? 133.373 145.404 106.768 1.00 64.32 106 MET K N 1
ATOM 10258 C CA . MET K 1 106 ? 134.717 144.850 106.725 1.00 64.32 106 MET K CA 1
ATOM 10259 C C . MET K 1 106 ? 134.914 143.925 105.532 1.00 64.32 106 MET K C 1
ATOM 10260 O O . MET K 1 106 ? 135.917 143.209 105.474 1.00 64.32 106 MET K O 1
ATOM 10265 N N . ASN K 1 107 ? 133.976 143.911 104.588 1.00 58.71 107 ASN K N 1
ATOM 10266 C CA . ASN K 1 107 ? 134.100 143.098 103.387 1.00 58.71 107 ASN K CA 1
ATOM 10267 C C . ASN K 1 107 ? 134.061 143.982 102.149 1.00 58.71 107 ASN K C 1
ATOM 10268 O O . ASN K 1 107 ? 133.360 143.673 101.184 1.00 58.71 107 ASN K O 1
ATOM 10273 N N . LYS K 1 108 ? 134.803 145.086 102.168 1.00 57.30 108 LYS K N 1
ATOM 10274 C CA . LYS K 1 108 ? 134.736 146.097 101.121 1.00 57.30 108 LYS K CA 1
ATOM 10275 C C . LYS K 1 108 ? 136.146 146.462 100.686 1.00 57.30 108 LYS K C 1
ATOM 10276 O O . LYS K 1 108 ? 136.902 147.049 101.464 1.00 57.30 108 LYS K O 1
ATOM 10282 N N . THR K 1 109 ? 136.495 146.132 99.445 1.00 57.71 109 THR K N 1
ATOM 10283 C CA . THR K 1 109 ? 137.827 146.367 98.905 1.00 57.71 109 THR K CA 1
ATOM 10284 C C . THR K 1 109 ? 137.744 147.318 97.718 1.00 57.71 109 THR K C 1
ATOM 10285 O O . THR K 1 109 ? 136.659 147.689 97.270 1.00 57.71 109 THR K O 1
ATOM 10289 N N . GLN K 1 110 ? 138.904 147.704 97.195 1.00 59.97 110 GLN K N 1
ATOM 10290 C CA . GLN K 1 110 ? 138.986 148.646 96.086 1.00 59.97 110 GLN K CA 1
ATOM 10291 C C . GLN K 1 110 ? 139.645 147.985 94.886 1.00 59.97 110 GLN K C 1
ATOM 10292 O O . GLN K 1 110 ? 140.697 147.357 95.022 1.00 59.97 110 GLN K O 1
ATOM 10298 N N . GLY K 1 111 ? 139.035 148.141 93.713 1.00 58.11 111 GLY K N 1
ATOM 10299 C CA . GLY K 1 111 ? 139.565 147.568 92.490 1.00 58.11 111 GLY K CA 1
ATOM 10300 C C . GLY K 1 111 ? 139.515 148.519 91.311 1.00 58.11 111 GLY K C 1
ATOM 10301 O O . GLY K 1 111 ? 139.225 149.704 91.485 1.00 58.11 111 GLY K O 1
ATOM 10302 N N . VAL K 1 112 ? 139.796 148.018 90.108 1.00 59.63 112 VAL K N 1
ATOM 10303 C CA . VAL K 1 112 ? 139.788 148.826 88.897 1.00 59.63 112 VAL K CA 1
ATOM 10304 C C . VAL K 1 112 ? 138.907 148.154 87.855 1.00 59.63 112 VAL K C 1
ATOM 10305 O O . VAL K 1 112 ? 138.637 146.953 87.915 1.00 59.63 112 VAL K O 1
ATOM 10309 N N . GLU K 1 113 ? 138.454 148.953 86.891 1.00 64.03 113 GLU K N 1
ATOM 10310 C CA . GLU K 1 113 ? 137.699 148.463 85.748 1.00 64.03 113 GLU K CA 1
ATOM 10311 C C . GLU K 1 113 ? 138.442 148.827 84.474 1.00 64.03 113 GLU K C 1
ATOM 10312 O O . GLU K 1 113 ? 138.783 149.995 84.262 1.00 64.03 113 GLU K O 1
ATOM 10318 N N . LEU K 1 114 ? 138.672 147.829 83.624 1.00 66.01 114 LEU K N 1
ATOM 10319 C CA . LEU K 1 114 ? 139.517 147.951 82.446 1.00 66.01 114 LEU K CA 1
ATOM 10320 C C . LEU K 1 114 ? 138.700 147.680 81.195 1.00 66.01 114 LEU K C 1
ATOM 10321 O O . LEU K 1 114 ? 137.908 146.739 81.168 1.00 66.01 114 LEU K O 1
ATOM 10326 N N . GLU K 1 115 ? 138.922 148.473 80.142 1.00 73.50 115 GLU K N 1
ATOM 10327 C CA . GLU K 1 115 ? 138.313 148.245 78.832 1.00 73.50 115 GLU K CA 1
ATOM 10328 C C . GLU K 1 115 ? 139.416 147.846 77.854 1.00 73.50 115 GLU K C 1
ATOM 10329 O O . GLU K 1 115 ? 140.248 148.677 77.476 1.00 73.50 115 GLU K O 1
ATOM 10335 N N . ILE K 1 116 ? 139.421 146.580 77.446 1.00 69.77 116 ILE K N 1
ATOM 10336 C CA . ILE K 1 116 ? 140.456 146.040 76.573 1.00 69.77 116 ILE K CA 1
ATOM 10337 C C . ILE K 1 116 ? 139.859 145.746 75.204 1.00 69.77 116 ILE K C 1
ATOM 10338 O O . ILE K 1 116 ? 138.761 145.190 75.095 1.00 69.77 116 ILE K O 1
ATOM 10343 N N . ARG K 1 117 ? 140.578 146.151 74.161 1.00 74.17 117 ARG K N 1
ATOM 10344 C CA . ARG K 1 117 ? 140.211 145.892 72.775 1.00 74.17 117 ARG K CA 1
ATOM 10345 C C . ARG K 1 117 ? 141.137 144.815 72.229 1.00 74.17 117 ARG K C 1
ATOM 10346 O O . ARG K 1 117 ? 142.357 145.004 72.198 1.00 74.17 117 ARG K O 1
ATOM 10354 N N . LYS K 1 118 ? 140.562 143.700 71.792 1.00 78.27 118 LYS K N 1
ATOM 10355 C CA . LYS K 1 118 ? 141.366 142.580 71.335 1.00 78.27 118 LYS K CA 1
ATOM 10356 C C . LYS K 1 118 ? 141.850 142.817 69.905 1.00 78.27 118 LYS K C 1
ATOM 10357 O O . LYS K 1 118 ? 141.415 143.742 69.217 1.00 78.27 118 LYS K O 1
ATOM 10363 N N . ASP K 1 119 ? 142.781 141.971 69.459 1.00 86.87 119 ASP K N 1
ATOM 10364 C CA . ASP K 1 119 ? 143.279 142.046 68.089 1.00 86.87 119 ASP K CA 1
ATOM 10365 C C . ASP K 1 119 ? 142.296 141.500 67.066 1.00 86.87 119 ASP K C 1
ATOM 10366 O O . ASP K 1 119 ? 142.501 141.702 65.863 1.00 86.87 119 ASP K O 1
ATOM 10371 N N . ASP K 1 120 ? 141.253 140.803 67.515 1.00 90.03 120 ASP K N 1
ATOM 10372 C CA . ASP K 1 120 ? 140.172 140.414 66.618 1.00 90.03 120 ASP K CA 1
ATOM 10373 C C . ASP K 1 120 ? 139.466 141.638 66.045 1.00 90.03 120 ASP K C 1
ATOM 10374 O O . ASP K 1 120 ? 139.173 141.691 64.846 1.00 90.03 120 ASP K O 1
ATOM 10379 N N . GLY K 1 121 ? 139.200 142.634 66.886 1.00 86.70 121 GLY K N 1
ATOM 10380 C CA . GLY K 1 121 ? 138.459 143.816 66.499 1.00 86.70 121 GLY K CA 1
ATOM 10381 C C . GLY K 1 121 ? 137.244 143.967 67.387 1.00 86.70 121 GLY K C 1
ATOM 10382 O O . GLY K 1 121 ? 136.369 144.801 67.141 1.00 86.70 121 GLY K O 1
ATOM 10383 N N . ASN K 1 122 ? 137.187 143.138 68.421 1.00 82.60 122 ASN K N 1
ATOM 10384 C CA . ASN K 1 122 ? 136.080 143.091 69.358 1.00 82.60 122 ASN K CA 1
ATOM 10385 C C . ASN K 1 122 ? 136.510 143.700 70.684 1.00 82.60 122 ASN K C 1
ATOM 10386 O O . ASN K 1 122 ? 137.674 143.598 71.082 1.00 82.60 122 ASN K O 1
ATOM 10391 N N . THR K 1 123 ? 135.564 144.344 71.358 1.00 72.24 123 THR K N 1
ATOM 10392 C CA . THR K 1 123 ? 135.827 145.102 72.573 1.00 72.24 123 THR K CA 1
ATOM 10393 C C . THR K 1 123 ? 135.104 144.478 73.759 1.00 72.24 123 THR K C 1
ATOM 10394 O O . THR K 1 123 ? 133.956 144.043 73.636 1.00 72.24 123 THR K O 1
ATOM 10398 N N . ILE K 1 124 ? 135.787 144.424 74.906 1.00 67.65 124 ILE K N 1
ATOM 10399 C CA . ILE K 1 124 ? 135.213 143.939 76.157 1.00 67.65 124 ILE K CA 1
ATOM 10400 C C . ILE K 1 124 ? 135.771 144.770 77.306 1.00 67.65 124 ILE K C 1
ATOM 10401 O O . ILE K 1 124 ? 136.716 145.542 77.141 1.00 67.65 124 ILE K O 1
ATOM 10406 N N . MET K 1 125 ? 135.171 144.603 78.486 1.00 66.49 125 MET K N 1
ATOM 10407 C CA . MET K 1 125 ? 135.729 145.172 79.705 1.00 66.49 125 MET K CA 1
ATOM 10408 C C . MET K 1 125 ? 135.607 144.173 80.847 1.00 66.49 125 MET K C 1
ATOM 10409 O O . MET K 1 125 ? 134.673 143.369 80.892 1.00 66.49 125 MET K O 1
ATOM 10414 N N . VAL K 1 126 ? 136.566 144.242 81.777 1.00 61.45 126 VAL K N 1
ATOM 10415 C CA . VAL K 1 126 ? 136.669 143.320 82.903 1.00 61.45 126 VAL K CA 1
ATOM 10416 C C . VAL K 1 126 ? 137.064 144.104 84.149 1.00 61.45 126 VAL K C 1
ATOM 10417 O O . VAL K 1 126 ? 137.777 145.109 84.071 1.00 61.45 126 VAL K O 1
ATOM 10421 N N . VAL K 1 127 ? 136.596 143.636 85.308 1.00 59.72 127 VAL K N 1
ATOM 10422 C CA . VAL K 1 127 ? 136.796 144.317 86.583 1.00 59.72 127 VAL K CA 1
ATOM 10423 C C . VAL K 1 127 ? 137.603 143.415 87.509 1.00 59.72 127 VAL K C 1
ATOM 10424 O O . VAL K 1 127 ? 137.361 142.205 87.578 1.00 59.72 127 VAL K O 1
ATOM 10428 N N . GLN K 1 128 ? 138.563 144.003 88.221 1.00 60.55 128 GLN K N 1
ATOM 10429 C CA . GLN K 1 128 ? 139.566 143.204 88.910 1.00 60.55 128 GLN K CA 1
ATOM 10430 C C . GLN K 1 128 ? 140.140 144.001 90.074 1.00 60.55 128 GLN K C 1
ATOM 10431 O O . GLN K 1 128 ? 140.241 145.227 90.007 1.00 60.55 128 GLN K O 1
ATOM 10437 N N . LYS K 1 129 ? 140.526 143.289 91.133 1.00 63.62 129 LYS K N 1
ATOM 10438 C CA . LYS K 1 129 ? 140.952 143.935 92.370 1.00 63.62 129 LYS K CA 1
ATOM 10439 C C . LYS K 1 129 ? 142.316 144.597 92.221 1.00 63.62 129 LYS K C 1
ATOM 10440 O O . LYS K 1 129 ? 143.204 144.083 91.541 1.00 63.62 129 LYS K O 1
ATOM 10446 N N . GLN K 1 130 ? 142.477 145.745 92.874 1.00 73.87 130 GLN K N 1
ATOM 10447 C CA . GLN K 1 130 ? 143.744 146.460 92.845 1.00 73.87 130 GLN K CA 1
ATOM 10448 C C . GLN K 1 130 ? 144.821 145.673 93.575 1.00 73.87 130 GLN K C 1
ATOM 10449 O O . GLN K 1 130 ? 144.589 145.130 94.657 1.00 73.87 130 GLN K O 1
ATOM 10455 N N . GLY K 1 131 ? 146.011 145.624 92.982 1.00 83.61 131 GLY K N 1
ATOM 10456 C CA . GLY K 1 131 ? 147.127 144.912 93.575 1.00 83.61 131 GLY K CA 1
ATOM 10457 C C . GLY K 1 131 ? 148.324 145.798 93.848 1.00 83.61 131 GLY K C 1
ATOM 10458 O O . GLY K 1 131 ? 148.224 146.769 94.602 1.00 83.61 131 GLY K O 1
ATOM 10459 N N . ASN K 1 132 ? 149.469 145.471 93.245 1.00 94.64 132 ASN K N 1
ATOM 10460 C CA . ASN K 1 132 ? 150.678 146.271 93.398 1.00 94.64 132 ASN K CA 1
ATOM 10461 C C . ASN K 1 132 ? 151.288 146.675 92.060 1.00 94.64 132 ASN K C 1
ATOM 10462 O O . ASN K 1 132 ? 152.412 147.187 92.035 1.00 94.64 132 ASN K O 1
ATOM 10467 N N . THR K 1 133 ? 150.581 146.456 90.955 1.00 90.81 133 THR K N 1
ATOM 10468 C CA . THR K 1 133 ? 150.992 146.911 89.637 1.00 90.81 133 THR K CA 1
ATOM 10469 C C . THR K 1 133 ? 150.007 147.958 89.140 1.00 90.81 133 THR K C 1
ATOM 10470 O O . THR K 1 133 ? 148.800 147.839 89.363 1.00 90.81 133 THR K O 1
ATOM 10474 N N . ARG K 1 134 ? 150.526 148.980 88.473 1.00 90.43 134 ARG K N 1
ATOM 10475 C CA . ARG K 1 134 ? 149.716 150.088 87.987 1.00 90.43 134 ARG K CA 1
ATOM 10476 C C . ARG K 1 134 ? 149.446 149.916 86.499 1.00 90.43 134 ARG K C 1
ATOM 10477 O O . ARG K 1 134 ? 150.382 149.764 85.708 1.00 90.43 134 ARG K O 1
ATOM 10485 N N . PHE K 1 135 ? 148.171 149.940 86.124 1.00 78.63 135 PHE K N 1
ATOM 10486 C CA . PHE K 1 135 ? 147.777 149.901 84.725 1.00 78.63 135 PHE K CA 1
ATOM 10487 C C . PHE K 1 135 ? 147.665 151.318 84.178 1.00 78.63 135 PHE K C 1
ATOM 10488 O O . PHE K 1 135 ? 147.210 152.230 84.872 1.00 78.63 135 PHE K O 1
ATOM 10496 N N . SER K 1 136 ? 148.082 151.496 82.935 1.00 82.24 136 SER K N 1
ATOM 10497 C CA . SER K 1 136 ? 148.137 152.793 82.283 1.00 82.24 136 SER K CA 1
ATOM 10498 C C . SER K 1 136 ? 147.426 152.718 80.942 1.00 82.24 136 SER K C 1
ATOM 10499 O O . SER K 1 136 ? 147.268 151.632 80.377 1.00 82.24 136 SER K O 1
ATOM 10502 N N . PRO K 1 137 ? 146.969 153.854 80.411 1.00 85.63 137 PRO K N 1
ATOM 10503 C CA . PRO K 1 137 ? 146.351 153.854 79.077 1.00 85.63 137 PRO K CA 1
ATOM 10504 C C . PRO K 1 137 ? 147.405 153.689 77.995 1.00 85.63 137 PRO K C 1
ATOM 10505 O O . PRO K 1 137 ? 148.266 154.553 77.802 1.00 85.63 137 PRO K O 1
ATOM 10509 N N . GLY K 1 138 ? 147.343 152.565 77.287 1.00 81.36 138 GLY K N 1
ATOM 10510 C CA . GLY K 1 138 ? 148.307 152.246 76.252 1.00 81.36 138 GLY K CA 1
ATOM 10511 C C . GLY K 1 138 ? 149.340 151.258 76.749 1.00 81.36 138 GLY K C 1
ATOM 10512 O O . GLY K 1 138 ? 150.326 151.645 77.382 1.00 81.36 138 GLY K O 1
ATOM 10513 N N . GLN K 1 139 ? 149.136 149.983 76.441 1.00 78.48 139 GLN K N 1
ATOM 10514 C CA . GLN K 1 139 ? 149.940 148.899 76.991 1.00 78.48 139 GLN K CA 1
ATOM 10515 C C . GLN K 1 139 ? 149.482 147.613 76.320 1.00 78.48 139 GLN K C 1
ATOM 10516 O O . GLN K 1 139 ? 148.444 147.577 75.656 1.00 78.48 139 GLN K O 1
ATOM 10522 N N . ARG K 1 140 ? 150.267 146.557 76.496 1.00 76.82 140 ARG K N 1
ATOM 10523 C CA . ARG K 1 140 ? 149.967 145.256 75.918 1.00 76.82 140 ARG K CA 1
ATOM 10524 C C . ARG K 1 140 ? 149.708 144.264 77.039 1.00 76.82 140 ARG K C 1
ATOM 10525 O O . ARG K 1 140 ? 150.520 144.139 77.958 1.00 76.82 140 ARG K O 1
ATOM 10533 N N . VAL K 1 141 ? 148.583 143.559 76.962 1.00 70.50 141 VAL K N 1
ATOM 10534 C CA . VAL K 1 141 ? 148.217 142.581 77.973 1.00 70.50 141 VAL K CA 1
ATOM 10535 C C . VAL K 1 141 ? 147.906 141.263 77.284 1.00 70.50 141 VAL K C 1
ATOM 10536 O O . VAL K 1 141 ? 147.563 141.217 76.101 1.00 70.50 141 VAL K O 1
ATOM 10540 N N . VAL K 1 142 ? 148.039 140.180 78.044 1.00 65.01 142 VAL K N 1
ATOM 10541 C CA . VAL K 1 142 ? 147.766 138.832 77.564 1.00 65.01 142 VAL K CA 1
ATOM 10542 C C . VAL K 1 142 ? 146.662 138.233 78.425 1.00 65.01 142 VAL K C 1
ATOM 10543 O O . VAL K 1 142 ? 146.752 138.233 79.657 1.00 65.01 142 VAL K O 1
ATOM 10547 N N . LEU K 1 143 ? 145.607 137.756 77.779 1.00 63.99 143 LEU K N 1
ATOM 10548 C CA . LEU K 1 143 ? 144.446 137.227 78.478 1.00 63.99 143 LEU K CA 1
ATOM 10549 C C . LEU K 1 143 ? 144.567 135.716 78.595 1.00 63.99 143 LEU K C 1
ATOM 10550 O O . LEU K 1 143 ? 144.651 135.020 77.580 1.00 63.99 143 LEU K O 1
ATOM 10555 N N . ALA K 1 144 ? 144.556 135.209 79.820 1.00 59.71 144 ALA K N 1
ATOM 10556 C CA . ALA K 1 144 ? 144.498 133.776 80.062 1.00 59.71 144 ALA K CA 1
ATOM 10557 C C . ALA K 1 144 ? 143.055 133.422 80.374 1.00 59.71 144 ALA K C 1
ATOM 10558 O O . ALA K 1 144 ? 142.505 133.884 81.377 1.00 59.71 144 ALA K O 1
ATOM 10560 N N . SER K 1 145 ? 142.448 132.601 79.528 1.00 64.76 145 SER K N 1
ATOM 10561 C CA . SER K 1 145 ? 141.005 132.440 79.539 1.00 64.76 145 SER K CA 1
ATOM 10562 C C . SER K 1 145 ? 140.609 130.981 79.676 1.00 64.76 145 SER K C 1
ATOM 10563 O O . SER K 1 145 ? 141.360 130.072 79.318 1.00 64.76 145 SER K O 1
ATOM 10566 N N . ASN K 1 146 ? 139.407 130.781 80.200 1.00 68.91 146 ASN K N 1
ATOM 10567 C CA . ASN K 1 146 ? 138.754 129.484 80.267 1.00 68.91 146 ASN K CA 1
ATOM 10568 C C . ASN K 1 146 ? 137.308 129.708 79.847 1.00 68.91 146 ASN K C 1
ATOM 10569 O O . ASN K 1 146 ? 136.985 130.775 79.317 1.00 68.91 146 ASN K O 1
ATOM 10574 N N . GLY K 1 147 ? 136.430 128.733 80.053 1.00 74.31 147 GLY K N 1
ATOM 10575 C CA . GLY K 1 147 ? 135.029 128.988 79.790 1.00 74.31 147 GLY K CA 1
ATOM 10576 C C . GLY K 1 147 ? 134.445 129.937 80.816 1.00 74.31 147 GLY K C 1
ATOM 10577 O O . GLY K 1 147 ? 134.211 129.550 81.964 1.00 74.31 147 GLY K O 1
ATOM 10578 N N . SER K 1 148 ? 134.200 131.183 80.404 1.00 72.46 148 SER K N 1
ATOM 10579 C CA . SER K 1 148 ? 133.640 132.223 81.272 1.00 72.46 148 SER K CA 1
ATOM 10580 C C . SER K 1 148 ? 134.506 132.465 82.511 1.00 72.46 148 SER K C 1
ATOM 10581 O O . SER K 1 148 ? 134.011 132.548 83.635 1.00 72.46 148 SER K O 1
ATOM 10584 N N . GLN K 1 149 ? 135.815 132.587 82.292 1.00 66.36 149 GLN K N 1
ATOM 10585 C CA . GLN K 1 149 ? 136.774 132.998 83.311 1.00 66.36 149 GLN K CA 1
ATOM 10586 C C . GLN K 1 149 ? 137.935 133.672 82.600 1.00 66.36 149 GLN K C 1
ATOM 10587 O O . GLN K 1 149 ? 138.376 133.195 81.554 1.00 66.36 149 GLN K O 1
ATOM 10593 N N . VAL K 1 150 ? 138.436 134.768 83.163 1.00 60.10 150 VAL K N 1
ATOM 10594 C CA . VAL K 1 150 ? 139.522 135.521 82.544 1.00 60.10 150 VAL K CA 1
ATOM 10595 C C . VAL K 1 150 ? 140.410 136.115 83.628 1.00 60.10 150 VAL K C 1
ATOM 10596 O O . VAL K 1 150 ? 139.918 136.577 84.661 1.00 60.10 150 VAL K O 1
ATOM 10600 N N . THR K 1 151 ? 141.722 136.089 83.396 1.00 60.31 151 THR K N 1
ATOM 10601 C CA . THR K 1 151 ? 142.691 136.815 84.206 1.00 60.31 151 THR K CA 1
ATOM 10602 C C . THR K 1 151 ? 143.535 137.678 83.285 1.00 60.31 151 THR K C 1
ATOM 10603 O O . THR K 1 151 ? 143.963 137.222 82.222 1.00 60.31 151 THR K O 1
ATOM 10607 N N . VAL K 1 152 ? 143.788 138.915 83.694 1.00 60.91 152 VAL K N 1
ATOM 10608 C CA . VAL K 1 152 ? 144.570 139.860 82.907 1.00 60.91 152 VAL K CA 1
ATOM 10609 C C . VAL K 1 152 ? 145.871 140.133 83.640 1.00 60.91 152 VAL K C 1
ATOM 10610 O O . VAL K 1 152 ? 145.865 140.439 84.837 1.00 60.91 152 VAL K O 1
ATOM 10614 N N . SER K 1 153 ? 146.983 140.027 82.925 1.00 67.89 153 SER K N 1
ATOM 10615 C CA . SER K 1 153 ? 148.306 140.229 83.487 1.00 67.89 153 SER K CA 1
ATOM 10616 C C . SER K 1 153 ? 149.116 141.095 82.543 1.00 67.89 153 SER K C 1
ATOM 10617 O O . SER K 1 153 ? 148.941 141.015 81.322 1.00 67.89 153 SER K O 1
ATOM 10620 N N . PRO K 1 154 ? 150.020 141.918 83.064 1.00 71.78 154 PRO K N 1
ATOM 10621 C CA . PRO K 1 154 ? 150.755 142.846 82.203 1.00 71.78 154 PRO K CA 1
ATOM 10622 C C . PRO K 1 154 ? 151.756 142.111 81.327 1.00 71.78 154 PRO K C 1
ATOM 10623 O O . PRO K 1 154 ? 151.942 140.897 81.418 1.00 71.78 154 PRO K O 1
ATOM 10627 N N . ARG K 1 155 ? 152.399 142.881 80.454 1.00 78.52 155 ARG K N 1
ATOM 10628 C CA . ARG K 1 155 ? 153.330 142.347 79.465 1.00 78.52 155 ARG K CA 1
ATOM 10629 C C . ARG K 1 155 ? 154.413 141.460 80.059 1.00 78.52 155 ARG K C 1
ATOM 10630 O O . ARG K 1 155 ? 154.710 140.396 79.519 1.00 78.52 155 ARG K O 1
#

Secondary structure (DSSP, 8-state):
---TTSSSSSEEEGGGSS--EEEEEEEEEEEEEEEEE-S-SS--HHHHHHHHHHHTTTTTS--TTHHHHHHHHHHHHHHHHHHHHHTSSSEEEEEEEEEEESSS-EEEEEEE--SS---SS-EEEEEEETTEEEEEE-/---TTSSSSSEEEGGGSS--EEEEEEEEEEEEEEEEE-S-SS--HHHHHHHHHHHTTTTTS--TTHHHHHHHHHHHHHHHHHHHHHTSSSEEEEEEEEEEESSS-EEEEEEE--SS---SS-EEEEEEETTEEEEEE-/---TTSSSSSEEEGGGSS--EEEEEEEEEEEEEEEEE-S-SS--HHHHHHHHHHHTTTTTS--TTHHHHHHHHHHHHHHHHHHHHHTSSSEEEEEEEEEEESSS-EEEEEEE--SS---SS-EEEEEEETTEEEEEE-/---TTSSSSSEEEGGGSS--EEEEEEEEEEEEEEEEE-S-SS--HHHHHHHHHHHTTTTTS--TTHHHHHHHHHHHHHHHHHHHHHTSSSEEEEEEEEEEESSS-EEEEEEE--SS---SS-EEEEEEETTEEEEEE-/---TTSSSSSEEEGGGSS--EEEEEEEEEEEEEEEEE-S-SS--HHHHHHHHHHHTTTTTS--TTHHHHHHHHHHHHHHHHHHHHHTSSSEEEEEEEEEEESSS-EEEEEEE--SS---SS-EEEEEEETTEEEEEE-/---TTSSSSSEEEGGGSS--EEEEEEEEEEEEEEEEE-S-SS--HHHHHHHHHHHTTTTTS--TTHHHHHHHHHHHHHHHHHHHHHTSSSEEEEEEEEEEESSS-EEEEEEE--SS---SS-EEEEEEETTEEEEEE-/---TTSSSSSEEEGGGSS--EEEEEEEEEEEEEEEEE-S-SS--HHHHHHHHHHHTTTTTS--TTHHHHHHHHHHHHHHHHHHHHHTSSSEEEEEEEEEEESSS-EEEEEEE--SS---SS-EEEEEEETTEEEEEE-/---TTSSSSSEEEGGGSS--EEEEEEEEEEEEEEEEE-S-SS--HHHHHHHHHHHTTTTTS--TTHHHHHHHHHHHHHHHHHHHHHTSSSEEEEEEEEEEESSS-EEEEEEE--SS---SS-EEEEEEETTEEEEEE-/---TTSSSSSEEEGGGSS--EEEEEEEEEEEEEEEEE-S-SS--HHHHHHHHHHHTTTTTS--TTHHHHHHHHHHHHHHHHHHHHHTSSSEEEEEEEEEEESSS-EEEEEEE--SS---SS-EEEEEEETTEEEEEE-/---TTSSSSSEEEGGGSS--EEEEEEEEEEEEEEEEE-S-SS--HHHHHHHHHHHTTTTTS--TTHHHHHHHHHHHHHHHHHHHHHTSSSEEEEEEEEEEESSS-EEEEEEE--SS---SS-EEEEEEETTEEEEEE-/---TTSSSSSEEEGGGSS--BEEEEEEEEEEEEEEEE-S-SS--HHHHHHHHHHHTTTTTS--TTHHHHHHHHHHHHHHHHHHHHHTSSSEEEEEEEEEEESSS-EEEEEEE--SS---SS-EEEEEEETTEEEEEE-

Radius of gyration: 42.54 Å; Cα contacts (8 Å, |Δi|>4): 3328; chains: 11; bounding box: 104×104×74 Å

B-factor: mean 67.35, std 11.77, range [46.72, 102.31]

Sequence (1518 aa):
CVNNDTLSGDVYTASEAKQVQNVSYGTIVNVRPVQIQGGDDSNVIGAIGGAVLGGFLGNTVGGGTGRSLATAAGAVAGGVAGQGVQSAMNKTQGVELEIRKDDGNTIMVVQKQGNTRFSPGQRVVLASNGSQVTVSPRCVNNDTLSGDVYTASEAKQVQNVSYGTIVNVRPVQIQGGDDSNVIGAIGGAVLGGFLGNTVGGGTGRSLATAAGAVAGGVAGQGVQSAMNKTQGVELEIRKDDGNTIMVVQKQGNTRFSPGQRVVLASNGSQVTVSPRCVNNDTLSGDVYTASEAKQVQNVSYGTIVNVRPVQIQGGDDSNVIGAIGGAVLGGFLGNTVGGGTGRSLATAAGAVAGGVAGQGVQSAMNKTQGVELEIRKDDGNTIMVVQKQGNTRFSPGQRVVLASNGSQVTVSPRCVNNDTLSGDVYTASEAKQVQNVSYGTIVNVRPVQIQGGDDSNVIGAIGGAVLGGFLGNTVGGGTGRSLATAAGAVAGGVAGQGVQSAMNKTQGVELEIRKDDGNTIMVVQKQGNTRFSPGQRVVLASNGSQVTVSPRCVNNDTLSGDVYTASEAKQVQNVSYGTIVNVRPVQIQGGDDSNVIGAIGGAVLGGFLGNTVGGGTGRSLATAAGAVAGGVAGQGVQSAMNKTQGVELEIRKDDGNTIMVVQKQGNTRFSPGQRVVLASNGSQVTVSPRCVNNDTLSGDVYTASEAKQVQNVSYGTIVNVRPVQIQGGDDSNVIGAIGGAVLGGFLGNTVGGGTGRSLATAAGAVAGGVAGQGVQSAMNKTQGVELEIRKDDGNTIMVVQKQGNTRFSPGQRVVLASNGSQVTVSPRCVNNDTLSGDVYTASEAKQVQNVSYGTIVNVRPVQIQGGDDSNVIGAIGGAVLGGFLGNTVGGGTGRSLATAAGAVAGGVAGQGVQSAMNKTQGVELEIRKDDGNTIMVVQKQGNTRFSPGQRVVLASNGSQVTVSPRCVNNDTLSGDVYTASEAKQVQNVSYGTIVNVRPVQIQGGDDSNVIGAIGGAVLGGFLGNTVGGGTGRSLATAAGAVAGGVAGQGVQSAMNKTQGVELEIRKDDGNTIMVVQKQGNTRFSPGQRVVLASNGSQVTVSPRCVNNDTLSGDVYTASEAKQVQNVSYGTIVNVRPVQIQGGDDSNVIGAIGGAVLGGFLGNTVGGGTGRSLATAAGAVAGGVAGQGVQSAMNKTQGVELEIRKDDGNTIMVVQKQGNTRFSPGQRVVLASNGSQVTVSPRCVNNDTLSGDVYTASEAKQVQNVSYGTIVNVRPVQIQGGDDSNVIGAIGGAVLGGFLGNTVGGGTGRSLATAAGAVAGGVAGQGVQSAMNKTQGVELEIRKDDGNTIMVVQKQGNTRFSPGQRVVLASNGSQVTVSPRCVNNDTLSGDVYTASEAKQVQNVSYGTIVNVRPVQIQGGDDSNVIGAIGGAVLGGFLGNTVGGGTGRSLATAAGAVAGGVAGQGVQSAMNKTQGVELEIRKDDGNTIMVVQKQGNTRFSPGQRVVLASNGSQVTVSPR

Nearest PDB structures (foldseek):
  7ojf-assembly1_D  TM=9.738E-01  e=4.648E-22  Escherichia coli BW25113
  6a1v-assembly1_A-2  TM=3.568E-01  e=4.820E+00  Homo sapiens
  7xxw-assembly1_A-2  TM=2.995E-01  e=9.157E+00  Macaca fascicularis
  7ojf-assembly1_D  TM=9.738E-01  e=4.648E-22  Escherichia coli BW25113
  6a1v-assembly1_A-2  TM=3.568E-01  e=4.820E+00  Homo sapiens

Solvent-accessible surface area: 75720 Å² total; per-residue (Å²): 77,50,35,23,55,37,33,13,24,62,15,10,54,27,100,42,12,14,61,60,23,94,29,46,78,0,33,1,60,102,49,75,90,5,76,2,15,6,46,107,63,76,18,91,134,10,30,106,24,17,36,71,62,16,12,93,106,7,54,66,84,68,58,69,81,42,103,45,55,28,42,13,40,21,34,51,69,14,13,94,55,11,36,51,93,38,18,72,108,11,83,35,115,1,17,14,0,20,0,139,62,101,129,65,77,45,11,10,3,3,8,56,45,47,141,69,187,41,54,106,53,62,107,1,11,7,10,30,72,60,75,74,8,24,5,16,55,140,82,50,40,23,59,40,32,13,23,68,18,10,56,23,100,41,12,16,59,59,20,89,31,45,81,0,33,0,60,102,49,77,92,5,75,2,14,5,46,106,63,75,17,91,132,10,29,108,23,17,36,66,65,16,12,84,108,7,51,68,84,68,57,69,82,41,99,45,55,28,41,13,40,22,34,51,69,14,13,93,54,12,38,52,93,39,19,72,111,11,82,36,114,1,16,13,1,20,0,139,61,102,128,66,75,44,11,10,2,2,8,55,44,48,139,70,186,42,55,108,55,62,107,1,12,7,11,30,71,61,75,73,7,24,5,18,58,145,82,49,40,24,58,39,32,13,23,69,19,10,56,22,99,41,12,17,60,58,20,89,31,47,81,0,34,0,60,104,48,76,90,5,76,3,14,5,45,106,64,75,16,92,135,10,29,107,23,17,36,67,67,16,12,86,106,8,51,68,83,68,57,70,82,41,100,44,55,28,42,13,40,21,35,52,70,13,13,95,53,12,38,51,95,38,19,72,109,9,82,37,114,1,17,14,1,19,0,139,62,104,128,66,76,43,10,10,3,3,8,55,45,47,141,70,186,42,54,107,53,61,106,1,13,7,10,30,71,61,75,74,8,23,5,17,59,145,81,50,38,24,58,40,32,14,24,69,18,10,57,21,102,40,11,17,59,60,20,90,30,46,82,0,33,1,60,102,49,77,90,5,76,2,14,5,45,106,63,75,16,92,136,10,29,106,23,17,35,67,64,16,12,85,108,8,50,69,83,67,57,70,81,41,100,45,54,29,42,13,40,21,35,51,70,14,13,94,53,12,38,52,94,38,19,72,111,10,81,37,113,1,17,14,1,20,0,139,61,103,127,67,76,43,10,10,3,3,8,54,44,46,141,70,187,42,55,107,54,61,105,1,14,7,10,29,72,60,74,74,6,23,5,17,58,143,81,48,40,24,56,39,32,15,24,68,17,10,58,22,101,40,11,17,60,61,20,89,31,46,81,0,33,0,61,101,50,78,90,5,74,2,15,6,45,107,64,75,16,92,137,10,30,106,23,18,35,67,65,16,12,84,109,7,51,68,82,68,57,70,81,41,99,44,54,30,43,13,39,21,35,51,68,14,13,94,54,11,37,52,94,39,19,73,109,10,82,36,115,1,17,13,1,20,0,138,61,104,128,66,75,43,11,10,3,3,8,55,44,47,143,69,185,43,54,108,54,62,106,1,14,7,11,30,72,59,74,73,6,24,5,17,58,144,80,49,40,22,59,40,31,14,24,68,16,10,58,22,100,42,11,16,61,59,20,89,30,46,80,0,33,0,61,102,51,78,92,5,76,2,15,6,44,106,63,76,16,92,135,10,29,107,22,17,36,66,65,16,13,86,108,7,50,68,84,67,57,70,80,42,100,44,54,28,41,12,40,21,35,51,69,15,14,94,54,11,36,53,94,40,19,71,111,11,82,36,114,1,18,14,1,20,0,136,63,102,125,65,74,44,11,12,4,3,8,56,46,48,143,70,188,42,53,108,54,61,107,1,14,6,11,29,71,60,74,73,7,23,5,17,58,144,81,50,40,23,59,39,31,13,24,68,17,9,57,23,100,42,12,17,61,61,21,90,30,47,83,0,33,1,62,104,50,78,91,4,75,3,14,6,45,106,64,75,16,93,135,10,29,106,23,17,36,68,66,16,13,86,110,7,51,68,83,68,57,69,80,43,101,44,54,28,42,12,40,21,35,51,70,14,13,95,54,11,37,52,94,39,19,72,110,11,84,35,115,1,18,13,1,20,0,137,62,102,126,66,74,44,11,11,3,3,9,56,46,49,143,70,187,43,55,107,54,61,107,0,13,7,12,30,71,60,75,72,7,22,4,18,58,147,80,49,41,23,58,40,32,14,24,68,17,9,56,22,101,41,12,16,61,59,20,89,31,45,82,0,34,1,62,103,49,78,90,4,75,2,15,6,46,106,62,75,16,94,135,10,29,108,23,17,36,66,65,16,13,86,108,6,51,68,83,67,57,70,80,42,100,44,53,27,42,12,40,21,34,50,70,15,13,94,53,12,38,52,94,40,19,73,108,11,82,34,114,1,17,13,1,21,0,138,62,104,128,65,76,44,10,12,3,3,8,55,44,48,142,69,188,42,55,108,53,62,107,0,13,6,12,30,72,60,74,74,7,23,5,18,57,147,82,49,40,24,58,39,32,13,25,68,18,9,55,21,101,42,12,15,62,60,19,90,30,46,82,0,32,1,63,104,49,77,91,5,76,2,15,7,46,108,63,76,15,93,135,10,29,108,22,17,36,66,64,16,12,85,109,6,53,66,84,68,56,70,80,42,100,44,55,28,42,12,40,21,34,51,69,14,14,94,53,12,38,52,93,40,18,72,110,10,84,36,115,1,17,14,0,21,0,137,62,104,128,65,76,44,10,11,3,3,8,56,46,48,140,69,186,42,56,108,54,62,107,0,14,8,12,30,73,60,74,75,7,23,5,18,58,147,83,49,39,24,59,41,40,13,24,68,20,12,55,22,100,48,12,17,60,60,20,89,30,47,80,0,31,1,62,110,50,76,92,5,78,2,20,8,46,108,75,86,22,92,134,10,29,107,21,17,35,67,66,16,12,84,108,6,51,69,83,67,57,71,88,41,100,45,52,28,41,14,39,21,35,51,69,15,14,100,53,12,46,51,93,39,19,72,108,10,89,35,117,1,18,12,0,27,0,140,61,104,129,65,75,44,12,12,2,3,7,56,44,47,142,69,187,44,55,108,54,61,107,1,14,8,10,29,72,61,87,86,12,27,5,18,57,144,104,59,48,24,65,37,29,13,26,76,25,8,54,18,101,38,12,24,66,61,19,86,33,45,85,0,32,1,61,102,50,77,92,5,75,3,11,4,42,105,55,71,17,92,135,10,30,107,24,17,37,63,77,16,13,79,114,7,54,75,84,67,58,69,84,42,99,46,58,28,42,16,42,21,34,57,68,15,13,90,53,11,36,52,94,38,19,72,111,10,82,35,116,1,17,16,0,16,0,139,62,102,129,64,79,46,14,11,5,5,10,55,46,48,142,69,185,43,54,109,54,61,107,1,20,7,12,29,72,60,68,66,7,23,5,20,61,152

Foldseek 3Di:
DDPPPCQALPHHDPVPPPDDWDKFKWAWADKDKDKDFDDDDDDDVLQVVQQVVQLVVQQVDDDDVVSVVRSVVSRVVSRVVSVVPVRPVRMAMWMKIWIQGPVRDIDIDITGDDPDDDDHTFMWMWTHDVPDIRIDGD/DDPPPCQALPHHDPVPPPDDWDKFKWAWADKDKDKDFDDDDDDDVLQVVQQVVQLVVQQVDDDDVVSVVRSVVSRVVSRVVSVVPVRPVRMAMWMKIWIQGPVRDIDIDITGDDPDDDDHTFMWMWTHDVPDIRIDGD/DDPPPCQALPHHDPVPPPDDWDKFKWAWADKDKDKDFDDDDDDDVLQVVQQVVQLVVQQVDDDDVVSVVRSVVSRVVSRVVSVVPVRPVRMAMWMKIWIQGPVRDIDIDITGDDPDDDDHTFMWMWTHDVPDIRIDGD/DDPPPCQALPHHDPVPPPDDWDKFKWAWADKDKDKDFDDDDDDDVLQVVQQVVQLVVQQVDDDDVVSVVRSVVSRVVSRVVSVVPVRPVRMAMWMKIWIQGPVRDIDIDITGDDPDDDDHTFMWMWTHDVPDIRIDGD/DDPPPCQALPHHDPVPPPDDWDKFKWAWADKDKDKDFDDDDDDDVLQVVQQVVQLVVQQVDDDDVVSVVRSVVSRVVSRVVSVVPVRPVRMAMWMKIWIQGPVRDIDIDITGDDPDDDDHTFMWMWTHDVPDIRIDGD/DDPPPCQALPHHDPVPPPDDWDKFKWAWADKDKDKDFDDDDDDDVLQVVQQVVQLVVQQVDDDDVVSVVRSVVSRVVSRVVSVVPVRPVRMAMWMKIWIQGPVRDIDIDITGDDPDDDDHTFMWMWTHDVPDIRIDGD/DDPPPCQALPHHDPVPPPDDWDKFKWAWADKDKDKDFDDDDDDDVLQVVQQVVQLVVQQVDDDDVVSVVRSVVSRVVSRVVSVVPVRPVRMAMWMKIWIQGPVRDIDIDITGDDPDDDDHTFMWMWTHDVPDIRIDGD/DDPPPCQALPHHDPVPPPDDWDKFKWAWADKDKDKDFDDDDDDDVLQVVQQVVQLVVQQVDDDDVVSVVRSVVSRVVSRVVSVVPVRPVRMAMWMKIWIQGPVRDIDIDITGDDPDDDDHTFMWMWTHDVPDIRIDGD/DDPPPCQALPHHDPVPPPDDWDKFKWAWADKDKDKDFDDDDDDDVLQVVQQVVQLVVQQVDDDDVVSVVRSVVSRVVSRVVSVVPVRPVRMAMWMKIWIQGPVRDIDIDITGDDPDDDDHTFMWMWTHDVPDIRIDGD/DDPPPCQALPHHDPVPPPDDWDKFKWAWADKDKDKDFDDDDDDDVLQVVQQVVQLVVQQVDDDDVVSVVRSVVSRVVSRVVSVVPVRPVRMAMWMKIWIQGPVRDIDIDITGDDPDDDDHTFMWMWTHDVPDIRIDGD/DDPPPCQALPHHDPVPPPDDWDKFKWAWADKDKDKDFDDDDDDDVLQVVQQVVQLVVQQVDDDDVVSVVRSVVSRVVSRVVSVVPVRPVRMAMWMKIWIQGPVRDIDIDITGDDPDDDDHTFMWMWTHDVPDIRIDGD